Protein 4KNA (pdb70)

Secondary structure (DSSP, 8-state):
---EEETTEEE---S-EEEEE-TTT--EEEEEEPP-HHHHHHHHHHHHHHHHHHHHS-HHHHHHHHHHHHHHHHHTHHHHHHHHHHHH---HHHHHHHHHHHHHHHHHHHHHHHHHS--EEEEETTEEEEEEEEE-SEEEEE--SSSTTHHHHHHHHHHHHHT-EEEEE--TT-HHHHHHHHHHHHHTTPPTTSEEE---SHHHHHHHHT-TT-SEEEEES-HHHHHHHHHHTTT-TTSEEEEE----EEEEE---S-HHHHHHHHHHHHHGGGGTSTT-EEEEEEESSHHHHHHHHHHHHHHHT--B--TT-SSPPSB---S-HHHHHHHHHHHHHHHHTT-EEEE---BS-TTS--B--EEEE-TT-SS-------SSEEEEEEESSHHHHHHHHT-SS--SEEEEE-S-HHHHHHHHHH---SEEEESS-TT---TTSEE--SGGG-SS--EETTHHHHHEEEEEEEE-SS----SSPPTT---/--EEETTEEE---SPEEEEE-TTT--EEEEEE---HHHHHHHHHHHHHHHHHHHHS-HHHHHHHHHHHHHHHHHTHHHHHHHHHHHH---HHHHHHHHHHHHHHHHHHHHHHHHHS--EEEEETTEEEEEEEEE-SEEEEE--SSSTTHHHHHHHHHHHHHT-EEEEE--TT-HHHHHHHHHHHHHTTPPTTSEEE---SHHHHHHHHT-TT-SEEEEES-HHHHHHHHHHHTT-TTSEEEEE----EEEEE---S-HHHHHHHHHHHHHGGGGTSTT-EEEEEEESSHHHHHHHHHHHHHHHT--B--TT-SSPPSB---S-HHHHHHHHHHHHHHHHTT-EEEE---BS-TTS--B--EEEE-TT-SS-------SSEEEEEEESSHHHHHHHHT-SSEESEEEEE-S-HHHHHHHHHH---SEEEESS-TT---TTSEE--EETT-SS--EETTHHHHHEEEEEEEE-SS----SS--TT---

Sequence (973 aa):
MTELFIDGAWVDGAGPVFASRNPGTNERVWEGASASADDDVERAVASARRAFAAWSALDLDARCTIVKRFAALLVERKEALATMIGRETGKPLWEARTEVASMAAKVDISITAYHERTGEKRAPMADGVAVLRHRPHGVVAVFGPYNFPGHLPNGHIVPALIAGNTVVFKPSELAPGVARATVEIWRDAGLPAGVLNLVQGEKDTGVALANHRQIDGLFFTGSSDTGTLLHKQFGGRPEIVLALEMGGNNPLVVAEVEDIDAAVHHAIQSAFLSAGQRCTCARRILVPRGAFGDRFVARLADVASKITASVFDADPQPFMGAVISARAASSRLVAAQARLVGLGASPIIEMKQRDPALGFVNAAILDVTNVRELPDEEHFGPLAQIVRYTDLDDAIARANDTAFGLSAGLLADDEQAWHTFRRAIRAGIVNWNRPTNGASSAAPFGGAGRSGNHRPSAYYAADYCAYPMASVESAQLQMPASLSPGLHFTELFIDGAWVDGAGPVFASRNPGTNERVWEGASASADDDVERAVASARRAFAAWSSALDLDARCTIVKRFAALLVERKEALATMIGRETGKPLWEARTEVASMAAKVDISITAYHERTGEKRAPMADGVAVLRHRPHGVVAVFGPYNFPGHLPNGHIVPALIAGNTVVFKPSEELAPGVARATVEIWRDAGLPAGVLNLVQGEKDTGVALANHRQIDGLFFTGSSDTGTLLHKQFGGRRPEIVVLALEMGGNNPLVVAEVEDIDAAVHHAIQSAFLSAGQRCTCARRILVPRGAFGDRFVARLADVASSKITASVFDADPQPFMGAVISARAASSRLVAAQARRLVGLGASPIIEMKQRDPALGFVNAAILDVTNVRELPDEEHFGPLAQIVRYTDLDDAIARANDTAFGLSAGLLADDEQAWHTFRRAIRAGIVNWNRPTNGASSAAPFGGAGRSGNHRPSAYYAADYCAYPMASVESAQLQMPASLSPGLHF

Nearest PDB structures (foldseek):
  4kna-assembly1_B  TM=1.002E+00  e=0.000E+00  Burkholderia thailandensis E264
  3ju8-assembly1_B  TM=9.958E-01  e=3.763E-75  Pseudomonas aeruginosa
  4lih-assembly2_G  TM=9.348E-01  e=5.045E-41  Burkholderia cenocepacia J2315
  6vr6-assembly2_H-2  TM=9.087E-01  e=4.236E-41  Homo sapiens
  4ywe-assembly2_H  TM=9.037E-01  e=7.156E-41  Burkholderia cenocepacia J2315

B-factor: mean 29.1, std 8.69, range [13.08, 72.52]

Structure (mmCIF, N/CA/C/O backbone):
data_4KNA
#
_entry.id   4KNA
#
_cell.length_a   170.050
_cell.length_b   120.690
_cell.length_c   53.910
_cell.angle_alpha   90.000
_cell.angle_beta   107.360
_cell.angle_gamma   90.000
#
_symmetry.space_group_name_H-M   'C 1 2 1'
#
loop_
_entity.id
_entity.type
_entity.pdbx_description
1 polymer 'N-succinylglutamate 5-semialdehyde dehydrogenase'
2 non-polymer 'CHLORIDE ION'
3 non-polymer 1,2-ETHANEDIOL
4 non-polymer 'CALCIUM ION'
5 water water
#
loop_
_atom_site.group_PDB
_atom_site.id
_atom_site.type_symbol
_atom_site.label_atom_id
_atom_site.label_alt_id
_atom_site.label_comp_id
_atom_site.label_asym_id
_atom_site.label_entity_id
_atom_site.label_seq_id
_atom_site.pdbx_PDB_ins_code
_atom_site.Cartn_x
_atom_site.Cartn_y
_atom_site.Cartn_z
_atom_site.occupancy
_atom_site.B_iso_or_equiv
_atom_site.auth_seq_id
_atom_site.auth_comp_id
_atom_site.auth_asym_id
_atom_site.auth_atom_id
_atom_site.pdbx_PDB_model_num
ATOM 1 N N . MET A 1 9 ? 26.797 53.496 -23.331 1.00 49.38 1 MET A N 1
ATOM 2 C CA . MET A 1 9 ? 26.584 53.567 -21.869 1.00 48.33 1 MET A CA 1
ATOM 3 C C . MET A 1 9 ? 27.845 53.128 -21.127 1.00 48.63 1 MET A C 1
ATOM 4 O O . MET A 1 9 ? 28.827 52.678 -21.729 1.00 50.09 1 MET A O 1
ATOM 6 N N . THR A 1 10 ? 27.810 53.299 -19.811 1.00 47.38 2 THR A N 1
ATOM 7 C CA . THR A 1 10 ? 28.863 52.845 -18.932 1.00 43.31 2 THR A CA 1
ATOM 8 C C . THR A 1 10 ? 28.872 51.308 -19.002 1.00 41.56 2 THR A C 1
ATOM 9 O O . THR A 1 10 ? 27.857 50.671 -18.721 1.00 40.48 2 THR A O 1
ATOM 13 N N . GLU A 1 11 ? 30.000 50.722 -19.395 1.00 38.87 3 GLU A N 1
ATOM 14 C CA . GLU A 1 11 ? 30.062 49.263 -19.566 1.00 37.21 3 GLU A CA 1
ATOM 15 C C . GLU A 1 11 ? 31.000 48.492 -18.644 1.00 34.80 3 GLU A C 1
ATOM 16 O O . GLU A 1 11 ? 30.938 47.256 -18.635 1.00 35.46 3 GLU A O 1
ATOM 22 N N . LEU A 1 12 ? 31.882 49.163 -17.910 1.00 32.23 4 LEU A N 1
ATOM 23 C CA . LEU A 1 12 ? 32.723 48.449 -16.961 1.00 30.10 4 LEU A CA 1
ATOM 24 C C . LEU A 1 12 ? 32.017 48.473 -15.610 1.00 29.80 4 LEU A C 1
ATOM 25 O O . LEU A 1 12 ? 31.320 49.446 -15.317 1.00 31.84 4 LEU A O 1
ATOM 30 N N . PHE A 1 13 ? 32.146 47.415 -14.797 1.00 27.16 5 PHE A N 1
ATOM 31 C CA . PHE A 1 13 ? 31.586 47.452 -13.429 1.00 26.39 5 PHE A CA 1
ATOM 32 C C . PHE A 1 13 ? 32.764 47.366 -12.507 1.00 25.27 5 PHE A C 1
ATOM 33 O O . PHE A 1 13 ? 33.384 46.325 -12.391 1.00 24.84 5 PHE A O 1
ATOM 41 N N . ILE A 1 14 ? 33.097 48.488 -11.886 1.00 25.25 6 ILE A N 1
ATOM 42 C CA . ILE A 1 14 ? 34.255 48.554 -11.016 1.00 24.96 6 ILE A CA 1
ATOM 43 C C . ILE A 1 14 ? 33.837 49.204 -9.692 1.00 24.60 6 ILE A C 1
ATOM 44 O O . ILE A 1 14 ? 33.216 50.282 -9.659 1.00 24.78 6 ILE A O 1
ATOM 49 N N . ASP A 1 15 ? 34.162 48.523 -8.614 1.00 23.77 7 ASP A N 1
ATOM 50 C CA . ASP A 1 15 ? 33.894 49.010 -7.268 1.00 24.18 7 ASP A CA 1
ATOM 51 C C . ASP A 1 15 ? 32.450 49.458 -7.039 1.00 24.42 7 ASP A C 1
ATOM 52 O O . ASP A 1 15 ? 32.208 50.491 -6.409 1.00 24.39 7 ASP A O 1
ATOM 57 N N . GLY A 1 16 ? 31.508 48.676 -7.567 1.00 23.90 8 GLY A N 1
ATOM 58 C CA . GLY A 1 16 ? 30.093 48.852 -7.260 1.00 24.83 8 GLY A CA 1
ATOM 59 C C . GLY A 1 16 ? 29.349 49.817 -8.147 1.00 26.17 8 GLY A C 1
ATOM 60 O O . GLY A 1 16 ? 28.222 50.178 -7.856 1.00 27.31 8 GLY A O 1
ATOM 61 N N . ALA A 1 17 ? 29.981 50.245 -9.225 1.00 26.44 9 ALA A N 1
ATOM 62 C CA . ALA A 1 17 ? 29.392 51.213 -10.129 1.00 27.59 9 ALA A CA 1
ATOM 63 C C . ALA A 1 17 ? 29.751 50.906 -11.562 1.00 27.66 9 ALA A C 1
ATOM 64 O O . ALA A 1 17 ? 30.842 50.414 -11.855 1.00 26.87 9 ALA A O 1
ATOM 66 N N . TRP A 1 18 ? 28.830 51.218 -12.461 1.00 29.53 10 TRP A N 1
ATOM 67 C CA . TRP A 1 18 ? 29.086 51.133 -13.879 1.00 30.15 10 TRP A CA 1
ATOM 68 C C . TRP A 1 18 ? 29.865 52.388 -14.259 1.00 31.97 10 TRP A C 1
ATOM 69 O O . TRP A 1 18 ? 29.393 53.509 -14.019 1.00 32.17 10 TRP A O 1
ATOM 80 N N . VAL A 1 19 ? 31.022 52.197 -14.881 1.00 32.23 11 VAL A N 1
ATOM 81 C CA . VAL A 1 19 ? 31.876 53.285 -15.310 1.00 33.97 11 VAL A CA 1
ATOM 82 C C . VAL A 1 19 ? 32.215 53.097 -16.786 1.00 35.16 11 VAL A C 1
ATOM 83 O O . VAL A 1 19 ? 32.097 51.984 -17.340 1.00 32.99 11 VAL A O 1
ATOM 87 N N . ASP A 1 20 ? 32.647 54.185 -17.411 1.00 37.48 12 ASP A N 1
ATOM 88 C CA . ASP A 1 20 ? 32.994 54.201 -18.831 1.00 39.35 12 ASP A CA 1
ATOM 89 C C . ASP A 1 20 ? 34.415 53.731 -18.991 1.00 38.11 12 ASP A C 1
ATOM 90 O O . ASP A 1 20 ? 35.289 54.162 -18.254 1.00 38.30 12 ASP A O 1
ATOM 95 N N . GLY A 1 21 ? 34.664 52.873 -19.970 1.00 36.96 13 GLY A N 1
ATOM 96 C CA . GLY A 1 21 ? 36.017 52.380 -20.203 1.00 36.31 13 GLY A CA 1
ATOM 97 C C . GLY A 1 21 ? 36.866 53.354 -20.983 1.00 36.79 13 GLY A C 1
ATOM 98 O O . GLY A 1 21 ? 36.327 54.150 -21.703 1.00 36.11 13 GLY A O 1
ATOM 99 N N . ALA A 1 22 ? 38.191 53.275 -20.844 1.00 37.12 14 ALA A N 1
ATOM 100 C CA . ALA A 1 22 ? 39.126 54.154 -21.592 1.00 39.59 14 ALA A CA 1
ATOM 101 C C . ALA A 1 22 ? 39.678 53.522 -22.875 1.00 39.28 14 ALA A C 1
ATOM 102 O O . ALA A 1 22 ? 40.390 54.167 -23.630 1.00 39.45 14 ALA A O 1
ATOM 104 N N . GLY A 1 23 ? 39.372 52.260 -23.114 1.00 38.76 15 GLY A N 1
ATOM 105 C CA . GLY A 1 23 ? 40.009 51.517 -24.203 1.00 38.96 15 GLY A CA 1
ATOM 106 C C . GLY A 1 23 ? 39.170 51.596 -25.458 1.00 40.64 15 GLY A C 1
ATOM 107 O O . GLY A 1 23 ? 38.052 52.107 -25.417 1.00 39.39 15 GLY A O 1
ATOM 108 N N . PRO A 1 24 ? 39.688 51.058 -26.577 1.00 42.88 16 PRO A N 1
ATOM 109 C CA . PRO A 1 24 ? 38.959 51.105 -27.836 1.00 44.21 16 PRO A CA 1
ATOM 110 C C . PRO A 1 24 ? 37.577 50.491 -27.751 1.00 43.33 16 PRO A C 1
ATOM 111 O O . PRO A 1 24 ? 37.362 49.518 -27.038 1.00 41.48 16 PRO A O 1
ATOM 115 N N . VAL A 1 25 ? 36.649 51.061 -28.501 1.00 44.86 17 VAL A N 1
ATOM 116 C CA . VAL A 1 25 ? 35.299 50.526 -28.597 1.00 43.95 17 VAL A CA 1
ATOM 117 C C . VAL A 1 25 ? 35.319 49.241 -29.417 1.00 43.86 17 VAL A C 1
ATOM 118 O O . VAL A 1 25 ? 36.053 49.129 -30.398 1.00 44.66 17 VAL A O 1
ATOM 122 N N . PHE A 1 26 ? 34.521 48.260 -29.007 1.00 41.55 18 PHE A N 1
ATOM 123 C CA . PHE A 1 26 ? 34.283 47.083 -29.855 1.00 41.01 18 PHE A CA 1
ATOM 124 C C . PHE A 1 26 ? 32.812 46.675 -29.826 1.00 39.88 18 PHE A C 1
ATOM 125 O O . PHE A 1 26 ? 32.029 47.215 -29.072 1.00 41.55 18 PHE A O 1
ATOM 133 N N . ALA A 1 27 ? 32.417 45.755 -30.680 1.00 40.10 19 ALA A N 1
ATOM 134 C CA . ALA A 1 27 ? 31.018 45.345 -30.713 1.00 38.69 19 ALA A CA 1
ATOM 135 C C . ALA A 1 27 ? 30.886 43.841 -30.774 1.00 37.30 19 ALA A C 1
ATOM 136 O O . ALA A 1 27 ? 31.815 43.143 -31.186 1.00 34.78 19 ALA A O 1
ATOM 138 N N . SER A 1 28 ? 29.728 43.340 -30.376 1.00 36.06 20 SER A N 1
ATOM 139 C CA . SER A 1 28 ? 29.407 41.965 -30.659 1.00 36.33 20 SER A CA 1
ATOM 140 C C . SER A 1 28 ? 28.285 41.997 -31.663 1.00 38.36 20 SER A C 1
ATOM 141 O O . SER A 1 28 ? 27.463 42.933 -31.663 1.00 39.79 20 SER A O 1
ATOM 144 N N . ARG A 1 29 ? 28.281 40.995 -32.536 1.00 39.24 21 ARG A N 1
ATOM 145 C CA . ARG A 1 29 ? 27.265 40.839 -33.550 1.00 41.57 21 ARG A CA 1
ATOM 146 C C . ARG A 1 29 ? 26.598 39.495 -33.447 1.00 40.46 21 ARG A C 1
ATOM 147 O O . ARG A 1 29 ? 27.237 38.469 -33.136 1.00 39.53 21 ARG A O 1
ATOM 155 N N . ASN A 1 30 ? 25.291 39.534 -33.674 1.00 39.18 22 ASN A N 1
ATOM 156 C CA . ASN A 1 30 ? 24.465 38.360 -33.698 1.00 39.63 22 ASN A CA 1
ATOM 157 C C . ASN A 1 30 ? 24.878 37.597 -34.945 1.00 39.81 22 ASN A C 1
ATOM 158 O O . ASN A 1 30 ? 24.730 38.109 -36.050 1.00 40.89 22 ASN A O 1
ATOM 163 N N . PRO A 1 31 ? 25.409 36.383 -34.778 1.00 37.65 23 PRO A N 1
ATOM 164 C CA . PRO A 1 31 ? 25.931 35.635 -35.923 1.00 36.87 23 PRO A CA 1
ATOM 165 C C . PRO A 1 31 ? 24.835 35.162 -36.877 1.00 37.90 23 PRO A C 1
ATOM 166 O O . PRO A 1 31 ? 25.129 34.771 -38.016 1.00 37.45 23 PRO A O 1
ATOM 170 N N . GLY A 1 32 ? 23.583 35.172 -36.420 1.00 38.09 24 GLY A N 1
ATOM 171 C CA . GLY A 1 32 ? 22.472 34.825 -37.300 1.00 37.53 24 GLY A CA 1
ATOM 172 C C . GLY A 1 32 ? 21.959 35.922 -38.215 1.00 39.33 24 GLY A C 1
ATOM 173 O O . GLY A 1 32 ? 21.398 35.607 -39.273 1.00 39.75 24 GLY A O 1
ATOM 174 N N . THR A 1 33 ? 22.102 37.187 -37.810 1.00 39.38 25 THR A N 1
ATOM 175 C CA . THR A 1 33 ? 21.596 38.341 -38.569 1.00 41.67 25 THR A CA 1
ATOM 176 C C . THR A 1 33 ? 22.673 39.392 -38.898 1.00 42.67 25 THR A C 1
ATOM 177 O O . THR A 1 33 ? 22.460 40.276 -39.717 1.00 43.39 25 THR A O 1
ATOM 181 N N . ASN A 1 34 ? 23.803 39.313 -38.220 1.00 41.55 26 ASN A N 1
ATOM 182 C CA . ASN A 1 34 ? 24.860 40.306 -38.280 1.00 42.57 26 ASN A CA 1
ATOM 183 C C . ASN A 1 34 ? 24.462 41.644 -37.659 1.00 43.85 26 ASN A C 1
ATOM 184 O O . ASN A 1 34 ? 25.189 42.594 -37.786 1.00 44.92 26 ASN A O 1
ATOM 189 N N . GLU A 1 35 ? 23.323 41.718 -36.975 1.00 46.83 27 GLU A N 1
ATOM 190 C CA . GLU A 1 35 ? 22.946 42.941 -36.245 1.00 49.31 27 GLU A CA 1
ATOM 191 C C . GLU A 1 35 ? 23.869 43.088 -35.033 1.00 47.60 27 GLU A C 1
ATOM 192 O O . GLU A 1 35 ? 24.189 42.099 -34.380 1.00 45.27 27 GLU A O 1
ATOM 198 N N . ARG A 1 36 ? 24.294 44.312 -34.729 1.00 47.71 28 ARG A N 1
ATOM 199 C CA . ARG A 1 36 ? 25.023 44.558 -33.482 1.00 47.31 28 ARG A CA 1
ATOM 200 C C . ARG A 1 36 ? 24.145 44.215 -32.294 1.00 45.15 28 ARG A C 1
ATOM 201 O O . ARG A 1 36 ? 22.931 44.464 -32.323 1.00 45.36 28 ARG A O 1
ATOM 209 N N . VAL A 1 37 ? 24.761 43.619 -31.272 1.00 41.33 29 VAL A N 1
ATOM 210 C CA . VAL A 1 37 ? 24.067 43.276 -30.041 1.00 40.34 29 VAL A CA 1
ATOM 211 C C . VAL A 1 37 ? 24.561 44.178 -28.918 1.00 40.59 29 VAL A C 1
ATOM 212 O O . VAL A 1 37 ? 23.770 44.842 -28.270 1.00 42.07 29 VAL A O 1
ATOM 216 N N . TRP A 1 38 ? 25.874 44.228 -28.725 1.00 39.53 30 TRP A N 1
ATOM 217 C CA . TRP A 1 38 ? 26.492 45.057 -27.702 1.00 38.86 30 TRP A CA 1
ATOM 218 C C . TRP A 1 38 ? 27.609 45.867 -28.346 1.00 39.79 30 TRP A C 1
ATOM 219 O O . TRP A 1 38 ? 28.276 45.401 -29.280 1.00 38.74 30 TRP A O 1
ATOM 230 N N . GLU A 1 39 ? 27.811 47.080 -27.845 1.00 40.83 31 GLU A N 1
ATOM 231 C CA . GLU A 1 39 ? 28.906 47.907 -28.299 1.00 42.10 31 GLU A CA 1
ATOM 232 C C . GLU A 1 39 ? 29.345 48.875 -27.203 1.00 41.44 31 GLU A C 1
ATOM 233 O O . GLU A 1 39 ? 28.520 49.585 -26.656 1.00 42.79 31 GLU A O 1
ATOM 239 N N . GLY A 1 40 ? 30.641 48.946 -26.917 1.00 39.44 32 GLY A N 1
ATOM 240 C CA . GLY A 1 40 ? 31.098 49.797 -25.832 1.00 39.44 32 GLY A CA 1
ATOM 241 C C . GLY A 1 40 ? 32.593 49.929 -25.770 1.00 39.69 32 GLY A C 1
ATOM 242 O O . GLY A 1 40 ? 33.326 49.210 -26.450 1.00 39.68 32 GLY A O 1
ATOM 243 N N . ALA A 1 41 ? 33.034 50.848 -24.931 1.00 39.64 33 ALA A N 1
ATOM 244 C CA . ALA A 1 41 ? 34.449 51.035 -24.673 1.00 40.84 33 ALA A CA 1
ATOM 245 C C . ALA A 1 41 ? 34.991 49.915 -23.776 1.00 39.76 33 ALA A C 1
ATOM 246 O O . ALA A 1 41 ? 34.436 49.613 -22.718 1.00 41.84 33 ALA A O 1
ATOM 248 N N . SER A 1 42 ? 36.076 49.312 -24.244 1.00 38.24 34 SER A N 1
ATOM 249 C CA . SER A 1 42 ? 36.846 48.326 -23.513 1.00 35.72 34 SER A CA 1
ATOM 250 C C . SER A 1 42 ? 37.635 48.919 -22.353 1.00 34.91 34 SER A C 1
ATOM 251 O O . SER A 1 42 ? 37.772 50.142 -22.212 1.00 34.82 34 SER A O 1
ATOM 254 N N . ALA A 1 43 ? 38.145 48.024 -21.522 1.00 33.02 35 ALA A N 1
ATOM 255 C CA . ALA A 1 43 ? 38.935 48.377 -20.388 1.00 32.73 35 ALA A CA 1
ATOM 256 C C . ALA A 1 43 ? 40.386 48.452 -20.843 1.00 33.93 35 ALA A C 1
ATOM 257 O O . ALA A 1 43 ? 40.933 47.454 -21.343 1.00 32.07 35 ALA A O 1
ATOM 259 N N . SER A 1 44 ? 40.973 49.645 -20.679 1.00 34.62 36 SER A N 1
ATOM 260 C CA . SER A 1 44 ? 42.396 49.871 -20.879 1.00 34.89 36 SER A CA 1
ATOM 261 C C . SER A 1 44 ? 43.165 49.228 -19.743 1.00 34.68 36 SER A C 1
ATOM 262 O O . SER A 1 44 ? 42.561 48.776 -18.778 1.00 34.86 36 SER A O 1
ATOM 265 N N . ALA A 1 45 ? 44.496 49.241 -19.834 1.00 35.63 37 ALA A N 1
ATOM 266 C CA . ALA A 1 45 ? 45.349 48.723 -18.775 1.00 35.17 37 ALA A CA 1
ATOM 267 C C . ALA A 1 45 ? 45.063 49.402 -17.454 1.00 34.79 37 ALA A C 1
ATOM 268 O O . ALA A 1 45 ? 45.015 48.745 -16.408 1.00 31.90 37 ALA A O 1
ATOM 270 N N . ASP A 1 46 ? 44.860 50.717 -17.478 1.00 34.12 38 ASP A N 1
ATOM 271 C CA A ASP A 1 46 ? 44.573 51.450 -16.233 0.70 35.35 38 ASP A CA 1
ATOM 272 C CA B ASP A 1 46 ? 44.583 51.440 -16.249 0.30 33.68 38 ASP A CA 1
ATOM 273 C C . ASP A 1 46 ? 43.213 51.053 -15.654 1.00 33.28 38 ASP A C 1
ATOM 274 O O . ASP A 1 46 ? 43.061 50.977 -14.440 1.00 31.87 38 ASP A O 1
ATOM 283 N N . ASP A 1 47 ? 42.230 50.816 -16.519 1.00 32.14 39 ASP A N 1
ATOM 284 C CA . ASP A 1 47 ? 40.910 50.375 -16.069 1.00 31.95 39 ASP A CA 1
ATOM 285 C C . ASP A 1 47 ? 41.019 48.998 -15.356 1.00 30.65 39 ASP A C 1
ATOM 286 O O . ASP A 1 47 ? 40.359 48.732 -14.341 1.00 30.22 39 ASP A O 1
ATOM 291 N N . VAL A 1 48 ? 41.874 48.138 -15.908 1.00 28.93 40 VAL A N 1
ATOM 292 C CA . VAL A 1 48 ? 42.108 46.832 -15.357 1.00 27.73 40 VAL A CA 1
ATOM 293 C C . VAL A 1 48 ? 42.771 46.953 -13.996 1.00 28.32 40 VAL A C 1
ATOM 294 O O . VAL A 1 48 ? 42.360 46.284 -13.049 1.00 27.92 40 VAL A O 1
ATOM 298 N N . GLU A 1 49 ? 43.760 47.837 -13.897 1.00 28.90 41 GLU A N 1
ATOM 299 C CA . GLU A 1 49 ? 44.384 48.155 -12.634 1.00 31.11 41 GLU A CA 1
ATOM 300 C C . GLU A 1 49 ? 43.366 48.608 -11.596 1.00 28.80 41 GLU A C 1
ATOM 301 O O . GLU A 1 49 ? 43.461 48.233 -10.418 1.00 28.26 41 GLU A O 1
ATOM 307 N N . ARG A 1 50 ? 42.445 49.460 -12.016 1.00 28.61 42 ARG A N 1
ATOM 308 C CA . ARG A 1 50 ? 41.402 49.928 -11.107 1.00 30.01 42 ARG A CA 1
ATOM 309 C C . ARG A 1 50 ? 40.490 48.761 -10.707 1.00 27.43 42 ARG A C 1
ATOM 310 O O . ARG A 1 50 ? 40.080 48.674 -9.574 1.00 27.16 42 ARG A O 1
ATOM 318 N N . ALA A 1 51 ? 40.198 47.872 -11.638 1.00 26.81 43 ALA A N 1
ATOM 319 C CA . ALA A 1 51 ? 39.334 46.748 -11.341 1.00 25.56 43 ALA A CA 1
ATOM 320 C C . ALA A 1 51 ? 39.989 45.818 -10.329 1.00 24.70 43 ALA A C 1
ATOM 321 O O . ALA A 1 51 ? 39.345 45.344 -9.385 1.00 24.05 43 ALA A O 1
ATOM 323 N N . VAL A 1 52 ? 41.272 45.545 -10.523 1.00 23.28 44 VAL A N 1
ATOM 324 C CA . VAL A 1 52 ? 41.972 44.671 -9.599 1.00 22.04 44 VAL A CA 1
ATOM 325 C C . VAL A 1 52 ? 42.143 45.350 -8.250 1.00 21.66 44 VAL A C 1
ATOM 326 O O . VAL A 1 52 ? 41.965 44.714 -7.195 1.00 20.75 44 VAL A O 1
ATOM 330 N N . ALA A 1 53 ? 42.488 46.639 -8.272 1.00 21.78 45 ALA A N 1
ATOM 331 C CA . ALA A 1 53 ? 42.668 47.368 -7.015 1.00 21.88 45 ALA A CA 1
ATOM 332 C C . ALA A 1 53 ? 41.359 47.371 -6.219 1.00 21.70 45 ALA A C 1
ATOM 333 O O . ALA A 1 53 ? 41.345 47.239 -4.995 1.00 20.80 45 ALA A O 1
ATOM 335 N N . SER A 1 54 ? 40.240 47.485 -6.932 1.00 22.92 46 SER A N 1
ATOM 336 C CA . SER A 1 54 ? 38.907 47.453 -6.287 1.00 23.60 46 SER A CA 1
ATOM 337 C C . SER A 1 54 ? 38.629 46.082 -5.629 1.00 22.55 46 SER A C 1
ATOM 338 O O . SER A 1 54 ? 38.131 45.999 -4.478 1.00 23.10 46 SER A O 1
ATOM 341 N N . ALA A 1 55 ? 38.950 45.007 -6.349 1.00 21.89 47 ALA A N 1
ATOM 342 C CA . ALA A 1 55 ? 38.768 43.651 -5.824 1.00 21.53 47 ALA A CA 1
ATOM 343 C C . ALA A 1 55 ? 39.636 43.442 -4.588 1.00 21.41 47 ALA A C 1
ATOM 344 O O . ALA A 1 55 ? 39.238 42.825 -3.605 1.00 20.77 47 ALA A O 1
ATOM 346 N N . ARG A 1 56 ? 40.858 43.951 -4.665 1.00 22.92 48 ARG A N 1
ATOM 347 C CA . ARG A 1 56 ? 41.793 43.820 -3.549 1.00 23.87 48 ARG A CA 1
ATOM 348 C C . ARG A 1 56 ? 41.282 44.523 -2.287 1.00 23.38 48 ARG A C 1
ATOM 349 O O . ARG A 1 56 ? 41.362 43.953 -1.194 1.00 22.96 48 ARG A O 1
ATOM 357 N N . ARG A 1 57 ? 40.781 45.761 -2.432 1.00 23.43 49 ARG A N 1
ATOM 358 C CA . ARG A 1 57 ? 40.231 46.497 -1.304 1.00 24.36 49 ARG A CA 1
ATOM 359 C C . ARG A 1 57 ? 39.045 45.781 -0.680 1.00 22.75 49 ARG A C 1
ATOM 360 O O . ARG A 1 57 ? 38.924 45.742 0.529 1.00 23.46 49 ARG A O 1
ATOM 368 N N . ALA A 1 58 ? 38.191 45.191 -1.509 1.00 22.13 50 ALA A N 1
ATOM 369 C CA . ALA A 1 58 ? 36.934 44.593 -1.028 1.00 21.68 50 ALA A CA 1
ATOM 370 C C . ALA A 1 58 ? 37.136 43.253 -0.343 1.00 21.15 50 ALA A C 1
ATOM 371 O O . ALA A 1 58 ? 36.243 42.761 0.360 1.00 20.71 50 ALA A O 1
ATOM 373 N N . PHE A 1 59 ? 38.284 42.634 -0.581 1.00 21.34 51 PHE A N 1
ATOM 374 C CA . PHE A 1 59 ? 38.543 41.263 -0.139 1.00 20.39 51 PHE A CA 1
ATOM 375 C C . PHE A 1 59 ? 38.495 41.089 1.373 1.00 20.89 51 PHE A C 1
ATOM 376 O O . PHE A 1 59 ? 37.944 40.104 1.853 1.00 19.22 51 PHE A O 1
ATOM 384 N N . ALA A 1 60 ? 39.100 42.011 2.130 1.00 22.75 52 ALA A N 1
ATOM 385 C CA . ALA A 1 60 ? 39.115 41.863 3.595 1.00 23.96 52 ALA A CA 1
ATOM 386 C C . ALA A 1 60 ? 37.692 41.748 4.163 1.00 22.54 52 ALA A C 1
ATOM 387 O O . ALA A 1 60 ? 37.394 40.817 4.887 1.00 23.31 52 ALA A O 1
ATOM 389 N N . ALA A 1 61 ? 36.799 42.629 3.761 1.00 23.81 53 ALA A N 1
ATOM 390 C CA . ALA A 1 61 ? 35.458 42.668 4.345 1.00 25.09 53 ALA A CA 1
ATOM 391 C C . ALA A 1 61 ? 34.556 41.534 3.816 1.00 23.71 53 ALA A C 1
ATOM 392 O O . ALA A 1 61 ? 33.724 41.005 4.541 1.00 25.18 53 ALA A O 1
ATOM 394 N N . TRP A 1 62 ? 34.760 41.118 2.576 1.00 23.45 54 TRP A N 1
ATOM 395 C CA . TRP A 1 62 ? 33.986 39.998 1.978 1.00 22.37 54 TRP A CA 1
ATOM 396 C C . TRP A 1 62 ? 34.383 38.639 2.613 1.00 21.74 54 TRP A C 1
ATOM 397 O O . TRP A 1 62 ? 33.526 37.846 3.017 1.00 21.89 54 TRP A O 1
ATOM 408 N N . SER A 1 63 ? 35.683 38.391 2.699 1.00 21.18 55 SER A N 1
ATOM 409 C CA . SER A 1 63 ? 36.167 37.178 3.322 1.00 21.18 55 SER A CA 1
ATOM 410 C C . SER A 1 63 ? 35.890 37.157 4.812 1.00 22.84 55 SER A C 1
ATOM 411 O O . SER A 1 63 ? 35.817 36.086 5.386 1.00 22.29 55 SER A O 1
ATOM 414 N N . ALA A 1 64 ? 35.779 38.313 5.432 1.00 22.38 56 ALA A N 1
ATOM 415 C CA . ALA A 1 64 ? 35.496 38.370 6.854 1.00 24.00 56 ALA A CA 1
ATOM 416 C C . ALA A 1 64 ? 34.038 38.063 7.171 1.00 25.22 56 ALA A C 1
ATOM 417 O O . ALA A 1 64 ? 33.755 37.730 8.274 1.00 24.98 56 ALA A O 1
ATOM 419 N N . LEU A 1 65 ? 33.120 38.191 6.225 1.00 25.71 57 LEU A N 1
ATOM 420 C CA . LEU A 1 65 ? 31.736 37.834 6.475 1.00 27.82 57 LEU A CA 1
ATOM 421 C C . LEU A 1 65 ? 31.606 36.362 6.824 1.00 29.70 57 LEU A C 1
ATOM 422 O O . LEU A 1 65 ? 32.411 35.536 6.360 1.00 25.93 57 LEU A O 1
ATOM 427 N N . ASP A 1 66 ? 30.558 36.063 7.604 1.00 29.88 58 ASP A N 1
ATOM 428 C CA . ASP A 1 66 ? 30.103 34.695 7.893 1.00 30.80 58 ASP A CA 1
ATOM 429 C C . ASP A 1 66 ? 29.852 33.996 6.559 1.00 27.46 58 ASP A C 1
ATOM 430 O O . ASP A 1 66 ? 29.303 34.620 5.637 1.00 25.95 58 ASP A O 1
ATOM 435 N N . LEU A 1 67 ? 30.144 32.693 6.472 1.00 24.39 59 LEU A N 1
ATOM 436 C CA . LEU A 1 67 ? 29.810 31.917 5.284 1.00 23.40 59 LEU A CA 1
ATOM 437 C C . LEU A 1 67 ? 28.334 32.047 4.873 1.00 23.53 59 LEU A C 1
ATOM 438 O O . LEU A 1 67 ? 28.012 32.227 3.697 1.00 22.12 59 LEU A O 1
ATOM 443 N N . ASP A 1 68 ? 27.430 31.999 5.838 1.00 25.78 60 ASP A N 1
ATOM 444 C CA . ASP A 1 68 ? 26.009 32.074 5.492 1.00 27.79 60 ASP A CA 1
ATOM 445 C C . ASP A 1 68 ? 25.615 33.416 4.877 1.00 26.85 60 ASP A C 1
ATOM 446 O O . ASP A 1 68 ? 24.679 33.463 4.072 1.00 27.25 60 ASP A O 1
ATOM 451 N N . ALA A 1 69 ? 26.325 34.485 5.225 1.00 26.24 61 ALA A N 1
ATOM 452 C CA . ALA A 1 69 ? 26.006 35.789 4.651 1.00 26.14 61 ALA A CA 1
ATOM 453 C C . ALA A 1 69 ? 26.390 35.806 3.154 1.00 24.10 61 ALA A C 1
ATOM 454 O O . ALA A 1 69 ? 25.645 36.322 2.333 1.00 23.25 61 ALA A O 1
ATOM 456 N N . ARG A 1 70 ? 27.519 35.206 2.799 1.00 22.98 62 ARG A N 1
ATOM 457 C CA . ARG A 1 70 ? 27.891 35.049 1.380 1.00 22.10 62 ARG A CA 1
ATOM 458 C C . ARG A 1 70 ? 26.906 34.118 0.661 1.00 22.98 62 ARG A C 1
ATOM 459 O O . ARG A 1 70 ? 26.469 34.405 -0.463 1.00 22.89 62 ARG A O 1
ATOM 467 N N . CYS A 1 71 ? 26.516 33.022 1.321 1.00 23.62 63 CYS A N 1
ATOM 468 C CA . CYS A 1 71 ? 25.575 32.066 0.734 1.00 23.64 63 CYS A CA 1
ATOM 469 C C . CYS A 1 71 ? 24.200 32.688 0.481 1.00 23.54 63 CYS A C 1
ATOM 470 O O . CYS A 1 71 ? 23.561 32.419 -0.537 1.00 22.98 63 CYS A O 1
ATOM 473 N N . THR A 1 72 ? 23.753 33.546 1.391 1.00 24.61 64 THR A N 1
ATOM 474 C CA . THR A 1 72 ? 22.455 34.221 1.208 1.00 25.96 64 THR A CA 1
ATOM 475 C C . THR A 1 72 ? 22.457 35.036 -0.089 1.00 26.23 64 THR A C 1
ATOM 476 O O . THR A 1 72 ? 21.532 34.964 -0.900 1.00 25.74 64 THR A O 1
ATOM 480 N N . ILE A 1 73 ? 23.553 35.758 -0.318 1.00 26.56 65 ILE A N 1
ATOM 481 C CA . ILE A 1 73 ? 23.735 36.492 -1.581 1.00 26.05 65 ILE A CA 1
ATOM 482 C C . ILE A 1 73 ? 23.786 35.613 -2.844 1.00 24.39 65 ILE A C 1
ATOM 483 O O . ILE A 1 73 ? 23.102 35.922 -3.844 1.00 24.42 65 ILE A O 1
ATOM 488 N N . VAL A 1 74 ? 24.531 34.509 -2.852 1.00 23.85 66 VAL A N 1
ATOM 489 C CA . VAL A 1 74 ? 24.612 33.731 -4.080 1.00 24.05 66 VAL A CA 1
ATOM 490 C C . VAL A 1 74 ? 23.278 33.048 -4.358 1.00 24.53 66 VAL A C 1
ATOM 491 O O . VAL A 1 74 ? 22.879 32.882 -5.518 1.00 23.00 66 VAL A O 1
ATOM 495 N N . LYS A 1 75 ? 22.554 32.710 -3.296 1.00 26.00 67 LYS A N 1
ATOM 496 C CA . LYS A 1 75 ? 21.222 32.107 -3.439 1.00 28.19 67 LYS A CA 1
ATOM 497 C C . LYS A 1 75 ? 20.228 33.120 -3.981 1.00 27.33 67 LYS A C 1
ATOM 498 O O . LYS A 1 75 ? 19.387 32.780 -4.812 1.00 28.28 67 LYS A O 1
ATOM 504 N N . ARG A 1 76 ? 20.320 34.358 -3.510 1.00 26.34 68 ARG A N 1
ATOM 505 C CA . ARG A 1 76 ? 19.506 35.425 -4.077 1.00 26.84 68 ARG A CA 1
ATOM 506 C C . ARG A 1 76 ? 19.786 35.562 -5.577 1.00 25.80 68 ARG A C 1
ATOM 507 O O . ARG A 1 76 ? 18.862 35.659 -6.356 1.00 25.44 68 ARG A O 1
ATOM 515 N N . PHE A 1 77 ? 21.052 35.521 -5.985 1.00 24.94 69 PHE A N 1
ATOM 516 C CA . PHE A 1 77 ? 21.436 35.555 -7.394 1.00 25.90 69 PHE A CA 1
ATOM 517 C C . PHE A 1 77 ? 20.756 34.436 -8.190 1.00 26.97 69 PHE A C 1
ATOM 518 O O . PHE A 1 77 ? 20.194 34.687 -9.275 1.00 29.00 69 PHE A O 1
ATOM 526 N N . ALA A 1 78 ? 20.789 33.211 -7.662 1.00 26.48 70 ALA A N 1
ATOM 527 C CA . ALA A 1 78 ? 20.118 32.078 -8.312 1.00 25.54 70 ALA A CA 1
ATOM 528 C C . ALA A 1 78 ? 18.632 32.353 -8.472 1.00 27.13 70 ALA A C 1
ATOM 529 O O . ALA A 1 78 ? 18.075 32.127 -9.543 1.00 26.64 70 ALA A O 1
ATOM 531 N N . ALA A 1 79 ? 17.992 32.871 -7.430 1.00 27.92 71 ALA A N 1
ATOM 532 C CA . ALA A 1 79 ? 16.555 33.130 -7.518 1.00 29.24 71 ALA A CA 1
ATOM 533 C C . ALA A 1 79 ? 16.258 34.200 -8.585 1.00 31.46 71 ALA A C 1
ATOM 534 O O . ALA A 1 79 ? 15.294 34.069 -9.343 1.00 31.05 71 ALA A O 1
ATOM 536 N N . LEU A 1 80 ? 17.091 35.238 -8.671 1.00 30.27 72 LEU A N 1
ATOM 537 C CA . LEU A 1 80 ? 16.918 36.258 -9.718 1.00 30.83 72 LEU A CA 1
ATOM 538 C C . LEU A 1 80 ? 17.171 35.736 -11.134 1.00 30.09 72 LEU A C 1
ATOM 539 O O . LEU A 1 80 ? 16.456 36.132 -12.060 1.00 29.40 72 LEU A O 1
ATOM 544 N N . LEU A 1 81 ? 18.129 34.824 -11.309 1.00 29.79 73 LEU A N 1
ATOM 545 C CA . LEU A 1 81 ? 18.366 34.193 -12.610 1.00 29.36 73 LEU A CA 1
ATOM 546 C C . LEU A 1 81 ? 17.099 33.491 -13.085 1.00 30.99 73 LEU A C 1
ATOM 547 O O . LEU A 1 81 ? 16.688 33.627 -14.257 1.00 30.01 73 LEU A O 1
ATOM 552 N N . VAL A 1 82 ? 16.468 32.754 -12.168 1.00 31.10 74 VAL A N 1
ATOM 553 C CA . VAL A 1 82 ? 15.218 32.053 -12.515 1.00 32.54 74 VAL A CA 1
ATOM 554 C C . VAL A 1 82 ? 14.126 33.072 -12.905 1.00 33.26 74 VAL A C 1
ATOM 555 O O . VAL A 1 82 ? 13.505 32.945 -13.972 1.00 32.36 74 VAL A O 1
ATOM 559 N N . GLU A 1 83 ? 13.913 34.085 -12.066 1.00 34.73 75 GLU A N 1
ATOM 560 C CA . GLU A 1 83 ? 12.985 35.191 -12.405 1.00 35.88 75 GLU A CA 1
ATOM 561 C C . GLU A 1 83 ? 13.240 35.867 -13.760 1.00 36.93 75 GLU A C 1
ATOM 562 O O . GLU A 1 83 ? 12.300 36.182 -14.483 1.00 37.12 75 GLU A O 1
ATOM 568 N N . ARG A 1 84 ? 14.506 36.042 -14.130 1.00 35.59 76 ARG A N 1
ATOM 569 C CA . ARG A 1 84 ? 14.872 36.801 -15.320 1.00 35.14 76 ARG A CA 1
ATOM 570 C C . ARG A 1 84 ? 15.360 35.902 -16.442 1.00 35.01 76 ARG A C 1
ATOM 571 O O . ARG A 1 84 ? 16.028 36.342 -17.373 1.00 33.97 76 ARG A O 1
ATOM 579 N N . LYS A 1 85 ? 14.948 34.642 -16.383 1.00 36.05 77 LYS A N 1
ATOM 580 C CA . LYS A 1 85 ? 15.477 33.622 -17.243 1.00 34.82 77 LYS A CA 1
ATOM 581 C C . LYS A 1 85 ? 15.296 33.897 -18.720 1.00 33.58 77 LYS A C 1
ATOM 582 O O . LYS A 1 85 ? 16.213 33.725 -19.513 1.00 31.48 77 LYS A O 1
ATOM 588 N N . GLU A 1 86 ? 14.111 34.322 -19.107 1.00 34.12 78 GLU A N 1
ATOM 589 C CA . GLU A 1 86 ? 13.812 34.423 -20.524 1.00 35.94 78 GLU A CA 1
ATOM 590 C C . GLU A 1 86 ? 14.647 35.546 -21.159 1.00 36.11 78 GLU A C 1
ATOM 591 O O . GLU A 1 86 ? 15.183 35.400 -22.267 1.00 34.79 78 GLU A O 1
ATOM 597 N N . ALA A 1 87 ? 14.743 36.659 -20.440 1.00 36.31 79 ALA A N 1
ATOM 598 C CA . ALA A 1 87 ? 15.535 37.778 -20.866 1.00 36.47 79 ALA A CA 1
ATOM 599 C C . ALA A 1 87 ? 17.018 37.409 -20.978 1.00 34.50 79 ALA A C 1
ATOM 600 O O . ALA A 1 87 ? 17.663 37.675 -21.994 1.00 33.69 79 ALA A O 1
ATOM 602 N N . LEU A 1 88 ? 17.569 36.760 -19.952 1.00 33.78 80 LEU A N 1
ATOM 603 C CA . LEU A 1 88 ? 18.964 36.365 -20.037 1.00 32.13 80 LEU A CA 1
ATOM 604 C C . LEU A 1 88 ? 19.181 35.319 -21.135 1.00 31.99 80 LEU A C 1
ATOM 605 O O . LEU A 1 88 ? 20.143 35.423 -21.911 1.00 30.57 80 LEU A O 1
ATOM 610 N N . ALA A 1 89 ? 18.289 34.329 -21.224 1.00 32.77 81 ALA A N 1
ATOM 611 C CA . ALA A 1 89 ? 18.345 33.357 -22.339 1.00 32.46 81 ALA A CA 1
ATOM 612 C C . ALA A 1 89 ? 18.320 34.056 -23.714 1.00 32.39 81 ALA A C 1
ATOM 613 O O . ALA A 1 89 ? 19.064 33.685 -24.630 1.00 30.36 81 ALA A O 1
ATOM 615 N N . THR A 1 90 ? 17.486 35.091 -23.834 1.00 33.54 82 THR A N 1
ATOM 616 C CA . THR A 1 90 ? 17.375 35.832 -25.070 1.00 34.62 82 THR A CA 1
ATOM 617 C C . THR A 1 90 ? 18.685 36.507 -25.390 1.00 34.70 82 THR A C 1
ATOM 618 O O . THR A 1 90 ? 19.094 36.472 -26.539 1.00 33.02 82 THR A O 1
ATOM 622 N N . MET A 1 91 ? 19.366 37.080 -24.385 1.00 33.56 83 MET A N 1
ATOM 623 C CA . MET A 1 91 ? 20.647 37.732 -24.659 1.00 34.49 83 MET A CA 1
ATOM 624 C C . MET A 1 91 ? 21.699 36.730 -25.136 1.00 32.37 83 MET A C 1
ATOM 625 O O . MET A 1 91 ? 22.480 37.019 -26.051 1.00 31.30 83 MET A O 1
ATOM 630 N N . ILE A 1 92 ? 21.723 35.564 -24.508 1.00 31.26 84 ILE A N 1
ATOM 631 C CA . ILE A 1 92 ? 22.646 34.475 -24.913 1.00 30.41 84 ILE A CA 1
ATOM 632 C C . ILE A 1 92 ? 22.362 34.036 -26.354 1.00 32.03 84 ILE A C 1
ATOM 633 O O . ILE A 1 92 ? 23.274 33.905 -27.198 1.00 31.93 84 ILE A O 1
ATOM 638 N N . GLY A 1 93 ? 21.086 33.832 -26.652 1.00 32.27 85 GLY A N 1
ATOM 639 C CA . GLY A 1 93 ? 20.678 33.539 -28.024 1.00 33.82 85 GLY A CA 1
ATOM 640 C C . GLY A 1 93 ? 21.069 34.584 -29.056 1.00 35.31 85 GLY A C 1
ATOM 641 O O . GLY A 1 93 ? 21.672 34.246 -30.098 1.00 34.94 85 GLY A O 1
ATOM 642 N N . ARG A 1 94 ? 20.723 35.844 -28.784 1.00 36.06 86 ARG A N 1
ATOM 643 C CA . ARG A 1 94 ? 20.958 36.925 -29.736 1.00 37.98 86 ARG A CA 1
ATOM 644 C C . ARG A 1 94 ? 22.438 37.069 -30.027 1.00 36.83 86 ARG A C 1
ATOM 645 O O . ARG A 1 94 ? 22.854 37.210 -31.178 1.00 34.68 86 ARG A O 1
ATOM 653 N N . GLU A 1 95 ? 23.229 37.033 -28.964 1.00 34.08 87 GLU A N 1
ATOM 654 C CA . GLU A 1 95 ? 24.617 37.436 -29.064 1.00 34.53 87 GLU A CA 1
ATOM 655 C C . GLU A 1 95 ? 25.506 36.353 -29.661 1.00 32.93 87 GLU A C 1
ATOM 656 O O . GLU A 1 95 ? 26.465 36.687 -30.367 1.00 32.69 87 GLU A O 1
ATOM 662 N N . THR A 1 96 ? 25.194 35.083 -29.364 1.00 33.22 88 THR A N 1
ATOM 663 C CA . THR A 1 96 ? 26.054 33.929 -29.730 1.00 32.72 88 THR A CA 1
ATOM 664 C C . THR A 1 96 ? 25.453 32.928 -30.720 1.00 33.59 88 THR A C 1
ATOM 665 O O . THR A 1 96 ? 26.164 32.014 -31.168 1.00 33.83 88 THR A O 1
ATOM 669 N N . GLY A 1 97 ? 24.160 33.069 -31.033 1.00 34.31 89 GLY A N 1
ATOM 670 C CA . GLY A 1 97 ? 23.502 32.175 -31.982 1.00 33.71 89 GLY A CA 1
ATOM 671 C C . GLY A 1 97 ? 22.799 30.974 -31.368 1.00 33.32 89 GLY A C 1
ATOM 672 O O . GLY A 1 97 ? 22.007 30.304 -32.027 1.00 33.71 89 GLY A O 1
ATOM 673 N N . LYS A 1 98 ? 23.135 30.651 -30.124 1.00 33.43 90 LYS A N 1
ATOM 674 C CA . LYS A 1 98 ? 22.563 29.509 -29.442 1.00 31.32 90 LYS A CA 1
ATOM 675 C C . LYS A 1 98 ? 21.044 29.560 -29.456 1.00 31.65 90 LYS A C 1
ATOM 676 O O . LYS A 1 98 ? 20.453 30.589 -29.115 1.00 30.68 90 LYS A O 1
ATOM 682 N N . PRO A 1 99 ? 20.404 28.458 -29.874 1.00 33.54 91 PRO A N 1
ATOM 683 C CA . PRO A 1 99 ? 18.933 28.439 -29.919 1.00 33.68 91 PRO A CA 1
ATOM 684 C C . PRO A 1 99 ? 18.323 28.743 -28.584 1.00 33.94 91 PRO A C 1
ATOM 685 O O . PRO A 1 99 ? 18.858 28.368 -27.545 1.00 33.32 91 PRO A O 1
ATOM 689 N N . LEU A 1 100 ? 17.222 29.469 -28.628 1.00 35.55 92 LEU A N 1
ATOM 690 C CA . LEU A 1 100 ? 16.525 29.910 -27.444 1.00 35.39 92 LEU A CA 1
ATOM 691 C C . LEU A 1 100 ? 16.219 28.731 -26.535 1.00 35.15 92 LEU A C 1
ATOM 692 O O . LEU A 1 100 ? 16.408 28.812 -25.321 1.00 33.60 92 LEU A O 1
ATOM 697 N N . TRP A 1 101 ? 15.821 27.597 -27.104 1.00 35.84 93 TRP A N 1
ATOM 698 C CA . TRP A 1 101 ? 15.478 26.427 -26.255 1.00 33.90 93 TRP A CA 1
ATOM 699 C C . TRP A 1 101 ? 16.679 25.962 -25.420 1.00 31.66 93 TRP A C 1
ATOM 700 O O . TRP A 1 101 ? 16.540 25.608 -24.251 1.00 29.26 93 TRP A O 1
ATOM 711 N N . GLU A 1 102 ? 17.863 25.998 -26.031 1.00 31.77 94 GLU A N 1
ATOM 712 C CA . GLU A 1 102 ? 19.098 25.577 -25.366 1.00 29.72 94 GLU A CA 1
ATOM 713 C C . GLU A 1 102 ? 19.582 26.651 -24.388 1.00 29.08 94 GLU A C 1
ATOM 714 O O . GLU A 1 102 ? 20.036 26.323 -23.279 1.00 27.80 94 GLU A O 1
ATOM 720 N N . ALA A 1 103 ? 19.462 27.922 -24.800 1.00 28.90 95 ALA A N 1
ATOM 721 C CA . ALA A 1 103 ? 19.866 29.076 -23.990 1.00 29.11 95 ALA A CA 1
ATOM 722 C C . ALA A 1 103 ? 19.144 29.045 -22.642 1.00 29.36 95 ALA A C 1
ATOM 723 O O . ALA A 1 103 ? 19.748 29.299 -21.596 1.00 27.10 95 ALA A O 1
ATOM 725 N N . ARG A 1 104 ? 17.861 28.715 -22.667 1.00 28.03 96 ARG A N 1
ATOM 726 C CA . ARG A 1 104 ? 17.123 28.564 -21.415 1.00 29.80 96 ARG A CA 1
ATOM 727 C C . ARG A 1 104 ? 17.750 27.515 -20.496 1.00 28.75 96 ARG A C 1
ATOM 728 O O . ARG A 1 104 ? 17.809 27.723 -19.269 1.00 28.88 96 ARG A O 1
ATOM 736 N N . THR A 1 105 ? 18.172 26.382 -21.067 1.00 27.80 97 THR A N 1
ATOM 737 C CA . THR A 1 105 ? 18.767 25.352 -20.240 1.00 27.42 97 THR A CA 1
ATOM 738 C C . THR A 1 105 ? 20.083 25.837 -19.610 1.00 26.80 97 THR A C 1
ATOM 739 O O . THR A 1 105 ? 20.396 25.447 -18.484 1.00 26.76 97 THR A O 1
ATOM 743 N N . GLU A 1 106 ? 20.867 26.637 -20.337 1.00 26.90 98 GLU A N 1
ATOM 744 C CA . GLU A 1 106 ? 22.095 27.225 -19.781 1.00 26.13 98 GLU A CA 1
ATOM 745 C C . GLU A 1 106 ? 21.794 28.083 -18.555 1.00 26.93 98 GLU A C 1
ATOM 746 O O . GLU A 1 106 ? 22.506 28.006 -17.556 1.00 26.02 98 GLU A O 1
ATOM 752 N N . VAL A 1 107 ? 20.744 28.912 -18.631 1.00 28.86 99 VAL A N 1
ATOM 753 C CA . VAL A 1 107 ? 20.351 29.740 -17.486 1.00 28.28 99 VAL A CA 1
ATOM 754 C C . VAL A 1 107 ? 19.944 28.871 -16.328 1.00 28.47 99 VAL A C 1
ATOM 755 O O . VAL A 1 107 ? 20.298 29.152 -15.186 1.00 26.28 99 VAL A O 1
ATOM 759 N N . ALA A 1 108 ? 19.235 27.785 -16.619 1.00 27.94 100 ALA A N 1
ATOM 760 C CA . ALA A 1 108 ? 18.807 26.877 -15.556 1.00 28.28 100 ALA A CA 1
ATOM 761 C C . ALA A 1 108 ? 20.031 26.239 -14.869 1.00 25.90 100 ALA A C 1
ATOM 762 O O . ALA A 1 108 ? 20.007 26.032 -13.680 1.00 25.59 100 ALA A O 1
ATOM 764 N N . SER A 1 109 ? 21.070 25.937 -15.641 1.00 24.47 101 SER A N 1
ATOM 765 C CA . SER A 1 109 ? 22.323 25.390 -15.118 1.00 25.04 101 SER A CA 1
ATOM 766 C C . SER A 1 109 ? 23.074 26.401 -14.239 1.00 24.28 101 SER A C 1
ATOM 767 O O . SER A 1 109 ? 23.666 26.025 -13.243 1.00 22.78 101 SER A O 1
ATOM 770 N N . MET A 1 110 ? 23.019 27.671 -14.617 1.00 25.01 102 MET A N 1
ATOM 771 C CA . MET A 1 110 ? 23.566 28.783 -13.807 1.00 23.85 102 MET A CA 1
ATOM 772 C C . MET A 1 110 ? 22.938 28.859 -12.421 1.00 24.40 102 MET A C 1
ATOM 773 O O . MET A 1 110 ? 23.642 28.974 -11.428 1.00 23.65 102 MET A O 1
ATOM 778 N N . ALA A 1 111 ? 21.613 28.759 -12.357 1.00 23.64 103 ALA A N 1
ATOM 779 C CA . ALA A 1 111 ? 20.892 28.824 -11.082 1.00 23.84 103 ALA A CA 1
ATOM 780 C C . ALA A 1 111 ? 21.157 27.594 -10.235 1.00 23.68 103 ALA A C 1
ATOM 781 O O . ALA A 1 111 ? 21.413 27.698 -9.025 1.00 26.16 103 ALA A O 1
ATOM 783 N N . ALA A 1 112 ? 21.148 26.427 -10.877 1.00 24.31 104 ALA A N 1
ATOM 784 C CA . ALA A 1 112 ? 21.327 25.159 -10.163 1.00 24.01 104 ALA A CA 1
ATOM 785 C C . ALA A 1 112 ? 22.725 25.037 -9.606 1.00 22.50 104 ALA A C 1
ATOM 786 O O . ALA A 1 112 ? 22.914 24.380 -8.609 1.00 22.59 104 ALA A O 1
ATOM 788 N N . LYS A 1 113 ? 23.685 25.720 -10.225 1.00 22.05 105 LYS A N 1
ATOM 789 C CA . LYS A 1 113 ? 25.082 25.722 -9.768 1.00 21.51 105 LYS A CA 1
ATOM 790 C C . LYS A 1 113 ? 25.261 26.141 -8.315 1.00 21.97 105 LYS A C 1
ATOM 791 O O . LYS A 1 113 ? 26.214 25.704 -7.619 1.00 21.57 105 LYS A O 1
ATOM 797 N N . VAL A 1 114 ? 24.364 26.999 -7.835 1.00 21.69 106 VAL A N 1
ATOM 798 C CA . VAL A 1 114 ? 24.553 27.612 -6.544 1.00 21.08 106 VAL A CA 1
ATOM 799 C C . VAL A 1 114 ? 24.421 26.584 -5.441 1.00 21.70 106 VAL A C 1
ATOM 800 O O . VAL A 1 114 ? 25.351 26.383 -4.687 1.00 20.26 106 VAL A O 1
ATOM 804 N N . ASP A 1 115 ? 23.280 25.906 -5.349 1.00 23.91 107 ASP A N 1
ATOM 805 C CA . ASP A 1 115 ? 23.077 24.979 -4.239 1.00 24.96 107 ASP A CA 1
ATOM 806 C C . ASP A 1 115 ? 24.072 23.815 -4.280 1.00 22.87 107 ASP A C 1
ATOM 807 O O . ASP A 1 115 ? 24.492 23.332 -3.248 1.00 23.35 107 ASP A O 1
ATOM 812 N N . ILE A 1 116 ? 24.420 23.375 -5.471 1.00 22.79 108 ILE A N 1
ATOM 813 C CA . ILE A 1 116 ? 25.425 22.330 -5.672 1.00 22.49 108 ILE A CA 1
ATOM 814 C C . ILE A 1 116 ? 26.795 22.797 -5.154 1.00 21.54 108 ILE A C 1
ATOM 815 O O . ILE A 1 116 ? 27.526 22.034 -4.534 1.00 20.92 108 ILE A O 1
ATOM 820 N N . SER A 1 117 ? 27.133 24.067 -5.408 1.00 20.94 109 SER A N 1
ATOM 821 C CA . SER A 1 117 ? 28.423 24.598 -5.006 1.00 19.92 109 SER A CA 1
ATOM 822 C C . SER A 1 117 ? 28.483 24.748 -3.476 1.00 19.56 109 SER A C 1
ATOM 823 O O . SER A 1 117 ? 29.534 24.598 -2.884 1.00 17.71 109 SER A O 1
ATOM 826 N N . ILE A 1 118 ? 27.359 25.068 -2.841 1.00 18.06 110 ILE A N 1
ATOM 827 C CA . ILE A 1 118 ? 27.331 25.152 -1.399 1.00 18.56 110 ILE A CA 1
ATOM 828 C C . ILE A 1 118 ? 27.586 23.754 -0.835 1.00 17.86 110 ILE A C 1
ATOM 829 O O . ILE A 1 118 ? 28.386 23.578 0.065 1.00 16.75 110 ILE A O 1
ATOM 834 N N . THR A 1 119 ? 26.912 22.761 -1.392 1.00 18.25 111 THR A N 1
ATOM 835 C CA . THR A 1 119 ? 27.143 21.386 -0.955 1.00 19.35 111 THR A CA 1
ATOM 836 C C . THR A 1 119 ? 28.611 20.981 -1.158 1.00 18.32 111 THR A C 1
ATOM 837 O O . THR A 1 119 ? 29.230 20.431 -0.262 1.00 19.16 111 THR A O 1
ATOM 841 N N . ALA A 1 120 ? 29.209 21.334 -2.300 1.00 17.83 112 ALA A N 1
ATOM 842 C CA . ALA A 1 120 ? 30.611 20.983 -2.576 1.00 16.67 112 ALA A CA 1
ATOM 843 C C . ALA A 1 120 ? 31.533 21.689 -1.607 1.00 16.47 112 ALA A C 1
ATOM 844 O O . ALA A 1 120 ? 32.498 21.102 -1.132 1.00 16.74 112 ALA A O 1
ATOM 846 N N . TYR A 1 121 ? 31.224 22.951 -1.279 1.00 16.13 113 TYR A N 1
ATOM 847 C CA . TYR A 1 121 ? 32.057 23.704 -0.322 1.00 16.21 113 TYR A CA 1
ATOM 848 C C . TYR A 1 121 ? 32.114 22.954 1.009 1.00 16.67 113 TYR A C 1
ATOM 849 O O . TYR A 1 121 ? 33.177 22.740 1.586 1.00 15.17 113 TYR A O 1
ATOM 858 N N . HIS A 1 122 ? 30.946 22.522 1.485 1.00 17.40 114 HIS A N 1
ATOM 859 C CA . HIS A 1 122 ? 30.885 21.772 2.755 1.00 20.03 114 HIS A CA 1
ATOM 860 C C . HIS A 1 122 ? 31.558 20.421 2.685 1.00 20.01 114 HIS A C 1
ATOM 861 O O . HIS A 1 122 ? 32.172 20.004 3.651 1.00 20.35 114 HIS A O 1
ATOM 868 N N . GLU A 1 123 ? 31.473 19.762 1.544 1.00 19.65 115 GLU A N 1
ATOM 869 C CA . GLU A 1 123 ? 32.115 18.470 1.367 1.00 19.35 115 GLU A CA 1
ATOM 870 C C . GLU A 1 123 ? 33.641 18.549 1.220 1.00 18.68 115 GLU A C 1
ATOM 871 O O . GLU A 1 123 ? 34.359 17.848 1.909 1.00 17.57 115 GLU A O 1
ATOM 877 N N . ARG A 1 124 ? 34.115 19.450 0.362 1.00 17.16 116 ARG A N 1
ATOM 878 C CA . ARG A 1 124 ? 35.525 19.509 -0.061 1.00 17.22 116 ARG A CA 1
ATOM 879 C C . ARG A 1 124 ? 36.366 20.535 0.652 1.00 16.35 116 ARG A C 1
ATOM 880 O O . ARG A 1 124 ? 37.547 20.342 0.789 1.00 17.23 116 ARG A O 1
ATOM 888 N N . THR A 1 125 ? 35.788 21.643 1.063 1.00 16.68 117 THR A N 1
ATOM 889 C CA . THR A 1 125 ? 36.541 22.737 1.702 1.00 16.31 117 THR A CA 1
ATOM 890 C C . THR A 1 125 ? 35.775 23.256 2.941 1.00 18.07 117 THR A C 1
ATOM 891 O O . THR A 1 125 ? 35.622 24.455 3.130 1.00 17.14 117 THR A O 1
ATOM 895 N N . GLY A 1 126 ? 35.328 22.338 3.784 1.00 19.57 118 GLY A N 1
ATOM 896 C CA . GLY A 1 126 ? 34.521 22.717 4.935 1.00 20.24 118 GLY A CA 1
ATOM 897 C C . GLY A 1 126 ? 35.326 22.980 6.185 1.00 22.05 118 GLY A C 1
ATOM 898 O O . GLY A 1 126 ? 36.492 23.388 6.156 1.00 22.06 118 GLY A O 1
ATOM 899 N N . GLU A 1 127 ? 34.701 22.723 7.320 1.00 24.12 119 GLU A N 1
ATOM 900 C CA . GLU A 1 127 ? 35.326 22.983 8.608 1.00 26.39 119 GLU A CA 1
ATOM 901 C C . GLU A 1 127 ? 35.042 21.803 9.508 1.00 28.03 119 GLU A C 1
ATOM 902 O O . GLU A 1 127 ? 33.902 21.329 9.519 1.00 29.47 119 GLU A O 1
ATOM 908 N N . LYS A 1 128 ? 36.076 21.293 10.188 1.00 26.73 120 LYS A N 1
ATOM 909 C CA . LYS A 1 128 ? 36.033 20.065 10.985 1.00 29.13 120 LYS A CA 1
ATOM 910 C C . LYS A 1 128 ? 36.869 20.226 12.244 1.00 29.63 120 LYS A C 1
ATOM 911 O O . LYS A 1 128 ? 37.924 20.913 12.230 1.00 26.27 120 LYS A O 1
ATOM 913 N N . ARG A 1 129 ? 36.446 19.536 13.305 1.00 29.78 121 ARG A N 1
ATOM 914 C CA . ARG A 1 129 ? 37.141 19.552 14.599 1.00 33.28 121 ARG A CA 1
ATOM 915 C C . ARG A 1 129 ? 37.239 18.150 15.139 1.00 35.48 121 ARG A C 1
ATOM 916 O O . ARG A 1 129 ? 36.282 17.389 15.040 1.00 36.09 121 ARG A O 1
ATOM 924 N N . ALA A 1 130 ? 38.389 17.801 15.697 1.00 33.65 122 ALA A N 1
ATOM 925 C CA . ALA A 1 130 ? 38.564 16.476 16.277 1.00 36.87 122 ALA A CA 1
ATOM 926 C C . ALA A 1 130 ? 39.519 16.610 17.451 1.00 39.61 122 ALA A C 1
ATOM 927 O O . ALA A 1 130 ? 40.515 17.335 17.345 1.00 32.89 122 ALA A O 1
ATOM 929 N N . PRO A 1 131 ? 39.201 15.947 18.585 1.00 42.00 123 PRO A N 1
ATOM 930 C CA . PRO A 1 131 ? 40.104 15.853 19.715 1.00 42.35 123 PRO A CA 1
ATOM 931 C C . PRO A 1 131 ? 41.441 15.243 19.347 1.00 41.59 123 PRO A C 1
ATOM 932 O O . PRO A 1 131 ? 41.498 14.390 18.494 1.00 42.32 123 PRO A O 1
ATOM 936 N N . MET A 1 132 ? 42.517 15.721 19.949 1.00 39.86 124 MET A N 1
ATOM 937 C CA . MET A 1 132 ? 43.797 15.055 19.842 1.00 41.30 124 MET A CA 1
ATOM 938 C C . MET A 1 132 ? 44.521 15.276 21.164 1.00 41.40 124 MET A C 1
ATOM 939 O O . MET A 1 132 ? 43.989 15.959 22.064 1.00 36.08 124 MET A O 1
ATOM 944 N N . ALA A 1 133 ? 45.691 14.658 21.313 1.00 43.18 125 ALA A N 1
ATOM 945 C CA . ALA A 1 133 ? 46.315 14.531 22.652 1.00 46.55 125 ALA A CA 1
ATOM 946 C C . ALA A 1 133 ? 46.603 15.885 23.286 1.00 46.34 125 ALA A C 1
ATOM 947 O O . ALA A 1 133 ? 46.427 16.067 24.495 1.00 49.65 125 ALA A O 1
ATOM 949 N N . ASP A 1 134 ? 47.006 16.850 22.473 1.00 44.10 126 ASP A N 1
ATOM 950 C CA . ASP A 1 134 ? 47.432 18.134 23.026 1.00 44.09 126 ASP A CA 1
ATOM 951 C C . ASP A 1 134 ? 46.482 19.275 22.697 1.00 39.61 126 ASP A C 1
ATOM 952 O O . ASP A 1 134 ? 46.771 20.441 22.956 1.00 38.67 126 ASP A O 1
ATOM 957 N N . GLY A 1 135 ? 45.306 18.943 22.209 1.00 38.69 127 GLY A N 1
ATOM 958 C CA . GLY A 1 135 ? 44.381 19.982 21.817 1.00 37.29 127 GLY A CA 1
ATOM 959 C C . GLY A 1 135 ? 43.275 19.489 20.940 1.00 34.21 127 GLY A C 1
ATOM 960 O O . GLY A 1 135 ? 42.837 18.340 21.063 1.00 35.12 127 GLY A O 1
ATOM 961 N N . VAL A 1 136 ? 42.800 20.404 20.099 1.00 30.80 128 VAL A N 1
ATOM 962 C CA . VAL A 1 136 ? 41.768 20.145 19.120 1.00 29.49 128 VAL A CA 1
ATOM 963 C C . VAL A 1 136 ? 42.374 20.420 17.755 1.00 27.30 128 VAL A C 1
ATOM 964 O O . VAL A 1 136 ? 42.996 21.470 17.528 1.00 25.62 128 VAL A O 1
ATOM 968 N N . ALA A 1 137 ? 42.238 19.436 16.874 1.00 26.10 129 ALA A N 1
ATOM 969 C CA . ALA A 1 137 ? 42.599 19.578 15.501 1.00 24.36 129 ALA A CA 1
ATOM 970 C C . ALA A 1 137 ? 41.417 20.258 14.813 1.00 23.83 129 ALA A C 1
ATOM 971 O O . ALA A 1 137 ? 40.306 19.727 14.809 1.00 24.22 129 ALA A O 1
ATOM 973 N N . VAL A 1 138 ? 41.676 21.416 14.226 1.00 21.86 130 VAL A N 1
ATOM 974 C CA . VAL A 1 138 ? 40.683 22.161 13.497 1.00 21.36 130 VAL A CA 1
ATOM 975 C C . VAL A 1 138 ? 41.157 22.337 12.049 1.00 19.36 130 VAL A C 1
ATOM 976 O O . VAL A 1 138 ? 42.296 22.722 11.775 1.00 17.57 130 VAL A O 1
ATOM 980 N N . LEU A 1 139 ? 40.269 22.030 11.127 1.00 19.97 131 LEU A N 1
ATOM 981 C CA . LEU A 1 139 ? 40.514 22.272 9.715 1.00 19.11 131 LEU A CA 1
ATOM 982 C C . LEU A 1 139 ? 39.547 23.344 9.248 1.00 19.71 131 LEU A C 1
ATOM 983 O O . LEU A 1 139 ? 38.312 23.231 9.476 1.00 19.04 131 LEU A O 1
ATOM 988 N N . ARG A 1 140 ? 40.107 24.372 8.612 1.00 18.46 132 ARG A N 1
ATOM 989 C CA . ARG A 1 140 ? 39.359 25.457 7.978 1.00 18.38 132 ARG A CA 1
ATOM 990 C C . ARG A 1 140 ? 39.853 25.582 6.570 1.00 17.76 132 ARG A C 1
ATOM 991 O O . ARG A 1 140 ? 40.916 25.019 6.237 1.00 17.54 132 ARG A O 1
ATOM 999 N N . HIS A 1 141 ? 39.074 26.220 5.705 1.00 16.16 133 HIS A N 1
ATOM 1000 C CA . HIS A 1 141 ? 39.583 26.527 4.403 1.00 15.88 133 HIS A CA 1
ATOM 1001 C C . HIS A 1 141 ? 39.445 28.036 4.158 1.00 17.59 133 HIS A C 1
ATOM 1002 O O . HIS A 1 141 ? 38.442 28.612 4.501 1.00 19.22 133 HIS A O 1
ATOM 1009 N N . ARG A 1 142 ? 40.447 28.629 3.542 1.00 16.90 134 ARG A N 1
ATOM 1010 C CA . ARG A 1 142 ? 40.527 30.061 3.389 1.00 18.53 134 ARG A CA 1
ATOM 1011 C C . ARG A 1 142 ? 40.579 30.451 1.881 1.00 17.93 134 ARG A C 1
ATOM 1012 O O . ARG A 1 142 ? 41.175 29.739 1.042 1.00 17.77 134 ARG A O 1
ATOM 1020 N N . PRO A 1 143 ? 39.976 31.592 1.522 1.00 17.07 135 PRO A N 1
ATOM 1021 C CA . PRO A 1 143 ? 40.055 32.036 0.116 1.00 16.05 135 PRO A CA 1
ATOM 1022 C C . PRO A 1 143 ? 41.439 32.537 -0.255 1.00 15.72 135 PRO A C 1
ATOM 1023 O O . PRO A 1 143 ? 42.175 32.967 0.611 1.00 16.28 135 PRO A O 1
ATOM 1027 N N . HIS A 1 144 ? 41.787 32.515 -1.535 1.00 16.38 136 HIS A N 1
ATOM 1028 C CA . HIS A 1 144 ? 43.107 32.984 -1.961 1.00 16.97 136 HIS A CA 1
ATOM 1029 C C . HIS A 1 144 ? 43.191 34.514 -1.968 1.00 17.92 136 HIS A C 1
ATOM 1030 O O . HIS A 1 144 ? 44.258 35.072 -1.653 1.00 17.29 136 HIS A O 1
ATOM 1037 N N . GLY A 1 145 ? 42.117 35.192 -2.392 1.00 17.81 137 GLY A N 1
ATOM 1038 C CA . GLY A 1 145 ? 42.156 36.657 -2.506 1.00 18.39 137 GLY A CA 1
ATOM 1039 C C . GLY A 1 145 ? 41.424 37.132 -3.738 1.00 18.52 137 GLY A C 1
ATOM 1040 O O . GLY A 1 145 ? 40.229 36.870 -3.905 1.00 18.72 137 GLY A O 1
ATOM 1041 N N . VAL A 1 146 ? 42.159 37.766 -4.649 1.00 19.33 138 VAL A N 1
ATOM 1042 C CA . VAL A 1 146 ? 41.581 38.254 -5.909 1.00 19.96 138 VAL A CA 1
ATOM 1043 C C . VAL A 1 146 ? 41.818 37.243 -7.002 1.00 20.18 138 VAL A C 1
ATOM 1044 O O . VAL A 1 146 ? 42.967 36.832 -7.232 1.00 20.99 138 VAL A O 1
ATOM 1048 N N . VAL A 1 147 ? 40.746 36.818 -7.667 1.00 20.51 139 VAL A N 1
ATOM 1049 C CA . VAL A 1 147 ? 40.864 35.860 -8.726 1.00 20.46 139 VAL A CA 1
ATOM 1050 C C . VAL A 1 147 ? 40.334 36.463 -10.014 1.00 21.26 139 VAL A C 1
ATOM 1051 O O . VAL A 1 147 ? 39.267 37.090 -10.038 1.00 21.47 139 VAL A O 1
ATOM 1055 N N . ALA A 1 148 ? 41.098 36.251 -11.085 1.00 19.51 140 ALA A N 1
ATOM 1056 C CA . ALA A 1 148 ? 40.697 36.659 -12.403 1.00 20.26 140 ALA A CA 1
ATOM 1057 C C . ALA A 1 148 ? 39.928 35.486 -13.005 1.00 19.87 140 ALA A C 1
ATOM 1058 O O . ALA A 1 148 ? 40.383 34.337 -12.921 1.00 18.89 140 ALA A O 1
ATOM 1060 N N . VAL A 1 149 ? 38.777 35.760 -13.613 1.00 19.01 141 VAL A N 1
ATOM 1061 C CA . VAL A 1 149 ? 38.032 34.733 -14.306 1.00 19.10 141 VAL A CA 1
ATOM 1062 C C . VAL A 1 149 ? 37.953 35.120 -15.783 1.00 19.89 141 VAL A C 1
ATOM 1063 O O . VAL A 1 149 ? 37.497 36.234 -16.097 1.00 20.10 141 VAL A O 1
ATOM 1067 N N . PHE A 1 150 ? 38.436 34.244 -16.667 1.00 20.11 142 PHE A N 1
ATOM 1068 C CA . PHE A 1 150 ? 38.316 34.408 -18.104 1.00 21.51 142 PHE A CA 1
ATOM 1069 C C . PHE A 1 150 ? 37.241 33.510 -18.659 1.00 22.26 142 PHE A C 1
ATOM 1070 O O . PHE A 1 150 ? 37.342 32.280 -18.583 1.00 22.67 142 PHE A O 1
ATOM 1078 N N . GLY A 1 151 ? 36.224 34.126 -19.231 1.00 22.94 143 GLY A N 1
ATOM 1079 C CA . GLY A 1 151 ? 35.065 33.430 -19.752 1.00 24.13 143 GLY A CA 1
ATOM 1080 C C . GLY A 1 151 ? 35.183 33.054 -21.232 1.00 25.35 143 GLY A C 1
ATOM 1081 O O . GLY A 1 151 ? 35.908 33.730 -21.983 1.00 25.55 143 GLY A O 1
ATOM 1082 N N . PRO A 1 152 ? 34.461 31.997 -21.657 1.00 25.47 144 PRO A N 1
ATOM 1083 C CA . PRO A 1 152 ? 34.397 31.605 -23.053 1.00 25.80 144 PRO A CA 1
ATOM 1084 C C . PRO A 1 152 ? 33.116 32.095 -23.739 1.00 25.97 144 PRO A C 1
ATOM 1085 O O . PRO A 1 152 ? 32.229 32.684 -23.094 1.00 25.35 144 PRO A O 1
ATOM 1089 N N . TYR A 1 153 ? 32.988 31.797 -25.024 1.00 26.60 145 TYR A N 1
ATOM 1090 C CA . TYR A 1 153 ? 31.799 32.179 -25.789 1.00 27.90 145 TYR A CA 1
ATOM 1091 C C . TYR A 1 153 ? 30.766 31.053 -25.884 1.00 27.76 145 TYR A C 1
ATOM 1092 O O . TYR A 1 153 ? 29.604 31.336 -26.118 1.00 27.81 145 TYR A O 1
ATOM 1101 N N . ASN A 1 154 ? 31.166 29.784 -25.718 1.00 27.54 146 ASN A N 1
ATOM 1102 C CA . ASN A 1 154 ? 30.228 28.668 -25.907 1.00 27.02 146 ASN A CA 1
ATOM 1103 C C . ASN A 1 154 ? 29.152 28.539 -24.806 1.00 28.23 146 ASN A C 1
ATOM 1104 O O . ASN A 1 154 ? 27.974 28.293 -25.119 1.00 26.59 146 ASN A O 1
ATOM 1109 N N . PHE A 1 155 ? 29.565 28.697 -23.540 1.00 26.40 147 PHE A N 1
ATOM 1110 C CA . PHE A 1 155 ? 28.650 28.825 -22.400 1.00 27.15 147 PHE A CA 1
ATOM 1111 C C . PHE A 1 155 ? 29.009 30.140 -21.714 1.00 25.91 147 PHE A C 1
ATOM 1112 O O . PHE A 1 155 ? 29.688 30.150 -20.680 1.00 24.56 147 PHE A O 1
ATOM 1120 N N . PRO A 1 156 ? 28.539 31.257 -22.276 1.00 25.84 148 PRO A N 1
ATOM 1121 C CA . PRO A 1 156 ? 28.956 32.555 -21.770 1.00 25.21 148 PRO A CA 1
ATOM 1122 C C . PRO A 1 156 ? 28.336 32.951 -20.416 1.00 24.83 148 PRO A C 1
ATOM 1123 O O . PRO A 1 156 ? 28.758 33.947 -19.821 1.00 24.91 148 PRO A O 1
ATOM 1127 N N . GLY A 1 157 ? 27.301 32.233 -19.987 1.00 23.91 149 GLY A N 1
ATOM 1128 C CA . GLY A 1 157 ? 26.738 32.360 -18.666 1.00 24.04 149 GLY A CA 1
ATOM 1129 C C . GLY A 1 157 ? 27.275 31.271 -17.743 1.00 23.79 149 GLY A C 1
ATOM 1130 O O . GLY A 1 157 ? 27.807 31.565 -16.653 1.00 23.50 149 GLY A O 1
ATOM 1131 N N . HIS A 1 158 ? 27.140 30.011 -18.175 1.00 22.87 150 HIS A N 1
ATOM 1132 C CA . HIS A 1 158 ? 27.329 28.842 -17.286 1.00 22.84 150 HIS A CA 1
ATOM 1133 C C . HIS A 1 158 ? 28.769 28.591 -16.909 1.00 22.08 150 HIS A C 1
ATOM 1134 O O . HIS A 1 158 ? 29.072 28.354 -15.717 1.00 21.92 150 HIS A O 1
ATOM 1141 N N . LEU A 1 159 ? 29.678 28.654 -17.870 1.00 22.13 151 LEU A N 1
ATOM 1142 C CA . LEU A 1 159 ? 31.062 28.329 -17.548 1.00 22.79 151 LEU A CA 1
ATOM 1143 C C . LEU A 1 159 ? 31.787 29.372 -16.649 1.00 21.67 151 LEU A C 1
ATOM 1144 O O . LEU A 1 159 ? 32.454 28.993 -15.686 1.00 19.90 151 LEU A O 1
ATOM 1149 N N . PRO A 1 160 ? 31.602 30.670 -16.907 1.00 21.37 152 PRO A N 1
ATOM 1150 C CA . PRO A 1 160 ? 32.185 31.625 -15.940 1.00 21.58 152 PRO A CA 1
ATOM 1151 C C . PRO A 1 160 ? 31.525 31.532 -14.548 1.00 21.27 152 PRO A C 1
ATOM 1152 O O . PRO A 1 160 ? 32.206 31.615 -13.525 1.00 20.41 152 PRO A O 1
ATOM 1156 N N . ASN A 1 161 ? 30.215 31.320 -14.531 1.00 21.26 153 ASN A N 1
ATOM 1157 C CA . ASN A 1 161 ? 29.485 31.090 -13.299 1.00 21.87 153 ASN A CA 1
ATOM 1158 C C . ASN A 1 161 ? 30.041 29.879 -12.502 1.00 21.38 153 ASN A C 1
ATOM 1159 O O . ASN A 1 161 ? 29.996 29.911 -11.272 1.00 20.61 153 ASN A O 1
ATOM 1164 N N . GLY A 1 162 ? 30.553 28.853 -13.211 1.00 20.84 154 GLY A N 1
ATOM 1165 C CA . GLY A 1 162 ? 31.151 27.670 -12.596 1.00 20.91 154 GLY A CA 1
ATOM 1166 C C . GLY A 1 162 ? 32.466 27.985 -11.868 1.00 20.10 154 GLY A C 1
ATOM 1167 O O . GLY A 1 162 ? 32.918 27.199 -11.015 1.00 19.82 154 GLY A O 1
ATOM 1168 N N . HIS A 1 163 ? 33.070 29.128 -12.197 1.00 19.86 155 HIS A N 1
ATOM 1169 C CA . HIS A 1 163 ? 34.226 29.636 -11.458 1.00 19.62 155 HIS A CA 1
ATOM 1170 C C . HIS A 1 163 ? 33.805 30.649 -10.387 1.00 19.04 155 HIS A C 1
ATOM 1171 O O . HIS A 1 163 ? 34.231 30.560 -9.228 1.00 18.73 155 HIS A O 1
ATOM 1178 N N . ILE A 1 164 ? 32.927 31.575 -10.779 1.00 18.45 156 ILE A N 1
ATOM 1179 C CA . ILE A 1 164 ? 32.525 32.716 -9.972 1.00 18.62 156 ILE A CA 1
ATOM 1180 C C . ILE A 1 164 ? 31.747 32.318 -8.701 1.00 18.16 156 ILE A C 1
ATOM 1181 O O . ILE A 1 164 ? 32.044 32.774 -7.595 1.00 16.97 156 ILE A O 1
ATOM 1186 N N . VAL A 1 165 ? 30.806 31.403 -8.838 1.00 18.85 157 VAL A N 1
ATOM 1187 C CA . VAL A 1 165 ? 29.981 31.021 -7.684 1.00 18.50 157 VAL A CA 1
ATOM 1188 C C . VAL A 1 165 ? 30.824 30.332 -6.606 1.00 18.31 157 VAL A C 1
ATOM 1189 O O . VAL A 1 165 ? 30.757 30.722 -5.462 1.00 17.26 157 VAL A O 1
ATOM 1193 N N . PRO A 1 166 ? 31.619 29.315 -6.960 1.00 18.46 158 PRO A N 1
ATOM 1194 C CA . PRO A 1 166 ? 32.442 28.728 -5.892 1.00 18.55 158 PRO A CA 1
ATOM 1195 C C . PRO A 1 166 ? 33.508 29.689 -5.327 1.00 17.92 158 PRO A C 1
ATOM 1196 O O . PRO A 1 166 ? 33.812 29.660 -4.127 1.00 16.23 158 PRO A O 1
ATOM 1200 N N . ALA A 1 167 ? 34.043 30.553 -6.186 1.00 17.49 159 ALA A N 1
ATOM 1201 C CA . ALA A 1 167 ? 35.042 31.524 -5.764 1.00 16.33 159 ALA A CA 1
ATOM 1202 C C . ALA A 1 167 ? 34.418 32.457 -4.732 1.00 16.58 159 ALA A C 1
ATOM 1203 O O . ALA A 1 167 ? 35.043 32.732 -3.717 1.00 15.56 159 ALA A O 1
ATOM 1205 N N . LEU A 1 168 ? 33.196 32.921 -4.990 1.00 16.33 160 LEU A N 1
ATOM 1206 C CA . LEU A 1 168 ? 32.538 33.867 -4.100 1.00 17.66 160 LEU A CA 1
ATOM 1207 C C . LEU A 1 168 ? 32.100 33.230 -2.784 1.00 17.71 160 LEU A C 1
ATOM 1208 O O . LEU A 1 168 ? 32.279 33.836 -1.715 1.00 18.48 160 LEU A O 1
ATOM 1213 N N . ILE A 1 169 ? 31.538 32.022 -2.867 1.00 16.95 161 ILE A N 1
ATOM 1214 C CA . ILE A 1 169 ? 31.187 31.277 -1.669 1.00 17.69 161 ILE A CA 1
ATOM 1215 C C . ILE A 1 169 ? 32.372 31.185 -0.711 1.00 17.04 161 ILE A C 1
ATOM 1216 O O . ILE A 1 169 ? 32.218 31.384 0.467 1.00 16.73 161 ILE A O 1
ATOM 1221 N N . ALA A 1 170 ? 33.563 30.881 -1.244 1.00 17.16 162 ALA A N 1
ATOM 1222 C CA . ALA A 1 170 ? 34.770 30.663 -0.426 1.00 16.22 162 ALA A CA 1
ATOM 1223 C C . ALA A 1 170 ? 35.294 31.965 0.170 1.00 16.68 162 ALA A C 1
ATOM 1224 O O . ALA A 1 170 ? 36.095 31.967 1.109 1.00 17.15 162 ALA A O 1
ATOM 1226 N N . GLY A 1 171 ? 34.900 33.075 -0.428 1.00 16.28 163 GLY A N 1
ATOM 1227 C CA . GLY A 1 171 ? 35.307 34.386 0.056 1.00 17.17 163 GLY A CA 1
ATOM 1228 C C . GLY A 1 171 ? 36.334 35.144 -0.788 1.00 17.27 163 GLY A C 1
ATOM 1229 O O . GLY A 1 171 ? 36.882 36.141 -0.320 1.00 17.28 163 GLY A O 1
ATOM 1230 N N . ASN A 1 172 ? 36.537 34.728 -2.032 1.00 17.92 164 ASN A N 1
ATOM 1231 C CA . ASN A 1 172 ? 37.426 35.444 -2.931 1.00 17.65 164 ASN A CA 1
ATOM 1232 C C . ASN A 1 172 ? 36.644 36.601 -3.516 1.00 19.03 164 ASN A C 1
ATOM 1233 O O . ASN A 1 172 ? 35.414 36.581 -3.552 1.00 19.96 164 ASN A O 1
ATOM 1238 N N . THR A 1 173 ? 37.366 37.624 -3.972 1.00 19.18 165 THR A N 1
ATOM 1239 C CA . THR A 1 173 ? 36.789 38.613 -4.862 1.00 19.06 165 THR A CA 1
ATOM 1240 C C . THR A 1 173 ? 37.262 38.310 -6.290 1.00 18.95 165 THR A C 1
ATOM 1241 O O . THR A 1 173 ? 38.233 37.558 -6.513 1.00 19.38 165 THR A O 1
ATOM 1245 N N . VAL A 1 174 ? 36.552 38.876 -7.245 1.00 19.16 166 VAL A N 1
ATOM 1246 C CA . VAL A 1 174 ? 36.639 38.495 -8.642 1.00 18.82 166 VAL A CA 1
ATOM 1247 C C . VAL A 1 174 ? 36.792 39.653 -9.624 1.00 19.91 166 VAL A C 1
ATOM 1248 O O . VAL A 1 174 ? 36.086 40.680 -9.541 1.00 18.88 166 VAL A O 1
ATOM 1252 N N . VAL A 1 175 ? 37.700 39.443 -10.581 1.00 20.46 167 VAL A N 1
ATOM 1253 C CA . VAL A 1 175 ? 37.767 40.284 -11.777 1.00 21.33 167 VAL A CA 1
ATOM 1254 C C . VAL A 1 175 ? 37.421 39.392 -12.980 1.00 21.09 167 VAL A C 1
ATOM 1255 O O . VAL A 1 175 ? 38.193 38.477 -13.315 1.00 20.33 167 VAL A O 1
ATOM 1259 N N . PHE A 1 176 ? 36.267 39.674 -13.585 1.00 20.14 168 PHE A N 1
ATOM 1260 C CA . PHE A 1 176 ? 35.693 38.895 -14.675 1.00 21.83 168 PHE A CA 1
ATOM 1261 C C . PHE A 1 176 ? 35.971 39.524 -16.040 1.00 22.93 168 PHE A C 1
ATOM 1262 O O . PHE A 1 176 ? 35.516 40.645 -16.299 1.00 23.99 168 PHE A O 1
ATOM 1270 N N . LYS A 1 177 ? 36.732 38.823 -16.886 1.00 22.65 169 LYS A N 1
ATOM 1271 C CA . LYS A 1 177 ? 37.043 39.240 -18.261 1.00 23.87 169 LYS A CA 1
ATOM 1272 C C . LYS A 1 177 ? 36.306 38.267 -19.194 1.00 24.32 169 LYS A C 1
ATOM 1273 O O . LYS A 1 177 ? 36.730 37.112 -19.395 1.00 22.02 169 LYS A O 1
ATOM 1279 N N . PRO A 1 178 ? 35.153 38.697 -19.705 1.00 24.10 170 PRO A N 1
ATOM 1280 C CA . PRO A 1 178 ? 34.377 37.835 -20.581 1.00 24.74 170 PRO A CA 1
ATOM 1281 C C . PRO A 1 178 ? 34.982 37.774 -21.965 1.00 25.08 170 PRO A C 1
ATOM 1282 O O . PRO A 1 178 ? 35.674 38.698 -22.365 1.00 25.75 170 PRO A O 1
ATOM 1286 N N . SER A 1 179 ? 34.671 36.710 -22.698 1.00 25.46 171 SER A N 1
ATOM 1287 C CA . SER A 1 179 ? 35.024 36.612 -24.128 1.00 26.48 171 SER A CA 1
ATOM 1288 C C . SER A 1 179 ? 34.519 37.852 -24.858 1.00 27.87 171 SER A C 1
ATOM 1289 O O . SER A 1 179 ? 33.388 38.298 -24.632 1.00 27.67 171 SER A O 1
ATOM 1292 N N . GLU A 1 180 ? 35.355 38.405 -25.738 1.00 30.12 172 GLU A N 1
ATOM 1293 C CA . GLU A 1 180 ? 34.926 39.515 -26.609 1.00 33.26 172 GLU A CA 1
ATOM 1294 C C . GLU A 1 180 ? 33.704 39.170 -27.470 1.00 31.92 172 GLU A C 1
ATOM 1295 O O . GLU A 1 180 ? 33.071 40.066 -28.032 1.00 32.08 172 GLU A O 1
ATOM 1301 N N . LEU A 1 181 ? 33.367 37.890 -27.558 1.00 30.24 173 LEU A N 1
ATOM 1302 C CA . LEU A 1 181 ? 32.221 37.446 -28.333 1.00 30.53 173 LEU A CA 1
ATOM 1303 C C . LEU A 1 181 ? 30.968 37.261 -27.486 1.00 29.66 173 LEU A C 1
ATOM 1304 O O . LEU A 1 181 ? 29.921 36.896 -28.026 1.00 30.93 173 LEU A O 1
ATOM 1309 N N . ALA A 1 182 ? 31.041 37.502 -26.176 1.00 28.11 174 ALA A N 1
ATOM 1310 C CA . ALA A 1 182 ? 29.822 37.489 -25.359 1.00 27.44 174 ALA A CA 1
ATOM 1311 C C . ALA A 1 182 ? 29.793 38.518 -24.223 1.00 28.49 174 ALA A C 1
ATOM 1312 O O . ALA A 1 182 ? 29.397 38.188 -23.100 1.00 27.48 174 ALA A O 1
ATOM 1314 N N . PRO A 1 183 ? 30.155 39.784 -24.527 1.00 28.99 175 PRO A N 1
ATOM 1315 C CA . PRO A 1 183 ? 30.117 40.868 -23.536 1.00 30.21 175 PRO A CA 1
ATOM 1316 C C . PRO A 1 183 ? 28.679 41.209 -23.050 1.00 30.01 175 PRO A C 1
ATOM 1317 O O . PRO A 1 183 ? 28.496 41.548 -21.896 1.00 28.85 175 PRO A O 1
ATOM 1321 N N . GLY A 1 184 ? 27.685 41.156 -23.940 1.00 30.68 176 GLY A N 1
ATOM 1322 C CA . GLY A 1 184 ? 26.313 41.471 -23.570 1.00 30.55 176 GLY A CA 1
ATOM 1323 C C . GLY A 1 184 ? 25.752 40.518 -22.521 1.00 29.74 176 GLY A C 1
ATOM 1324 O O . GLY A 1 184 ? 25.092 40.924 -21.549 1.00 29.17 176 GLY A O 1
ATOM 1325 N N . VAL A 1 185 ? 26.029 39.232 -22.704 1.00 29.26 177 VAL A N 1
ATOM 1326 C CA . VAL A 1 185 ? 25.662 38.224 -21.705 1.00 28.41 177 VAL A CA 1
ATOM 1327 C C . VAL A 1 185 ? 26.322 38.488 -20.359 1.00 26.56 177 VAL A C 1
ATOM 1328 O O . VAL A 1 185 ? 25.686 38.362 -19.323 1.00 26.87 177 VAL A O 1
ATOM 1332 N N . ALA A 1 186 ? 27.597 38.828 -20.381 1.00 26.25 178 ALA A N 1
ATOM 1333 C CA . ALA A 1 186 ? 28.311 39.092 -19.149 1.00 25.12 178 ALA A CA 1
ATOM 1334 C C . ALA A 1 186 ? 27.714 40.316 -18.438 1.00 26.36 178 ALA A C 1
ATOM 1335 O O . ALA A 1 186 ? 27.493 40.286 -17.209 1.00 25.99 178 ALA A O 1
ATOM 1337 N N . ARG A 1 187 ? 27.417 41.374 -19.195 1.00 27.45 179 ARG A N 1
ATOM 1338 C CA . ARG A 1 187 ? 26.777 42.556 -18.622 1.00 28.99 179 ARG A CA 1
ATOM 1339 C C . ARG A 1 187 ? 25.466 42.179 -17.944 1.00 28.62 179 ARG A C 1
ATOM 1340 O O . ARG A 1 187 ? 25.208 42.583 -16.826 1.00 28.54 179 ARG A O 1
ATOM 1348 N N . ALA A 1 188 ? 24.648 41.379 -18.619 1.00 29.13 180 ALA A N 1
ATOM 1349 C CA . ALA A 1 188 ? 23.334 41.029 -18.092 1.00 29.20 180 ALA A CA 1
ATOM 1350 C C . ALA A 1 188 ? 23.477 40.200 -16.812 1.00 28.45 180 ALA A C 1
ATOM 1351 O O . ALA A 1 188 ? 22.669 40.292 -15.904 1.00 30.24 180 ALA A O 1
ATOM 1353 N N . THR A 1 189 ? 24.520 39.388 -16.749 1.00 28.25 181 THR A N 1
ATOM 1354 C CA . THR A 1 189 ? 24.795 38.522 -15.596 1.00 26.39 181 THR A CA 1
ATOM 1355 C C . THR A 1 189 ? 25.250 39.393 -14.396 1.00 25.43 181 THR A C 1
ATOM 1356 O O . THR A 1 189 ? 24.789 39.226 -13.266 1.00 24.51 181 THR A O 1
ATOM 1360 N N . VAL A 1 190 ? 26.145 40.335 -14.662 1.00 25.45 182 VAL A N 1
ATOM 1361 C CA . VAL A 1 190 ? 26.645 41.227 -13.617 1.00 25.89 182 VAL A CA 1
ATOM 1362 C C . VAL A 1 190 ? 25.556 42.107 -13.043 1.00 25.73 182 VAL A C 1
ATOM 1363 O O . VAL A 1 190 ? 25.545 42.367 -11.852 1.00 26.48 182 VAL A O 1
ATOM 1367 N N . GLU A 1 191 ? 24.637 42.562 -13.877 1.00 27.35 183 GLU A N 1
ATOM 1368 C CA . GLU A 1 191 ? 23.454 43.263 -13.394 1.00 28.18 183 GLU A CA 1
ATOM 1369 C C . GLU A 1 191 ? 22.679 42.485 -12.351 1.00 27.78 183 GLU A C 1
ATOM 1370 O O . GLU A 1 191 ? 22.177 43.080 -11.398 1.00 28.00 183 GLU A O 1
ATOM 1376 N N . ILE A 1 192 ? 22.547 41.168 -12.545 1.00 27.05 184 ILE A N 1
ATOM 1377 C CA . ILE A 1 192 ? 21.777 40.333 -11.631 1.00 26.58 184 ILE A CA 1
ATOM 1378 C C . ILE A 1 192 ? 22.553 40.114 -10.332 1.00 24.91 184 ILE A C 1
ATOM 1379 O O . ILE A 1 192 ? 21.979 40.213 -9.227 1.00 24.68 184 ILE A O 1
ATOM 1384 N N . TRP A 1 193 ? 23.862 39.908 -10.433 1.00 24.31 185 TRP A N 1
ATOM 1385 C CA . TRP A 1 193 ? 24.694 39.901 -9.225 1.00 24.34 185 TRP A CA 1
ATOM 1386 C C . TRP A 1 193 ? 24.525 41.177 -8.423 1.00 25.25 185 TRP A C 1
ATOM 1387 O O . TRP A 1 193 ? 24.449 41.150 -7.207 1.00 25.07 185 TRP A O 1
ATOM 1398 N N . ARG A 1 194 ? 24.493 42.314 -9.106 1.00 26.88 186 ARG A N 1
ATOM 1399 C CA . ARG A 1 194 ? 24.361 43.566 -8.369 1.00 28.00 186 ARG A CA 1
ATOM 1400 C C . ARG A 1 194 ? 23.011 43.651 -7.599 1.00 28.57 186 ARG A C 1
ATOM 1401 O O . ARG A 1 194 ? 22.979 44.002 -6.421 1.00 29.37 186 ARG A O 1
ATOM 1409 N N . ASP A 1 195 ? 21.922 43.279 -8.252 1.00 29.30 187 ASP A N 1
ATOM 1410 C CA . ASP A 1 195 ? 20.609 43.245 -7.625 1.00 29.62 187 ASP A CA 1
ATOM 1411 C C . ASP A 1 195 ? 20.491 42.197 -6.554 1.00 28.96 187 ASP A C 1
ATOM 1412 O O . ASP A 1 195 ? 19.653 42.297 -5.688 1.00 29.20 187 ASP A O 1
ATOM 1417 N N . ALA A 1 196 ? 21.330 41.174 -6.607 1.00 29.12 188 ALA A N 1
ATOM 1418 C CA . ALA A 1 196 ? 21.342 40.185 -5.555 1.00 28.67 188 ALA A CA 1
ATOM 1419 C C . ALA A 1 196 ? 22.008 40.683 -4.288 1.00 29.07 188 ALA A C 1
ATOM 1420 O O . ALA A 1 196 ? 22.016 39.973 -3.288 1.00 28.21 188 ALA A O 1
ATOM 1422 N N . GLY A 1 197 ? 22.610 41.881 -4.312 1.00 28.83 189 GLY A N 1
ATOM 1423 C CA . GLY A 1 197 ? 23.185 42.455 -3.088 1.00 27.11 189 GLY A CA 1
ATOM 1424 C C . GLY A 1 197 ? 24.670 42.215 -2.907 1.00 25.77 189 GLY A C 1
ATOM 1425 O O . GLY A 1 197 ? 25.195 42.292 -1.803 1.00 26.22 189 GLY A O 1
ATOM 1426 N N . LEU A 1 198 ? 25.380 41.955 -3.982 1.00 24.57 190 LEU A N 1
ATOM 1427 C CA . LEU A 1 198 ? 26.808 41.698 -3.865 1.00 25.08 190 LEU A CA 1
ATOM 1428 C C . LEU A 1 198 ? 27.492 43.026 -3.507 1.00 24.58 190 LEU A C 1
ATOM 1429 O O . LEU A 1 198 ? 27.239 44.023 -4.156 1.00 25.31 190 LEU A O 1
ATOM 1434 N N . PRO A 1 199 ? 28.335 43.068 -2.470 1.00 24.24 191 PRO A N 1
ATOM 1435 C CA . PRO A 1 199 ? 28.930 44.366 -2.136 1.00 24.13 191 PRO A CA 1
ATOM 1436 C C . PRO A 1 199 ? 29.874 44.910 -3.196 1.00 23.37 191 PRO A C 1
ATOM 1437 O O . PRO A 1 199 ? 30.504 44.152 -3.911 1.00 21.37 191 PRO A O 1
ATOM 1441 N N . ALA A 1 200 ? 30.002 46.247 -3.193 1.00 24.38 192 ALA A N 1
ATOM 1442 C CA . ALA A 1 200 ? 30.928 46.978 -4.044 1.00 24.33 192 ALA A CA 1
ATOM 1443 C C . ALA A 1 200 ? 32.339 46.393 -4.016 1.00 22.71 192 ALA A C 1
ATOM 1444 O O . ALA A 1 200 ? 32.906 46.132 -2.953 1.00 22.53 192 ALA A O 1
ATOM 1446 N N . GLY A 1 201 ? 32.887 46.160 -5.195 1.00 22.12 193 GLY A N 1
ATOM 1447 C CA . GLY A 1 201 ? 34.273 45.637 -5.363 1.00 21.31 193 GLY A CA 1
ATOM 1448 C C . GLY A 1 201 ? 34.446 44.120 -5.390 1.00 20.86 193 GLY A C 1
ATOM 1449 O O . GLY A 1 201 ? 35.522 43.604 -5.711 1.00 19.31 193 GLY A O 1
ATOM 1450 N N . VAL A 1 202 ? 33.395 43.393 -5.016 1.00 21.00 194 VAL A N 1
ATOM 1451 C CA . VAL A 1 202 ? 33.487 41.928 -4.865 1.00 19.65 194 VAL A CA 1
ATOM 1452 C C . VAL A 1 202 ? 33.500 41.245 -6.228 1.00 19.61 194 VAL A C 1
ATOM 1453 O O . VAL A 1 202 ? 34.203 40.264 -6.424 1.00 19.54 194 VAL A O 1
ATOM 1457 N N . LEU A 1 203 ? 32.763 41.798 -7.181 1.00 20.98 195 LEU A N 1
ATOM 1458 C CA . LEU A 1 203 ? 32.800 41.344 -8.571 1.00 21.92 195 LEU A CA 1
ATOM 1459 C C . LEU A 1 203 ? 32.943 42.565 -9.454 1.00 21.86 195 LEU A C 1
ATOM 1460 O O . LEU A 1 203 ? 32.155 43.513 -9.366 1.00 22.54 195 LEU A O 1
ATOM 1465 N N . ASN A 1 204 ? 33.968 42.522 -10.290 1.00 22.01 196 ASN A N 1
ATOM 1466 C CA . ASN A 1 204 ? 34.322 43.596 -11.200 1.00 22.23 196 ASN A CA 1
ATOM 1467 C C . ASN A 1 204 ? 34.371 43.053 -12.621 1.00 22.81 196 ASN A C 1
ATOM 1468 O O . ASN A 1 204 ? 34.799 41.912 -12.835 1.00 23.82 196 ASN A O 1
ATOM 1473 N N . LEU A 1 205 ? 33.856 43.839 -13.560 1.00 23.36 197 LEU A N 1
ATOM 1474 C CA . LEU A 1 205 ? 33.680 43.435 -14.947 1.00 23.42 197 LEU A CA 1
ATOM 1475 C C . LEU A 1 205 ? 34.553 44.300 -15.841 1.00 23.85 197 LEU A C 1
ATOM 1476 O O . LEU A 1 205 ? 34.331 45.491 -15.916 1.00 24.21 197 LEU A O 1
ATOM 1481 N N . VAL A 1 206 ? 35.512 43.676 -16.508 1.00 23.83 198 VAL A N 1
ATOM 1482 C CA . VAL A 1 206 ? 36.337 44.321 -17.499 1.00 25.34 198 VAL A CA 1
ATOM 1483 C C . VAL A 1 206 ? 36.096 43.724 -18.885 1.00 26.02 198 VAL A C 1
ATOM 1484 O O . VAL A 1 206 ? 36.532 42.606 -19.221 1.00 26.58 198 VAL A O 1
ATOM 1488 N N . GLN A 1 207 ? 35.300 44.442 -19.649 1.00 27.53 199 GLN A N 1
ATOM 1489 C CA . GLN A 1 207 ? 34.966 44.080 -21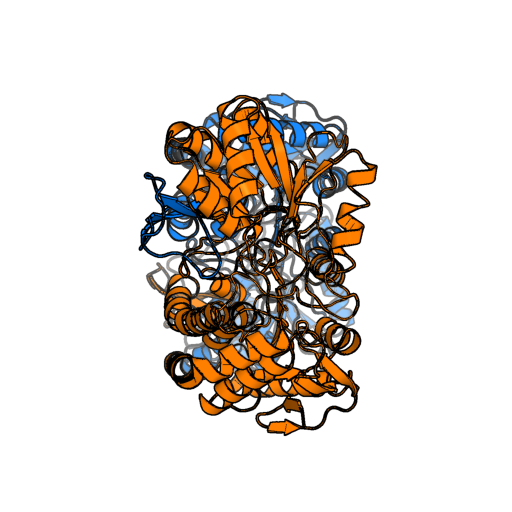.027 1.00 28.94 199 GLN A CA 1
ATOM 1490 C C . GLN A 1 207 ? 36.151 44.428 -21.913 1.00 29.35 199 GLN A C 1
ATOM 1491 O O . GLN A 1 207 ? 36.846 45.448 -21.685 1.00 30.52 199 GLN A O 1
ATOM 1497 N N . GLY A 1 208 ? 36.408 43.576 -22.901 1.00 29.52 200 GLY A N 1
ATOM 1498 C CA . GLY A 1 208 ? 37.482 43.841 -23.838 1.00 31.11 200 GLY A CA 1
ATOM 1499 C C . GLY A 1 208 ? 37.942 42.735 -24.756 1.00 32.00 200 GLY A C 1
ATOM 1500 O O . GLY A 1 208 ? 37.421 41.618 -24.723 1.00 32.05 200 GLY A O 1
ATOM 1501 N N . GLU A 1 209 ? 38.962 43.062 -25.552 1.00 33.36 201 GLU A N 1
ATOM 1502 C CA . GLU A 1 209 ? 39.544 42.155 -26.546 1.00 35.83 201 GLU A CA 1
ATOM 1503 C C . GLU A 1 209 ? 40.888 41.697 -25.990 1.00 36.09 201 GLU A C 1
ATOM 1504 O O . GLU A 1 209 ? 41.036 41.638 -24.764 1.00 35.90 201 GLU A O 1
ATOM 1510 N N . LYS A 1 210 ? 41.868 41.392 -26.843 1.00 36.26 202 LYS A N 1
ATOM 1511 C CA . LYS A 1 210 ? 43.090 40.715 -26.386 1.00 35.37 202 LYS A CA 1
ATOM 1512 C C . LYS A 1 210 ? 43.937 41.579 -25.457 1.00 35.60 202 LYS A C 1
ATOM 1513 O O . LYS A 1 210 ? 44.557 41.062 -24.527 1.00 34.91 202 LYS A O 1
ATOM 1515 N N . ASP A 1 211 ? 44.000 42.888 -25.699 1.00 35.44 203 ASP A N 1
ATOM 1516 C CA . ASP A 1 211 ? 44.781 43.749 -24.830 1.00 35.94 203 ASP A CA 1
ATOM 1517 C C . ASP A 1 211 ? 44.247 43.790 -23.385 1.00 33.52 203 ASP A C 1
ATOM 1518 O O . ASP A 1 211 ? 45.025 43.866 -22.422 1.00 32.60 203 ASP A O 1
ATOM 1523 N N . THR A 1 212 ? 42.934 43.779 -23.226 1.00 30.33 204 THR A N 1
ATOM 1524 C CA . THR A 1 212 ? 42.350 43.789 -21.889 1.00 30.21 204 THR A CA 1
ATOM 1525 C C . THR A 1 212 ? 42.690 42.490 -21.154 1.00 28.71 204 THR A C 1
ATOM 1526 O O . THR A 1 212 ? 43.090 42.486 -19.981 1.00 29.27 204 THR A O 1
ATOM 1530 N N . GLY A 1 213 ? 42.546 41.397 -21.869 1.00 28.43 205 GLY A N 1
ATOM 1531 C CA . GLY A 1 213 ? 42.913 40.074 -21.366 1.00 28.55 205 GLY A CA 1
ATOM 1532 C C . GLY A 1 213 ? 44.350 39.991 -20.941 1.00 29.03 205 GLY A C 1
ATOM 1533 O O . GLY A 1 213 ? 44.647 39.471 -19.842 1.00 28.28 205 GLY A O 1
ATOM 1534 N N . VAL A 1 214 ? 45.252 40.509 -21.789 1.00 29.44 206 VAL A N 1
ATOM 1535 C CA . VAL A 1 214 ? 46.683 40.455 -21.502 1.00 29.72 206 VAL A CA 1
ATOM 1536 C C . VAL A 1 214 ? 46.993 41.268 -20.280 1.00 28.55 206 VAL A C 1
ATOM 1537 O O . VAL A 1 214 ? 47.798 40.842 -19.475 1.00 27.80 206 VAL A O 1
A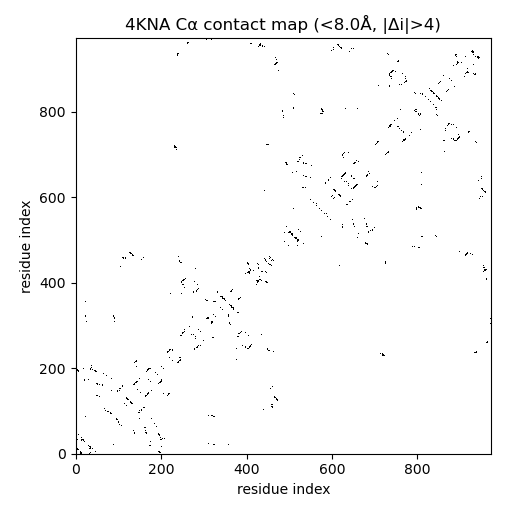TOM 1541 N N . ALA A 1 215 ? 46.409 42.466 -20.158 1.00 29.90 207 ALA A N 1
ATOM 1542 C CA . ALA A 1 215 ? 46.627 43.303 -18.961 1.00 29.54 207 ALA A CA 1
ATOM 1543 C C . ALA A 1 215 ? 46.182 42.599 -17.658 1.00 27.36 207 ALA A C 1
ATOM 1544 O O . ALA A 1 215 ? 46.872 42.613 -16.628 1.00 24.53 207 ALA A O 1
ATOM 1546 N N . LEU A 1 216 ? 45.015 41.984 -17.685 1.00 25.68 208 LEU A N 1
ATOM 1547 C CA . LEU A 1 216 ? 44.593 41.224 -16.492 1.00 25.51 208 LEU A CA 1
ATOM 1548 C C . LEU A 1 216 ? 45.518 40.043 -16.176 1.00 25.00 208 LEU A C 1
ATOM 1549 O O . LEU A 1 216 ? 45.906 39.852 -15.018 1.00 24.97 208 LEU A O 1
ATOM 1554 N N . ALA A 1 217 ? 45.843 39.244 -17.193 1.00 26.18 209 ALA A N 1
ATOM 1555 C CA . ALA A 1 217 ? 46.671 38.050 -16.978 1.00 25.70 209 ALA A CA 1
ATOM 1556 C C . ALA A 1 217 ? 48.063 38.406 -16.460 1.00 29.54 209 ALA A C 1
ATOM 1557 O O . ALA A 1 217 ? 48.639 37.644 -15.660 1.00 27.19 209 ALA A O 1
ATOM 1559 N N . ASN A 1 218 ? 48.588 39.560 -16.887 1.00 29.93 210 ASN A N 1
ATOM 1560 C CA . ASN A 1 218 ? 49.906 40.039 -16.421 1.00 32.72 210 ASN A CA 1
ATOM 1561 C C . ASN A 1 218 ? 49.886 40.804 -15.103 1.00 30.80 210 ASN A C 1
ATOM 1562 O O . ASN A 1 218 ? 50.943 41.193 -14.625 1.00 29.14 210 ASN A O 1
ATOM 1567 N N . HIS A 1 219 ? 48.713 41.024 -14.505 1.00 28.52 211 HIS A N 1
ATOM 1568 C CA . HIS A 1 219 ? 48.658 41.803 -13.269 1.00 29.51 211 HIS A CA 1
ATOM 1569 C C . HIS A 1 219 ? 49.336 41.034 -12.133 1.00 29.54 211 HIS A C 1
ATOM 1570 O O . HIS A 1 219 ? 49.074 39.849 -11.919 1.00 30.18 211 HIS A O 1
ATOM 1577 N N . ARG A 1 220 ? 50.190 41.720 -11.392 1.00 31.38 212 ARG A N 1
ATOM 1578 C CA . ARG A 1 220 ? 50.957 41.092 -10.299 1.00 34.72 212 ARG A CA 1
ATOM 1579 C C . ARG A 1 220 ? 50.239 40.987 -8.958 1.00 33.36 212 ARG A C 1
ATOM 1580 O O . ARG A 1 220 ? 50.811 40.523 -8.000 1.00 33.75 212 ARG A O 1
ATOM 1588 N N . GLN A 1 221 ? 49.016 41.470 -8.881 1.00 33.55 213 GLN A N 1
ATOM 1589 C CA . GLN A 1 221 ? 48.254 41.480 -7.636 1.00 35.89 213 GLN A CA 1
ATOM 1590 C C . GLN A 1 221 ? 47.045 40.555 -7.697 1.00 29.51 213 GLN A C 1
ATOM 1591 O O . GLN A 1 221 ? 46.126 40.710 -6.906 1.00 30.70 213 GLN A O 1
ATOM 1597 N N . ILE A 1 222 ? 46.999 39.632 -8.649 1.00 27.05 214 ILE A N 1
ATOM 1598 C CA . ILE A 1 222 ? 45.938 38.643 -8.658 1.00 24.75 214 ILE A CA 1
ATOM 1599 C C . ILE A 1 222 ? 46.514 37.391 -7.998 1.00 23.98 214 ILE A C 1
ATOM 1600 O O . ILE A 1 222 ? 47.699 37.109 -8.092 1.00 22.58 214 ILE A O 1
ATOM 1605 N N . ASP A 1 223 ? 45.666 36.635 -7.322 1.00 21.58 215 ASP A N 1
ATOM 1606 C CA . ASP A 1 223 ? 46.106 35.446 -6.579 1.00 20.46 215 ASP A CA 1
ATOM 1607 C C . ASP A 1 223 ? 45.768 34.161 -7.310 1.00 19.18 215 ASP A C 1
ATOM 1608 O O . ASP A 1 223 ? 46.309 33.087 -7.017 1.00 18.28 215 ASP A O 1
ATOM 1613 N N . GLY A 1 224 ? 44.834 34.251 -8.241 1.00 18.21 216 GLY A N 1
ATOM 1614 C CA . GLY A 1 224 ? 44.466 33.114 -9.039 1.00 18.12 216 GLY A CA 1
ATOM 1615 C C . GLY A 1 224 ? 43.993 33.543 -10.410 1.00 18.26 216 GLY A C 1
ATOM 1616 O O . GLY A 1 224 ? 43.643 34.712 -10.633 1.00 19.72 216 GLY A O 1
ATOM 1617 N N . LEU A 1 225 ? 44.002 32.610 -11.331 1.00 17.86 217 LEU A N 1
ATOM 1618 C CA . LEU A 1 225 ? 43.490 32.864 -12.671 1.00 18.64 217 LEU A CA 1
ATOM 1619 C C . LEU A 1 225 ? 42.742 31.598 -13.068 1.00 18.90 217 LEU A C 1
ATOM 1620 O O . LEU A 1 225 ? 43.347 30.524 -13.138 1.00 19.33 217 LEU A O 1
ATOM 1625 N N . PHE A 1 226 ? 41.427 31.738 -13.250 1.00 19.26 218 PHE A N 1
ATOM 1626 C CA . PHE A 1 226 ? 40.539 30.636 -13.571 1.00 18.90 218 PHE A CA 1
ATOM 1627 C C . PHE A 1 226 ? 40.094 30.895 -14.999 1.00 20.31 218 PHE A C 1
ATOM 1628 O O . PHE A 1 226 ? 39.464 31.934 -15.297 1.00 20.65 218 PHE A O 1
ATOM 1636 N N . PHE A 1 227 ? 40.421 29.943 -15.881 1.00 20.33 219 PHE A N 1
ATOM 1637 C CA . PHE A 1 227 ? 40.332 30.110 -17.305 1.00 21.31 219 PHE A CA 1
ATOM 1638 C C . PHE A 1 227 ? 39.505 28.997 -17.922 1.00 22.26 219 PHE A C 1
ATOM 1639 O O . PHE A 1 227 ? 39.713 27.834 -17.632 1.00 21.97 219 PHE A O 1
ATOM 1647 N N . THR A 1 228 ? 38.585 29.362 -18.799 1.00 23.11 220 THR A N 1
ATOM 1648 C CA . THR A 1 228 ? 37.934 28.399 -19.671 1.00 23.97 220 THR A CA 1
ATOM 1649 C C . THR A 1 228 ? 38.174 28.903 -21.102 1.00 25.67 220 THR A C 1
ATOM 1650 O O . THR A 1 228 ? 37.831 30.034 -21.409 1.00 24.15 220 THR A O 1
ATOM 1654 N N . GLY A 1 229 ? 38.771 28.077 -21.949 1.00 25.29 221 GLY A N 1
ATOM 1655 C CA . GLY A 1 229 ? 39.119 28.488 -23.315 1.00 26.12 221 GLY A CA 1
ATOM 1656 C C . GLY A 1 229 ? 39.916 27.406 -24.013 1.00 26.59 221 GLY A C 1
ATOM 1657 O O . GLY A 1 229 ? 39.901 26.235 -23.601 1.00 24.56 221 GLY A O 1
ATOM 1658 N N . SER A 1 230 ? 40.617 27.793 -25.068 1.00 25.39 222 SER A N 1
ATOM 1659 C CA . SER A 1 230 ? 41.326 26.852 -25.914 1.00 27.70 222 SER A CA 1
ATOM 1660 C C . SER A 1 230 ? 42.612 26.401 -25.234 1.00 29.07 222 SER A C 1
ATOM 1661 O O . SER A 1 230 ? 43.177 27.121 -24.379 1.00 27.83 222 SER A O 1
ATOM 1664 N N . SER A 1 231 ? 43.105 25.235 -25.636 1.00 29.24 223 SER A N 1
ATOM 1665 C CA . SER A 1 231 ? 44.348 24.724 -25.089 1.00 29.71 223 SER A CA 1
ATOM 1666 C C . SER A 1 231 ? 45.522 25.556 -25.510 1.00 30.45 223 SER A C 1
ATOM 1667 O O . SER A 1 231 ? 46.492 25.702 -24.751 1.00 29.70 223 SER A O 1
ATOM 1670 N N . ASP A 1 232 ? 45.473 26.095 -26.727 1.00 31.15 224 ASP A N 1
ATOM 1671 C CA . ASP A 1 232 ? 46.539 26.964 -27.164 1.00 31.99 224 ASP A CA 1
ATOM 1672 C C . ASP A 1 232 ? 46.646 28.182 -26.235 1.00 29.08 224 ASP A C 1
ATOM 1673 O O . ASP A 1 232 ? 47.724 28.508 -25.766 1.00 28.83 224 ASP A O 1
ATOM 1678 N N . THR A 1 233 ? 45.547 28.846 -25.934 1.00 27.82 225 THR A N 1
ATOM 1679 C CA . THR A 1 233 ? 45.627 30.027 -25.047 1.00 27.15 225 THR A CA 1
ATOM 1680 C C . THR A 1 233 ? 45.965 29.602 -23.617 1.00 24.59 225 THR A C 1
ATOM 1681 O O . THR A 1 233 ? 46.746 30.267 -22.925 1.00 24.35 225 THR A O 1
ATOM 1685 N N . GLY A 1 234 ? 45.364 28.506 -23.170 1.00 24.61 226 GLY A N 1
ATOM 1686 C CA . GLY A 1 234 ? 45.579 27.997 -21.809 1.00 23.23 226 GLY A CA 1
ATOM 1687 C C . GLY A 1 234 ? 47.032 27.643 -21.571 1.00 24.73 226 GLY A C 1
ATOM 1688 O O . GLY A 1 234 ? 47.612 27.918 -20.507 1.00 24.07 226 GLY A O 1
ATOM 1689 N N . THR A 1 235 ? 47.637 27.026 -22.576 1.00 26.37 227 THR A N 1
ATOM 1690 C CA . THR A 1 235 ? 49.045 26.613 -22.483 1.00 26.46 227 THR A CA 1
ATOM 1691 C C . THR A 1 235 ? 49.997 27.800 -22.425 1.00 25.54 227 THR A C 1
ATOM 1692 O O . THR A 1 235 ? 50.955 27.788 -21.662 1.00 24.21 227 THR A O 1
ATOM 1696 N N . LEU A 1 236 ? 49.703 28.842 -23.192 1.00 27.29 228 LEU A N 1
ATOM 1697 C CA . LEU A 1 236 ? 50.531 30.047 -23.166 1.00 28.23 228 LEU A CA 1
ATOM 1698 C C . LEU A 1 236 ? 50.434 30.692 -21.810 1.00 25.49 228 LEU A C 1
ATOM 1699 O O . LEU A 1 236 ? 51.428 31.175 -21.247 1.00 24.32 228 LEU A O 1
ATOM 1704 N N . LEU A 1 237 ? 49.218 30.753 -21.287 1.00 24.64 229 LEU A N 1
ATOM 1705 C CA . LEU A 1 237 ? 49.002 31.236 -19.900 1.00 25.25 229 LEU A CA 1
ATOM 1706 C C . LEU A 1 237 ? 49.842 30.425 -18.906 1.00 23.23 229 LEU A C 1
ATOM 1707 O O . LEU A 1 237 ? 50.575 30.993 -18.082 1.00 24.00 229 LEU A O 1
ATOM 1712 N N . HIS A 1 238 ? 49.803 29.095 -19.047 1.00 23.22 230 HIS A N 1
ATOM 1713 C CA . HIS A 1 238 ? 50.583 28.234 -18.162 1.00 23.11 230 HIS A CA 1
ATOM 1714 C C . HIS A 1 238 ? 52.082 28.573 -18.263 1.00 23.42 230 HIS A C 1
ATOM 1715 O O . HIS A 1 238 ? 52.780 28.755 -17.262 1.00 23.18 230 HIS A O 1
ATOM 1722 N N . LYS A 1 239 ? 52.583 28.697 -19.486 1.00 26.87 231 LYS A N 1
ATOM 1723 C CA . LYS A 1 239 ? 53.975 29.126 -19.663 1.00 25.82 231 LYS A CA 1
ATOM 1724 C C . LYS A 1 239 ? 54.263 30.462 -19.003 1.00 24.97 231 LYS A C 1
ATOM 1725 O O . LYS A 1 239 ? 55.296 30.633 -18.329 1.00 25.71 231 LYS A O 1
ATOM 1731 N N . GLN A 1 240 ? 53.365 31.413 -19.175 1.00 25.04 232 GLN A N 1
ATOM 1732 C CA . GLN A 1 240 ? 53.553 32.743 -18.609 1.00 27.67 232 GLN A CA 1
ATOM 1733 C C . GLN A 1 240 ? 53.706 32.752 -17.063 1.00 26.39 232 GLN A C 1
ATOM 1734 O O . GLN A 1 240 ? 54.380 33.622 -16.507 1.00 24.12 232 GLN A O 1
ATOM 1740 N N . PHE A 1 241 ? 53.084 31.771 -16.383 1.00 24.98 233 PHE A N 1
ATOM 1741 C CA . PHE A 1 241 ? 53.160 31.634 -14.921 1.00 24.07 233 PHE A CA 1
ATOM 1742 C C . PHE A 1 241 ? 54.265 30.682 -14.399 1.00 23.14 233 PHE A C 1
ATOM 1743 O O . PHE A 1 241 ? 54.428 30.515 -13.193 1.00 23.05 233 PHE A O 1
ATOM 1751 N N . GLY A 1 242 ? 55.103 30.159 -15.288 1.00 23.05 234 GLY A N 1
ATOM 1752 C CA . GLY A 1 242 ? 56.178 29.312 -14.866 1.00 23.03 234 GLY A CA 1
ATOM 1753 C C . GLY A 1 242 ? 57.132 30.076 -13.962 1.00 24.93 234 GLY A C 1
ATOM 1754 O O . GLY A 1 242 ? 57.567 31.199 -14.256 1.00 27.87 234 GLY A O 1
ATOM 1755 N N . GLY A 1 243 ? 57.517 29.453 -12.871 1.00 23.83 235 GLY A N 1
ATOM 1756 C CA . GLY A 1 243 ? 58.268 30.137 -11.830 1.00 23.15 235 GLY A CA 1
ATOM 1757 C C . GLY A 1 243 ? 57.476 30.982 -10.867 1.00 22.63 235 GLY A C 1
ATOM 1758 O O . GLY A 1 243 ? 58.061 31.576 -9.970 1.00 23.04 235 GLY A O 1
ATOM 1759 N N . ARG A 1 244 ? 56.155 30.988 -10.986 1.00 22.72 236 ARG A N 1
ATOM 1760 C CA . ARG A 1 244 ? 55.285 31.629 -9.997 1.00 22.93 236 ARG A CA 1
ATOM 1761 C C . ARG A 1 244 ? 54.267 30.629 -9.447 1.00 22.38 236 ARG A C 1
ATOM 1762 O O . ARG A 1 244 ? 53.057 30.766 -9.655 1.00 21.73 236 ARG A O 1
ATOM 1770 N N . PRO A 1 245 ? 54.761 29.609 -8.746 1.00 22.06 237 PRO A N 1
ATOM 1771 C CA . PRO A 1 245 ? 53.871 28.601 -8.146 1.00 22.85 237 PRO A CA 1
ATOM 1772 C C . PRO A 1 245 ? 52.860 29.185 -7.165 1.00 23.42 237 PRO A C 1
ATOM 1773 O O . PRO A 1 245 ? 51.874 28.569 -6.930 1.00 23.58 237 PRO A O 1
ATOM 1777 N N . GLU A 1 246 ? 53.117 30.369 -6.610 1.00 24.91 238 GLU A N 1
ATOM 1778 C CA . GLU A 1 246 ? 52.202 31.058 -5.696 1.00 24.89 238 GLU A CA 1
ATOM 1779 C C . GLU A 1 246 ? 50.853 31.515 -6.310 1.00 25.19 238 GLU A C 1
ATOM 1780 O O . GLU A 1 246 ? 49.932 31.823 -5.582 1.00 24.70 238 GLU A O 1
ATOM 1786 N N . ILE A 1 247 ? 50.712 31.518 -7.627 1.00 21.93 239 ILE A N 1
ATOM 1787 C CA . ILE A 1 247 ? 49.431 31.855 -8.227 1.00 20.35 239 ILE A CA 1
ATOM 1788 C C . ILE A 1 247 ? 48.692 30.593 -8.615 1.00 20.06 239 ILE A C 1
ATOM 1789 O O . ILE A 1 247 ? 49.246 29.711 -9.276 1.00 20.29 239 ILE A O 1
ATOM 1794 N N . VAL A 1 248 ? 47.446 30.472 -8.208 1.00 19.45 240 VAL A N 1
ATOM 1795 C CA . VAL A 1 248 ? 46.693 29.297 -8.582 1.00 20.10 240 VAL A CA 1
ATOM 1796 C C . VAL A 1 248 ? 46.039 29.483 -9.952 1.00 19.77 240 VAL A C 1
ATOM 1797 O O . VAL A 1 248 ? 45.295 30.406 -10.181 1.00 19.65 240 VAL A O 1
ATOM 1801 N N . LEU A 1 249 ? 46.378 28.603 -10.867 1.00 20.36 241 LEU A N 1
ATOM 1802 C CA . LEU A 1 249 ? 45.808 28.565 -12.193 1.00 21.01 241 LEU A CA 1
ATOM 1803 C C . LEU A 1 249 ? 44.846 27.400 -12.279 1.00 20.21 241 LEU A C 1
ATOM 1804 O O . LEU A 1 249 ? 45.214 26.281 -11.975 1.00 18.47 241 LEU A O 1
ATOM 1809 N N . ALA A 1 250 ? 43.640 27.632 -12.766 1.00 19.17 242 ALA A N 1
ATOM 1810 C CA . ALA A 1 250 ? 42.763 26.519 -13.126 1.00 18.33 242 ALA A CA 1
ATOM 1811 C C . ALA A 1 250 ? 42.477 26.692 -14.606 1.00 18.47 242 ALA A C 1
ATOM 1812 O O . ALA A 1 250 ? 41.881 27.680 -15.021 1.00 19.69 242 ALA A O 1
ATOM 1814 N N . LEU A 1 251 ? 42.919 25.746 -15.410 1.00 18.75 243 LEU A N 1
ATOM 1815 C CA . LEU A 1 251 ? 42.827 25.873 -16.854 1.00 21.30 243 LEU A CA 1
ATOM 1816 C C . LEU A 1 251 ? 41.918 24.787 -17.388 1.00 21.79 243 LEU A C 1
ATOM 1817 O O . LEU A 1 251 ? 42.300 23.626 -17.428 1.00 23.45 243 LEU A O 1
ATOM 1822 N N . GLU A 1 252 ? 40.712 25.153 -17.786 1.00 21.75 244 GLU A N 1
ATOM 1823 C CA . GLU A 1 252 ? 39.768 24.204 -18.333 1.00 22.64 244 GLU A CA 1
ATOM 1824 C C . GLU A 1 252 ? 39.733 24.455 -19.869 1.00 23.85 244 GLU A C 1
ATOM 1825 O O . GLU A 1 252 ? 39.235 25.490 -20.365 1.00 22.69 244 GLU A O 1
ATOM 1831 N N . MET A 1 253 ? 40.321 23.513 -20.600 1.00 23.30 245 MET A N 1
ATOM 1832 C CA . MET A 1 253 ? 40.658 23.733 -21.988 1.00 25.07 245 MET A CA 1
ATOM 1833 C C . MET A 1 253 ? 39.798 22.817 -22.880 1.00 27.60 245 MET A C 1
ATOM 1834 O O . MET A 1 253 ? 38.811 22.247 -22.419 1.00 30.48 245 MET A O 1
ATOM 1839 N N . GLY A 1 254 ? 40.137 22.693 -24.158 1.00 28.53 246 GLY A N 1
ATOM 1840 C CA . GLY A 1 254 ? 39.273 21.969 -25.071 1.00 27.94 246 GLY A CA 1
ATOM 1841 C C . GLY A 1 254 ? 39.699 20.519 -25.184 1.00 26.43 246 GLY A C 1
ATOM 1842 O O . GLY A 1 254 ? 40.423 19.999 -24.319 1.00 27.81 246 GLY A O 1
ATOM 1843 N N . GLY A 1 255 ? 39.261 19.875 -26.261 1.00 25.44 247 GLY A N 1
ATOM 1844 C CA . GLY A 1 255 ? 39.568 18.471 -26.492 1.00 24.33 247 GLY A CA 1
ATOM 1845 C C . GLY A 1 255 ? 39.465 18.016 -27.943 1.00 23.40 247 GLY A C 1
ATOM 1846 O O . GLY A 1 255 ? 39.137 18.805 -28.869 1.00 24.29 247 GLY A O 1
ATOM 1847 N N . ASN A 1 256 ? 39.784 16.737 -28.110 1.00 23.43 248 ASN A N 1
ATOM 1848 C CA . ASN A 1 256 ? 39.658 16.005 -29.369 1.00 23.08 248 ASN A CA 1
ATOM 1849 C C . ASN A 1 256 ? 38.983 14.702 -28.947 1.00 22.87 248 ASN A C 1
ATOM 1850 O O . ASN A 1 256 ? 39.606 13.648 -28.796 1.00 22.25 248 ASN A O 1
ATOM 1855 N N . ASN A 1 257 ? 37.691 14.817 -28.678 1.00 21.18 249 ASN A N 1
ATOM 1856 C CA . ASN A 1 257 ? 36.962 13.797 -27.958 1.00 19.71 249 ASN A CA 1
ATOM 1857 C C . ASN A 1 257 ? 36.440 12.728 -28.897 1.00 20.12 249 ASN A C 1
ATOM 1858 O O . ASN A 1 257 ? 35.799 13.055 -29.912 1.00 21.16 249 ASN A O 1
ATOM 1863 N N . PRO A 1 258 ? 36.666 11.459 -28.548 1.00 19.32 250 PRO A N 1
ATOM 1864 C CA . PRO A 1 258 ? 36.193 10.337 -29.334 1.00 20.67 250 PRO A CA 1
ATOM 1865 C C . PRO A 1 258 ? 34.904 9.720 -28.821 1.00 20.99 250 PRO A C 1
ATOM 1866 O O . PRO A 1 258 ? 34.692 9.581 -27.605 1.00 22.56 250 PRO A O 1
ATOM 1870 N N . LEU A 1 259 ? 34.073 9.343 -29.764 1.00 21.59 251 LEU A N 1
ATOM 1871 C CA . LEU A 1 259 ? 32.906 8.560 -29.513 1.00 21.45 251 LEU A CA 1
ATOM 1872 C C . LEU A 1 259 ? 33.059 7.266 -30.309 1.00 23.18 251 LEU A C 1
ATOM 1873 O O . LEU A 1 259 ? 33.063 7.281 -31.545 1.00 22.76 251 LEU A O 1
ATOM 1878 N N . VAL A 1 260 ? 33.232 6.163 -29.594 1.00 22.08 252 VAL A N 1
ATOM 1879 C CA . VAL A 1 260 ? 33.316 4.844 -30.185 1.00 23.06 252 VAL A CA 1
ATOM 1880 C C . VAL A 1 260 ? 31.926 4.183 -30.267 1.00 23.93 252 VAL A C 1
ATOM 1881 O O . VAL A 1 260 ? 31.192 4.100 -29.254 1.00 23.22 252 VAL A O 1
ATOM 1885 N N . VAL A 1 261 ? 31.595 3.680 -31.463 1.00 23.75 253 VAL A N 1
ATOM 1886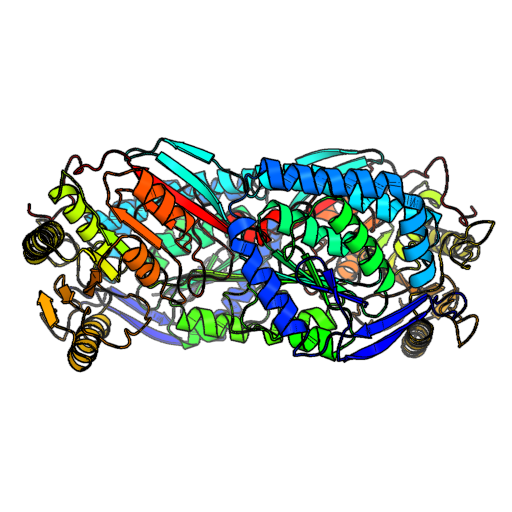 C CA . VAL A 1 261 ? 30.333 2.967 -31.682 1.00 25.20 253 VAL A CA 1
ATOM 1887 C C . VAL A 1 261 ? 30.666 1.500 -31.926 1.00 25.45 253 VAL A C 1
ATOM 1888 O O . VAL A 1 261 ? 31.615 1.186 -32.694 1.00 26.13 253 VAL A O 1
ATOM 1892 N N . ALA A 1 262 ? 29.951 0.627 -31.222 1.00 24.13 254 ALA A N 1
ATOM 1893 C CA . ALA A 1 262 ? 30.023 -0.817 -31.434 1.00 27.13 254 ALA A CA 1
ATOM 1894 C C . ALA A 1 262 ? 28.596 -1.328 -31.532 1.00 28.12 254 ALA A C 1
ATOM 1895 O O . ALA A 1 262 ? 27.647 -0.550 -31.435 1.00 26.95 254 ALA A O 1
ATOM 1897 N N . GLU A 1 263 ? 28.472 -2.634 -31.751 1.00 30.83 255 GLU A N 1
ATOM 1898 C CA . GLU A 1 263 ? 27.192 -3.316 -31.955 1.00 33.00 255 GLU A CA 1
ATOM 1899 C C . GLU A 1 263 ? 26.136 -2.880 -30.938 1.00 29.99 255 GLU A C 1
ATOM 1900 O O . GLU A 1 263 ? 26.369 -2.912 -29.728 1.00 28.71 255 GLU A O 1
ATOM 1906 N N . VAL A 1 264 ? 24.985 -2.425 -31.444 1.00 29.42 256 VAL A N 1
ATOM 1907 C CA . VAL A 1 264 ? 23.797 -2.115 -30.627 1.00 29.08 256 VAL A CA 1
ATOM 1908 C C . VAL A 1 264 ? 22.551 -2.553 -31.383 1.00 31.44 256 VAL A C 1
ATOM 1909 O O . VAL A 1 264 ? 22.548 -2.536 -32.608 1.00 30.11 256 VAL A O 1
ATOM 1913 N N . GLU A 1 265 ? 21.503 -2.931 -30.650 1.00 32.63 257 GLU A N 1
ATOM 1914 C CA . GLU A 1 265 ? 20.236 -3.292 -31.264 1.00 35.10 257 GLU A CA 1
ATOM 1915 C C . GLU A 1 265 ? 19.521 -2.058 -31.758 1.00 35.06 257 GLU A C 1
ATOM 1916 O O . GLU A 1 265 ? 18.968 -2.060 -32.853 1.00 34.95 257 GLU A O 1
ATOM 1922 N N . ASP A 1 266 ? 19.482 -1.027 -30.916 1.00 33.70 258 ASP A N 1
ATOM 1923 C CA . ASP A 1 266 ? 18.746 0.195 -31.218 1.00 32.68 258 ASP A CA 1
ATOM 1924 C C . ASP A 1 266 ? 19.709 1.174 -31.907 1.00 31.31 258 ASP A C 1
ATOM 1925 O O . ASP A 1 266 ? 20.335 2.063 -31.266 1.00 28.59 258 ASP A O 1
ATOM 1930 N N . ILE A 1 267 ? 19.822 0.997 -33.215 1.00 31.40 259 ILE A N 1
ATOM 1931 C CA . ILE A 1 267 ? 20.772 1.783 -34.006 1.00 32.86 259 ILE A CA 1
ATOM 1932 C C . ILE A 1 267 ? 20.354 3.253 -34.010 1.00 32.31 259 ILE A C 1
ATOM 1933 O O . ILE A 1 267 ? 21.214 4.149 -33.984 1.00 29.40 259 ILE A O 1
ATOM 1938 N N . ASP A 1 268 ? 19.042 3.510 -34.014 1.00 30.46 260 ASP A N 1
ATOM 1939 C CA . ASP A 1 268 ? 18.564 4.904 -33.962 1.00 30.40 260 ASP A CA 1
ATOM 1940 C C . ASP A 1 268 ? 18.950 5.613 -32.668 1.00 27.31 260 ASP A C 1
ATOM 1941 O O . ASP A 1 268 ? 19.255 6.814 -32.698 1.00 27.67 260 ASP A O 1
ATOM 1946 N N . ALA A 1 269 ? 18.928 4.901 -31.539 1.00 25.73 261 ALA A N 1
ATOM 1947 C CA . ALA A 1 269 ? 19.358 5.514 -30.261 1.00 25.14 261 ALA A CA 1
ATOM 1948 C C . ALA A 1 269 ? 20.858 5.877 -30.301 1.00 24.58 261 ALA A C 1
ATOM 1949 O O . ALA A 1 269 ? 21.280 6.925 -29.829 1.00 25.05 261 ALA A O 1
ATOM 1951 N N . ALA A 1 270 ? 21.656 5.000 -30.870 1.00 24.85 262 ALA A N 1
ATOM 1952 C CA . ALA A 1 270 ? 23.070 5.299 -31.063 1.00 25.64 262 ALA A CA 1
ATOM 1953 C C . ALA A 1 270 ? 23.241 6.539 -31.947 1.00 26.25 262 ALA A C 1
ATOM 1954 O O . ALA A 1 270 ? 24.018 7.420 -31.621 1.00 25.48 262 ALA A O 1
ATOM 1956 N N . VAL A 1 271 ? 22.511 6.593 -33.067 1.00 26.14 263 VAL A N 1
ATOM 1957 C CA . VAL A 1 271 ? 22.564 7.745 -33.967 1.00 26.75 263 VAL A CA 1
ATOM 1958 C C . VAL A 1 271 ? 22.168 9.021 -33.221 1.00 27.21 263 VAL A C 1
ATOM 1959 O O . VAL A 1 271 ? 22.855 10.054 -33.344 1.00 28.61 263 VAL A O 1
ATOM 1963 N N . HIS A 1 272 ? 21.099 8.951 -32.437 1.00 24.60 264 HIS A N 1
ATOM 1964 C CA . HIS A 1 272 ? 20.680 10.068 -31.672 1.00 24.26 264 HIS A CA 1
ATOM 1965 C C . HIS A 1 272 ? 21.793 10.576 -30.743 1.00 24.14 264 HIS A C 1
ATOM 1966 O O . HIS A 1 272 ? 22.069 11.779 -30.675 1.00 22.53 264 HIS A O 1
ATOM 1973 N N . HIS A 1 273 ? 22.462 9.661 -30.045 1.00 23.04 265 HIS A N 1
ATOM 1974 C CA . HIS A 1 273 ? 23.457 10.088 -29.083 1.00 23.34 265 HIS A CA 1
ATOM 1975 C C . HIS A 1 273 ? 24.668 10.651 -29.774 1.00 23.97 265 HIS A C 1
ATOM 1976 O O . HIS A 1 273 ? 25.326 11.563 -29.242 1.00 23.47 265 HIS A O 1
ATOM 1983 N N . ALA A 1 274 ? 24.972 10.097 -30.948 1.00 24.31 266 ALA A N 1
ATOM 1984 C CA . ALA A 1 274 ? 26.084 10.593 -31.760 1.00 23.97 266 ALA A CA 1
ATOM 1985 C C . ALA A 1 274 ? 25.772 11.987 -32.285 1.00 25.01 266 ALA A C 1
ATOM 1986 O O . ALA A 1 274 ? 26.649 12.834 -32.300 1.00 24.39 266 ALA A O 1
ATOM 1988 N N . ILE A 1 275 ? 24.513 12.237 -32.643 1.00 25.97 267 ILE A N 1
ATOM 1989 C CA . ILE A 1 275 ? 24.078 13.535 -33.163 1.00 26.80 267 ILE A CA 1
ATOM 1990 C C . ILE A 1 275 ? 24.161 14.563 -32.052 1.00 26.25 267 ILE A C 1
ATOM 1991 O O . ILE A 1 275 ? 24.745 15.634 -32.228 1.00 27.41 267 ILE A O 1
ATOM 1996 N N . GLN A 1 276 ? 23.624 14.236 -30.881 1.00 26.13 268 GLN A N 1
ATOM 1997 C CA . GLN A 1 276 ? 23.819 15.116 -29.723 1.00 25.61 268 GLN A CA 1
ATOM 1998 C C . GLN A 1 276 ? 25.318 15.413 -29.497 1.00 23.79 268 GLN A C 1
ATOM 1999 O O . GLN A 1 276 ? 25.727 16.561 -29.298 1.00 22.90 268 GLN A O 1
ATOM 2005 N N . SER A 1 277 ? 26.104 14.363 -29.472 1.00 22.72 269 SER A N 1
ATOM 2006 C CA . SER A 1 277 ? 27.526 14.494 -29.163 1.00 21.82 269 SER A CA 1
ATOM 2007 C C . SER A 1 277 ? 28.251 15.431 -30.152 1.00 22.25 269 SER A C 1
ATOM 2008 O O . SER A 1 277 ? 29.112 16.196 -29.730 1.00 22.06 269 SER A O 1
ATOM 2011 N N . ALA A 1 278 ? 27.969 15.298 -31.461 1.00 22.45 270 ALA A N 1
ATOM 2012 C CA . ALA A 1 278 ? 28.695 16.002 -32.518 1.00 24.17 270 ALA A CA 1
ATOM 2013 C C . ALA A 1 278 ? 28.190 17.410 -32.777 1.00 24.34 270 ALA A C 1
ATOM 2014 O O . ALA A 1 278 ? 28.997 18.285 -33.076 1.00 24.52 270 ALA A O 1
ATOM 2016 N N . PHE A 1 279 ? 26.881 17.638 -32.609 1.00 23.48 271 PHE A N 1
ATOM 2017 C CA . PHE A 1 279 ? 26.197 18.796 -33.188 1.00 25.47 271 PHE A CA 1
ATOM 2018 C C . PHE A 1 279 ? 25.365 19.675 -32.225 1.00 26.15 271 PHE A C 1
ATOM 2019 O O . PHE A 1 279 ? 24.995 20.798 -32.604 1.00 27.64 271 PHE A O 1
ATOM 2027 N N . LEU A 1 280 ? 25.090 19.207 -30.997 1.00 25.57 272 LEU A N 1
ATOM 2028 C CA . LEU A 1 280 ? 24.496 20.072 -29.971 1.00 26.34 272 LEU A CA 1
ATOM 2029 C C . LEU A 1 280 ? 25.363 21.304 -29.802 1.00 25.51 272 LEU A C 1
ATOM 2030 O O . LEU A 1 280 ? 26.589 21.180 -29.851 1.00 24.52 272 LEU A O 1
ATOM 2035 N N . SER A 1 281 ? 24.742 22.480 -29.614 1.00 26.89 273 SER A N 1
ATOM 2036 C CA . SER A 1 281 ? 25.474 23.770 -29.569 1.00 27.24 273 SER A CA 1
ATOM 2037 C C . SER A 1 281 ? 26.335 23.935 -30.820 1.00 27.45 273 SER A C 1
ATOM 2038 O O . SER A 1 281 ? 27.391 24.568 -30.775 1.00 28.64 273 SER A O 1
ATOM 2041 N N . ALA A 1 282 ? 25.902 23.344 -31.936 1.00 28.65 274 ALA A N 1
ATOM 2042 C CA . ALA A 1 282 ? 26.667 23.372 -33.188 1.00 28.59 274 ALA A CA 1
ATOM 2043 C C . ALA A 1 282 ? 28.084 22.913 -33.001 1.00 28.08 274 ALA A C 1
ATOM 2044 O O . ALA A 1 282 ? 29.014 23.469 -33.597 1.00 29.21 274 ALA A O 1
ATOM 2046 N N . GLY A 1 283 ? 28.258 21.877 -32.187 1.00 28.10 275 GLY A N 1
ATOM 2047 C CA . GLY A 1 283 ? 29.567 21.265 -31.996 1.00 27.16 275 GLY A CA 1
ATOM 2048 C C . GLY A 1 283 ? 30.522 22.105 -31.180 1.00 27.46 275 GLY A C 1
ATOM 2049 O O . GLY A 1 283 ? 31.706 21.816 -31.158 1.00 27.05 275 GLY A O 1
ATOM 2050 N N . GLN A 1 284 ? 30.002 23.133 -30.497 1.00 26.97 276 GLN A N 1
ATOM 2051 C CA . GLN A 1 284 ? 30.843 24.101 -29.800 1.00 27.54 276 GLN A CA 1
ATOM 2052 C C . GLN A 1 284 ? 31.050 23.816 -28.309 1.00 27.90 276 GLN A C 1
ATOM 2053 O O . GLN A 1 284 ? 31.845 24.488 -27.679 1.00 26.66 276 GLN A O 1
ATOM 2059 N N . ARG A 1 285 ? 30.393 22.802 -27.766 1.00 28.15 277 ARG A N 1
ATOM 2060 C CA . ARG A 1 285 ? 30.671 22.388 -26.366 1.00 28.27 277 ARG A CA 1
ATOM 2061 C C . ARG A 1 285 ? 32.042 21.738 -26.292 1.00 28.14 277 ARG A C 1
ATOM 2062 O O . ARG A 1 285 ? 32.459 21.045 -27.231 1.00 26.30 277 ARG A O 1
ATOM 2070 N N . CYS A 1 286 ? 32.728 21.958 -25.166 1.00 27.46 278 CYS A N 1
ATOM 2071 C CA . CYS A 1 286 ? 34.073 21.426 -24.941 1.00 29.33 278 CYS A CA 1
ATOM 2072 C C . CYS A 1 286 ? 34.069 19.890 -25.078 1.00 25.54 278 CYS A C 1
ATOM 2073 O O . CYS A 1 286 ? 35.060 19.285 -25.459 1.00 26.36 278 CYS A O 1
ATOM 2076 N N . THR A 1 287 ? 32.953 19.296 -24.701 1.00 23.81 279 THR A N 1
ATOM 2077 C CA . THR A 1 287 ? 32.779 17.836 -24.633 1.00 23.30 279 THR A CA 1
ATOM 2078 C C . THR A 1 287 ? 32.188 17.241 -25.908 1.00 22.47 279 THR A C 1
ATOM 2079 O O . THR A 1 287 ? 31.914 16.038 -25.956 1.00 22.00 279 THR A O 1
ATOM 2083 N N . CYS A 1 288 ? 31.953 18.063 -26.928 1.00 22.23 280 CYS A N 1
ATOM 2084 C CA . CYS A 1 288 ? 31.434 17.521 -28.181 1.00 23.47 280 CYS A CA 1
ATOM 2085 C C . CYS A 1 288 ? 32.413 16.558 -28.820 1.00 22.41 280 CYS A C 1
ATOM 2086 O O . CYS A 1 288 ? 33.629 16.784 -28.814 1.00 21.85 280 CYS A O 1
ATOM 2089 N N . ALA A 1 289 ? 31.870 15.518 -29.418 1.00 23.30 281 ALA A N 1
ATOM 2090 C CA . ALA A 1 289 ? 32.633 14.513 -30.140 1.00 23.24 281 ALA A CA 1
ATOM 2091 C C . ALA A 1 289 ? 33.251 15.085 -31.429 1.00 24.17 281 ALA A C 1
ATOM 2092 O O . ALA A 1 289 ? 32.537 15.493 -32.316 1.00 24.79 281 ALA A O 1
ATOM 2094 N N . ARG A 1 290 ? 34.580 15.103 -31.513 1.00 23.93 282 ARG A N 1
ATOM 2095 C CA . ARG A 1 290 ? 35.250 15.470 -32.761 1.00 26.32 282 ARG A CA 1
ATOM 2096 C C . ARG A 1 290 ? 35.465 14.256 -33.684 1.00 25.16 282 ARG A C 1
ATOM 2097 O O . ARG A 1 290 ? 35.395 14.378 -34.924 1.00 26.43 282 ARG A O 1
ATOM 2105 N N . ARG A 1 291 ? 35.754 13.106 -33.084 1.00 22.83 283 ARG A N 1
ATOM 2106 C CA . ARG A 1 291 ? 35.975 11.858 -33.795 1.00 23.43 283 ARG A CA 1
ATOM 2107 C C . ARG A 1 291 ? 34.943 10.802 -33.451 1.00 23.45 283 ARG A C 1
ATOM 2108 O O . ARG A 1 291 ? 34.752 10.475 -32.271 1.00 23.88 283 ARG A O 1
ATOM 2116 N N . ILE A 1 292 ? 34.267 10.272 -34.477 1.00 24.04 284 ILE A N 1
ATOM 2117 C CA . ILE A 1 292 ? 33.307 9.198 -34.267 1.00 25.14 284 ILE A CA 1
ATOM 2118 C C . ILE A 1 292 ? 33.852 7.917 -34.921 1.00 25.78 284 ILE A C 1
ATOM 2119 O O . ILE A 1 292 ? 33.906 7.810 -36.138 1.00 26.49 284 ILE A O 1
ATOM 2124 N N . LEU A 1 293 ? 34.214 6.955 -34.079 1.00 24.59 285 LEU A N 1
ATOM 2125 C CA . LEU A 1 293 ? 34.858 5.733 -34.486 1.00 26.26 285 LEU A CA 1
ATOM 2126 C C . LEU A 1 293 ? 33.821 4.653 -34.680 1.00 26.02 285 LEU A C 1
ATOM 2127 O O . LEU A 1 293 ? 33.057 4.334 -33.751 1.00 25.20 285 LEU A O 1
ATOM 2132 N N . VAL A 1 294 ? 33.803 4.111 -35.895 1.00 26.03 286 VAL A N 1
ATOM 2133 C CA . VAL A 1 294 ? 32.737 3.207 -36.334 1.00 26.74 286 VAL A CA 1
ATOM 2134 C C . VAL A 1 294 ? 33.361 1.973 -36.990 1.00 27.56 286 VAL A C 1
ATOM 2135 O O . VAL A 1 294 ? 34.282 2.099 -37.829 1.00 28.98 286 VAL A O 1
ATOM 2139 N N . PRO A 1 295 ? 32.885 0.781 -36.612 1.00 28.52 287 PRO A N 1
ATOM 2140 C CA . PRO A 1 295 ? 33.545 -0.425 -37.133 1.00 30.96 287 PRO A CA 1
ATOM 2141 C C . PRO A 1 295 ? 33.345 -0.625 -38.627 1.00 31.31 287 PRO A C 1
ATOM 2142 O O . PRO A 1 295 ? 32.265 -0.332 -39.134 1.00 31.40 287 PRO A O 1
ATOM 2146 N N . ARG A 1 296 ? 34.374 -1.088 -39.331 1.00 32.45 288 ARG A N 1
ATOM 2147 C CA . ARG A 1 296 ? 34.184 -1.584 -40.722 1.00 34.02 288 ARG A CA 1
ATOM 2148 C C . ARG A 1 296 ? 33.145 -2.699 -40.689 1.00 33.44 288 ARG A C 1
ATOM 2149 O O . ARG A 1 296 ? 32.976 -3.368 -39.673 1.00 30.99 288 ARG A O 1
ATOM 2157 N N . GLY A 1 297 ? 32.436 -2.886 -41.787 1.00 33.03 289 GLY A N 1
ATOM 2158 C CA . GLY A 1 297 ? 31.476 -3.962 -41.873 1.00 33.12 289 GLY A CA 1
ATOM 2159 C C . GLY A 1 297 ? 30.055 -3.456 -41.954 1.00 34.04 289 GLY A C 1
ATOM 2160 O O . GLY A 1 297 ? 29.791 -2.246 -41.966 1.00 32.97 289 GLY A O 1
ATOM 2161 N N . ALA A 1 298 ? 29.132 -4.407 -41.961 1.00 34.80 290 ALA A N 1
ATOM 2162 C CA . ALA A 1 298 ? 27.757 -4.139 -42.320 1.00 35.72 290 ALA A CA 1
ATOM 2163 C C . ALA A 1 298 ? 27.065 -3.253 -41.294 1.00 34.69 290 ALA A C 1
ATOM 2164 O O . ALA A 1 298 ? 26.427 -2.291 -41.666 1.00 35.08 290 ALA A O 1
ATOM 2166 N N . PHE A 1 299 ? 27.214 -3.558 -40.009 1.00 33.43 291 PHE A N 1
ATOM 2167 C CA . PHE A 1 299 ? 26.630 -2.732 -38.953 1.00 31.47 291 PHE A CA 1
ATOM 2168 C C . PHE A 1 299 ? 27.126 -1.277 -38.991 1.00 30.22 291 PHE A C 1
ATOM 2169 O O . PHE A 1 299 ? 26.317 -0.334 -38.893 1.00 27.04 291 PHE A O 1
ATOM 2177 N N . GLY A 1 300 ? 28.461 -1.123 -39.091 1.00 29.54 292 GLY A N 1
ATOM 2178 C CA . GLY A 1 300 ? 29.110 0.187 -39.185 1.00 29.92 292 GLY A CA 1
ATOM 2179 C C . GLY A 1 300 ? 28.562 0.986 -40.350 1.00 29.83 292 GLY A C 1
ATOM 2180 O O . GLY A 1 300 ? 28.181 2.139 -40.199 1.00 30.12 292 GLY A O 1
ATOM 2181 N N . ASP A 1 301 ? 28.468 0.351 -41.510 1.00 31.46 293 ASP A N 1
ATOM 2182 C CA . ASP A 1 301 ? 27.873 0.993 -42.682 1.00 31.75 293 ASP A CA 1
ATOM 2183 C C . ASP A 1 301 ? 26.406 1.420 -42.453 1.00 30.24 293 ASP A C 1
ATOM 2184 O O . ASP A 1 301 ? 26.012 2.495 -42.895 1.00 29.34 293 ASP A O 1
ATOM 2189 N N . ARG A 1 302 ? 25.606 0.613 -41.746 1.00 30.11 294 ARG A N 1
ATOM 2190 C CA . ARG A 1 302 ? 24.202 0.999 -41.462 1.00 30.73 294 ARG A CA 1
ATOM 2191 C C . ARG A 1 302 ? 24.187 2.212 -40.553 1.00 30.51 294 ARG A C 1
ATOM 2192 O O . ARG A 1 302 ? 23.409 3.175 -40.744 1.00 28.76 294 ARG A O 1
ATOM 2200 N N . PHE A 1 303 ? 25.076 2.188 -39.560 1.00 27.59 295 PHE A N 1
ATOM 2201 C CA . PHE A 1 303 ? 25.150 3.311 -38.658 1.00 27.80 295 PHE A CA 1
ATOM 2202 C C . PHE A 1 303 ? 25.520 4.595 -39.383 1.00 27.31 295 PHE A C 1
ATOM 2203 O O . PHE A 1 303 ? 24.901 5.630 -39.160 1.00 29.55 295 PHE A O 1
ATOM 2211 N N . VAL A 1 304 ? 26.517 4.541 -40.258 1.00 28.00 296 VAL A N 1
ATOM 2212 C CA . VAL A 1 304 ? 26.935 5.768 -40.962 1.00 27.53 296 VAL A CA 1
ATOM 2213 C C . VAL A 1 304 ? 25.804 6.284 -41.825 1.00 28.29 296 VAL A C 1
ATOM 2214 O O . VAL A 1 304 ? 25.479 7.467 -41.789 1.00 26.23 296 VAL A O 1
ATOM 2218 N N . ALA A 1 305 ? 25.164 5.390 -42.571 1.00 30.60 297 ALA A N 1
ATOM 2219 C CA . ALA A 1 305 ? 24.049 5.796 -43.451 1.00 31.52 297 ALA A CA 1
ATOM 2220 C C . ALA A 1 305 ? 22.938 6.455 -42.621 1.00 32.39 297 ALA A C 1
ATOM 2221 O O . ALA A 1 305 ? 22.438 7.531 -42.977 1.00 33.70 297 ALA A O 1
ATOM 2223 N N . ARG A 1 306 ? 22.573 5.848 -41.491 1.00 31.74 298 ARG A N 1
ATOM 2224 C CA . ARG A 1 306 ? 21.494 6.398 -40.689 1.00 30.04 298 ARG A CA 1
ATOM 2225 C C . ARG A 1 306 ? 21.919 7.726 -40.019 1.00 29.10 298 ARG A C 1
ATOM 2226 O O . ARG A 1 306 ? 21.129 8.684 -39.924 1.00 28.04 298 ARG A O 1
ATOM 2234 N N . LEU A 1 307 ? 23.172 7.804 -39.571 1.00 28.06 299 LEU A N 1
ATOM 2235 C CA . LEU A 1 307 ? 23.707 9.064 -39.049 1.00 27.98 299 LEU A CA 1
ATOM 2236 C C . LEU A 1 307 ? 23.616 10.209 -40.093 1.00 28.22 299 LEU A C 1
ATOM 2237 O O . LEU A 1 307 ? 23.139 11.293 -39.773 1.00 29.35 299 LEU A O 1
ATOM 2242 N N . ALA A 1 308 ? 24.073 9.949 -41.321 1.00 29.92 300 ALA A N 1
ATOM 2243 C CA . ALA A 1 308 ? 24.025 10.933 -42.439 1.00 31.80 300 ALA A CA 1
ATOM 2244 C C . ALA A 1 308 ? 22.573 11.344 -42.761 1.00 33.28 300 ALA A C 1
ATOM 2245 O O . ALA A 1 308 ? 22.275 12.539 -42.952 1.00 33.25 300 ALA A O 1
ATOM 2247 N N . ASP A 1 309 ? 21.666 10.366 -42.766 1.00 33.83 301 ASP A N 1
ATOM 2248 C CA . ASP A 1 309 ? 20.242 10.641 -42.976 1.00 34.93 301 ASP A CA 1
ATOM 2249 C C . ASP A 1 309 ? 19.758 11.674 -41.964 1.00 33.62 301 ASP A C 1
ATOM 2250 O O . ASP A 1 309 ? 19.265 12.734 -42.329 1.00 34.69 301 ASP A O 1
ATOM 2255 N N . VAL A 1 310 ? 19.904 11.377 -40.682 1.00 32.66 302 VAL A N 1
ATOM 2256 C CA . VAL A 1 310 ? 19.357 12.277 -39.651 1.00 32.40 302 VAL A CA 1
ATOM 2257 C C . VAL A 1 310 ? 20.097 13.627 -39.625 1.00 32.01 302 VAL A C 1
ATOM 2258 O O . VAL A 1 310 ? 19.481 14.704 -39.483 1.00 33.22 302 VAL A O 1
ATOM 2262 N N . ALA A 1 311 ? 21.408 13.570 -39.786 1.00 30.39 303 ALA A N 1
ATOM 2263 C CA . ALA A 1 311 ? 22.221 14.790 -39.771 1.00 31.06 303 ALA A CA 1
ATOM 2264 C C . ALA A 1 311 ? 21.888 15.682 -40.944 1.00 31.76 303 ALA A C 1
ATOM 2265 O O . ALA A 1 311 ? 21.885 16.905 -40.795 1.00 32.02 303 ALA A O 1
ATOM 2267 N N . SER A 1 312 ? 21.592 15.090 -42.102 1.00 31.84 304 SER A N 1
ATOM 2268 C CA . SER A 1 312 ? 21.229 15.917 -43.275 1.00 33.93 304 SER A CA 1
ATOM 2269 C C . SER A 1 312 ? 19.938 16.700 -43.056 1.00 34.44 304 SER A C 1
ATOM 2270 O O . SER A 1 312 ? 19.700 17.695 -43.755 1.00 37.47 304 SER A O 1
ATOM 2273 N N . LYS A 1 313 ? 19.101 16.249 -42.120 1.00 33.41 305 LYS A N 1
ATOM 2274 C CA . LYS A 1 313 ? 17.847 16.932 -41.807 1.00 35.00 305 LYS A CA 1
ATOM 2275 C C . LYS A 1 313 ? 17.962 17.918 -40.671 1.00 36.73 305 LYS A C 1
ATOM 2276 O O . LYS A 1 313 ? 16.961 18.538 -40.280 1.00 37.09 305 LYS A O 1
ATOM 2282 N N . ILE A 1 314 ? 19.165 18.077 -40.129 1.00 36.48 306 ILE A N 1
ATOM 2283 C CA . ILE A 1 314 ? 19.361 19.103 -39.122 1.00 38.54 306 ILE A CA 1
ATOM 2284 C C . ILE A 1 314 ? 19.146 20.512 -39.689 1.00 41.68 306 ILE A C 1
ATOM 2285 O O . ILE A 1 314 ? 19.775 20.930 -40.660 1.00 41.55 306 ILE A O 1
ATOM 2290 N N . THR A 1 315 ? 18.251 21.208 -38.992 1.00 46.60 307 THR A N 1
ATOM 2291 C CA . THR A 1 315 ? 17.848 22.600 -39.176 1.00 49.77 307 THR A CA 1
ATOM 2292 C C . THR A 1 315 ? 18.774 23.592 -38.434 1.00 47.78 307 THR A C 1
ATOM 2293 O O . THR A 1 315 ? 18.953 23.472 -37.216 1.00 51.85 307 THR A O 1
ATOM 2297 N N . ALA A 1 316 ? 19.394 24.527 -39.149 1.00 44.05 308 ALA A N 1
ATOM 2298 C CA . ALA A 1 316 ? 20.281 25.531 -38.528 1.00 43.98 308 ALA A CA 1
ATOM 2299 C C . ALA A 1 316 ? 19.742 26.929 -38.822 1.00 44.22 308 ALA A C 1
ATOM 2300 O O . ALA A 1 316 ? 19.727 27.343 -39.977 1.00 44.29 308 ALA A O 1
ATOM 2302 N N . SER A 1 317 ? 19.296 27.636 -37.780 1.00 41.75 309 SER A N 1
ATOM 2303 C CA . SER A 1 317 ? 18.490 28.849 -37.949 1.00 41.61 309 SER A CA 1
ATOM 2304 C C . SER A 1 317 ? 18.752 29.882 -36.865 1.00 39.94 309 SER A C 1
ATOM 2305 O O . SER A 1 317 ? 19.417 29.601 -35.861 1.00 34.47 309 SER A O 1
ATOM 2308 N N . VAL A 1 318 ? 18.217 31.080 -37.085 1.00 39.94 310 VAL A N 1
ATOM 2309 C CA . VAL A 1 318 ? 18.277 32.153 -36.081 1.00 40.26 310 VAL A CA 1
ATOM 2310 C C . VAL A 1 318 ? 17.703 31.688 -34.721 1.00 38.92 310 VAL A C 1
ATOM 2311 O O . VAL A 1 318 ? 16.750 30.888 -34.652 1.00 37.56 310 VAL A O 1
ATOM 2315 N N . PHE A 1 319 ? 18.293 32.213 -33.650 1.00 37.11 311 PHE A N 1
ATOM 2316 C CA . PHE A 1 319 ? 18.070 31.676 -32.306 1.00 36.03 311 PHE A CA 1
ATOM 2317 C C . PHE A 1 319 ? 16.589 31.642 -31.860 1.00 36.32 311 PHE A C 1
ATOM 2318 O O . PHE A 1 319 ? 16.210 30.815 -31.032 1.00 34.04 311 PHE A O 1
ATOM 2326 N N . ASP A 1 320 ? 15.762 32.559 -32.363 1.00 38.34 312 ASP A N 1
ATOM 2327 C CA . ASP A 1 320 ? 14.357 32.626 -31.939 1.00 39.71 312 ASP A CA 1
ATOM 2328 C C . ASP A 1 320 ? 13.396 32.146 -33.038 1.00 41.27 312 ASP A C 1
ATOM 2329 O O . ASP A 1 320 ? 12.206 32.517 -33.028 1.00 38.43 312 ASP A O 1
ATOM 2334 N N . ALA A 1 321 ? 13.902 31.328 -33.967 1.00 41.48 313 ALA A N 1
ATOM 2335 C CA . ALA A 1 321 ? 13.059 30.805 -35.051 1.00 42.15 313 ALA A CA 1
ATOM 2336 C C . ALA A 1 321 ? 11.907 29.956 -34.498 1.00 43.30 313 ALA A C 1
ATOM 2337 O O . ALA A 1 321 ? 11.996 29.380 -33.405 1.00 41.35 313 ALA A O 1
ATOM 2339 N N . ASP A 1 322 ? 10.796 29.955 -35.231 1.00 45.17 314 ASP A N 1
ATOM 2340 C CA . ASP A 1 322 ? 9.647 29.110 -34.938 1.00 47.31 314 ASP A CA 1
ATOM 2341 C C . ASP A 1 322 ? 9.320 28.378 -36.264 1.00 47.90 314 ASP A C 1
ATOM 2342 O O . ASP A 1 322 ? 8.989 29.031 -37.250 1.00 46.92 314 ASP A O 1
ATOM 2347 N N . PRO A 1 323 ? 9.453 27.037 -36.305 1.00 46.19 315 PRO A N 1
ATOM 2348 C CA . PRO A 1 323 ? 9.839 26.186 -35.188 1.00 44.27 315 PRO A CA 1
ATOM 2349 C C . PRO A 1 323 ? 11.312 26.390 -34.825 1.00 41.94 315 PRO A C 1
ATOM 2350 O O . PRO A 1 323 ? 12.100 26.899 -35.646 1.00 40.00 315 PRO A O 1
ATOM 2354 N N . GLN A 1 324 ? 11.656 26.004 -33.603 1.00 39.58 316 GLN A N 1
ATOM 2355 C CA . GLN A 1 324 ? 13.026 26.119 -33.103 1.00 37.58 316 GLN A CA 1
ATOM 2356 C C . GLN A 1 324 ? 13.972 25.160 -33.827 1.00 36.26 316 GLN A C 1
ATOM 2357 O O . GLN A 1 324 ? 13.611 24.024 -34.100 1.00 33.16 316 GLN A O 1
ATOM 2363 N N . PRO A 1 325 ? 15.190 25.625 -34.158 1.00 36.36 317 PRO A N 1
ATOM 2364 C CA . PRO A 1 325 ? 16.170 24.756 -34.799 1.00 35.05 317 PRO A CA 1
ATOM 2365 C C . PRO A 1 325 ? 16.907 23.910 -33.763 1.00 33.96 317 PRO A C 1
ATOM 2366 O O . PRO A 1 325 ? 16.859 24.214 -32.557 1.00 32.93 317 PRO A O 1
ATOM 2370 N N . PHE A 1 326 ? 17.601 22.871 -34.222 1.00 32.68 318 PHE A N 1
ATOM 2371 C CA . PHE A 1 326 ? 18.396 22.064 -33.308 1.00 31.08 318 PHE A CA 1
ATOM 2372 C C . PHE A 1 326 ? 19.670 22.828 -32.922 1.00 31.51 318 PHE A C 1
ATOM 2373 O O . PHE A 1 326 ? 20.122 22.768 -31.783 1.00 31.31 318 PHE A O 1
ATOM 2381 N N . MET A 1 327 ? 20.259 23.513 -33.891 1.00 32.09 319 MET A N 1
ATOM 2382 C CA . MET A 1 327 ? 21.444 24.310 -33.647 1.00 32.83 319 MET A CA 1
ATOM 2383 C C . MET A 1 327 ? 21.331 25.626 -34.377 1.00 33.29 319 MET A C 1
ATOM 2384 O O . MET A 1 327 ? 20.521 25.782 -35.307 1.00 32.24 319 MET A O 1
ATOM 2389 N N . GLY A 1 328 ? 22.129 26.577 -33.926 1.00 31.29 320 GLY A N 1
ATOM 2390 C CA . GLY A 1 328 ? 22.149 27.884 -34.530 1.00 32.11 320 GLY A CA 1
ATOM 2391 C C . GLY A 1 328 ? 23.376 28.021 -35.394 1.00 31.96 320 GLY A C 1
ATOM 2392 O O . GLY A 1 328 ? 24.083 27.052 -35.660 1.00 30.89 320 GLY A O 1
ATOM 2393 N N . ALA A 1 329 ? 23.611 29.242 -35.836 1.00 33.15 321 ALA A N 1
ATOM 2394 C CA . ALA A 1 329 ? 24.905 29.632 -36.391 1.00 33.38 321 ALA A CA 1
ATOM 2395 C C . ALA A 1 329 ? 25.963 29.393 -35.335 1.00 32.29 321 ALA A C 1
ATOM 2396 O O . ALA A 1 329 ? 25.674 29.506 -34.145 1.00 33.51 321 ALA A O 1
ATOM 2398 N N . VAL A 1 330 ? 27.180 29.064 -35.746 1.00 31.36 322 VAL A N 1
ATOM 2399 C CA . VAL A 1 330 ? 28.292 29.118 -34.804 1.00 31.12 322 VAL A CA 1
ATOM 2400 C C . VAL A 1 330 ? 28.525 30.578 -34.363 1.00 31.96 322 VAL A C 1
ATOM 2401 O O . VAL A 1 330 ? 27.900 31.515 -34.883 1.00 33.31 322 VAL A O 1
ATOM 2405 N N . ILE A 1 331 ? 29.427 30.769 -33.398 1.00 32.34 323 ILE A N 1
ATOM 2406 C CA . ILE A 1 331 ? 29.640 32.072 -32.751 1.00 31.21 323 ILE A CA 1
ATOM 2407 C C . ILE A 1 331 ? 29.880 33.258 -33.708 1.00 33.11 323 ILE A C 1
ATOM 2408 O O . ILE A 1 331 ? 29.476 34.393 -33.390 1.00 32.21 323 ILE A O 1
ATOM 2413 N N . SER A 1 332 ? 30.542 33.020 -34.846 1.00 32.24 324 SER A N 1
ATOM 2414 C CA . SER A 1 332 ? 30.791 34.101 -35.796 1.00 32.92 324 SER A CA 1
ATOM 2415 C C . SER A 1 332 ? 30.992 33.642 -37.226 1.00 33.51 324 SER A C 1
ATOM 2416 O O . SER A 1 332 ? 31.301 32.476 -37.491 1.00 33.64 324 SER A O 1
ATOM 2419 N N . ALA A 1 333 ? 30.790 34.584 -38.136 1.00 34.96 325 ALA A N 1
ATOM 2420 C CA . ALA A 1 333 ? 31.127 34.410 -39.535 1.00 36.61 325 ALA A CA 1
ATOM 2421 C C . ALA A 1 333 ? 32.577 33.947 -39.678 1.00 36.21 325 ALA A C 1
ATOM 2422 O O . ALA A 1 333 ? 32.842 33.046 -40.466 1.00 36.84 325 ALA A O 1
ATOM 2424 N N . ARG A 1 334 ? 33.497 34.523 -38.896 1.00 35.56 326 ARG A N 1
ATOM 2425 C CA . ARG A 1 334 ? 34.914 34.138 -38.921 1.00 35.94 326 ARG A CA 1
ATOM 2426 C C . ARG A 1 334 ? 35.117 32.666 -38.540 1.00 35.62 326 ARG A C 1
ATOM 2427 O O . ARG A 1 334 ? 35.903 31.939 -39.175 1.00 35.20 326 ARG A O 1
ATOM 2429 N N . ALA A 1 335 ? 34.420 32.222 -37.497 1.00 35.33 327 ALA A N 1
ATOM 2430 C CA . ALA A 1 335 ? 34.548 30.823 -37.076 1.00 35.30 327 ALA A CA 1
ATOM 2431 C C . ALA A 1 335 ? 33.985 29.914 -38.168 1.00 33.69 327 ALA A C 1
ATOM 2432 O O . ALA A 1 335 ? 34.563 28.874 -38.456 1.00 32.11 327 ALA A O 1
ATOM 2434 N N . ALA A 1 336 ? 32.878 30.311 -38.786 1.00 34.73 328 ALA A N 1
ATOM 2435 C CA . ALA A 1 336 ? 32.285 29.480 -39.863 1.00 35.87 328 ALA A CA 1
ATOM 2436 C C . ALA A 1 336 ? 33.286 29.318 -41.009 1.00 36.31 328 ALA A C 1
ATOM 2437 O O . ALA A 1 336 ? 33.460 28.226 -41.529 1.00 36.85 328 ALA A O 1
ATOM 2439 N N . SER A 1 337 ? 33.949 30.418 -41.377 1.00 37.47 329 SER A N 1
ATOM 2440 C CA A SER A 1 337 ? 34.959 30.398 -42.434 0.60 38.15 329 SER A CA 1
ATOM 2441 C CA B SER A 1 337 ? 34.948 30.387 -42.438 0.40 37.63 329 SER A CA 1
ATOM 2442 C C . SER A 1 337 ? 36.135 29.490 -42.050 1.00 36.89 329 SER A C 1
ATOM 2443 O O . SER A 1 337 ? 36.620 28.716 -42.879 1.00 35.82 329 SER A O 1
ATOM 2448 N N . ARG A 1 338 ? 36.586 29.563 -40.794 1.00 34.39 330 ARG A N 1
ATOM 2449 C CA . ARG A 1 338 ? 37.671 28.684 -40.333 1.00 33.57 330 ARG A CA 1
ATOM 2450 C C . ARG A 1 338 ? 37.274 27.192 -40.400 1.00 33.90 330 ARG A C 1
ATOM 2451 O O . ARG A 1 338 ? 38.099 26.324 -40.667 1.00 31.28 330 ARG A O 1
ATOM 2453 N N . LEU A 1 339 ? 36.011 26.881 -40.124 1.00 34.16 331 LEU A N 1
ATOM 2454 C CA . LEU A 1 339 ? 35.597 25.461 -40.171 1.00 33.77 331 LEU A CA 1
ATOM 2455 C C . LEU A 1 339 ? 35.644 24.934 -41.599 1.00 34.03 331 LEU A C 1
ATOM 2456 O O . LEU A 1 339 ? 36.218 23.867 -41.867 1.00 32.32 331 LEU A O 1
ATOM 2461 N N . VAL A 1 340 ? 35.069 25.698 -42.522 1.00 35.28 332 VAL A N 1
ATOM 2462 C CA . VAL A 1 340 ? 35.137 25.351 -43.953 1.00 35.63 332 VAL A CA 1
ATOM 2463 C C . VAL A 1 340 ? 36.596 25.191 -44.393 1.00 35.59 332 VAL A C 1
ATOM 2464 O O . VAL A 1 340 ? 36.953 24.186 -45.025 1.00 34.21 332 VAL A O 1
ATOM 2468 N N . ALA A 1 341 ? 37.446 26.141 -44.003 1.00 34.66 333 ALA A N 1
ATOM 2469 C CA . ALA A 1 341 ? 38.878 26.039 -44.286 1.00 35.55 333 ALA A CA 1
ATOM 2470 C C . ALA A 1 341 ? 39.510 24.765 -43.698 1.00 34.91 333 ALA A C 1
ATOM 2471 O O . ALA A 1 341 ? 40.354 24.132 -44.339 1.00 34.10 333 ALA A O 1
ATOM 2473 N N . ALA A 1 342 ? 39.136 24.427 -42.460 1.00 33.85 334 ALA A N 1
ATOM 2474 C CA . ALA A 1 342 ? 39.556 23.156 -41.816 1.00 32.26 334 ALA A CA 1
ATOM 2475 C C . ALA A 1 342 ? 39.094 21.917 -42.587 1.00 31.99 334 ALA A C 1
ATOM 2476 O O . ALA A 1 342 ? 39.852 20.962 -42.769 1.00 32.57 334 ALA A O 1
ATOM 2478 N N . GLN A 1 343 ? 37.852 21.909 -43.059 1.00 31.54 335 GLN A N 1
ATOM 2479 C CA . GLN A 1 343 ? 37.435 20.832 -43.928 1.00 31.49 335 GLN A CA 1
ATOM 2480 C C . GLN A 1 343 ? 38.307 20.767 -45.219 1.00 34.48 335 GLN A C 1
ATOM 2481 O O . GLN A 1 343 ? 38.772 19.689 -45.599 1.00 34.44 335 GLN A O 1
ATOM 2487 N N . ALA A 1 344 ? 38.560 21.907 -45.866 1.00 35.11 336 ALA A N 1
ATOM 2488 C CA . ALA A 1 344 ? 39.350 21.881 -47.129 1.00 37.91 336 ALA A CA 1
ATOM 2489 C C . ALA A 1 344 ? 40.771 21.371 -46.851 1.00 38.26 336 ALA A C 1
ATOM 2490 O O . ALA A 1 344 ? 41.329 20.597 -47.634 1.00 39.43 336 ALA A O 1
ATOM 2492 N N . ARG A 1 345 ? 41.353 21.772 -45.728 1.00 38.81 337 ARG A N 1
ATOM 2493 C CA . ARG A 1 345 ? 42.673 21.252 -45.362 1.00 40.00 337 ARG A CA 1
ATOM 2494 C C . ARG A 1 345 ? 42.683 19.715 -45.235 1.00 38.82 337 ARG A C 1
ATOM 2495 O O . ARG A 1 345 ? 43.564 19.058 -45.794 1.00 36.25 337 ARG A O 1
ATOM 2503 N N . LEU A 1 346 ? 41.714 19.157 -44.489 1.00 35.78 338 LEU A N 1
ATOM 2504 C CA . LEU A 1 346 ? 41.601 17.694 -44.325 1.00 34.34 338 LEU A CA 1
ATOM 2505 C C . LEU A 1 346 ? 41.335 16.976 -45.633 1.00 32.31 338 LEU A C 1
ATOM 2506 O O . LEU A 1 346 ? 41.798 15.844 -45.826 1.00 31.45 338 LEU A O 1
ATOM 2511 N N . VAL A 1 347 ? 40.550 17.594 -46.518 1.00 32.39 339 VAL A N 1
ATOM 2512 C CA . VAL A 1 347 ? 40.313 16.999 -47.848 1.00 34.01 339 VAL A CA 1
ATOM 2513 C C . VAL A 1 347 ? 41.644 17.003 -48.635 1.00 36.02 339 VAL A C 1
ATOM 2514 O O . VAL A 1 347 ? 41.944 16.061 -49.377 1.00 34.85 339 VAL A O 1
ATOM 2518 N N . GLY A 1 348 ? 42.432 18.064 -48.444 1.00 36.36 340 GLY A N 1
ATOM 2519 C CA . GLY A 1 348 ? 43.795 18.138 -49.008 1.00 40.14 340 GLY A CA 1
ATOM 2520 C C . GLY A 1 348 ? 44.612 16.921 -48.583 1.00 40.62 340 GLY A C 1
ATOM 2521 O O . GLY A 1 348 ? 45.383 16.362 -49.386 1.00 40.48 340 GLY A O 1
ATOM 2522 N N . LEU A 1 349 ? 44.379 16.482 -47.340 1.00 38.92 341 LEU A N 1
ATOM 2523 C CA . LEU A 1 349 ? 45.118 15.359 -46.739 1.00 38.67 341 LEU A CA 1
ATOM 2524 C C . LEU A 1 349 ? 44.473 13.980 -47.016 1.00 38.93 341 LEU A C 1
ATOM 2525 O O . LEU A 1 349 ? 44.959 12.958 -46.523 1.00 38.73 341 LEU A O 1
ATOM 2530 N N . GLY A 1 350 ? 43.387 13.957 -47.797 1.00 37.37 342 GLY A N 1
ATOM 2531 C CA . GLY A 1 350 ? 42.776 12.694 -48.246 1.00 37.40 342 GLY A CA 1
ATOM 2532 C C . GLY A 1 350 ? 41.408 12.398 -47.626 1.00 36.07 342 GLY A C 1
ATOM 2533 O O . GLY A 1 350 ? 40.815 11.347 -47.867 1.00 36.10 342 GLY A O 1
ATOM 2534 N N . ALA A 1 351 ? 40.861 13.326 -46.860 1.00 34.43 343 ALA A N 1
ATOM 2535 C CA . ALA A 1 351 ? 39.560 13.049 -46.245 1.00 33.82 343 ALA A CA 1
ATOM 2536 C C . ALA A 1 351 ? 38.498 13.184 -47.313 1.00 34.04 343 ALA A C 1
ATOM 2537 O O . ALA A 1 351 ? 38.704 13.838 -48.320 1.00 35.91 343 ALA A O 1
ATOM 2539 N N . SER A 1 352 ? 37.361 12.562 -47.078 1.00 34.09 344 SER A N 1
ATOM 2540 C CA . SER A 1 352 ? 36.337 12.438 -48.085 1.00 36.17 344 SER A CA 1
ATOM 2541 C C . SER A 1 352 ? 34.986 12.807 -47.475 1.00 35.02 344 SER A C 1
ATOM 2542 O O . SER A 1 352 ? 34.573 12.194 -46.507 1.00 34.59 344 SER A O 1
ATOM 2545 N N . PRO A 1 353 ? 34.311 13.838 -47.992 1.00 34.29 345 PRO A N 1
ATOM 2546 C CA . PRO A 1 353 ? 33.087 14.202 -47.295 1.00 33.24 345 PRO A CA 1
ATOM 2547 C C . PRO A 1 353 ? 31.960 13.163 -47.401 1.00 32.16 345 PRO A C 1
ATOM 2548 O O . PRO A 1 353 ? 31.788 12.560 -48.434 1.00 32.05 345 PRO A O 1
ATOM 2552 N N . ILE A 1 354 ? 31.236 12.948 -46.304 1.00 31.74 346 ILE A N 1
ATOM 2553 C CA . ILE A 1 354 ? 29.941 12.250 -46.304 1.00 32.41 346 ILE A CA 1
ATOM 2554 C C . ILE A 1 354 ? 28.834 13.298 -46.405 1.00 32.81 346 ILE A C 1
ATOM 2555 O O . ILE A 1 354 ? 27.978 13.205 -47.290 1.00 34.15 346 ILE A O 1
ATOM 2560 N N . ILE A 1 355 ? 28.865 14.303 -45.531 1.00 30.83 347 ILE A N 1
ATOM 2561 C CA . ILE A 1 355 ? 28.049 15.522 -45.678 1.00 31.73 347 ILE A CA 1
ATOM 2562 C C . ILE A 1 355 ? 29.035 16.679 -45.695 1.00 32.54 347 ILE A C 1
ATOM 2563 O O . ILE A 1 355 ? 29.712 16.940 -44.698 1.00 29.99 347 ILE A O 1
ATOM 2568 N N . GLU A 1 356 ? 29.101 17.359 -46.824 1.00 32.17 348 GLU A N 1
ATOM 2569 C CA . GLU A 1 356 ? 30.054 18.441 -46.990 1.00 34.25 348 GLU A CA 1
ATOM 2570 C C . GLU A 1 356 ? 29.571 19.682 -46.254 1.00 34.47 348 GLU A C 1
ATOM 2571 O O . GLU A 1 356 ? 28.398 20.031 -46.350 1.00 35.27 348 GLU A O 1
ATOM 2577 N N . MET A 1 357 ? 30.468 20.349 -45.533 1.00 32.57 349 MET A N 1
ATOM 2578 C CA . MET A 1 357 ? 30.101 21.597 -44.872 1.00 33.40 349 MET A CA 1
ATOM 2579 C C . MET A 1 357 ? 30.161 22.756 -45.860 1.00 34.25 349 MET A C 1
ATOM 2580 O O . MET A 1 357 ? 31.147 22.907 -46.559 1.00 32.90 349 MET A O 1
ATOM 2585 N N . LYS A 1 358 ? 29.119 23.587 -45.855 1.00 35.71 350 LYS A N 1
ATOM 2586 C CA . LYS A 1 358 ? 29.067 24.849 -46.595 1.00 38.45 350 LYS A CA 1
ATOM 2587 C C . LYS A 1 358 ? 28.655 25.973 -45.637 1.00 39.98 350 LYS A C 1
ATOM 2588 O O . LYS A 1 358 ? 27.868 25.749 -44.717 1.00 38.05 350 LYS A O 1
ATOM 2590 N N . GLN A 1 359 ? 29.232 27.164 -45.822 1.00 41.19 351 GLN A N 1
ATOM 2591 C CA . GLN A 1 359 ? 28.789 28.358 -45.124 1.00 40.82 351 GLN A CA 1
ATOM 2592 C C . GLN A 1 359 ? 27.743 29.017 -46.027 1.00 44.12 351 GLN A C 1
ATOM 2593 O O . GLN A 1 359 ? 28.064 29.476 -47.113 1.00 45.34 351 GLN A O 1
ATOM 2599 N N . ARG A 1 360 ? 26.490 29.000 -45.581 1.00 45.66 352 ARG A N 1
ATOM 2600 C CA . ARG A 1 360 ? 25.336 29.557 -46.313 1.00 47.14 352 ARG A CA 1
ATOM 2601 C C . ARG A 1 360 ? 25.572 31.010 -46.794 1.00 47.76 352 ARG A C 1
ATOM 2602 O O . ARG A 1 360 ? 25.133 31.375 -47.868 1.00 47.10 352 ARG A O 1
ATOM 2610 N N . ASP A 1 361 ? 26.299 31.819 -46.020 1.00 47.29 353 ASP A N 1
ATOM 2611 C CA . ASP A 1 361 ? 26.411 33.265 -46.285 1.00 46.74 353 ASP A CA 1
ATOM 2612 C C . ASP A 1 361 ? 27.698 33.770 -45.618 1.00 46.89 353 ASP A C 1
ATOM 2613 O O . ASP A 1 361 ? 27.836 33.605 -44.381 1.00 43.71 353 ASP A O 1
ATOM 2618 N N . PRO A 1 362 ? 28.648 34.371 -46.410 1.00 47.73 354 PRO A N 1
ATOM 2619 C CA . PRO A 1 362 ? 29.968 34.741 -45.855 1.00 46.90 354 PRO A CA 1
ATOM 2620 C C . PRO A 1 362 ? 29.873 35.773 -44.735 1.00 46.23 354 PRO A C 1
ATOM 2621 O O . PRO A 1 362 ? 30.787 35.896 -43.942 1.00 43.82 354 PRO A O 1
ATOM 2625 N N . ALA A 1 363 ? 28.766 36.507 -44.693 1.00 46.70 355 ALA A N 1
ATOM 2626 C CA . ALA A 1 363 ? 28.537 37.502 -43.660 1.00 47.01 355 ALA A CA 1
ATOM 2627 C C . ALA A 1 363 ? 28.040 36.898 -42.341 1.00 44.54 355 ALA A C 1
ATOM 2628 O O . ALA A 1 363 ? 28.059 37.587 -41.308 1.00 43.20 355 ALA A O 1
ATOM 2630 N N . LEU A 1 364 ? 27.601 35.637 -42.361 1.00 43.38 356 LEU A N 1
ATOM 2631 C CA . LEU A 1 364 ? 26.954 35.012 -41.187 1.00 41.59 356 LEU A CA 1
ATOM 2632 C C . LEU A 1 364 ? 27.640 33.732 -40.714 1.00 40.36 356 LEU A C 1
ATOM 2633 O O . LEU A 1 364 ? 28.460 33.141 -41.427 1.00 39.95 356 LEU A O 1
ATOM 2638 N N . GLY A 1 365 ? 27.261 33.290 -39.512 1.00 38.70 357 GLY A N 1
ATOM 2639 C CA . GLY A 1 365 ? 27.841 32.098 -38.898 1.00 36.77 357 GLY A CA 1
ATOM 2640 C C . GLY A 1 365 ? 27.160 30.775 -39.251 1.00 35.91 357 GLY A C 1
ATOM 2641 O O . GLY A 1 365 ? 27.454 29.766 -38.619 1.00 34.25 357 GLY A O 1
ATOM 2642 N N . PHE A 1 366 ? 26.250 30.747 -40.231 1.00 35.81 358 PHE A N 1
ATOM 2643 C CA . PHE A 1 366 ? 25.566 29.492 -40.585 1.00 36.41 358 PHE A CA 1
ATOM 2644 C C . PHE A 1 366 ? 26.484 28.517 -41.337 1.00 36.80 358 PHE A C 1
ATOM 2645 O O . PHE A 1 366 ? 27.013 28.847 -42.397 1.00 37.40 358 PHE A O 1
ATOM 2653 N N . VAL A 1 367 ? 26.698 27.333 -40.749 1.00 34.47 359 VAL A N 1
ATOM 2654 C CA . VAL A 1 367 ? 27.238 26.204 -41.463 1.00 35.06 359 VAL A CA 1
ATOM 2655 C C . VAL A 1 367 ? 26.365 25.012 -41.141 1.00 36.40 359 VAL A C 1
ATOM 2656 O O . VAL A 1 367 ? 25.861 24.916 -40.016 1.00 39.75 359 VAL A O 1
ATOM 2660 N N . ASN A 1 368 ? 26.231 24.084 -42.095 1.00 35.95 360 ASN A N 1
ATOM 2661 C CA . ASN A 1 368 ? 25.439 22.869 -41.889 1.00 34.70 360 ASN A CA 1
ATOM 2662 C C . ASN A 1 368 ? 26.161 21.837 -40.997 1.00 33.96 360 ASN A C 1
ATOM 2663 O O . ASN A 1 368 ? 27.388 21.858 -40.842 1.00 33.03 360 ASN A O 1
ATOM 2668 N N . ALA A 1 369 ? 25.380 20.944 -40.399 1.00 32.55 361 ALA A N 1
ATOM 2669 C CA . ALA A 1 369 ? 25.941 19.776 -39.688 1.00 33.00 361 ALA A CA 1
ATOM 2670 C C . ALA A 1 369 ? 26.661 18.800 -40.654 1.00 33.16 361 ALA A C 1
ATOM 2671 O O . ALA A 1 369 ? 26.024 18.107 -41.424 1.00 34.27 361 ALA A O 1
ATOM 2673 N N . ALA A 1 370 ? 27.981 18.700 -40.531 1.00 31.14 362 ALA A N 1
ATOM 2674 C CA . ALA A 1 370 ? 28.802 18.055 -41.527 1.00 30.95 362 ALA A CA 1
ATOM 2675 C C . ALA A 1 370 ? 29.525 16.828 -40.996 1.00 29.63 362 ALA A C 1
ATOM 2676 O O . ALA A 1 370 ? 29.798 16.699 -39.807 1.00 28.84 362 ALA A O 1
ATOM 2678 N N . ILE A 1 371 ? 29.840 15.927 -41.913 1.00 29.61 363 ILE A N 1
ATOM 2679 C CA . ILE A 1 371 ? 30.434 14.643 -41.560 1.00 28.32 363 ILE A CA 1
ATOM 2680 C C . ILE A 1 371 ? 31.468 14.383 -42.614 1.00 29.44 363 ILE A C 1
ATOM 2681 O O . ILE A 1 371 ? 31.156 14.378 -43.812 1.00 28.73 363 ILE A O 1
ATOM 2686 N N . LEU A 1 372 ? 32.692 14.186 -42.152 1.00 29.81 364 LEU A N 1
ATOM 2687 C CA . LEU A 1 372 ? 33.872 14.064 -42.989 1.00 30.92 364 LEU A CA 1
ATOM 2688 C C . LEU A 1 372 ? 34.525 12.723 -42.661 1.00 30.70 364 LEU A C 1
ATOM 2689 O O . LEU A 1 372 ? 34.884 12.489 -41.515 1.00 29.26 364 LEU A O 1
ATOM 2694 N N . ASP A 1 373 ? 34.673 11.833 -43.638 1.00 31.04 365 ASP A N 1
ATOM 2695 C CA . ASP A 1 373 ? 35.377 10.585 -43.382 1.00 31.50 365 ASP A CA 1
ATOM 2696 C C . ASP A 1 373 ? 36.886 10.824 -43.473 1.00 32.39 365 ASP A C 1
ATOM 2697 O O . ASP A 1 373 ? 37.404 11.185 -44.548 1.00 31.50 365 ASP A O 1
ATOM 2702 N N . VAL A 1 374 ? 37.582 10.625 -42.360 1.00 30.72 366 VAL A N 1
ATOM 2703 C CA . VAL A 1 374 ? 39.021 10.934 -42.293 1.00 32.57 366 VAL A CA 1
ATOM 2704 C C . VAL A 1 374 ? 39.853 9.659 -42.189 1.00 33.46 366 VAL A C 1
ATOM 2705 O O . VAL A 1 374 ? 41.071 9.694 -41.958 1.00 33.02 366 VAL A O 1
ATOM 2709 N N . THR A 1 375 ? 39.205 8.532 -42.452 1.00 32.65 367 THR A N 1
ATOM 2710 C CA . THR A 1 375 ? 39.890 7.255 -42.386 1.00 32.44 367 THR A CA 1
ATOM 2711 C C . THR A 1 375 ? 41.193 7.217 -43.212 1.00 34.69 367 THR A C 1
ATOM 2712 O O . THR A 1 375 ? 42.217 6.706 -42.747 1.00 35.67 367 THR A O 1
ATOM 2716 N N . ASN A 1 376 ? 41.171 7.780 -44.418 1.00 35.79 368 ASN A N 1
ATOM 2717 C CA . ASN A 1 376 ? 42.342 7.694 -45.288 1.00 36.18 368 ASN A CA 1
ATOM 2718 C C . ASN A 1 376 ? 43.380 8.778 -45.029 1.00 37.20 368 ASN A C 1
ATOM 2719 O O . ASN A 1 376 ? 44.318 8.916 -45.789 1.00 35.47 368 ASN A O 1
ATOM 2724 N N . VAL A 1 377 ? 43.218 9.556 -43.967 1.00 34.84 369 VAL A N 1
ATOM 2725 C CA . VAL A 1 377 ? 44.239 10.519 -43.633 1.00 36.16 369 VAL A CA 1
ATOM 2726 C C . VAL A 1 377 ? 45.369 9.784 -42.921 1.00 36.40 369 VAL A C 1
ATOM 2727 O O . VAL A 1 377 ? 45.136 9.084 -41.954 1.00 35.33 369 VAL A O 1
ATOM 2731 N N . ARG A 1 378 ? 46.598 9.946 -43.407 1.00 38.38 370 ARG A N 1
ATOM 2732 C CA . ARG A 1 378 ? 47.728 9.149 -42.909 1.00 40.72 370 ARG A CA 1
ATOM 2733 C C . ARG A 1 378 ? 48.129 9.601 -41.516 1.00 39.56 370 ARG A C 1
ATOM 2734 O O . ARG A 1 378 ? 48.337 8.768 -40.664 1.00 37.82 370 ARG A O 1
ATOM 2742 N N . GLU A 1 379 ? 48.276 10.911 -41.310 1.00 39.89 371 GLU A N 1
ATOM 2743 C CA . GLU A 1 379 ? 48.666 11.452 -40.000 1.00 39.79 371 GLU A CA 1
ATOM 2744 C C . GLU A 1 379 ? 47.610 12.458 -39.599 1.00 37.45 371 GLU A C 1
ATOM 2745 O O . GLU A 1 379 ? 47.622 13.638 -39.966 1.00 36.66 371 GLU A O 1
ATOM 2751 N N . LEU A 1 380 ? 46.650 11.983 -38.850 1.00 37.23 372 LEU A N 1
ATOM 2752 C CA . LEU A 1 380 ? 45.487 12.808 -38.573 1.00 36.14 372 LEU A CA 1
ATOM 2753 C C . LEU A 1 380 ? 45.858 13.917 -37.578 1.00 33.55 372 LEU A C 1
ATOM 2754 O O . LEU A 1 380 ? 46.289 13.633 -36.466 1.00 32.66 372 LEU A O 1
ATOM 2759 N N . PRO A 1 381 ? 45.706 15.188 -37.983 1.00 33.11 373 PRO A N 1
ATOM 2760 C CA . PRO A 1 381 ? 45.956 16.259 -37.026 1.00 33.66 373 PRO A CA 1
ATOM 2761 C C . PRO A 1 381 ? 45.193 16.076 -35.683 1.00 33.63 373 PRO A C 1
ATOM 2762 O O . PRO A 1 381 ? 43.976 15.764 -35.674 1.00 29.38 373 PRO A O 1
ATOM 2766 N N . ASP A 1 382 ? 45.935 16.242 -34.583 1.00 32.46 374 ASP A N 1
ATOM 2767 C CA . ASP A 1 382 ? 45.384 16.179 -33.220 1.00 32.14 374 ASP A CA 1
ATOM 2768 C C . ASP A 1 382 ? 45.014 17.614 -32.817 1.00 33.53 374 ASP A C 1
ATOM 2769 O O . ASP A 1 382 ? 45.849 18.337 -32.305 1.00 34.21 374 ASP A O 1
ATOM 2774 N N . GLU A 1 383 ? 43.781 18.023 -33.100 1.00 33.81 375 GLU A N 1
ATOM 2775 C CA . GLU A 1 383 ? 43.394 19.425 -33.021 1.00 38.13 375 GLU A CA 1
ATOM 2776 C C . GLU A 1 383 ? 42.079 19.622 -32.256 1.00 38.94 375 GLU A C 1
ATOM 2777 O O . GLU A 1 383 ? 41.196 18.779 -32.321 1.00 38.88 375 GLU A O 1
ATOM 2783 N N . GLU A 1 384 ? 41.975 20.753 -31.557 1.00 41.37 376 GLU A N 1
ATOM 2784 C CA . GLU A 1 384 ? 40.831 21.068 -30.698 1.00 41.34 376 GLU A CA 1
ATOM 2785 C C . GLU A 1 384 ? 39.623 21.327 -31.514 1.00 40.41 376 GLU A C 1
ATOM 2786 O O . GLU A 1 384 ? 39.700 21.935 -32.586 1.00 43.34 376 GLU A O 1
ATOM 2792 N N . HIS A 1 385 ? 38.477 20.965 -30.968 1.00 41.31 377 HIS A N 1
ATOM 2793 C CA . HIS A 1 385 ? 37.233 21.027 -31.737 1.00 39.21 377 HIS A CA 1
ATOM 2794 C C . HIS A 1 385 ? 36.685 22.443 -31.598 1.00 38.20 377 HIS A C 1
ATOM 2795 O O . HIS A 1 385 ? 36.898 23.062 -30.540 1.00 36.22 377 HIS A O 1
ATOM 2802 N N . PHE A 1 386 ? 36.033 22.995 -32.645 1.00 36.30 378 PHE A N 1
ATOM 2803 C CA . PHE A 1 386 ? 35.314 24.269 -32.477 1.00 34.48 378 PHE A CA 1
ATOM 2804 C C . PHE A 1 386 ? 34.041 24.460 -33.330 1.00 31.93 378 PHE A C 1
ATOM 2805 O O . PHE A 1 386 ? 33.604 25.577 -33.584 1.00 30.39 378 PHE A O 1
ATOM 2813 N N . GLY A 1 387 ? 33.408 23.371 -33.737 1.00 28.60 379 GLY A N 1
ATOM 2814 C CA . GLY A 1 387 ? 32.206 23.482 -34.575 1.00 28.82 379 GLY A CA 1
ATOM 2815 C C . GLY A 1 387 ? 31.733 22.133 -35.103 1.00 28.77 379 GLY A C 1
ATOM 2816 O O . GLY A 1 387 ? 32.335 21.107 -34.798 1.00 28.76 379 GLY A O 1
ATOM 2817 N N . PRO A 1 388 ? 30.653 22.126 -35.903 1.00 28.71 380 PRO A N 1
ATOM 2818 C CA . PRO A 1 388 ? 29.904 20.888 -36.173 1.00 29.08 380 PRO A CA 1
ATOM 2819 C C . PRO A 1 388 ? 30.455 20.155 -37.377 1.00 30.18 380 PRO A C 1
ATOM 2820 O O . PRO A 1 388 ? 29.712 19.852 -38.319 1.00 31.23 380 PRO A O 1
ATOM 2824 N N . LEU A 1 389 ? 31.764 19.896 -37.361 1.00 32.34 381 LEU A N 1
ATOM 2825 C CA . LEU A 1 389 ? 32.418 19.110 -38.401 1.00 34.75 381 LEU A CA 1
ATOM 2826 C C . LEU A 1 389 ? 32.862 17.776 -37.805 1.00 34.23 381 LEU A C 1
ATOM 2827 O O . LEU A 1 389 ? 34.027 17.640 -37.389 1.00 32.78 381 LEU A O 1
ATOM 2832 N N . ALA A 1 390 ? 31.926 16.819 -37.731 1.00 31.90 382 ALA A N 1
ATOM 2833 C CA . ALA A 1 390 ? 32.214 15.466 -37.255 1.00 32.24 382 ALA A CA 1
ATOM 2834 C C . ALA A 1 390 ? 33.149 14.659 -38.148 1.00 31.49 382 ALA A C 1
ATOM 2835 O O . ALA A 1 390 ? 32.921 14.546 -39.361 1.00 32.84 382 ALA A O 1
ATOM 2837 N N . GLN A 1 391 ? 34.190 14.079 -37.544 1.00 28.24 383 GLN A N 1
ATOM 2838 C CA . GLN A 1 391 ? 35.110 13.226 -38.275 1.00 28.89 383 GLN A CA 1
ATOM 2839 C C . GLN A 1 391 ? 34.790 11.756 -38.046 1.00 28.69 383 GLN A C 1
ATOM 2840 O O . GLN A 1 391 ? 34.810 11.264 -36.917 1.00 29.73 383 GLN A O 1
ATOM 2846 N N . ILE A 1 392 ? 34.494 11.032 -39.114 1.00 28.00 384 ILE A N 1
ATOM 2847 C CA . ILE A 1 392 ? 34.304 9.582 -39.002 1.00 28.98 384 ILE A CA 1
ATOM 2848 C C . ILE A 1 392 ? 35.618 8.843 -39.181 1.00 30.18 384 ILE A C 1
ATOM 2849 O O . ILE A 1 392 ? 36.361 9.128 -40.118 1.00 30.89 384 ILE A O 1
ATOM 2854 N N . VAL A 1 393 ? 35.885 7.883 -38.294 1.00 30.01 385 VAL A N 1
ATOM 2855 C CA . VAL A 1 393 ? 37.073 7.037 -38.382 1.00 29.14 385 VAL A CA 1
ATOM 2856 C C . VAL A 1 393 ? 36.597 5.602 -38.328 1.00 28.50 385 VAL A C 1
ATOM 2857 O O . VAL A 1 393 ? 35.875 5.226 -37.388 1.00 28.23 385 VAL A O 1
ATOM 2861 N N . ARG A 1 394 ? 36.936 4.813 -39.359 1.00 28.29 386 ARG A N 1
ATOM 2862 C CA . ARG A 1 394 ? 36.498 3.412 -39.458 1.00 28.28 386 ARG A CA 1
ATOM 2863 C C . ARG A 1 394 ? 37.572 2.529 -38.856 1.00 29.72 386 ARG A C 1
ATOM 2864 O O . ARG A 1 394 ? 38.762 2.737 -39.135 1.00 30.55 386 ARG A O 1
ATOM 2872 N N . TYR A 1 395 ? 37.175 1.586 -37.993 1.00 28.80 387 TYR A N 1
ATOM 2873 C CA . TYR A 1 395 ? 38.142 0.773 -37.245 1.00 28.79 387 TYR A CA 1
ATOM 2874 C C . TYR A 1 395 ? 37.865 -0.699 -37.417 1.00 29.71 387 TYR A C 1
ATOM 2875 O O . TYR A 1 395 ? 36.829 -1.053 -37.973 1.00 30.53 387 TYR A O 1
ATOM 2884 N N . THR A 1 396 ? 38.759 -1.559 -36.933 1.00 30.41 388 THR A N 1
ATOM 2885 C CA . THR A 1 396 ? 38.550 -3.006 -37.071 1.00 31.89 388 THR A CA 1
ATOM 2886 C C . THR A 1 396 ? 37.892 -3.597 -35.841 1.00 32.66 388 THR A C 1
ATOM 2887 O O . THR A 1 396 ? 36.689 -3.788 -35.825 1.00 33.27 388 THR A O 1
ATOM 2891 N N . ASP A 1 397 ? 38.665 -3.844 -34.788 1.00 33.33 389 ASP A N 1
ATOM 2892 C CA . ASP A 1 397 ? 38.115 -4.385 -33.551 1.00 33.22 389 ASP A CA 1
ATOM 2893 C C . ASP A 1 397 ? 38.152 -3.351 -32.394 1.00 31.37 389 ASP A C 1
ATOM 2894 O O . ASP A 1 397 ? 38.693 -2.234 -32.537 1.00 29.37 389 ASP A O 1
ATOM 2899 N N . LEU A 1 398 ? 37.566 -3.715 -31.261 1.00 31.30 390 LEU A N 1
ATOM 2900 C CA . LEU A 1 398 ? 37.459 -2.793 -30.145 1.00 29.93 390 LEU A CA 1
ATOM 2901 C C . LEU A 1 398 ? 38.851 -2.315 -29.702 1.00 30.51 390 LEU A C 1
ATOM 2902 O O . LEU A 1 398 ? 39.065 -1.108 -29.429 1.00 29.70 390 LEU A O 1
ATOM 2907 N N . ASP A 1 399 ? 39.818 -3.228 -29.652 1.00 32.17 391 ASP A N 1
ATOM 2908 C CA . ASP A 1 399 ? 41.193 -2.838 -29.323 1.00 32.54 391 ASP A CA 1
ATOM 2909 C C . ASP A 1 399 ? 41.731 -1.730 -30.248 1.00 32.27 391 ASP A C 1
ATOM 2910 O O . ASP A 1 399 ? 42.451 -0.832 -29.807 1.00 29.97 391 ASP A O 1
ATOM 2915 N N . ASP A 1 400 ? 41.360 -1.785 -31.524 1.00 32.34 392 ASP A N 1
ATOM 2916 C CA . ASP A 1 400 ? 41.802 -0.800 -32.523 1.00 31.67 392 ASP A CA 1
ATOM 2917 C C . ASP A 1 400 ? 41.072 0.533 -32.283 1.00 30.48 392 ASP A C 1
ATOM 2918 O O . ASP A 1 400 ? 41.687 1.590 -32.344 1.00 28.69 392 ASP A O 1
ATOM 2923 N N . ALA A 1 401 ? 39.764 0.461 -31.988 1.00 27.20 393 ALA A N 1
ATOM 2924 C CA . ALA A 1 401 ? 38.986 1.610 -31.629 1.00 26.65 393 ALA A CA 1
ATOM 2925 C C . ALA A 1 401 ? 39.570 2.354 -30.416 1.00 26.73 393 ALA A C 1
ATOM 2926 O O . ALA A 1 401 ? 39.682 3.586 -30.398 1.00 27.21 393 ALA A O 1
ATOM 2928 N N . ILE A 1 402 ? 39.946 1.602 -29.406 1.00 26.69 394 ILE A N 1
ATOM 2929 C CA . ILE A 1 402 ? 40.502 2.175 -28.189 1.00 26.84 394 ILE A CA 1
ATOM 2930 C C . ILE A 1 402 ? 41.873 2.831 -28.435 1.00 27.75 394 ILE A C 1
ATOM 2931 O O . ILE A 1 402 ? 42.157 3.924 -27.921 1.00 26.56 394 ILE A O 1
ATOM 2936 N N . ALA A 1 403 ? 42.718 2.179 -29.227 1.00 27.81 395 ALA A N 1
ATOM 2937 C CA . ALA A 1 403 ? 44.041 2.734 -29.519 1.00 27.98 395 ALA A CA 1
ATOM 2938 C C . ALA A 1 403 ? 43.863 4.029 -30.285 1.00 27.95 395 ALA A C 1
ATOM 2939 O O . ALA A 1 403 ? 44.508 5.014 -29.984 1.00 26.44 395 ALA A O 1
ATOM 2941 N N . ARG A 1 404 ? 42.929 4.040 -31.243 1.00 27.53 396 ARG A N 1
ATOM 2942 C CA . ARG A 1 404 ? 42.637 5.267 -31.999 1.00 28.26 396 ARG A CA 1
ATOM 2943 C C . ARG A 1 404 ? 42.043 6.378 -31.105 1.00 26.27 396 ARG A C 1
ATOM 2944 O O . ARG A 1 404 ? 42.490 7.579 -31.148 1.00 25.12 396 ARG A O 1
ATOM 2952 N N . ALA A 1 405 ? 41.036 5.986 -30.325 1.00 26.00 397 ALA A N 1
ATOM 2953 C CA . ALA A 1 405 ? 40.414 6.891 -29.355 1.00 25.09 397 ALA A CA 1
ATOM 2954 C C . ALA A 1 405 ? 41.426 7.615 -28.505 1.00 24.00 397 ALA A C 1
ATOM 2955 O O . ALA A 1 405 ? 41.354 8.837 -28.343 1.00 25.48 397 ALA A O 1
ATOM 2957 N N . ASN A 1 406 ? 42.366 6.865 -27.965 1.00 23.11 398 ASN A N 1
ATOM 2958 C CA . ASN A 1 406 ? 43.398 7.417 -27.094 1.00 23.98 398 ASN A CA 1
ATOM 2959 C C . ASN A 1 406 ? 44.528 8.084 -27.880 1.00 25.34 398 ASN A C 1
ATOM 2960 O O . ASN A 1 406 ? 45.496 8.522 -27.265 1.00 27.79 398 ASN A O 1
ATOM 2965 N N . ASP A 1 407 ? 44.425 8.180 -29.209 1.00 26.09 399 ASP A N 1
ATOM 2966 C CA . ASP A 1 407 ? 45.567 8.729 -29.996 1.00 26.98 399 ASP A CA 1
ATOM 2967 C C . ASP A 1 407 ? 45.464 10.233 -30.066 1.00 26.56 399 ASP A C 1
ATOM 2968 O O . ASP A 1 407 ? 45.135 10.806 -31.107 1.00 27.39 399 ASP A O 1
ATOM 2973 N N . THR A 1 408 ? 45.761 10.885 -28.949 1.00 27.02 400 THR A N 1
ATOM 2974 C CA . THR A 1 408 ? 45.579 12.325 -28.817 1.00 26.82 400 THR A CA 1
ATOM 2975 C C . THR A 1 408 ? 46.273 12.775 -27.541 1.00 25.36 400 THR A C 1
ATOM 2976 O O . THR A 1 408 ? 46.412 11.982 -26.633 1.00 23.44 400 THR A O 1
ATOM 2980 N N . ALA A 1 409 ? 46.721 14.024 -27.509 1.00 25.80 401 ALA A N 1
ATOM 2981 C CA . ALA A 1 409 ? 47.350 14.624 -26.311 1.00 26.12 401 ALA A CA 1
ATOM 2982 C C . ALA A 1 409 ? 46.273 15.222 -25.389 1.00 25.69 401 ALA A C 1
ATOM 2983 O O . ALA A 1 409 ? 46.594 15.696 -24.294 1.00 22.75 401 ALA A O 1
ATOM 2985 N N . PHE A 1 410 ? 45.028 15.234 -25.884 1.00 24.61 402 PHE A N 1
ATOM 2986 C CA . PHE A 1 410 ? 43.871 15.741 -25.173 1.00 24.83 402 PHE A CA 1
ATOM 2987 C C . PHE A 1 410 ? 43.205 14.609 -24.385 1.00 24.95 402 PHE A C 1
ATOM 2988 O O . PHE A 1 410 ? 43.635 13.435 -24.455 1.00 24.03 402 PHE A O 1
ATOM 2996 N N . GLY A 1 411 ? 42.164 14.957 -23.630 1.00 22.45 403 GLY A N 1
ATOM 2997 C CA . GLY A 1 411 ? 41.555 13.974 -22.733 1.00 22.58 403 GLY A CA 1
ATOM 2998 C C . GLY A 1 411 ? 40.357 14.491 -21.972 1.00 21.60 403 GLY A C 1
ATOM 2999 O O . GLY A 1 411 ? 40.228 14.231 -20.762 1.00 22.17 403 GLY A O 1
ATOM 3000 N N . LEU A 1 412 ? 39.492 15.229 -22.642 1.00 20.59 404 LEU A N 1
ATOM 3001 C CA . LEU A 1 412 ? 38.356 15.841 -21.924 1.00 21.58 404 LEU A CA 1
ATOM 3002 C C . LEU A 1 412 ? 37.247 14.824 -21.754 1.00 20.73 404 LEU A C 1
ATOM 3003 O O . LEU A 1 412 ? 37.063 14.259 -20.664 1.00 21.90 404 LEU A O 1
ATOM 3008 N N . SER A 1 413 ? 36.574 14.500 -22.848 1.00 20.57 405 SER A N 1
ATOM 3009 C CA . SER A 1 413 ? 35.500 13.531 -22.811 1.00 19.37 405 SER A CA 1
ATOM 3010 C C . SER A 1 413 ? 35.709 12.384 -23.823 1.00 20.98 405 SER A C 1
ATOM 3011 O O . SER A 1 413 ? 36.583 12.433 -24.729 1.00 19.42 405 SER A O 1
ATOM 3014 N N . ALA A 1 414 ? 34.890 11.365 -23.626 1.00 19.51 406 ALA A N 1
ATOM 3015 C CA . ALA A 1 414 ? 34.855 10.207 -24.478 1.00 21.42 406 ALA A CA 1
ATOM 3016 C C . ALA A 1 414 ? 33.586 9.430 -24.198 1.00 20.95 406 ALA A C 1
ATOM 3017 O O . ALA A 1 414 ? 32.938 9.615 -23.160 1.00 21.14 406 ALA A O 1
ATOM 3019 N N . GLY A 1 415 ? 33.217 8.570 -25.135 1.00 20.73 407 GLY A N 1
ATOM 3020 C CA . GLY A 1 415 ? 32.043 7.717 -24.922 1.00 20.19 407 GLY A CA 1
ATOM 3021 C C . GLY A 1 415 ? 32.072 6.443 -25.738 1.00 20.72 407 GLY A C 1
ATOM 3022 O O . GLY A 1 415 ? 32.837 6.321 -26.729 1.00 20.70 407 GLY A O 1
ATOM 3023 N N . LEU A 1 416 ? 31.261 5.495 -25.291 1.00 19.81 408 LEU A N 1
ATOM 3024 C CA . LEU A 1 416 ? 31.038 4.233 -25.961 1.00 20.58 408 LEU A CA 1
ATOM 3025 C C . LEU A 1 416 ? 29.546 4.011 -26.087 1.00 22.16 408 LEU A C 1
ATOM 3026 O O . LEU A 1 416 ? 28.794 4.144 -25.082 1.00 21.72 408 LEU A O 1
ATOM 3031 N N . LEU A 1 417 ? 29.120 3.671 -27.311 1.00 22.65 409 LEU A N 1
ATOM 3032 C CA . LEU A 1 417 ? 27.763 3.183 -27.534 1.00 22.95 409 LEU A CA 1
ATOM 3033 C C . LEU A 1 417 ? 27.905 1.692 -27.831 1.00 24.14 409 LEU A C 1
ATOM 3034 O O . LEU A 1 417 ? 28.533 1.319 -28.853 1.00 24.37 409 LEU A O 1
ATOM 3039 N N . ALA A 1 418 ? 27.364 0.851 -26.935 1.00 23.14 410 ALA A N 1
ATOM 3040 C CA . ALA A 1 418 ? 27.450 -0.618 -27.062 1.00 23.71 410 ALA A CA 1
ATOM 3041 C C . ALA A 1 418 ? 26.519 -1.284 -26.100 1.00 24.56 410 ALA A C 1
ATOM 3042 O O . ALA A 1 418 ? 26.359 -0.834 -24.983 1.00 25.98 410 ALA A O 1
ATOM 3044 N N . ASP A 1 419 ? 25.922 -2.388 -26.503 1.00 27.10 411 ASP A N 1
ATOM 3045 C CA . ASP A 1 419 ? 25.048 -3.141 -25.606 1.00 26.94 411 ASP A CA 1
ATOM 3046 C C . ASP A 1 419 ? 25.922 -4.017 -24.689 1.00 26.99 411 ASP A C 1
ATOM 3047 O O . ASP A 1 419 ? 25.520 -4.368 -23.585 1.00 27.08 411 ASP A O 1
ATOM 3052 N N . ASP A 1 420 ? 27.093 -4.418 -25.166 1.00 28.46 412 ASP A N 1
ATOM 3053 C CA . ASP A 1 420 ? 27.917 -5.366 -24.387 1.00 29.26 412 ASP A CA 1
ATOM 3054 C C . ASP A 1 420 ? 28.624 -4.675 -23.198 1.00 28.18 412 ASP A C 1
ATOM 3055 O O . ASP A 1 420 ? 29.642 -3.962 -23.387 1.00 28.76 412 ASP A O 1
ATOM 3060 N N . GLU A 1 421 ? 28.123 -4.905 -21.987 1.00 27.23 413 GLU A N 1
ATOM 3061 C CA . GLU A 1 421 ? 28.780 -4.389 -20.788 1.00 30.29 413 GLU A CA 1
ATOM 3062 C C . GLU A 1 421 ? 30.276 -4.726 -20.706 1.00 29.14 413 GLU A C 1
ATOM 3063 O O . GLU A 1 421 ? 31.051 -3.935 -20.215 1.00 28.73 413 GLU A O 1
ATOM 3069 N N . GLN A 1 422 ? 30.679 -5.872 -21.233 1.00 29.65 414 GLN A N 1
ATOM 3070 C CA . GLN A 1 422 ? 32.088 -6.239 -21.267 1.00 30.52 414 GLN A CA 1
ATOM 3071 C C . GLN A 1 422 ? 32.962 -5.306 -22.142 1.00 28.04 414 GLN A C 1
ATOM 3072 O O . GLN A 1 422 ? 34.105 -5.023 -21.800 1.00 25.23 414 GLN A O 1
ATOM 3078 N N . ALA A 1 423 ? 32.409 -4.842 -23.262 1.00 25.68 415 ALA A N 1
ATOM 3079 C CA . ALA A 1 423 ? 33.048 -3.806 -24.081 1.00 24.96 415 ALA A CA 1
ATOM 3080 C C . ALA A 1 423 ? 33.195 -2.500 -23.282 1.00 23.02 415 ALA A C 1
ATOM 3081 O O . ALA A 1 423 ? 34.231 -1.852 -23.356 1.00 22.86 415 ALA A O 1
ATOM 3083 N N . TRP A 1 424 ? 32.182 -2.142 -22.500 1.00 22.37 416 TRP A N 1
ATOM 3084 C CA . TRP A 1 424 ? 32.265 -0.978 -21.632 1.00 23.32 416 TRP A CA 1
ATOM 3085 C C . TRP A 1 424 ? 33.416 -1.080 -20.649 1.00 24.45 416 TRP A C 1
ATOM 3086 O O . TRP A 1 424 ? 34.171 -0.135 -20.508 1.00 22.97 416 TRP A O 1
ATOM 3097 N N . HIS A 1 425 ? 33.543 -2.218 -19.963 1.00 26.34 417 HIS A N 1
ATOM 3098 C CA . HIS A 1 425 ? 34.588 -2.343 -18.943 1.00 28.90 417 HIS A CA 1
ATOM 3099 C C . HIS A 1 425 ? 35.971 -2.252 -19.571 1.00 28.30 417 HIS A C 1
ATOM 3100 O O . HIS A 1 425 ? 36.824 -1.526 -19.077 1.00 27.06 417 HIS A O 1
ATOM 3107 N N . THR A 1 426 ? 36.164 -2.896 -20.717 1.00 26.93 418 THR A N 1
ATOM 3108 C CA . THR A 1 426 ? 37.419 -2.784 -21.454 1.00 28.17 418 THR A CA 1
ATOM 3109 C C . THR A 1 426 ? 37.722 -1.355 -21.879 1.00 26.68 418 THR A C 1
ATOM 3110 O O . THR A 1 426 ? 38.840 -0.891 -21.731 1.00 26.39 418 THR A O 1
ATOM 3114 N N . PHE A 1 427 ? 36.713 -0.688 -22.421 1.00 24.83 419 PHE A N 1
ATOM 3115 C CA . PHE A 1 427 ? 36.845 0.663 -22.938 1.00 24.79 419 PHE A CA 1
ATOM 3116 C C . PHE A 1 427 ? 37.190 1.616 -21.806 1.00 23.97 419 PHE A C 1
ATOM 3117 O O . PHE A 1 427 ? 38.141 2.403 -21.895 1.00 24.02 419 PHE A O 1
ATOM 3125 N N . ARG A 1 428 ? 36.370 1.580 -20.767 1.00 24.44 420 ARG A N 1
ATOM 3126 C CA . ARG A 1 428 ? 36.506 2.526 -19.700 1.00 25.77 420 ARG A CA 1
ATOM 3127 C C . ARG A 1 428 ? 37.829 2.394 -18.967 1.00 26.00 420 ARG A C 1
ATOM 3128 O O . ARG A 1 428 ? 38.371 3.376 -18.458 1.00 25.16 420 ARG A O 1
ATOM 3136 N N . ARG A 1 429 ? 38.333 1.183 -18.861 1.00 24.78 421 ARG A N 1
ATOM 3137 C CA . ARG A 1 429 ? 39.587 0.984 -18.129 1.00 26.98 421 ARG A CA 1
ATOM 3138 C C . ARG A 1 429 ? 40.776 1.465 -18.950 1.00 26.36 421 ARG A C 1
ATOM 3139 O O . ARG A 1 429 ? 41.800 1.823 -18.371 1.00 24.93 421 ARG A O 1
ATOM 3147 N N . ALA A 1 430 ? 40.647 1.453 -20.285 1.00 24.53 422 ALA A N 1
ATOM 3148 C CA . ALA A 1 430 ? 41.754 1.861 -21.176 1.00 25.57 422 ALA A CA 1
ATOM 3149 C C . ALA A 1 430 ? 41.763 3.343 -21.535 1.00 24.67 422 ALA A C 1
ATOM 3150 O O . ALA A 1 430 ? 42.833 3.956 -21.648 1.00 24.62 422 ALA A O 1
ATOM 3152 N N . ILE A 1 431 ? 40.579 3.922 -21.657 1.00 23.82 423 ILE A N 1
ATOM 3153 C CA . ILE A 1 431 ? 40.435 5.292 -22.139 1.00 24.76 423 ILE A CA 1
ATOM 3154 C C . ILE A 1 431 ? 41.017 6.261 -21.123 1.00 24.65 423 ILE A C 1
ATOM 3155 O O . ILE A 1 431 ? 40.920 6.034 -19.916 1.00 23.74 423 ILE A O 1
ATOM 3160 N N . ARG A 1 432 ? 41.644 7.324 -21.616 1.00 24.28 424 ARG A N 1
ATOM 3161 C CA . ARG A 1 432 ? 42.247 8.339 -20.765 1.00 23.49 424 ARG A CA 1
ATOM 3162 C C . ARG A 1 432 ? 41.495 9.639 -20.923 1.00 23.41 424 ARG A C 1
ATOM 3163 O O . ARG A 1 432 ? 41.788 10.430 -21.847 1.00 22.41 424 ARG A O 1
ATOM 3171 N N . ALA A 1 433 ? 40.474 9.858 -20.087 1.00 20.67 425 ALA A N 1
ATOM 3172 C CA . ALA A 1 433 ? 39.734 11.114 -20.160 1.00 20.47 425 ALA A CA 1
ATOM 3173 C C . ALA A 1 433 ? 38.982 11.349 -18.850 1.00 19.69 425 ALA A C 1
ATOM 3174 O O . ALA A 1 433 ? 38.783 10.419 -18.102 1.00 19.22 425 ALA A O 1
ATOM 3176 N N . GLY A 1 434 ? 38.516 12.574 -18.636 1.00 20.00 426 GLY A N 1
ATOM 3177 C CA . GLY A 1 434 ? 37.872 12.967 -17.376 1.00 19.94 426 GLY A CA 1
ATOM 3178 C C . GLY A 1 434 ? 36.389 12.754 -17.321 1.00 19.96 426 GLY A C 1
ATOM 3179 O O . GLY A 1 434 ? 35.802 12.702 -16.234 1.00 19.58 426 GLY A O 1
ATOM 3180 N N . ILE A 1 435 ? 35.757 12.734 -18.495 1.00 21.68 427 ILE A N 1
ATOM 3181 C CA . ILE A 1 435 ? 34.308 12.540 -18.615 1.00 22.19 427 ILE A CA 1
ATOM 3182 C C . ILE A 1 435 ? 34.130 11.384 -19.573 1.00 21.71 427 ILE A C 1
ATOM 3183 O O . ILE A 1 435 ? 34.505 11.500 -20.736 1.00 22.45 427 ILE A O 1
ATOM 3188 N N . VAL A 1 436 ? 33.619 10.242 -19.107 1.00 20.80 428 VAL A N 1
ATOM 3189 C CA . VAL A 1 436 ? 33.581 9.030 -19.943 1.00 19.75 428 VAL A CA 1
ATOM 3190 C C . VAL A 1 436 ? 32.219 8.331 -19.771 1.00 20.11 428 VAL A C 1
ATOM 3191 O O . VAL A 1 436 ? 31.898 7.863 -18.675 1.00 19.39 428 VAL A O 1
ATOM 3195 N N . ASN A 1 437 ? 31.391 8.331 -20.831 1.00 19.85 429 ASN A N 1
ATOM 3196 C CA . ASN A 1 437 ? 30.022 7.877 -20.703 1.00 19.75 429 ASN A CA 1
ATOM 3197 C C . ASN A 1 437 ? 29.774 6.594 -21.522 1.00 21.11 429 ASN A C 1
ATOM 3198 O O . ASN A 1 437 ? 30.476 6.321 -22.522 1.00 20.73 429 ASN A O 1
ATOM 3203 N N . TRP A 1 438 ? 28.755 5.848 -21.102 1.00 20.65 430 TRP A N 1
ATOM 3204 C CA . TRP A 1 438 ? 28.334 4.598 -21.727 1.00 21.30 430 TRP A CA 1
ATOM 3205 C C . TRP A 1 438 ? 26.878 4.753 -22.121 1.00 21.82 430 TRP A C 1
ATOM 3206 O O . TRP A 1 438 ? 26.008 4.942 -21.234 1.00 20.72 430 TRP A O 1
ATOM 3217 N N . ASN A 1 439 ? 26.611 4.647 -23.429 1.00 21.67 431 ASN A N 1
ATOM 3218 C CA . ASN A 1 439 ? 25.243 4.723 -23.934 1.00 22.19 431 ASN A CA 1
ATOM 3219 C C . ASN A 1 439 ? 24.542 6.042 -23.576 1.00 23.58 431 ASN A C 1
ATOM 3220 O O . ASN A 1 439 ? 23.318 6.096 -23.341 1.00 22.25 431 ASN A O 1
ATOM 3225 N N . ARG A 1 440 ? 25.351 7.100 -23.575 1.00 23.33 432 ARG A N 1
ATOM 3226 C CA . ARG A 1 440 ? 24.893 8.504 -23.488 1.00 24.31 432 ARG A CA 1
ATOM 3227 C C . ARG A 1 440 ? 25.742 9.373 -24.407 1.00 24.15 432 ARG A C 1
ATOM 3228 O O . ARG A 1 440 ? 26.865 8.983 -24.796 1.00 26.22 432 ARG A O 1
ATOM 3236 N N . PRO A 1 441 ? 25.250 10.577 -24.748 1.00 24.38 433 PRO A N 1
ATOM 3237 C CA . PRO A 1 441 ? 26.115 11.497 -25.474 1.00 23.65 433 PRO A CA 1
ATOM 3238 C C . PRO A 1 441 ? 27.421 11.822 -24.717 1.00 23.09 433 PRO A C 1
ATOM 3239 O O . PRO A 1 441 ? 27.467 11.696 -23.500 1.00 22.47 433 PRO A O 1
ATOM 3243 N N . THR A 1 442 ? 28.482 12.221 -25.441 1.00 22.94 434 THR A N 1
ATOM 3244 C CA . THR A 1 442 ? 29.739 12.598 -24.790 1.00 22.14 434 THR A CA 1
ATOM 3245 C C . THR A 1 442 ? 29.570 13.938 -24.055 1.00 24.91 434 THR A C 1
ATOM 3246 O O . THR A 1 442 ? 30.423 14.296 -23.244 1.00 24.25 434 THR A O 1
ATOM 3250 N N . ASN A 1 443 ? 28.485 14.675 -24.338 1.00 25.89 435 ASN A N 1
ATOM 3251 C CA . ASN A 1 443 ? 28.203 15.916 -23.639 1.00 28.68 435 ASN A CA 1
ATOM 3252 C C . ASN A 1 443 ? 27.205 15.790 -22.481 1.00 31.19 435 ASN A C 1
ATOM 3253 O O . ASN A 1 443 ? 26.802 16.775 -21.905 1.00 32.83 435 ASN A O 1
ATOM 3258 N N . GLY A 1 444 ? 26.876 14.552 -22.112 1.00 35.45 436 GLY A N 1
ATOM 3259 C CA . GLY A 1 444 ? 26.146 14.228 -20.868 1.00 36.72 436 GLY A CA 1
ATOM 3260 C C . GLY A 1 444 ? 27.049 14.255 -19.628 1.00 36.28 436 GLY A C 1
ATOM 3261 O O . GLY A 1 444 ? 28.247 13.915 -19.684 1.00 35.24 436 GLY A O 1
ATOM 3262 N N . ALA A 1 445 ? 26.487 14.702 -18.508 1.00 35.83 437 ALA A N 1
ATOM 3263 C CA . ALA A 1 445 ? 27.272 14.933 -17.299 1.00 36.68 437 ALA A CA 1
ATOM 3264 C C . ALA A 1 445 ? 26.365 15.153 -16.055 1.00 37.20 437 ALA A C 1
ATOM 3265 O O . ALA A 1 445 ? 25.268 15.690 -16.173 1.00 39.70 437 ALA A O 1
ATOM 3267 N N . SER A 1 446 ? 26.803 14.700 -14.879 1.00 34.12 438 SER A N 1
ATOM 3268 C CA . SER A 1 446 ? 26.139 15.076 -13.641 1.00 35.07 438 SER A CA 1
ATOM 3269 C C . SER A 1 446 ? 26.606 16.466 -13.218 1.00 33.80 438 SER A C 1
ATOM 3270 O O . SER A 1 446 ? 27.824 16.789 -13.177 1.00 32.40 438 SER A O 1
ATOM 3273 N N . SER A 1 447 ? 25.653 17.322 -12.891 1.00 32.71 439 SER A N 1
ATOM 3274 C CA . SER A 1 447 ? 26.007 18.707 -12.492 1.00 31.41 439 SER A CA 1
ATOM 3275 C C . SER A 1 447 ? 26.793 18.705 -11.161 1.00 29.52 439 SER A C 1
ATOM 3276 O O . SER A 1 447 ? 27.491 19.646 -10.826 1.00 35.48 439 SER A O 1
ATOM 3279 N N . ALA A 1 448 ? 26.679 17.612 -10.426 1.00 26.19 440 ALA A N 1
ATOM 3280 C CA . ALA A 1 448 ? 27.270 17.452 -9.111 1.00 23.69 440 ALA A CA 1
ATOM 3281 C C . ALA A 1 448 ? 28.500 16.532 -9.113 1.00 20.99 440 ALA A C 1
ATOM 3282 O O . ALA A 1 448 ? 28.872 15.984 -8.099 1.00 20.84 440 ALA A O 1
ATOM 3284 N N . ALA A 1 449 ? 29.142 16.376 -10.256 1.00 20.60 441 ALA A N 1
ATOM 3285 C CA . ALA A 1 449 ? 30.392 15.625 -10.334 1.00 19.26 441 ALA A CA 1
ATOM 3286 C C . ALA A 1 449 ? 31.493 16.552 -10.767 1.00 19.30 441 ALA A C 1
ATOM 3287 O O . ALA A 1 449 ? 31.245 17.654 -11.306 1.00 17.67 441 ALA A O 1
ATOM 3289 N N . PRO A 1 450 ? 32.724 16.145 -10.503 1.00 19.22 442 PRO A N 1
ATOM 3290 C CA . PRO A 1 450 ? 33.821 16.945 -10.964 1.00 20.10 442 PRO A CA 1
ATOM 3291 C C . PRO A 1 450 ? 33.929 16.923 -12.505 1.00 19.76 442 PRO A C 1
ATOM 3292 O O . PRO A 1 450 ? 33.511 15.954 -13.162 1.00 19.92 442 PRO A O 1
ATOM 3296 N N . PHE A 1 451 ? 34.502 17.989 -13.051 1.00 20.46 443 PHE A N 1
ATOM 3297 C CA . PHE A 1 451 ? 34.652 18.144 -14.506 1.00 22.39 443 PHE A CA 1
ATOM 3298 C C . PHE A 1 451 ? 36.052 18.648 -14.790 1.00 22.19 443 PHE A C 1
ATOM 3299 O O . PHE A 1 451 ? 36.352 19.792 -14.531 1.00 21.97 443 PHE A O 1
ATOM 3307 N N . GLY A 1 452 ? 36.907 17.746 -15.263 1.00 21.07 444 GLY A N 1
ATOM 3308 C CA . GLY A 1 452 ? 38.291 18.063 -15.532 1.00 23.03 444 GLY A CA 1
ATOM 3309 C C . GLY A 1 452 ? 38.837 17.164 -16.612 1.00 21.12 444 GLY A C 1
ATOM 3310 O O . GLY A 1 452 ? 38.721 15.942 -16.529 1.00 20.96 444 GLY A O 1
ATOM 3311 N N . GLY A 1 453 ? 39.397 17.770 -17.640 1.00 21.01 445 GLY A N 1
ATOM 3312 C CA . GLY A 1 453 ? 40.095 17.015 -18.670 1.00 20.68 445 GLY A CA 1
ATOM 3313 C C . GLY A 1 453 ? 41.498 16.551 -18.290 1.00 20.73 445 GLY A C 1
ATOM 3314 O O . GLY A 1 453 ? 42.224 17.222 -17.519 1.00 19.85 445 GLY A O 1
ATOM 3315 N N . ALA A 1 454 ? 41.891 15.417 -18.876 1.00 20.04 446 ALA A N 1
ATOM 3316 C CA . ALA A 1 454 ? 43.242 14.943 -18.807 1.00 19.79 446 ALA A CA 1
ATOM 3317 C C . ALA A 1 454 ? 44.068 15.500 -20.010 1.00 20.98 446 ALA A C 1
ATOM 3318 O O . ALA A 1 454 ? 43.535 16.114 -20.910 1.00 20.39 446 ALA A O 1
ATOM 3320 N N . GLY A 1 455 ? 45.371 15.241 -19.988 1.00 23.19 447 GLY A N 1
ATOM 3321 C CA . GLY A 1 455 ? 46.328 15.750 -20.993 1.00 24.15 447 GLY A CA 1
ATOM 3322 C C . GLY A 1 455 ? 46.234 17.260 -21.140 1.00 24.46 447 GLY A C 1
ATOM 3323 O O . GLY A 1 455 ? 46.027 18.004 -20.176 1.00 23.36 447 GLY A O 1
ATOM 3324 N N . ARG A 1 456 ? 46.359 17.711 -22.371 1.00 23.90 448 ARG A N 1
ATOM 3325 C CA . ARG A 1 456 ? 46.228 19.135 -22.701 1.00 25.16 448 ARG A CA 1
ATOM 3326 C C . ARG A 1 456 ? 44.836 19.750 -22.498 1.00 21.97 448 ARG A C 1
ATOM 3327 O O . ARG A 1 456 ? 44.660 20.912 -22.751 1.00 21.95 448 ARG A O 1
ATOM 3335 N N . SER A 1 457 ? 43.848 18.963 -22.065 1.00 19.98 449 SER A N 1
ATOM 3336 C CA . SER A 1 457 ? 42.515 19.468 -21.808 1.00 19.34 449 SER A CA 1
ATOM 3337 C C . SER A 1 457 ? 42.393 20.112 -20.414 1.00 18.74 449 SER A C 1
ATOM 3338 O O . SER A 1 457 ? 41.362 20.715 -20.093 1.00 18.40 449 SER A O 1
ATOM 3341 N N . GLY A 1 458 ? 43.453 20.048 -19.611 1.00 18.47 450 GLY A N 1
ATOM 3342 C CA . GLY A 1 458 ? 43.417 20.645 -18.276 1.00 18.14 450 GLY A CA 1
ATOM 3343 C C . GLY A 1 458 ? 44.771 20.801 -17.651 1.00 18.87 450 GLY A C 1
ATOM 3344 O O . GLY A 1 458 ? 45.795 20.561 -18.304 1.00 18.64 450 GLY A O 1
ATOM 3345 N N . ASN A 1 459 ? 44.776 21.211 -16.375 1.00 19.52 451 ASN A N 1
ATOM 3346 C CA . ASN A 1 459 ? 46.010 21.235 -15.573 1.00 19.37 451 ASN A CA 1
ATOM 3347 C C . ASN A 1 459 ? 45.777 20.598 -14.206 1.00 19.07 451 ASN A C 1
ATOM 3348 O O . ASN A 1 459 ? 46.308 21.063 -13.199 1.00 18.94 451 ASN A O 1
ATOM 3353 N N . HIS A 1 460 ? 44.991 19.530 -14.200 1.00 19.63 452 HIS A N 1
ATOM 3354 C CA . HIS A 1 460 ? 44.701 18.749 -12.978 1.00 22.54 452 HIS A CA 1
ATOM 3355 C C . HIS A 1 460 ? 44.107 19.603 -11.876 1.00 20.55 452 HIS A C 1
ATOM 3356 O O . HIS A 1 460 ? 44.472 19.482 -10.729 1.00 20.65 452 HIS A O 1
ATOM 3363 N N . ARG A 1 461 ? 43.226 20.495 -12.279 1.00 19.65 453 ARG A N 1
ATOM 3364 C CA . ARG A 1 461 ? 42.399 21.267 -11.364 1.00 19.08 453 ARG A CA 1
ATOM 3365 C C . ARG A 1 461 ? 40.968 21.197 -11.869 1.00 17.58 453 ARG A C 1
ATOM 3366 O O . ARG A 1 461 ? 40.384 22.186 -12.376 1.00 17.12 453 ARG A O 1
ATOM 3374 N N . PRO A 1 462 ? 40.369 20.034 -11.696 1.00 17.39 454 PRO A N 1
ATOM 3375 C CA . PRO A 1 462 ? 39.008 19.810 -12.157 1.00 17.73 454 PRO A CA 1
ATOM 3376 C C . PRO A 1 462 ? 38.041 20.797 -11.558 1.00 18.70 454 PRO A C 1
ATOM 3377 O O . PRO A 1 462 ? 38.229 21.238 -10.414 1.00 19.82 454 PRO A O 1
ATOM 3381 N N . SER A 1 463 ? 37.061 21.197 -12.359 1.00 19.56 455 SER A N 1
ATOM 3382 C CA . SER A 1 463 ? 36.099 22.169 -11.960 1.00 18.86 455 SER A CA 1
ATOM 3383 C C . SER A 1 463 ? 34.751 21.469 -11.698 1.00 18.13 455 SER A C 1
ATOM 3384 O O . SER A 1 463 ? 34.705 20.310 -11.291 1.00 16.88 455 SER A O 1
ATOM 3387 N N . ALA A 1 464 ? 33.660 22.174 -11.943 1.00 18.06 456 ALA A N 1
ATOM 3388 C CA . ALA A 1 464 ? 32.325 21.729 -11.487 1.00 19.62 456 ALA A CA 1
ATOM 3389 C C . ALA A 1 464 ? 32.390 21.368 -10.011 1.00 18.79 456 ALA A C 1
ATOM 3390 O O . ALA A 1 464 ? 32.760 22.189 -9.213 1.00 17.83 456 ALA A O 1
ATOM 3392 N N . TYR A 1 465 ? 32.083 20.136 -9.626 1.00 19.61 457 TYR A N 1
ATOM 3393 C CA . TYR A 1 465 ? 31.969 19.854 -8.209 1.00 19.15 457 TYR A CA 1
ATOM 3394 C C . TYR A 1 465 ? 33.269 20.084 -7.466 1.00 17.65 457 TYR A C 1
ATOM 3395 O O . TYR A 1 465 ? 33.240 20.490 -6.317 1.00 18.12 457 TYR A O 1
ATOM 3404 N N . TYR A 1 466 ? 34.407 19.837 -8.108 1.00 16.91 458 TYR A N 1
ATOM 3405 C CA . TYR A 1 466 ? 35.703 20.085 -7.457 1.00 16.05 458 TYR A CA 1
ATOM 3406 C C . TYR A 1 466 ? 36.240 21.517 -7.585 1.00 15.80 458 TYR A C 1
ATOM 3407 O O . TYR A 1 466 ? 37.364 21.789 -7.163 1.00 15.47 458 TYR A O 1
ATOM 3416 N N . ALA A 1 467 ? 35.453 22.438 -8.139 1.00 15.88 459 ALA A N 1
ATOM 3417 C CA . ALA A 1 467 ? 35.880 23.849 -8.190 1.00 15.78 459 ALA A CA 1
ATOM 3418 C C . ALA A 1 467 ? 36.250 24.372 -6.807 1.00 15.80 459 ALA A C 1
ATOM 3419 O O . ALA A 1 467 ? 37.221 25.118 -6.653 1.00 16.38 459 ALA A O 1
ATOM 3421 N N . ALA A 1 468 ? 35.548 23.896 -5.774 1.00 16.41 460 ALA A N 1
ATOM 3422 C CA . ALA A 1 468 ? 35.835 24.264 -4.419 1.00 15.59 460 ALA A CA 1
ATOM 3423 C C . ALA A 1 468 ? 37.314 24.127 -4.107 1.00 15.69 460 ALA A C 1
ATOM 3424 O O . ALA A 1 468 ? 37.898 25.000 -3.449 1.00 17.07 460 ALA A O 1
ATOM 3426 N N . ASP A 1 469 ? 37.931 23.061 -4.587 1.00 15.13 461 ASP A N 1
ATOM 3427 C CA . ASP A 1 469 ? 39.296 22.724 -4.260 1.00 15.17 461 ASP A CA 1
ATOM 3428 C C . ASP A 1 469 ? 40.286 23.832 -4.661 1.00 15.27 461 ASP A C 1
ATOM 3429 O O . ASP A 1 469 ? 41.273 24.070 -3.973 1.00 15.73 461 ASP A O 1
ATOM 3434 N N . TYR A 1 470 ? 40.052 24.487 -5.797 1.00 16.01 462 TYR A N 1
ATOM 3435 C CA . TYR A 1 470 ? 40.963 25.562 -6.211 1.00 16.14 462 TYR A CA 1
ATOM 3436 C C . TYR A 1 470 ? 40.520 26.970 -5.752 1.00 17.57 462 TYR A C 1
ATOM 3437 O O . TYR A 1 470 ? 41.271 27.924 -5.894 1.00 17.34 462 TYR A O 1
ATOM 3446 N N . CYS A 1 471 ? 39.356 27.060 -5.128 1.00 17.06 463 CYS A N 1
ATOM 3447 C CA . CYS A 1 471 ? 38.824 28.317 -4.640 1.00 17.09 463 CYS A CA 1
ATOM 3448 C C . CYS A 1 471 ? 39.214 28.628 -3.191 1.00 16.69 463 CYS A C 1
ATOM 3449 O O . CYS A 1 471 ? 39.083 29.747 -2.734 1.00 15.82 463 CYS A O 1
ATOM 3452 N N . ALA A 1 472 ? 39.716 27.618 -2.488 1.00 17.13 464 ALA A N 1
ATOM 3453 C CA . ALA A 1 472 ? 40.204 27.782 -1.123 1.00 16.83 464 ALA A CA 1
ATOM 3454 C C . ALA A 1 472 ? 41.288 26.777 -0.793 1.00 17.39 464 ALA A C 1
ATOM 3455 O O . ALA A 1 472 ? 41.313 25.667 -1.354 1.00 18.36 464 ALA A O 1
ATOM 3457 N N . TYR A 1 473 ? 42.181 27.177 0.112 1.00 17.19 465 TYR A N 1
ATOM 3458 C CA . TYR A 1 473 ? 43.265 26.335 0.569 1.00 16.77 465 TYR A CA 1
ATOM 3459 C C . TYR A 1 473 ? 42.984 25.917 2.013 1.00 16.10 465 TYR A C 1
ATOM 3460 O O . TYR A 1 473 ? 42.317 26.659 2.763 1.00 16.31 465 TYR A O 1
ATOM 3469 N N . PRO A 1 474 ? 43.431 24.711 2.389 1.00 15.95 466 PRO A N 1
ATOM 3470 C CA . PRO A 1 474 ? 43.215 24.241 3.725 1.00 16.11 466 PRO A CA 1
ATOM 3471 C C . PRO A 1 474 ? 44.115 24.971 4.691 1.00 17.16 466 PRO A C 1
ATOM 3472 O O . PRO A 1 474 ? 45.294 25.175 4.389 1.00 15.25 466 PRO A O 1
ATOM 3476 N N . MET A 1 475 ? 43.586 25.345 5.847 1.00 15.70 467 MET A N 1
ATOM 3477 C CA . MET A 1 475 ? 44.426 25.826 6.924 1.00 16.79 467 MET A CA 1
ATOM 3478 C C . MET A 1 475 ? 44.162 24.907 8.103 1.00 17.10 467 MET A C 1
ATOM 3479 O O . MET A 1 475 ? 43.018 24.845 8.634 1.00 17.77 467 MET A O 1
ATOM 3484 N N . ALA A 1 476 ? 45.186 24.149 8.494 1.00 16.51 468 ALA A N 1
ATOM 3485 C CA . ALA A 1 476 ? 45.047 23.138 9.543 1.00 17.69 468 ALA A CA 1
ATOM 3486 C C . ALA A 1 476 ? 45.658 23.681 10.819 1.00 19.23 468 ALA A C 1
ATOM 3487 O O . ALA A 1 476 ? 46.802 24.191 10.807 1.00 20.45 468 ALA A O 1
ATOM 3489 N N . SER A 1 477 ? 44.904 23.564 11.898 1.00 19.96 469 SER A N 1
ATOM 3490 C CA . SER A 1 477 ? 45.323 24.021 13.225 1.00 19.93 469 SER A CA 1
ATOM 3491 C C . SER A 1 477 ? 45.315 22.892 14.230 1.00 20.91 469 SER A C 1
ATOM 3492 O O . SER A 1 477 ? 44.456 21.982 14.195 1.00 19.95 469 SER A O 1
ATOM 3495 N N . VAL A 1 478 ? 46.247 23.001 15.166 1.00 21.29 470 VAL A N 1
ATOM 3496 C CA . VAL A 1 478 ? 46.117 22.374 16.446 1.00 22.21 470 VAL A CA 1
ATOM 3497 C C . VAL A 1 478 ? 45.937 23.523 17.435 1.00 22.74 470 VAL A C 1
ATOM 3498 O O . VAL A 1 478 ? 46.783 24.407 17.537 1.00 22.54 470 VAL A O 1
ATOM 3502 N N . GLU A 1 479 ? 44.812 23.505 18.157 1.00 23.61 471 GLU A N 1
ATOM 3503 C CA . GLU A 1 479 ? 44.437 24.570 19.062 1.00 24.98 471 GLU A CA 1
ATOM 3504 C C . GLU A 1 479 ? 44.401 24.041 20.491 1.00 25.55 471 GLU A C 1
ATOM 3505 O O . GLU A 1 479 ? 43.752 23.012 20.767 1.00 25.77 471 GLU A O 1
ATOM 3511 N N . SER A 1 480 ? 45.084 24.739 21.387 1.00 25.22 472 SER A N 1
ATOM 3512 C CA . SER A 1 480 ? 45.070 24.399 22.793 1.00 26.88 472 SER A CA 1
ATOM 3513 C C . SER A 1 480 ? 44.649 25.638 23.589 1.00 27.79 472 SER A C 1
ATOM 3514 O O . SER A 1 480 ? 45.444 26.509 23.839 1.00 27.66 472 SER A O 1
ATOM 3517 N N . ALA A 1 481 ? 43.388 25.707 23.992 1.00 30.12 473 ALA A N 1
ATOM 3518 C CA . ALA A 1 481 ? 42.921 26.860 24.745 1.00 31.04 473 ALA A CA 1
ATOM 3519 C C . ALA A 1 481 ? 43.827 27.129 25.950 1.00 31.66 473 ALA A C 1
ATOM 3520 O O . ALA A 1 481 ? 44.184 28.263 26.207 1.00 30.07 473 ALA A O 1
ATOM 3522 N N . GLN A 1 482 ? 44.236 26.071 26.639 1.00 30.96 474 GLN A N 1
ATOM 3523 C CA . GLN A 1 482 ? 45.125 26.212 27.755 1.00 34.56 474 GLN A CA 1
ATOM 3524 C C . GLN A 1 482 ? 46.551 26.005 27.297 1.00 31.43 474 GLN A C 1
ATOM 3525 O O . GLN A 1 482 ? 46.870 24.951 26.778 1.00 30.65 474 GLN A O 1
ATOM 3531 N N . LEU A 1 483 ? 47.400 26.993 27.501 1.00 31.04 475 LEU A N 1
ATOM 3532 C CA . LEU A 1 483 ? 48.848 26.821 27.305 1.00 30.38 475 LEU A CA 1
ATOM 3533 C C . LEU A 1 483 ? 49.382 25.948 28.433 1.00 32.57 475 LEU A C 1
ATOM 3534 O O . LEU A 1 483 ? 49.046 26.153 29.595 1.00 30.28 475 LEU A O 1
ATOM 3539 N N . GLN A 1 484 ? 50.160 24.921 28.118 1.00 34.71 476 GLN A N 1
ATOM 3540 C CA . GLN A 1 484 ? 50.665 24.043 29.193 1.00 36.30 476 GLN A CA 1
ATOM 3541 C C . GLN A 1 484 ? 52.009 23.408 28.843 1.00 36.28 476 GLN A C 1
ATOM 3542 O O . GLN A 1 484 ? 52.285 23.116 27.669 1.00 35.21 476 GLN A O 1
ATOM 3548 N N . MET A 1 485 ? 52.854 23.264 29.859 1.00 36.84 477 MET A N 1
ATOM 3549 C CA . MET A 1 485 ? 54.069 22.457 29.779 1.00 40.18 477 MET A CA 1
ATOM 3550 C C . MET A 1 485 ? 53.660 21.015 29.556 1.00 43.18 477 MET A C 1
ATOM 3551 O O . MET A 1 485 ? 52.682 20.569 30.144 1.00 49.11 477 MET A O 1
ATOM 3556 N N . PRO A 1 486 ? 54.407 20.263 28.742 1.00 43.15 478 PRO A N 1
ATOM 3557 C CA . PRO A 1 486 ? 54.221 18.810 28.800 1.00 43.65 478 PRO A CA 1
ATOM 3558 C C . PRO A 1 486 ? 54.741 18.219 30.129 1.00 44.76 478 PRO A C 1
ATOM 3559 O O . PRO A 1 486 ? 55.714 18.724 30.710 1.00 41.28 478 PRO A O 1
ATOM 3563 N N . ALA A 1 487 ? 54.085 17.170 30.630 1.00 47.39 479 ALA A N 1
ATOM 3564 C CA . ALA A 1 487 ? 54.494 16.577 31.919 1.00 48.14 479 ALA A CA 1
ATOM 3565 C C . ALA A 1 487 ? 55.927 15.980 31.866 1.00 47.79 479 ALA A C 1
ATOM 3566 O O . ALA A 1 487 ? 56.669 16.059 32.855 1.00 50.34 479 ALA A O 1
ATOM 3568 N N . SER A 1 488 ? 56.319 15.420 30.721 1.00 45.72 480 SER A N 1
ATOM 3569 C CA . SER A 1 488 ? 57.712 14.975 30.509 1.00 44.87 480 SER A CA 1
ATOM 3570 C C . SER A 1 488 ? 58.369 15.624 29.265 1.00 40.64 480 SER A C 1
ATOM 3571 O O . SER A 1 488 ? 57.797 15.654 28.187 1.00 40.88 480 SER A O 1
ATOM 3574 N N . LEU A 1 489 ? 59.593 16.101 29.445 1.00 36.96 481 LEU A N 1
ATOM 3575 C CA . LEU A 1 489 ? 60.300 16.913 28.471 1.00 34.34 481 LEU A CA 1
ATOM 3576 C C . LEU A 1 489 ? 61.193 16.119 27.541 1.00 32.08 481 LEU A C 1
ATOM 3577 O O . LEU A 1 489 ? 61.759 15.123 27.941 1.00 31.11 481 LEU A O 1
ATOM 3582 N N . SER A 1 490 ? 61.389 16.633 26.332 1.00 29.71 482 SER A N 1
ATOM 3583 C CA . SER A 1 490 ? 62.378 16.099 25.407 1.00 30.00 482 SER A CA 1
ATOM 3584 C C . SER A 1 490 ? 63.751 16.109 26.053 1.00 29.49 482 SER A C 1
ATOM 3585 O O . SER A 1 490 ? 64.011 16.937 26.937 1.00 29.58 482 SER A O 1
ATOM 3588 N N . PRO A 1 491 ? 64.637 15.194 25.636 1.00 29.88 483 PRO A N 1
ATOM 3589 C CA . PRO A 1 491 ? 65.985 15.235 26.173 1.00 30.47 483 PRO A CA 1
ATOM 3590 C C . PRO A 1 491 ? 66.657 16.570 25.901 1.00 29.48 483 PRO A C 1
ATOM 3591 O O . PRO A 1 491 ? 66.406 17.181 24.856 1.00 27.36 483 PRO A O 1
ATOM 3595 N N . GLY A 1 492 ? 67.471 17.026 26.849 1.00 30.15 484 GLY A N 1
ATOM 3596 C CA . GLY A 1 492 ? 68.334 18.206 26.643 1.00 30.32 484 GLY A CA 1
ATOM 3597 C C . GLY A 1 492 ? 67.680 19.557 26.864 1.00 29.91 484 GLY A C 1
ATOM 3598 O O . GLY A 1 492 ? 68.289 20.595 26.556 1.00 29.46 484 GLY A O 1
ATOM 3599 N N . LEU A 1 493 ? 66.435 19.546 27.365 1.00 29.51 485 LEU A N 1
ATOM 3600 C CA . LEU A 1 493 ? 65.701 20.762 27.731 1.00 28.56 485 LEU A CA 1
ATOM 3601 C C . LEU A 1 493 ? 65.751 20.933 29.231 1.00 29.41 485 LEU A C 1
ATOM 3602 O O . LEU A 1 493 ? 65.324 20.050 29.967 1.00 30.36 485 LEU A O 1
ATOM 3607 N N . HIS A 1 494 ? 66.297 22.060 29.683 1.00 28.96 486 HIS A N 1
ATOM 3608 C CA . HIS A 1 494 ? 66.504 22.300 31.108 1.00 30.13 486 HIS A CA 1
ATOM 3609 C C . HIS A 1 494 ? 65.868 23.583 31.524 1.00 30.56 486 HIS A C 1
ATOM 3610 O O . HIS A 1 494 ? 66.309 24.670 31.110 1.00 29.13 486 HIS A O 1
ATOM 3617 N N . PHE A 1 495 ? 64.837 23.444 32.356 1.00 31.57 487 PHE A N 1
ATOM 3618 C CA . PHE A 1 495 ? 64.050 24.563 32.860 1.00 31.50 487 PHE A CA 1
ATOM 3619 C C . PHE A 1 495 ? 64.410 24.856 34.310 1.00 34.02 487 PHE A C 1
ATOM 3620 O O . PHE A 1 495 ? 63.973 25.860 34.863 1.00 33.68 487 PHE A O 1
ATOM 3629 N N . THR B 1 10 ? 76.022 -2.433 -5.863 1.00 43.30 2 THR B N 1
ATOM 3630 C CA . THR B 1 10 ? 74.706 -2.368 -6.568 1.00 40.98 2 THR B CA 1
ATOM 3631 C C . THR B 1 10 ? 73.719 -1.544 -5.733 1.00 38.49 2 THR B C 1
ATOM 3632 O O . THR B 1 10 ? 73.133 -2.040 -4.766 1.00 38.55 2 THR B O 1
ATOM 3636 N N . GLU B 1 11 ? 73.545 -0.284 -6.119 1.00 36.62 3 GLU B N 1
ATOM 3637 C CA . GLU B 1 11 ? 72.753 0.650 -5.348 1.00 35.34 3 GLU B CA 1
ATOM 3638 C C . GLU B 1 11 ? 71.504 1.221 -6.041 1.00 33.64 3 GLU B C 1
ATOM 3639 O O . GLU B 1 11 ? 70.827 2.057 -5.476 1.00 32.96 3 GLU B O 1
ATOM 3645 N N . LEU B 1 12 ? 71.216 0.809 -7.260 1.00 34.14 4 LEU B N 1
ATOM 3646 C CA . LEU B 1 12 ? 69.992 1.243 -7.921 1.00 32.61 4 LEU B CA 1
ATOM 3647 C C . LEU B 1 12 ? 69.005 0.103 -7.884 1.00 32.90 4 LEU B C 1
ATOM 3648 O O . LEU B 1 12 ? 69.411 -1.043 -8.004 1.00 33.30 4 LEU B O 1
ATOM 3653 N N . PHE B 1 13 ? 67.718 0.417 -7.692 1.00 30.98 5 PHE B N 1
ATOM 3654 C CA . PHE B 1 13 ? 66.696 -0.618 -7.616 1.00 30.39 5 PHE B CA 1
ATOM 3655 C C . PHE B 1 13 ? 65.796 -0.427 -8.829 1.00 29.17 5 PHE B C 1
ATOM 3656 O O . PHE B 1 13 ? 65.102 0.583 -8.936 1.00 27.22 5 PHE B O 1
ATOM 3664 N N . ILE B 1 14 ? 65.897 -1.355 -9.777 1.00 29.21 6 ILE B N 1
ATOM 3665 C CA . ILE B 1 14 ? 65.207 -1.278 -11.060 1.00 31.12 6 ILE B CA 1
ATOM 3666 C C . ILE B 1 14 ? 64.662 -2.666 -11.377 1.00 32.80 6 ILE B C 1
ATOM 3667 O O . ILE B 1 14 ? 65.355 -3.693 -11.211 1.00 30.66 6 ILE B O 1
ATOM 3672 N N . ASP B 1 15 ? 63.387 -2.676 -11.751 1.00 33.94 7 ASP B N 1
ATOM 3673 C CA . ASP B 1 15 ? 62.643 -3.879 -12.019 1.00 35.89 7 ASP B CA 1
ATOM 3674 C C . ASP B 1 15 ? 62.787 -4.929 -10.936 1.00 35.91 7 ASP B C 1
ATOM 3675 O O . ASP B 1 15 ? 62.980 -6.110 -11.225 1.00 33.61 7 ASP B O 1
ATOM 3680 N N . GLY B 1 16 ? 62.699 -4.498 -9.682 1.00 34.33 8 GLY B N 1
ATOM 3681 C CA . GLY B 1 16 ? 62.611 -5.441 -8.583 1.00 34.40 8 GLY B CA 1
ATOM 3682 C C . GLY B 1 16 ? 63.944 -6.010 -8.155 1.00 36.04 8 GLY B C 1
ATOM 3683 O O . GLY B 1 16 ? 63.969 -6.892 -7.313 1.00 37.36 8 GLY B O 1
ATOM 3684 N N . ALA B 1 17 ? 65.050 -5.500 -8.704 1.00 35.72 9 ALA B N 1
ATOM 3685 C CA . ALA B 1 17 ? 66.387 -5.995 -8.332 1.00 36.06 9 ALA B CA 1
ATOM 3686 C C . ALA B 1 17 ? 67.399 -4.852 -8.142 1.00 34.22 9 ALA B C 1
ATOM 3687 O O . ALA B 1 17 ? 67.292 -3.804 -8.768 1.00 32.12 9 ALA B O 1
ATOM 3689 N N . TRP B 1 18 ? 68.379 -5.081 -7.278 1.00 34.88 10 TRP B N 1
ATOM 3690 C CA . TRP B 1 18 ? 69.503 -4.172 -7.070 1.00 34.58 10 TRP B CA 1
ATOM 3691 C C . TRP B 1 18 ? 70.526 -4.310 -8.216 1.00 36.39 10 TRP B C 1
ATOM 3692 O O . TRP B 1 18 ? 70.997 -5.410 -8.495 1.00 36.48 10 TRP B O 1
ATOM 3703 N N . VAL B 1 19 ? 70.861 -3.199 -8.877 1.00 36.85 11 VAL B N 1
ATOM 3704 C CA . VAL B 1 19 ? 71.757 -3.220 -10.030 1.00 40.01 11 VAL B CA 1
ATOM 3705 C C . VAL B 1 19 ? 72.801 -2.121 -9.893 1.00 40.19 11 VAL B C 1
ATOM 3706 O O . VAL B 1 19 ? 72.617 -1.175 -9.127 1.00 38.60 11 VAL B O 1
ATOM 3710 N N . ASP B 1 20 ? 73.907 -2.269 -10.612 1.00 40.42 12 ASP B N 1
ATOM 3711 C CA . ASP B 1 20 ? 75.000 -1.303 -10.534 1.00 41.12 12 ASP B CA 1
ATOM 3712 C C . ASP B 1 20 ? 74.648 -0.070 -11.316 1.00 38.97 12 ASP B C 1
ATOM 3713 O O . ASP B 1 20 ? 74.182 -0.175 -12.427 1.00 40.77 12 ASP B O 1
ATOM 3718 N N . GLY B 1 21 ? 74.869 1.103 -10.734 1.00 37.32 13 GLY B N 1
ATOM 3719 C CA . GLY B 1 21 ? 74.762 2.352 -11.474 1.00 36.41 13 GLY B CA 1
ATOM 3720 C C . GLY B 1 21 ? 75.949 2.573 -12.392 1.00 38.10 13 GLY B C 1
ATOM 3721 O O . GLY B 1 21 ? 77.027 2.023 -12.170 1.00 38.28 13 GLY B O 1
ATOM 3722 N N . ALA B 1 22 ? 75.760 3.381 -13.430 1.00 38.08 14 ALA B N 1
ATOM 3723 C CA . ALA B 1 22 ? 76.855 3.691 -14.353 1.00 39.48 14 ALA B CA 1
ATOM 3724 C C . ALA B 1 22 ? 77.418 5.065 -14.070 1.00 38.63 14 ALA B C 1
ATOM 3725 O O . ALA B 1 22 ? 78.364 5.465 -14.689 1.00 38.10 14 ALA B O 1
ATOM 3727 N N . GLY B 1 23 ? 76.795 5.813 -13.160 1.00 37.01 15 GLY B N 1
ATOM 3728 C CA . GLY B 1 23 ? 77.208 7.184 -12.907 1.00 36.31 15 GLY B CA 1
ATOM 3729 C C . GLY B 1 23 ? 78.318 7.264 -11.877 1.00 37.51 15 GLY B C 1
ATOM 3730 O O . GLY B 1 23 ? 78.676 6.254 -11.257 1.00 37.25 15 GLY B O 1
ATOM 3731 N N . PRO B 1 24 ? 78.861 8.468 -11.669 1.00 37.30 16 PRO B N 1
ATOM 3732 C CA . PRO B 1 24 ? 79.974 8.627 -10.733 1.00 38.29 16 PRO B CA 1
ATOM 3733 C C . PRO B 1 24 ? 79.621 8.256 -9.302 1.00 37.78 16 PRO B C 1
ATOM 3734 O O . PRO B 1 24 ? 78.467 8.491 -8.834 1.00 35.21 16 PRO B O 1
ATOM 3738 N N . VAL B 1 25 ? 80.607 7.725 -8.583 1.00 36.50 17 VAL B N 1
ATOM 3739 C CA . VAL B 1 25 ? 80.388 7.330 -7.206 1.00 38.37 17 VAL B CA 1
ATOM 3740 C C . VAL B 1 25 ? 80.302 8.547 -6.279 1.00 37.71 17 VAL B C 1
ATOM 3741 O O . VAL B 1 25 ? 81.062 9.493 -6.429 1.00 37.27 17 VAL B O 1
ATOM 3745 N N . PHE B 1 26 ? 79.341 8.530 -5.347 1.00 35.15 18 PHE B N 1
ATOM 3746 C CA . PHE B 1 26 ? 79.295 9.514 -4.271 1.00 33.65 18 PHE B CA 1
ATOM 3747 C C . PHE B 1 26 ? 78.985 8.874 -2.917 1.00 33.13 18 PHE B C 1
ATOM 3748 O O . PHE B 1 26 ? 78.670 7.689 -2.843 1.00 32.91 18 PHE B O 1
ATOM 3756 N N . ALA B 1 27 ? 79.088 9.680 -1.860 1.00 32.13 19 ALA B N 1
ATOM 3757 C CA . ALA B 1 27 ? 78.995 9.219 -0.482 1.00 31.59 19 ALA B CA 1
ATOM 3758 C C . ALA B 1 27 ? 78.209 10.196 0.388 1.00 30.07 19 ALA B C 1
ATOM 3759 O O . ALA B 1 27 ? 78.163 11.401 0.128 1.00 28.78 19 ALA B O 1
ATOM 3761 N N . SER B 1 28 ? 77.595 9.666 1.439 1.00 29.44 20 SER B N 1
ATOM 3762 C CA . SER B 1 28 ? 77.035 10.490 2.472 1.00 28.45 20 SER B CA 1
ATOM 3763 C C . SER B 1 28 ? 77.919 10.313 3.710 1.00 29.44 20 SER B C 1
ATOM 3764 O O . SER B 1 28 ? 78.539 9.253 3.894 1.00 30.51 20 SER B O 1
ATOM 3767 N N . ARG B 1 29 ? 77.970 11.366 4.516 1.00 30.13 21 ARG B N 1
ATOM 3768 C CA . ARG B 1 29 ? 78.725 11.414 5.744 1.00 31.76 21 ARG B CA 1
ATOM 3769 C C . ARG B 1 29 ? 77.888 11.881 6.903 1.00 29.70 21 ARG B C 1
ATOM 3770 O O . ARG B 1 29 ? 77.071 12.797 6.772 1.00 28.60 21 ARG B O 1
ATOM 3778 N N . ASN B 1 30 ? 78.120 11.214 8.031 1.00 29.21 22 ASN B N 1
ATOM 3779 C CA . ASN B 1 30 ? 77.556 11.564 9.308 1.00 29.49 22 ASN B CA 1
ATOM 3780 C C . ASN B 1 30 ? 78.087 12.955 9.653 1.00 28.18 22 ASN B C 1
ATOM 3781 O O . ASN B 1 30 ? 79.314 13.150 9.716 1.00 27.63 22 ASN B O 1
ATOM 3786 N N . PRO B 1 31 ? 77.190 13.932 9.841 1.00 27.42 23 PRO B N 1
ATOM 3787 C CA . PRO B 1 31 ? 77.672 15.307 10.030 1.00 26.55 23 PRO B CA 1
ATOM 3788 C C . PRO B 1 31 ? 78.197 15.532 11.414 1.00 26.50 23 PRO B C 1
ATOM 3789 O O . PRO B 1 31 ? 78.850 16.565 11.653 1.00 26.32 23 PRO B O 1
ATOM 3793 N N . GLY B 1 32 ? 77.938 14.565 12.305 1.00 25.77 24 GLY B N 1
ATOM 3794 C CA . GLY B 1 32 ? 78.470 14.563 13.683 1.00 25.77 24 GLY B CA 1
ATOM 3795 C C . GLY B 1 32 ? 79.906 14.069 13.845 1.00 27.32 24 GLY B C 1
ATOM 3796 O O . GLY B 1 32 ? 80.586 14.438 14.779 1.00 25.89 24 GLY B O 1
ATOM 3797 N N . THR B 1 33 ? 80.369 13.222 12.944 1.00 28.15 25 THR B N 1
ATOM 3798 C CA . THR B 1 33 ? 81.692 12.633 13.075 1.00 29.33 25 THR B CA 1
ATOM 3799 C C . THR B 1 33 ? 82.479 12.751 11.792 1.00 30.24 25 THR B C 1
ATOM 3800 O O . THR B 1 33 ? 83.704 12.537 11.784 1.00 29.00 25 THR B O 1
ATOM 3804 N N . ASN B 1 34 ? 81.771 13.038 10.700 1.00 29.46 26 ASN B N 1
ATOM 3805 C CA . ASN B 1 34 ? 82.352 13.029 9.364 1.00 31.68 26 ASN B CA 1
ATOM 3806 C C . ASN B 1 34 ? 82.697 11.617 8.828 1.00 33.60 26 ASN B C 1
ATOM 3807 O O . ASN B 1 34 ? 83.378 11.472 7.813 1.00 34.09 26 ASN B O 1
ATOM 3812 N N . GLU B 1 35 ? 82.189 10.574 9.475 1.00 34.66 27 GLU B N 1
ATOM 3813 C CA . GLU B 1 35 ? 82.448 9.220 9.000 1.00 36.84 27 GLU B CA 1
ATOM 3814 C C . GLU B 1 35 ? 81.513 8.965 7.812 1.00 35.35 27 GLU B C 1
ATOM 3815 O O . GLU B 1 35 ? 80.382 9.395 7.834 1.00 32.87 27 GLU B O 1
ATOM 3821 N N . ARG B 1 36 ? 81.996 8.262 6.800 1.00 36.43 28 ARG B N 1
ATOM 3822 C CA . ARG B 1 36 ? 81.170 7.881 5.664 1.00 37.59 28 ARG B CA 1
ATOM 3823 C C . ARG B 1 36 ? 80.073 6.916 6.127 1.00 35.37 28 ARG B C 1
ATOM 3824 O O . ARG B 1 36 ? 80.294 6.113 7.028 1.00 32.14 28 ARG B O 1
ATOM 3832 N N . VAL B 1 37 ? 78.889 7.036 5.539 1.00 33.15 29 VAL B N 1
ATOM 3833 C CA . VAL B 1 37 ? 77.745 6.239 5.947 1.00 33.86 29 VAL B CA 1
ATOM 3834 C C . VAL B 1 37 ? 77.302 5.378 4.777 1.00 33.47 29 VAL B C 1
ATOM 3835 O O . VAL B 1 37 ? 77.185 4.181 4.903 1.00 35.64 29 VAL B O 1
ATOM 3839 N N . TRP B 1 38 ? 77.094 5.989 3.631 1.00 32.84 30 TRP B N 1
ATOM 3840 C CA . TRP B 1 38 ? 76.683 5.274 2.439 1.00 33.07 30 TRP B CA 1
ATOM 3841 C C . TRP B 1 38 ? 77.589 5.740 1.345 1.00 33.58 30 TRP B C 1
ATOM 3842 O O . TRP B 1 38 ? 77.970 6.889 1.310 1.00 33.65 30 TRP B O 1
ATOM 3853 N N . GLU B 1 39 ? 77.909 4.837 0.439 1.00 35.19 31 GLU B N 1
ATOM 3854 C CA . GLU B 1 39 ? 78.635 5.199 -0.736 1.00 37.54 31 GLU B CA 1
ATOM 3855 C C . GLU B 1 39 ? 78.217 4.292 -1.869 1.00 39.59 31 GLU B C 1
ATOM 3856 O O . GLU B 1 39 ? 78.040 3.092 -1.672 1.00 43.22 31 GLU B O 1
ATOM 3862 N N . GLY B 1 40 ? 78.023 4.843 -3.056 1.00 38.58 32 GLY B N 1
ATOM 3863 C CA . GLY B 1 40 ? 77.801 3.982 -4.205 1.00 37.85 32 GLY B CA 1
ATOM 3864 C C . GLY B 1 40 ? 77.683 4.763 -5.483 1.00 37.66 32 GLY B C 1
ATOM 3865 O O . GLY B 1 40 ? 77.706 5.995 -5.474 1.00 35.10 32 GLY B O 1
ATOM 3866 N N . ALA B 1 41 ? 77.573 4.022 -6.584 1.00 38.59 33 ALA B N 1
ATOM 3867 C CA . ALA B 1 41 ? 77.496 4.598 -7.916 1.00 38.85 33 ALA B CA 1
ATOM 3868 C C . ALA B 1 41 ? 76.123 5.160 -8.094 1.00 38.83 33 ALA B C 1
ATOM 3869 O O . ALA B 1 41 ? 75.134 4.548 -7.698 1.00 40.29 33 ALA B O 1
ATOM 3871 N N . SER B 1 42 ? 76.076 6.365 -8.640 1.00 37.67 34 SER B N 1
ATOM 3872 C CA . SER B 1 42 ? 74.837 7.026 -8.933 1.00 35.21 34 SER B CA 1
ATOM 3873 C C . SER B 1 42 ? 74.246 6.550 -10.265 1.00 34.76 34 SER B C 1
ATOM 3874 O O . SER B 1 42 ? 74.849 5.756 -11.021 1.00 32.22 34 SER B O 1
ATOM 3877 N N . ALA B 1 43 ? 73.034 7.040 -10.530 1.00 32.65 35 ALA B N 1
ATOM 3878 C CA . ALA B 1 43 ? 72.311 6.691 -11.732 1.00 32.20 35 ALA B CA 1
ATOM 3879 C C . ALA B 1 43 ? 72.644 7.727 -12.801 1.00 32.53 35 ALA B C 1
ATOM 3880 O O . ALA B 1 43 ? 72.434 8.923 -12.606 1.00 30.97 35 ALA B O 1
ATOM 3882 N N . SER B 1 44 ? 73.201 7.253 -13.918 1.00 33.98 36 SER B N 1
ATOM 3883 C CA . SER B 1 44 ? 73.429 8.079 -15.101 1.00 34.29 36 SER B CA 1
ATOM 3884 C C . SER B 1 44 ? 72.110 8.334 -15.807 1.00 33.64 36 SER B C 1
ATOM 3885 O O . SER B 1 44 ? 71.104 7.708 -15.497 1.00 32.50 36 SER B O 1
ATOM 3888 N N . ALA B 1 45 ? 72.121 9.246 -16.767 1.00 33.69 37 ALA B N 1
ATOM 3889 C CA . ALA B 1 45 ? 70.968 9.496 -17.613 1.00 34.87 37 ALA B CA 1
ATOM 3890 C C . ALA B 1 45 ? 70.349 8.187 -18.154 1.00 36.33 37 ALA B C 1
ATOM 3891 O O . ALA B 1 45 ? 69.106 8.021 -18.131 1.00 35.92 37 ALA B O 1
ATOM 3893 N N . ASP B 1 46 ? 71.178 7.268 -18.656 1.00 36.46 38 ASP B N 1
ATOM 3894 C CA A ASP B 1 46 ? 70.659 5.991 -19.159 0.50 36.16 38 ASP B CA 1
ATOM 3895 C CA B ASP B 1 46 ? 70.664 5.999 -19.164 0.50 36.23 38 ASP B CA 1
ATOM 3896 C C . ASP B 1 46 ? 70.056 5.164 -18.033 1.00 34.82 38 ASP B C 1
ATOM 3897 O O . ASP B 1 46 ? 69.087 4.475 -18.236 1.00 34.34 38 ASP B O 1
ATOM 3906 N N . ASP B 1 47 ? 70.630 5.236 -16.838 1.00 34.29 39 ASP B N 1
ATOM 3907 C CA . ASP B 1 47 ? 70.091 4.484 -15.696 1.00 33.63 39 ASP B CA 1
ATOM 3908 C C . ASP B 1 47 ? 68.700 4.997 -15.360 1.00 31.02 39 ASP B C 1
ATOM 3909 O O . ASP B 1 47 ? 67.805 4.219 -15.051 1.00 31.06 39 ASP B O 1
ATOM 3914 N N . VAL B 1 48 ? 68.524 6.306 -15.436 1.00 30.13 40 VAL B N 1
ATOM 3915 C CA . VAL B 1 48 ? 67.223 6.911 -15.138 1.00 29.40 40 VAL B CA 1
ATOM 3916 C C . VAL B 1 48 ? 66.190 6.512 -16.190 1.00 29.55 40 VAL B C 1
ATOM 3917 O O . VAL B 1 48 ? 65.046 6.233 -15.872 1.00 28.17 40 VAL B O 1
ATOM 3921 N N . GLU B 1 49 ? 66.610 6.469 -17.451 1.00 32.11 41 GLU B N 1
ATOM 3922 C CA . GLU B 1 49 ? 65.766 5.989 -18.548 1.00 32.34 41 GLU B CA 1
ATOM 3923 C C . GLU B 1 49 ? 65.267 4.552 -18.255 1.00 31.62 41 GLU B C 1
ATOM 3924 O O . GLU B 1 49 ? 64.080 4.233 -18.408 1.00 29.61 41 GLU B O 1
ATOM 3930 N N . ARG B 1 50 ? 66.167 3.688 -17.800 1.00 31.56 42 ARG B N 1
ATOM 3931 C CA . ARG B 1 50 ? 65.790 2.310 -17.484 1.00 32.21 42 ARG B CA 1
ATOM 3932 C C . ARG B 1 50 ? 64.812 2.234 -16.296 1.00 29.80 42 ARG B C 1
ATOM 3933 O O . ARG B 1 50 ? 63.911 1.395 -16.273 1.00 27.80 42 ARG B O 1
ATOM 3941 N N . ALA B 1 51 ? 64.986 3.119 -15.330 1.00 27.61 43 ALA B N 1
ATOM 3942 C CA . ALA B 1 51 ? 64.104 3.155 -14.168 1.00 26.73 43 ALA B CA 1
ATOM 3943 C C . ALA B 1 51 ? 62.707 3.583 -14.579 1.00 25.36 43 ALA B C 1
ATOM 3944 O O . ALA B 1 51 ? 61.739 2.952 -14.188 1.00 25.13 43 ALA B O 1
ATOM 3946 N N . VAL B 1 52 ? 62.602 4.645 -15.375 1.00 24.95 44 VAL B N 1
ATOM 3947 C CA . VAL B 1 52 ? 61.328 5.078 -15.895 1.00 24.87 44 VAL B CA 1
ATOM 3948 C C . VAL B 1 52 ? 60.653 4.045 -16.771 1.00 25.85 44 VAL B C 1
ATOM 3949 O O . VAL B 1 52 ? 59.449 3.815 -16.643 1.00 25.13 44 VAL B O 1
ATOM 3953 N N . ALA B 1 53 ? 61.423 3.371 -17.624 1.00 26.28 45 ALA B N 1
ATOM 3954 C CA . ALA B 1 53 ? 60.874 2.313 -18.454 1.00 26.87 45 ALA B CA 1
ATOM 3955 C C . ALA B 1 53 ? 60.304 1.163 -17.604 1.00 26.39 45 ALA B C 1
ATOM 3956 O O . ALA B 1 53 ? 59.255 0.608 -17.911 1.00 24.65 45 ALA B O 1
ATOM 3958 N N . SER B 1 54 ? 61.016 0.825 -16.540 1.00 26.46 46 SER B N 1
ATOM 3959 C CA . SER B 1 54 ? 60.598 -0.233 -15.638 1.00 26.49 46 SER B CA 1
ATOM 3960 C C . SER B 1 54 ? 59.316 0.161 -14.908 1.00 25.01 46 SER B C 1
ATOM 3961 O O . SER B 1 54 ? 58.403 -0.635 -14.822 1.00 26.78 46 SER B O 1
ATOM 3964 N N . ALA B 1 55 ? 59.227 1.396 -14.426 1.00 24.00 47 ALA B N 1
ATOM 3965 C CA . ALA B 1 55 ? 57.992 1.904 -13.784 1.00 23.15 47 ALA B CA 1
ATOM 3966 C C . ALA B 1 55 ? 56.835 1.876 -14.777 1.00 23.58 47 ALA B C 1
ATOM 3967 O O . ALA B 1 55 ? 55.716 1.502 -14.439 1.00 21.64 47 ALA B O 1
ATOM 3969 N N . ARG B 1 56 ? 57.130 2.223 -16.038 1.00 24.64 48 ARG B N 1
ATOM 3970 C CA . ARG B 1 56 ? 56.100 2.214 -17.087 1.00 26.02 48 ARG B CA 1
ATOM 3971 C C . ARG B 1 56 ? 55.618 0.788 -17.395 1.00 26.81 48 ARG B C 1
ATOM 3972 O O . ARG B 1 56 ? 54.422 0.535 -17.531 1.00 24.91 48 ARG B O 1
ATOM 3980 N N . ARG B 1 57 ? 56.553 -0.140 -17.506 1.00 28.73 49 ARG B N 1
ATOM 3981 C CA . ARG B 1 57 ? 56.193 -1.544 -17.721 1.00 29.22 49 ARG B CA 1
ATOM 3982 C C . ARG B 1 57 ? 55.276 -2.060 -16.624 1.00 27.21 49 ARG B C 1
ATOM 3983 O O . ARG B 1 57 ? 54.339 -2.780 -16.908 1.00 27.60 49 ARG B O 1
ATOM 3991 N N . ALA B 1 58 ? 55.583 -1.720 -15.385 1.00 25.33 50 ALA B N 1
ATOM 3992 C CA . ALA B 1 58 ? 54.849 -2.252 -14.240 1.00 25.41 50 ALA B CA 1
ATOM 3993 C C . ALA B 1 58 ? 53.498 -1.596 -14.032 1.00 24.23 50 ALA B C 1
ATOM 3994 O O . ALA B 1 58 ? 52.683 -2.132 -13.295 1.00 23.70 50 ALA B O 1
ATOM 3996 N N . PHE B 1 59 ? 53.262 -0.435 -14.655 1.00 24.46 51 PHE B N 1
ATOM 3997 C CA . PHE B 1 59 ? 52.062 0.347 -14.360 1.00 23.02 51 PHE B CA 1
ATOM 3998 C C . PHE B 1 59 ? 50.755 -0.381 -14.642 1.00 24.18 51 PHE B C 1
ATOM 3999 O O . PHE B 1 59 ? 49.846 -0.351 -13.810 1.00 23.13 51 PHE B O 1
ATOM 4007 N N . ALA B 1 60 ? 50.647 -1.030 -15.801 1.00 24.91 52 ALA B N 1
ATOM 4008 C CA . ALA B 1 60 ? 49.361 -1.655 -16.184 1.00 26.67 52 ALA B CA 1
ATOM 4009 C C . ALA B 1 60 ? 48.898 -2.705 -15.169 1.00 25.93 52 ALA B C 1
ATOM 4010 O O . ALA B 1 60 ? 47.746 -2.677 -14.746 1.00 25.52 52 ALA B O 1
ATOM 4012 N N . ALA B 1 61 ? 49.800 -3.598 -14.739 1.00 25.65 53 ALA B N 1
ATOM 4013 C CA . ALA B 1 61 ? 49.397 -4.679 -13.819 1.00 25.60 53 ALA B CA 1
ATOM 4014 C C . ALA B 1 61 ? 49.189 -4.161 -12.400 1.00 25.04 53 ALA B C 1
ATOM 4015 O O . ALA B 1 61 ? 48.387 -4.709 -11.625 1.00 23.46 53 ALA B O 1
ATOM 4017 N N . TRP B 1 62 ? 49.920 -3.112 -12.049 1.00 22.88 54 TRP B N 1
ATOM 4018 C CA . TRP B 1 62 ? 49.764 -2.532 -10.720 1.00 22.87 54 TRP B CA 1
ATOM 4019 C C . TRP B 1 62 ? 48.422 -1.799 -10.617 1.00 22.72 54 TRP B C 1
ATOM 4020 O O . TRP B 1 62 ? 47.706 -1.991 -9.640 1.00 23.36 54 TRP B O 1
ATOM 4031 N N . SER B 1 63 ? 48.092 -0.955 -11.607 1.00 22.32 55 SER B N 1
ATOM 4032 C CA A SER B 1 63 ? 46.840 -0.206 -11.576 0.50 22.24 55 SER B CA 1
ATOM 4033 C CA B SER B 1 63 ? 46.851 -0.202 -11.584 0.50 22.12 55 SER B CA 1
ATOM 4034 C C . SER B 1 63 ? 45.644 -1.130 -11.705 1.00 23.48 55 SER B C 1
ATOM 4035 O O . SER B 1 63 ? 44.585 -0.889 -11.103 1.00 22.41 55 SER B O 1
ATOM 4040 N N . ALA B 1 64 ? 45.808 -2.195 -12.477 1.00 24.17 56 ALA B N 1
ATOM 4041 C CA . ALA B 1 64 ? 44.745 -3.180 -12.599 1.00 26.01 56 ALA B CA 1
ATOM 4042 C C . ALA B 1 64 ? 44.554 -4.035 -11.331 1.00 26.37 56 ALA B C 1
ATOM 4043 O O . ALA B 1 64 ? 43.518 -4.657 -11.172 1.00 26.10 56 ALA B O 1
ATOM 4045 N N . LEU B 1 65 ? 45.559 -4.132 -10.473 1.00 24.63 57 LEU B N 1
ATOM 4046 C CA . LEU B 1 65 ? 45.405 -4.901 -9.255 1.00 26.32 57 LEU B CA 1
ATOM 4047 C C . LEU B 1 65 ? 44.240 -4.355 -8.437 1.00 25.99 57 LEU B C 1
ATOM 4048 O O . LEU B 1 65 ? 43.978 -3.153 -8.456 1.00 28.36 57 LEU B O 1
ATOM 4053 N N . ASP B 1 66 ? 43.520 -5.241 -7.762 1.00 26.27 58 ASP B N 1
ATOM 4054 C CA . ASP B 1 66 ? 42.470 -4.850 -6.776 1.00 25.46 58 ASP B CA 1
ATO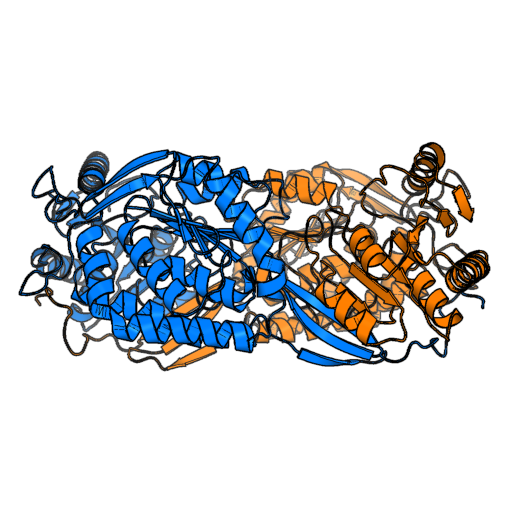M 4055 C C . ASP B 1 66 ? 43.010 -3.823 -5.787 1.00 25.33 58 ASP B C 1
ATOM 4056 O O . ASP B 1 66 ? 44.113 -3.994 -5.281 1.00 24.98 58 ASP B O 1
ATOM 4058 N N . LEU B 1 67 ? 42.245 -2.779 -5.478 1.00 24.25 59 LEU B N 1
ATOM 4059 C CA . LEU B 1 67 ? 42.649 -1.831 -4.444 1.00 24.41 59 LEU B CA 1
ATOM 4060 C C . LEU B 1 67 ? 43.025 -2.543 -3.132 1.00 24.55 59 LEU B C 1
ATOM 4061 O O . LEU B 1 67 ? 44.014 -2.190 -2.472 1.00 22.33 59 LEU B O 1
ATOM 4066 N N . ASP B 1 68 ? 42.241 -3.547 -2.748 1.00 25.82 60 ASP B N 1
ATOM 4067 C CA . ASP B 1 68 ? 42.504 -4.230 -1.502 1.00 27.22 60 ASP B CA 1
ATOM 4068 C C . ASP B 1 68 ? 43.883 -4.922 -1.493 1.00 26.04 60 ASP B C 1
ATOM 4069 O O . ASP B 1 68 ? 44.538 -4.976 -0.451 1.00 25.03 60 ASP B O 1
ATOM 4074 N N . ALA B 1 69 ? 44.306 -5.433 -2.645 1.00 24.06 61 ALA B N 1
ATOM 4075 C CA . ALA B 1 69 ? 45.620 -6.075 -2.802 1.00 23.77 61 ALA B CA 1
ATOM 4076 C C . ALA B 1 69 ? 46.762 -5.053 -2.712 1.00 22.31 61 ALA B C 1
ATOM 4077 O O . ALA B 1 69 ? 47.791 -5.335 -2.098 1.00 21.36 61 ALA B O 1
ATOM 4079 N N . ARG B 1 70 ? 46.587 -3.869 -3.304 1.00 21.70 62 ARG B N 1
ATOM 4080 C CA . ARG B 1 70 ? 47.585 -2.775 -3.104 1.00 20.81 62 ARG B CA 1
ATOM 4081 C C . ARG B 1 70 ? 47.655 -2.347 -1.639 1.00 20.24 62 ARG B C 1
ATOM 4082 O O . ARG B 1 70 ? 48.735 -2.138 -1.079 1.00 21.18 62 ARG B O 1
ATOM 4090 N N . CYS B 1 71 ? 46.490 -2.200 -1.012 1.00 21.69 63 CYS B N 1
ATOM 4091 C CA . CYS B 1 71 ? 46.435 -1.835 0.408 1.00 21.41 63 CYS B CA 1
ATOM 4092 C C . CYS B 1 71 ? 47.088 -2.872 1.325 1.00 20.30 63 CYS B C 1
ATOM 4093 O O . CYS B 1 71 ? 47.705 -2.494 2.306 1.00 19.70 63 CYS B O 1
ATOM 4096 N N . THR B 1 72 ? 46.900 -4.160 1.052 1.00 19.27 64 THR B N 1
ATOM 4097 C CA . THR B 1 72 ? 47.560 -5.239 1.832 1.00 20.92 64 THR B CA 1
ATOM 4098 C C . THR B 1 72 ? 49.085 -5.046 1.863 1.00 20.83 64 THR B C 1
ATOM 4099 O O . THR B 1 72 ? 49.699 -5.171 2.903 1.00 20.52 64 THR B O 1
ATOM 4103 N N . ILE B 1 73 ? 49.663 -4.724 0.705 1.00 20.87 65 ILE B N 1
ATOM 4104 C CA . ILE B 1 73 ? 51.087 -4.546 0.557 1.00 21.31 65 ILE B CA 1
ATOM 4105 C C . ILE B 1 73 ? 51.557 -3.309 1.294 1.00 21.66 65 ILE B C 1
ATOM 4106 O O . ILE B 1 73 ? 52.525 -3.389 2.034 1.00 21.62 65 ILE B O 1
ATOM 4111 N N . VAL B 1 74 ? 50.871 -2.168 1.135 1.00 22.35 66 VAL B N 1
ATOM 4112 C CA . VAL B 1 74 ? 51.277 -0.974 1.893 1.00 22.49 66 VAL B CA 1
ATOM 4113 C C . VAL B 1 74 ? 51.066 -1.142 3.423 1.00 22.33 66 VAL B C 1
ATOM 4114 O O . VAL B 1 74 ? 51.853 -0.656 4.197 1.00 19.86 66 VAL B O 1
ATOM 4118 N N . LYS B 1 75 ? 50.041 -1.869 3.856 1.00 22.23 67 LYS B N 1
ATOM 4119 C CA . LYS B 1 75 ? 49.915 -2.127 5.289 1.00 22.11 67 LYS B CA 1
ATOM 4120 C C . LYS B 1 75 ? 51.007 -3.040 5.839 1.00 22.39 67 LYS B C 1
ATOM 4121 O O . LYS B 1 75 ? 51.437 -2.884 7.012 1.00 22.33 67 LYS B O 1
ATOM 4127 N N . ARG B 1 76 ? 51.449 -3.999 5.014 1.00 21.74 68 ARG B N 1
ATOM 4128 C CA . ARG B 1 76 ? 52.597 -4.863 5.389 1.00 22.56 68 ARG B CA 1
ATOM 4129 C C . ARG B 1 76 ? 53.861 -3.987 5.521 1.00 21.83 68 ARG B C 1
ATOM 4130 O O . ARG B 1 76 ? 54.639 -4.164 6.436 1.00 22.28 68 ARG B O 1
ATOM 4138 N N . PHE B 1 77 ? 54.046 -3.048 4.597 1.00 20.95 69 PHE B N 1
ATOM 4139 C CA . PHE B 1 77 ? 55.157 -2.096 4.674 1.00 20.63 69 PHE B CA 1
ATOM 4140 C C . PHE B 1 77 ? 55.131 -1.378 6.033 1.00 20.42 69 PHE B C 1
ATOM 4141 O O . PHE B 1 77 ? 56.133 -1.369 6.726 1.00 21.25 69 PHE B O 1
ATOM 4149 N N . ALA B 1 78 ? 53.977 -0.821 6.418 1.00 20.55 70 ALA B N 1
ATOM 4150 C CA . ALA B 1 78 ? 53.840 -0.176 7.743 1.00 20.05 70 ALA B CA 1
ATOM 4151 C C . ALA B 1 78 ? 54.166 -1.094 8.900 1.00 20.97 70 ALA B C 1
ATOM 4152 O O . ALA B 1 78 ? 54.894 -0.691 9.825 1.00 22.17 70 ALA B O 1
ATOM 4154 N N . ALA B 1 79 ? 53.647 -2.317 8.871 1.00 22.05 71 ALA B N 1
ATOM 4155 C CA . ALA B 1 79 ? 53.984 -3.278 9.931 1.00 22.22 71 ALA B CA 1
ATOM 4156 C C . ALA B 1 79 ? 55.486 -3.561 9.989 1.00 23.14 71 ALA B C 1
ATOM 4157 O O . ALA B 1 79 ? 56.055 -3.660 11.092 1.00 23.34 71 ALA B O 1
ATOM 4159 N N . LEU B 1 80 ? 56.146 -3.697 8.829 1.00 23.35 72 LEU B N 1
ATOM 4160 C CA . LEU B 1 80 ? 57.633 -3.947 8.824 1.00 23.42 72 LEU B CA 1
ATOM 4161 C C . LEU B 1 80 ? 58.459 -2.750 9.306 1.00 23.60 72 LEU B C 1
ATOM 4162 O O . LEU B 1 80 ? 59.571 -2.908 9.838 1.00 23.99 72 LEU B O 1
ATOM 4167 N N . LEU B 1 81 ? 57.944 -1.543 9.075 1.00 23.12 73 LEU B N 1
ATOM 4168 C CA . LEU B 1 81 ? 58.599 -0.311 9.566 1.00 23.25 73 LEU B CA 1
ATOM 4169 C C . LEU B 1 81 ? 58.576 -0.314 11.069 1.00 23.87 73 LEU B C 1
ATOM 4170 O O . LEU B 1 81 ? 59.567 0.005 11.709 1.00 24.03 73 LEU B O 1
ATOM 4175 N N . VAL B 1 82 ? 57.437 -0.673 11.652 1.00 24.52 74 VAL B N 1
ATOM 4176 C CA . VAL B 1 82 ? 57.360 -0.734 13.108 1.00 25.36 74 VAL B CA 1
ATOM 4177 C C . VAL B 1 82 ? 58.269 -1.826 13.641 1.00 26.50 74 VAL B C 1
ATOM 4178 O O . VAL B 1 82 ? 59.026 -1.590 14.590 1.00 27.80 74 VAL B O 1
ATOM 4182 N N . GLU B 1 83 ? 58.255 -3.006 13.024 1.00 27.08 75 GLU B N 1
ATOM 4183 C CA . GLU B 1 83 ? 59.153 -4.089 13.440 1.00 28.38 75 GLU B CA 1
ATOM 4184 C C . GLU B 1 83 ? 60.623 -3.649 13.427 1.00 28.95 75 GLU B C 1
ATOM 4185 O O . GLU B 1 83 ? 61.355 -3.845 14.408 1.00 28.60 75 GLU B O 1
ATOM 4191 N N . ARG B 1 84 ? 61.031 -2.991 12.334 1.00 28.03 76 ARG B N 1
ATOM 4192 C CA . ARG B 1 84 ? 62.428 -2.646 12.098 1.00 27.29 76 ARG B CA 1
ATOM 4193 C C . ARG B 1 84 ? 62.748 -1.178 12.459 1.00 26.42 76 ARG B C 1
ATOM 4194 O O . ARG B 1 84 ? 63.717 -0.602 11.966 1.00 24.77 76 ARG B O 1
ATOM 4202 N N . LYS B 1 85 ? 61.921 -0.579 13.324 1.00 26.13 77 LYS B N 1
ATOM 4203 C CA . LYS B 1 85 ? 62.044 0.818 13.664 1.00 25.99 77 LYS B CA 1
ATOM 4204 C C . LYS B 1 85 ? 63.447 1.226 14.137 1.00 25.69 77 LYS B C 1
ATOM 4205 O O . LYS B 1 85 ? 63.957 2.254 13.719 1.00 26.06 77 LYS B O 1
ATOM 4211 N N . GLU B 1 86 ? 64.065 0.453 15.010 1.00 26.47 78 GLU B N 1
ATOM 4212 C CA . GLU B 1 86 ? 65.345 0.851 15.579 1.00 27.23 78 GLU B CA 1
ATOM 4213 C C . GLU B 1 86 ? 66.451 0.918 14.530 1.00 27.65 78 GLU B C 1
ATOM 4214 O O . GLU B 1 86 ? 67.293 1.828 14.554 1.00 27.66 78 GLU B O 1
ATOM 4220 N N . ALA B 1 87 ? 66.493 -0.073 13.641 1.00 28.02 79 ALA B N 1
ATOM 4221 C CA . ALA B 1 87 ? 67.491 -0.081 12.571 1.00 27.80 79 ALA B CA 1
ATOM 4222 C C . ALA B 1 87 ? 67.285 1.094 11.612 1.00 27.14 79 ALA B C 1
ATOM 4223 O O . ALA B 1 87 ? 68.242 1.736 11.192 1.00 25.76 79 ALA B O 1
ATOM 4225 N N . LEU B 1 88 ? 66.036 1.374 11.230 1.00 26.50 80 LEU B N 1
ATOM 4226 C CA . LEU B 1 88 ? 65.815 2.467 10.279 1.00 25.37 80 LEU B CA 1
ATOM 4227 C C . LEU B 1 88 ? 66.080 3.831 10.923 1.00 25.39 80 LEU B C 1
ATOM 4228 O O . LEU B 1 88 ? 66.716 4.698 10.320 1.00 24.59 80 LEU B O 1
ATOM 4233 N N . ALA B 1 89 ? 65.646 3.991 12.174 1.00 25.50 81 ALA B N 1
ATOM 4234 C CA . ALA B 1 89 ? 65.922 5.203 12.946 1.00 24.69 81 ALA B CA 1
ATOM 4235 C C . ALA B 1 89 ? 67.422 5.402 13.089 1.00 24.43 81 ALA B C 1
ATOM 4236 O O . ALA B 1 89 ? 67.928 6.506 12.978 1.00 24.70 81 ALA B O 1
ATOM 4238 N N . THR B 1 90 ? 68.148 4.323 13.342 1.00 25.35 82 THR B N 1
ATOM 4239 C CA . THR B 1 90 ? 69.601 4.400 13.443 1.00 25.09 82 THR B CA 1
ATOM 4240 C C . THR B 1 90 ? 70.234 4.928 12.156 1.00 24.60 82 THR B C 1
ATOM 4241 O O . THR B 1 90 ? 71.175 5.707 12.206 1.00 24.41 82 THR B O 1
ATOM 4245 N N . MET B 1 91 ? 69.745 4.501 10.998 1.00 25.25 83 MET B N 1
ATOM 4246 C CA . MET B 1 91 ? 70.289 4.952 9.704 1.00 25.85 83 MET B CA 1
ATOM 4247 C C . MET B 1 91 ? 69.970 6.430 9.469 1.00 25.66 83 MET B C 1
ATOM 4248 O O . MET B 1 91 ? 70.809 7.190 8.996 1.00 25.63 83 MET B O 1
ATOM 4253 N N . ILE B 1 92 ? 68.736 6.827 9.770 1.00 24.34 84 ILE B N 1
ATOM 4254 C CA . ILE B 1 92 ? 68.364 8.267 9.710 1.00 24.25 84 ILE B CA 1
ATOM 4255 C C . ILE B 1 92 ? 69.295 9.107 10.589 1.00 24.14 84 ILE B C 1
ATOM 4256 O O . ILE B 1 92 ? 69.794 10.124 10.153 1.00 23.17 84 ILE B O 1
ATOM 4261 N N . GLY B 1 93 ? 69.488 8.665 11.820 1.00 24.95 85 GLY B N 1
ATOM 4262 C CA . GLY B 1 93 ? 70.392 9.372 12.758 1.00 26.10 85 GLY B CA 1
ATOM 4263 C C . GLY B 1 93 ? 71.821 9.443 12.241 1.00 26.26 85 GLY B C 1
ATOM 4264 O O . GLY B 1 93 ? 72.411 10.515 12.178 1.00 25.52 85 GLY B O 1
ATOM 4265 N N . ARG B 1 94 ? 72.380 8.300 11.845 1.00 27.32 86 ARG B N 1
ATOM 4266 C CA . ARG B 1 94 ? 73.763 8.271 11.374 1.00 29.39 86 ARG B CA 1
ATOM 4267 C C . ARG B 1 94 ? 73.984 9.205 10.204 1.00 28.24 86 ARG B C 1
ATOM 4268 O O . ARG B 1 94 ? 74.948 9.955 10.124 1.00 27.21 86 ARG B O 1
ATOM 4276 N N . GLU B 1 95 ? 73.081 9.118 9.250 1.00 27.06 87 GLU B N 1
ATOM 4277 C CA . GLU B 1 95 ? 73.269 9.809 7.990 1.00 26.95 87 GLU B CA 1
ATOM 4278 C C . GLU B 1 95 ? 72.989 11.283 8.034 1.00 27.36 87 GLU B C 1
ATOM 4279 O O . GLU B 1 95 ? 73.656 12.061 7.338 1.00 28.78 87 GLU B O 1
ATOM 4285 N N . THR B 1 96 ? 72.000 11.682 8.835 1.00 26.07 88 THR B N 1
ATOM 4286 C CA . THR B 1 96 ? 71.573 13.066 8.857 1.00 25.42 88 THR B CA 1
ATOM 4287 C C . THR B 1 96 ? 71.847 13.844 10.145 1.00 24.87 88 THR B C 1
ATOM 4288 O O . THR B 1 96 ? 71.651 15.051 10.156 1.00 25.74 88 THR B O 1
ATOM 4292 N N . GLY B 1 97 ? 72.236 13.166 11.220 1.00 24.72 89 GLY B N 1
ATOM 4293 C CA . GLY B 1 97 ? 72.530 13.812 12.487 1.00 25.50 89 GLY B CA 1
ATOM 4294 C C . GLY B 1 97 ? 71.386 13.826 13.484 1.00 26.06 89 GLY B C 1
ATOM 4295 O O . GLY B 1 97 ? 71.574 14.131 14.665 1.00 24.11 89 GLY B O 1
ATOM 4296 N N . LYS B 1 98 ? 70.180 13.535 12.999 1.00 25.05 90 LYS B N 1
ATOM 4297 C CA . LYS B 1 98 ? 69.009 13.506 13.845 1.00 24.61 90 LYS B CA 1
ATOM 4298 C C . LYS B 1 98 ? 69.119 12.580 15.072 1.00 24.48 90 LYS B C 1
ATOM 4299 O O . LYS B 1 98 ? 69.428 11.401 14.940 1.00 24.88 90 LYS B O 1
ATOM 4305 N N . PRO B 1 99 ? 68.843 13.110 16.284 1.00 24.43 91 PRO B N 1
ATOM 4306 C CA . PRO B 1 99 ? 69.029 12.238 17.449 1.00 24.60 91 PRO B CA 1
ATOM 4307 C C . PRO B 1 99 ? 68.132 11.010 17.366 1.00 24.59 91 PRO B C 1
ATOM 4308 O O . PRO B 1 99 ? 67.038 11.056 16.772 1.00 23.59 91 PRO B O 1
ATOM 4312 N N . LEU B 1 100 ? 68.614 9.905 17.908 1.00 25.22 92 LEU B N 1
ATOM 4313 C CA . LEU B 1 100 ? 67.916 8.638 17.789 1.00 25.53 92 LEU B CA 1
ATOM 4314 C C . LEU B 1 100 ? 66.500 8.766 18.304 1.00 25.14 92 LEU B C 1
ATOM 4315 O O . LEU B 1 100 ? 65.571 8.252 17.706 1.00 23.96 92 LEU B O 1
ATOM 4320 N N . TRP B 1 101 ? 66.326 9.464 19.406 1.00 25.51 93 TRP B N 1
ATOM 4321 C CA . TRP B 1 101 ? 64.984 9.576 19.993 1.00 26.43 93 TRP B CA 1
ATOM 4322 C C . TRP B 1 101 ? 63.996 10.199 19.011 1.00 25.65 93 TRP B C 1
ATOM 4323 O O . TRP B 1 101 ? 62.825 9.757 18.917 1.00 25.13 93 TRP B O 1
ATOM 4334 N N . GLU B 1 102 ? 64.483 11.182 18.254 1.00 25.46 94 GLU B N 1
ATOM 4335 C CA . GLU B 1 102 ? 63.650 11.858 17.260 1.00 23.76 94 GLU B CA 1
ATOM 4336 C C . GLU B 1 102 ? 63.482 11.031 16.004 1.00 23.44 94 GLU B C 1
ATOM 4337 O O . GLU B 1 102 ? 62.383 10.920 15.452 1.00 22.62 94 GLU B O 1
ATOM 4343 N N . ALA B 1 103 ? 64.574 10.436 15.540 1.00 23.69 95 ALA B N 1
ATOM 4344 C CA . ALA B 1 103 ? 64.522 9.539 14.396 1.00 23.40 95 ALA B CA 1
ATOM 4345 C C . ALA B 1 103 ? 63.479 8.411 14.621 1.00 23.83 95 ALA B C 1
ATOM 4346 O O . ALA B 1 103 ? 62.749 8.048 13.681 1.00 23.30 95 ALA B O 1
ATOM 4348 N N . ARG B 1 104 ? 63.364 7.890 15.849 1.00 23.25 96 ARG B N 1
ATOM 4349 C CA . ARG B 1 104 ? 62.339 6.854 16.111 1.00 24.21 96 ARG B CA 1
ATOM 4350 C C . ARG B 1 104 ? 60.949 7.368 15.751 1.00 23.12 96 ARG B C 1
ATOM 4351 O O . ARG B 1 104 ? 60.149 6.649 15.143 1.00 22.63 96 ARG B O 1
ATOM 4359 N N . THR B 1 105 ? 60.687 8.636 16.077 1.00 22.19 97 THR B N 1
ATOM 4360 C CA . THR B 1 105 ? 59.385 9.226 15.825 1.00 21.74 97 THR B CA 1
ATOM 4361 C C . THR B 1 105 ? 59.133 9.455 14.340 1.00 21.23 97 THR B C 1
ATOM 4362 O O . THR B 1 105 ? 57.980 9.443 13.908 1.00 21.58 97 THR B O 1
ATOM 4366 N N . GLU B 1 106 ? 60.187 9.699 13.568 1.00 20.40 98 GLU B N 1
ATOM 4367 C CA . GLU B 1 106 ? 60.035 9.818 12.147 1.00 20.00 98 GLU B CA 1
ATOM 4368 C C . GLU B 1 106 ? 59.579 8.471 11.576 1.00 19.63 98 GLU B C 1
ATOM 4369 O O . GLU B 1 106 ? 58.719 8.436 10.716 1.00 18.42 98 GLU B O 1
ATOM 4375 N N . VAL B 1 107 ? 60.150 7.367 12.057 1.00 20.57 99 VAL B N 1
ATOM 4376 C CA . VAL B 1 107 ? 59.732 6.032 11.572 1.00 20.51 99 VAL B CA 1
ATOM 4377 C C . VAL B 1 107 ? 58.284 5.757 11.958 1.00 20.33 99 VAL B C 1
ATOM 4378 O O . VAL B 1 107 ? 57.472 5.256 11.158 1.00 20.76 99 VAL B O 1
ATOM 4382 N N . ALA B 1 108 ? 57.941 6.101 13.181 1.00 20.39 100 ALA B N 1
ATOM 4383 C CA . ALA B 1 108 ? 56.558 5.974 13.619 1.00 20.23 100 ALA B CA 1
ATOM 4384 C C . ALA B 1 108 ? 55.619 6.712 12.687 1.00 20.15 100 ALA B C 1
ATOM 4385 O O . ALA B 1 108 ? 54.547 6.171 12.390 1.00 19.71 100 ALA B O 1
ATOM 4387 N N . SER B 1 109 ? 55.975 7.942 12.248 1.00 20.31 101 SER B N 1
ATOM 4388 C CA . SER B 1 109 ? 55.085 8.704 11.339 1.00 19.99 101 SER B CA 1
ATOM 4389 C C . SER B 1 109 ? 54.977 8.069 9.957 1.00 19.45 101 SER B C 1
ATOM 4390 O O . SER B 1 109 ? 53.913 8.108 9.323 1.00 19.95 101 SER B O 1
ATOM 4393 N N . MET B 1 110 ? 56.064 7.492 9.478 1.00 19.32 102 MET B N 1
ATOM 4394 C CA . MET B 1 110 ? 56.052 6.746 8.228 1.00 19.93 102 MET B CA 1
ATOM 4395 C C . MET B 1 110 ? 55.024 5.625 8.288 1.00 19.97 102 MET B C 1
ATOM 4396 O O . MET B 1 110 ? 54.286 5.410 7.341 1.00 19.87 102 MET B O 1
ATOM 4401 N N . ALA B 1 111 ? 54.967 4.917 9.399 1.00 20.06 103 ALA B N 1
ATOM 4402 C CA . ALA B 1 111 ? 54.042 3.776 9.511 1.00 20.70 103 ALA B CA 1
ATOM 4403 C C . ALA B 1 111 ? 52.601 4.248 9.623 1.00 21.33 103 ALA B C 1
ATOM 4404 O O . ALA B 1 111 ? 51.683 3.666 9.001 1.00 21.00 103 ALA B O 1
ATOM 4406 N N . ALA B 1 112 ? 52.388 5.284 10.437 1.00 21.03 104 ALA B N 1
ATOM 4407 C CA . ALA B 1 112 ? 51.042 5.844 10.625 1.00 20.51 104 ALA B CA 1
ATOM 4408 C C . ALA B 1 112 ? 50.466 6.411 9.350 1.00 19.42 104 ALA B C 1
ATOM 4409 O O . ALA B 1 112 ? 49.241 6.417 9.159 1.00 19.03 104 ALA B O 1
ATOM 4411 N N . LYS B 1 113 ? 51.347 6.859 8.448 1.00 18.39 105 LYS B N 1
ATOM 4412 C CA . LYS B 1 113 ? 50.921 7.423 7.157 1.00 17.69 105 LYS B CA 1
ATOM 4413 C C . LYS B 1 113 ? 50.018 6.465 6.416 1.00 16.98 105 LYS B C 1
ATOM 4414 O O . LYS B 1 113 ? 49.084 6.879 5.748 1.00 17.28 105 LYS B O 1
ATOM 4420 N N . VAL B 1 114 ? 50.249 5.162 6.535 1.00 17.84 106 VAL B N 1
ATOM 4421 C CA . VAL B 1 114 ? 49.513 4.223 5.699 1.00 17.96 106 VAL B CA 1
ATOM 4422 C C . VAL B 1 114 ? 47.997 4.185 5.949 1.00 17.89 106 VAL B C 1
ATOM 4423 O O . VAL B 1 114 ? 47.224 4.416 5.011 1.00 17.34 106 VAL B O 1
ATOM 4427 N N . ASP B 1 115 ? 47.575 3.874 7.171 1.00 17.62 107 ASP B N 1
ATOM 4428 C CA . ASP B 1 115 ? 46.133 3.761 7.411 1.00 19.46 107 ASP B CA 1
ATOM 4429 C C . ASP B 1 115 ? 45.418 5.097 7.137 1.00 17.70 107 ASP B C 1
ATOM 4430 O O . ASP B 1 115 ? 44.307 5.118 6.583 1.00 17.26 107 ASP B O 1
ATOM 4435 N N . ILE B 1 116 ? 46.096 6.196 7.445 1.00 18.42 108 ILE B N 1
ATOM 4436 C CA . ILE B 1 116 ? 45.538 7.527 7.185 1.00 18.53 108 ILE B CA 1
ATOM 4437 C C . ILE B 1 116 ? 45.374 7.769 5.680 1.00 17.95 108 ILE B C 1
ATOM 4438 O O . ILE B 1 116 ? 44.379 8.357 5.238 1.00 17.66 108 ILE B O 1
ATOM 4443 N N . SER B 1 117 ? 46.364 7.336 4.890 1.00 17.15 109 SER B N 1
ATOM 4444 C CA . SER B 1 117 ? 46.308 7.511 3.439 1.00 16.40 109 SER B CA 1
ATOM 4445 C C . SER B 1 117 ? 45.232 6.640 2.827 1.00 15.77 109 SER B C 1
ATOM 4446 O O . SER B 1 117 ? 44.602 7.047 1.875 1.00 15.35 109 SER B O 1
ATOM 4449 N N . ILE B 1 118 ? 45.003 5.454 3.379 1.00 16.13 110 ILE B N 1
ATOM 4450 C CA . ILE B 1 118 ? 43.909 4.621 2.919 1.00 17.17 110 ILE B CA 1
ATOM 4451 C C . ILE B 1 118 ? 42.550 5.308 3.153 1.00 17.05 110 ILE B C 1
ATOM 4452 O O . ILE B 1 118 ? 41.703 5.373 2.239 1.00 17.27 110 ILE B O 1
ATOM 4457 N N . THR B 1 119 ? 42.367 5.840 4.351 1.00 17.43 111 THR B N 1
ATOM 4458 C CA . THR B 1 119 ? 41.144 6.569 4.701 1.00 18.07 111 THR B CA 1
ATOM 4459 C C . THR B 1 119 ? 40.957 7.765 3.786 1.00 16.50 111 THR B C 1
ATOM 4460 O O . THR B 1 119 ? 39.868 7.973 3.237 1.00 17.11 111 THR B O 1
ATOM 4464 N N . ALA B 1 120 ? 42.038 8.512 3.555 1.00 16.49 112 ALA B N 1
ATOM 4465 C CA . ALA B 1 120 ? 42.015 9.673 2.655 1.00 15.57 112 ALA B CA 1
ATOM 4466 C C . ALA B 1 120 ? 41.639 9.308 1.214 1.00 15.66 112 ALA B C 1
ATOM 4467 O O . ALA B 1 120 ? 40.919 10.071 0.526 1.00 15.56 112 ALA B O 1
ATOM 4469 N N . TYR B 1 121 ? 42.163 8.170 0.733 1.00 16.24 113 TYR B N 1
ATOM 4470 C CA . TYR B 1 121 ? 41.874 7.707 -0.600 1.00 16.10 113 TYR B CA 1
ATOM 4471 C C . TYR B 1 121 ? 40.374 7.504 -0.755 1.00 16.13 113 TYR B C 1
ATOM 4472 O O . TYR B 1 121 ? 39.778 7.946 -1.726 1.00 14.94 113 TYR B O 1
ATOM 4481 N N . HIS B 1 122 ? 39.761 6.809 0.199 1.00 17.27 114 HIS B N 1
ATOM 4482 C CA . HIS B 1 122 ? 38.354 6.550 0.124 1.00 19.05 114 HIS B CA 1
ATOM 4483 C C . HIS B 1 122 ? 37.533 7.828 0.181 1.00 18.60 114 HIS B C 1
ATOM 4484 O O . HIS B 1 122 ? 36.547 7.921 -0.540 1.00 17.67 114 HIS B O 1
ATOM 4491 N N . GLU B 1 123 ? 37.927 8.767 1.026 1.00 18.82 115 GLU B N 1
ATOM 4492 C CA . GLU B 1 123 ? 37.195 10.027 1.200 1.00 20.20 115 GLU B CA 1
ATOM 4493 C C . GLU B 1 123 ? 37.360 11.011 0.044 1.00 19.19 115 GLU B C 1
ATOM 4494 O O . GLU B 1 123 ? 36.373 11.581 -0.420 1.00 19.40 115 GLU B O 1
ATOM 4500 N N . ARG B 1 124 ? 38.587 11.245 -0.395 1.00 17.87 116 ARG B N 1
ATOM 4501 C CA . ARG B 1 124 ? 38.875 12.251 -1.442 1.00 17.04 116 ARG B CA 1
ATOM 4502 C C . ARG B 1 124 ? 38.899 11.765 -2.890 1.00 16.08 116 ARG B C 1
ATOM 4503 O O . ARG B 1 124 ? 38.707 12.562 -3.795 1.00 16.85 116 ARG B O 1
ATOM 4511 N N . THR B 1 125 ? 39.266 10.510 -3.104 1.00 16.30 117 THR B N 1
ATOM 4512 C CA . THR B 1 125 ? 39.429 9.911 -4.440 1.00 15.49 117 THR B CA 1
ATOM 4513 C C . THR B 1 125 ? 38.792 8.513 -4.500 1.00 17.19 117 THR B C 1
ATOM 4514 O O . THR B 1 125 ? 39.383 7.555 -4.988 1.00 16.62 117 THR B O 1
ATOM 4518 N N . GLY B 1 126 ? 37.586 8.410 -3.965 1.00 17.90 118 GLY B N 1
ATOM 4519 C CA . GLY B 1 126 ? 36.905 7.142 -3.869 1.00 18.79 118 GLY B CA 1
ATOM 4520 C C . GLY B 1 126 ? 36.029 6.881 -5.080 1.00 20.32 118 GLY B C 1
ATOM 4521 O O . GLY B 1 126 ? 36.347 7.298 -6.218 1.00 20.97 118 GLY B O 1
ATOM 4522 N N . GLU B 1 127 ? 34.941 6.162 -4.842 1.00 21.51 119 GLU B N 1
ATOM 4523 C CA . GLU B 1 127 ? 34.037 5.749 -5.917 1.00 26.23 119 GLU B CA 1
ATOM 4524 C C . GLU B 1 127 ? 32.614 5.913 -5.422 1.00 29.03 119 GLU B C 1
ATOM 4525 O O . GLU B 1 127 ? 32.348 5.650 -4.267 1.00 32.02 119 GLU B O 1
ATOM 4531 N N . LYS B 1 128 ? 31.727 6.469 -6.244 1.00 27.81 120 LYS B N 1
ATOM 4532 C CA . LYS B 1 128 ? 30.381 6.810 -5.788 1.00 27.51 120 LYS B CA 1
ATOM 4533 C C . LYS B 1 128 ? 29.456 6.453 -6.926 1.00 29.10 120 LYS B C 1
ATOM 4534 O O . LYS B 1 128 ? 29.883 6.461 -8.097 1.00 25.90 120 LYS B O 1
ATOM 4536 N N . ARG B 1 129 ? 28.211 6.122 -6.593 1.00 29.75 121 ARG B N 1
ATOM 4537 C CA . ARG B 1 129 ? 27.183 5.839 -7.586 1.00 33.67 121 ARG B CA 1
ATOM 4538 C C . ARG B 1 129 ? 25.911 6.502 -7.152 1.00 35.63 121 ARG B C 1
ATOM 4539 O O . ARG B 1 129 ? 25.601 6.468 -5.965 1.00 32.49 121 ARG B O 1
ATOM 4547 N N . ALA B 1 130 ? 25.184 7.098 -8.096 1.00 35.44 122 ALA B N 1
ATOM 4548 C CA . ALA B 1 130 ? 23.931 7.792 -7.764 1.00 36.45 122 ALA B CA 1
ATOM 4549 C C . ALA B 1 130 ? 22.992 7.819 -8.960 1.00 35.75 122 ALA B C 1
ATOM 4550 O O . ALA B 1 130 ? 23.443 7.980 -10.105 1.00 29.31 122 ALA B O 1
ATOM 4552 N N . PRO B 1 131 ? 21.677 7.677 -8.710 1.00 40.86 123 PRO B N 1
ATOM 4553 C CA . PRO B 1 131 ? 20.708 7.664 -9.801 1.00 40.23 123 PRO B CA 1
ATOM 4554 C C . PRO B 1 131 ? 20.577 9.012 -10.508 1.00 40.17 123 PRO B C 1
ATOM 4555 O O . PRO B 1 131 ? 20.772 10.061 -9.886 1.00 41.62 123 PRO B O 1
ATOM 4559 N N . MET B 1 132 ? 20.305 8.959 -11.810 1.00 38.02 124 MET B N 1
ATOM 4560 C CA . MET B 1 132 ? 20.106 10.118 -12.662 1.00 39.43 124 MET B CA 1
ATOM 4561 C C . MET B 1 132 ? 18.915 9.772 -13.569 1.00 40.25 124 MET B C 1
ATOM 4562 O O . MET B 1 132 ? 18.589 8.601 -13.762 1.00 35.45 124 MET B O 1
ATOM 4567 N N . ALA B 1 133 ? 18.302 10.783 -14.171 1.00 43.75 125 ALA B N 1
ATOM 4568 C CA . ALA B 1 133 ? 17.116 10.553 -15.011 1.00 43.99 125 ALA B CA 1
ATOM 4569 C C . ALA B 1 133 ? 17.410 9.551 -16.139 1.00 43.82 125 ALA B C 1
ATOM 4570 O O . ALA B 1 133 ? 16.568 8.710 -16.467 1.00 43.45 125 ALA B O 1
ATOM 4572 N N . ASP B 1 134 ? 18.607 9.635 -16.712 1.00 39.61 126 ASP B N 1
ATOM 4573 C CA . ASP B 1 134 ? 18.956 8.826 -17.878 1.00 40.48 126 ASP B CA 1
ATOM 4574 C C . ASP B 1 134 ? 19.965 7.709 -17.636 1.00 37.79 126 ASP B C 1
ATOM 4575 O O . ASP B 1 134 ? 20.492 7.141 -18.579 1.00 37.10 126 ASP B O 1
ATOM 4580 N N . GLY B 1 135 ? 20.184 7.352 -16.380 1.00 37.52 127 GLY B N 1
ATOM 4581 C CA . GLY B 1 135 ? 21.053 6.227 -16.051 1.00 37.01 127 GLY B CA 1
ATOM 4582 C C . GLY B 1 135 ? 21.657 6.379 -14.665 1.00 36.45 127 GLY B C 1
ATOM 4583 O O . GLY B 1 135 ? 20.966 6.769 -13.721 1.00 34.54 127 GLY B O 1
ATOM 4584 N N . VAL B 1 136 ? 22.946 6.071 -14.541 1.00 31.18 128 VAL B N 1
ATOM 4585 C CA . VAL B 1 136 ? 23.608 6.098 -13.248 1.00 29.61 128 VAL B CA 1
ATOM 4586 C C . VAL B 1 136 ? 24.857 6.971 -13.342 1.00 27.63 128 VAL B C 1
ATOM 4587 O O . VAL B 1 136 ? 25.673 6.755 -14.246 1.00 27.06 128 VAL B O 1
ATOM 4591 N N . ALA B 1 137 ? 24.964 7.983 -12.461 1.00 25.53 129 ALA B N 1
ATOM 4592 C CA . ALA B 1 137 ? 26.178 8.759 -12.317 1.00 25.96 129 ALA B CA 1
ATOM 4593 C C . ALA B 1 137 ? 27.218 7.953 -11.563 1.00 23.93 129 ALA B C 1
ATOM 4594 O O . ALA B 1 137 ? 26.952 7.491 -10.472 1.00 25.89 129 ALA B O 1
ATOM 4596 N N . VAL B 1 138 ? 28.410 7.810 -12.133 1.00 22.08 130 VAL B N 1
ATOM 4597 C CA . VAL B 1 138 ? 29.457 7.035 -11.484 1.00 21.09 130 VAL B CA 1
ATOM 4598 C C . VAL B 1 138 ? 30.704 7.879 -11.394 1.00 20.01 130 VAL B C 1
ATOM 4599 O O . VAL B 1 138 ? 31.141 8.443 -12.412 1.00 19.79 130 VAL B O 1
ATOM 4603 N N . LEU B 1 139 ? 31.261 7.985 -10.194 1.00 18.48 131 LEU B N 1
ATOM 4604 C CA . LEU B 1 139 ? 32.516 8.675 -9.996 1.00 18.19 131 LEU B CA 1
ATOM 4605 C C . LEU B 1 139 ? 33.585 7.653 -9.629 1.00 19.05 131 LEU B C 1
ATOM 4606 O O . LEU B 1 139 ? 33.419 6.885 -8.698 1.00 18.00 131 LEU B O 1
ATOM 4611 N N . ARG B 1 140 ? 34.653 7.636 -10.422 1.00 17.58 132 ARG B N 1
ATOM 4612 C CA . ARG B 1 140 ? 35.832 6.845 -10.163 1.00 18.35 132 ARG B CA 1
ATOM 4613 C C . ARG B 1 140 ? 37.028 7.780 -10.107 1.00 17.78 132 ARG B C 1
ATOM 4614 O O . ARG B 1 140 ? 36.957 8.946 -10.533 1.00 17.93 132 ARG B O 1
ATOM 4622 N N . HIS B 1 141 ? 38.123 7.302 -9.553 1.00 17.43 133 HIS B N 1
ATOM 4623 C CA . HIS B 1 141 ? 39.382 8.042 -9.664 1.00 17.80 133 HIS B CA 1
ATOM 4624 C C . HIS B 1 141 ? 40.503 7.162 -10.195 1.00 18.57 133 HIS B C 1
ATOM 4625 O O . HIS B 1 141 ? 40.615 6.026 -9.775 1.00 19.16 133 HIS B O 1
ATOM 4632 N N . ARG B 1 142 ? 41.321 7.705 -11.095 1.00 17.28 134 ARG B N 1
ATOM 4633 C CA . ARG B 1 142 ? 42.353 6.959 -11.807 1.00 18.38 134 ARG B CA 1
ATOM 4634 C C . ARG B 1 142 ? 43.786 7.431 -11.491 1.00 17.77 134 ARG B C 1
ATOM 4635 O O . ARG B 1 142 ? 44.069 8.632 -11.392 1.00 18.39 134 ARG B O 1
ATOM 4643 N N . PRO B 1 143 ? 44.727 6.513 -11.415 1.00 17.46 135 PRO B N 1
ATOM 4644 C CA . PRO B 1 143 ? 46.100 6.990 -11.224 1.00 17.29 135 PRO B CA 1
ATOM 4645 C C . PRO B 1 143 ? 46.677 7.654 -12.467 1.00 17.31 135 PRO B C 1
ATOM 4646 O O . PRO B 1 143 ? 46.193 7.434 -13.570 1.00 18.19 135 PRO B O 1
ATOM 4650 N N . HIS B 1 144 ? 47.674 8.478 -12.308 1.00 17.84 136 HIS B N 1
ATOM 4651 C CA . HIS B 1 144 ? 48.266 9.181 -13.465 1.00 19.15 136 HIS B CA 1
ATOM 4652 C C . HIS B 1 144 ? 49.173 8.304 -14.304 1.00 20.25 136 HIS B C 1
ATOM 4653 O O . HIS B 1 144 ? 49.155 8.395 -15.514 1.00 20.56 136 HIS B O 1
ATOM 4660 N N . GLY B 1 145 ? 49.952 7.447 -13.641 1.00 21.06 137 GLY B N 1
ATOM 4661 C CA . GLY B 1 145 ? 50.882 6.529 -14.307 1.00 19.95 137 GLY B CA 1
ATOM 4662 C C . GLY B 1 145 ? 52.185 6.450 -13.536 1.00 19.55 137 GLY B C 1
ATOM 4663 O O . GLY B 1 145 ? 52.239 5.894 -12.441 1.00 18.75 137 GLY B O 1
ATOM 4664 N N . VAL B 1 146 ? 53.245 6.946 -14.155 1.00 19.86 138 VAL B N 1
ATOM 4665 C CA . VAL B 1 146 ? 54.575 6.959 -13.551 1.00 20.14 138 VAL B CA 1
ATOM 4666 C C . VAL B 1 146 ? 54.791 8.326 -12.951 1.00 19.76 138 VAL B C 1
ATOM 4667 O O . VAL B 1 146 ? 54.669 9.348 -13.640 1.00 21.61 138 VAL B O 1
ATOM 4671 N N . VAL B 1 147 ? 55.157 8.357 -11.675 1.00 20.15 139 VAL B N 1
ATOM 4672 C CA . VAL B 1 147 ? 55.404 9.602 -10.983 1.00 19.57 139 VAL B CA 1
ATOM 4673 C C . VAL B 1 147 ? 56.818 9.591 -10.402 1.00 20.00 139 VAL B C 1
ATOM 4674 O O . VAL B 1 147 ? 57.273 8.596 -9.793 1.00 20.23 139 VAL B O 1
ATOM 4678 N N . ALA B 1 148 ? 57.518 10.699 -10.623 1.00 19.65 140 ALA B N 1
ATOM 4679 C CA . ALA B 1 148 ? 58.823 10.930 -10.026 1.00 20.43 140 ALA B CA 1
ATOM 4680 C C . ALA B 1 148 ? 58.647 11.534 -8.617 1.00 19.66 140 ALA B C 1
ATOM 4681 O O . ALA B 1 148 ? 57.857 12.442 -8.463 1.00 20.88 140 ALA B O 1
ATOM 4683 N N . VAL B 1 149 ? 59.356 11.028 -7.603 1.00 20.02 141 VAL B N 1
ATOM 4684 C CA . VAL B 1 149 ? 59.333 11.570 -6.245 1.00 20.13 141 VAL B CA 1
ATOM 4685 C C . VAL B 1 149 ? 60.744 12.013 -5.868 1.00 20.76 141 VAL B C 1
ATOM 4686 O O . VAL B 1 149 ? 61.674 11.229 -5.945 1.00 20.13 141 VAL B O 1
ATOM 4690 N N . PHE B 1 150 ? 60.882 13.285 -5.492 1.00 20.01 142 PHE B N 1
ATOM 4691 C CA . PHE B 1 150 ? 62.146 13.847 -5.091 1.00 20.49 142 PHE B CA 1
ATOM 4692 C C . PHE B 1 150 ? 62.097 14.060 -3.582 1.00 20.48 142 PHE B C 1
ATOM 4693 O O . PHE B 1 150 ? 61.231 14.807 -3.057 1.00 19.45 142 PHE B O 1
ATOM 4701 N N . GLY B 1 151 ? 63.048 13.437 -2.882 1.00 21.33 143 GLY B N 1
ATOM 4702 C CA . GLY B 1 151 ? 63.067 13.463 -1.424 1.00 20.87 143 GLY B CA 1
ATOM 4703 C C . GLY B 1 151 ? 63.963 14.536 -0.858 1.00 20.32 143 GLY B C 1
ATOM 4704 O O . GLY B 1 151 ? 64.905 14.968 -1.540 1.00 20.54 143 GLY B O 1
ATOM 4705 N N . PRO B 1 152 ? 63.694 14.973 0.390 1.00 19.70 144 PRO B N 1
ATOM 4706 C CA . PRO B 1 152 ? 64.560 15.936 1.047 1.00 20.36 144 PRO B CA 1
ATOM 4707 C C . PRO B 1 152 ? 65.478 15.248 2.044 1.00 21.29 144 PRO B C 1
ATOM 4708 O O . PRO B 1 152 ? 65.440 14.017 2.181 1.00 20.30 144 PRO B O 1
ATOM 4712 N N . TYR B 1 153 ? 66.267 16.043 2.769 1.00 22.03 145 TYR B N 1
ATOM 4713 C CA . TYR B 1 153 ? 67.144 15.474 3.802 1.00 24.18 145 TYR B CA 1
ATOM 4714 C C . TYR B 1 153 ? 66.612 15.596 5.214 1.00 22.95 145 TYR B C 1
ATOM 4715 O O . TYR B 1 153 ? 67.033 14.839 6.091 1.00 24.54 145 TYR B O 1
ATOM 4724 N N . ASN B 1 154 ? 65.697 16.520 5.454 1.00 23.32 146 ASN B N 1
ATOM 4725 C CA . ASN B 1 154 ? 65.240 16.773 6.822 1.00 22.25 146 ASN B CA 1
ATOM 4726 C C . ASN B 1 154 ? 64.374 15.672 7.392 1.00 22.33 146 ASN B C 1
ATOM 4727 O O . ASN B 1 154 ? 64.560 15.297 8.557 1.00 22.78 146 ASN B O 1
ATOM 4732 N N . PHE B 1 155 ? 63.419 15.179 6.597 1.00 20.66 147 PHE B N 1
ATOM 4733 C CA . PHE B 1 155 ? 62.689 13.943 6.898 1.00 21.78 147 PHE B CA 1
ATOM 4734 C C . PHE B 1 155 ? 62.913 12.975 5.721 1.00 20.72 147 PHE B C 1
ATOM 4735 O O . PHE B 1 155 ? 62.077 12.843 4.839 1.00 20.08 147 PHE B O 1
ATOM 4743 N N . PRO B 1 156 ? 64.067 12.328 5.696 1.00 21.13 148 PRO B N 1
ATOM 4744 C CA . PRO B 1 156 ? 64.466 11.524 4.542 1.00 21.22 148 PRO B CA 1
ATOM 4745 C C . PRO B 1 156 ? 63.659 10.219 4.419 1.00 21.42 148 PRO B C 1
ATOM 4746 O O . PRO B 1 156 ? 63.727 9.563 3.393 1.00 21.97 148 PRO B O 1
ATOM 4750 N N . GLY B 1 157 ? 62.884 9.888 5.448 1.00 20.02 149 GLY B N 1
ATOM 4751 C CA . GLY B 1 157 ? 61.903 8.805 5.371 1.00 19.97 149 GLY B CA 1
ATOM 4752 C C . GLY B 1 157 ? 60.464 9.275 5.267 1.00 19.69 149 GLY B C 1
ATOM 4753 O O . GLY B 1 157 ? 59.743 8.890 4.342 1.00 20.01 149 GLY B O 1
ATOM 4754 N N . HIS B 1 158 ? 60.046 10.147 6.185 1.00 19.37 150 HIS B N 1
ATOM 4755 C CA . HIS B 1 158 ? 58.644 10.543 6.272 1.00 18.76 150 HIS B CA 1
ATOM 4756 C C . HIS B 1 158 ? 58.147 11.369 5.076 1.00 18.77 150 HIS B C 1
ATOM 4757 O O . HIS B 1 158 ? 57.033 11.153 4.619 1.00 17.56 150 HIS B O 1
ATOM 4764 N N . LEU B 1 159 ? 58.912 12.340 4.597 1.00 19.26 151 LEU B N 1
ATOM 4765 C CA . LEU B 1 159 ? 58.378 13.211 3.559 1.00 18.76 151 LEU B CA 1
ATOM 4766 C C . LEU B 1 159 ? 58.294 12.522 2.187 1.00 18.20 151 LEU B C 1
ATOM 4767 O O . LEU B 1 159 ? 57.242 12.605 1.546 1.00 18.23 151 LEU B O 1
ATOM 4772 N N . PRO B 1 160 ? 59.316 11.761 1.773 1.00 17.98 152 PRO B N 1
ATOM 4773 C CA . PRO B 1 160 ? 59.073 10.939 0.564 1.00 18.18 152 PRO B CA 1
ATOM 4774 C C . PRO B 1 160 ? 57.920 9.955 0.697 1.00 18.73 152 PRO B C 1
ATOM 4775 O O . PRO B 1 160 ? 57.150 9.783 -0.268 1.00 18.85 152 PRO B O 1
ATOM 4779 N N . ASN B 1 161 ? 57.827 9.307 1.860 1.00 18.69 153 ASN B N 1
ATOM 4780 C CA . ASN B 1 161 ? 56.747 8.356 2.161 1.00 18.10 153 ASN B CA 1
ATOM 4781 C C . ASN B 1 161 ? 55.386 9.022 2.030 1.00 17.42 153 ASN B C 1
ATOM 4782 O O . ASN B 1 161 ? 54.430 8.371 1.644 1.00 17.00 153 ASN B O 1
ATOM 4787 N N . GLY B 1 162 ? 55.301 10.321 2.318 1.00 16.74 154 GLY B N 1
ATOM 4788 C CA . GLY B 1 162 ? 54.075 11.070 2.177 1.00 16.59 154 GLY B CA 1
ATOM 4789 C C . GLY B 1 162 ? 53.602 11.300 0.773 1.00 16.83 154 GLY B C 1
ATOM 4790 O O . GLY B 1 162 ? 52.424 11.598 0.570 1.00 16.23 154 GLY B O 1
ATOM 4791 N N . HIS B 1 163 ? 54.511 11.140 -0.197 1.00 16.73 155 HIS B N 1
ATOM 4792 C CA . HIS B 1 163 ? 54.118 11.047 -1.614 1.00 17.81 155 HIS B CA 1
ATOM 4793 C C . HIS B 1 163 ? 53.947 9.589 -2.088 1.00 17.38 155 HIS B C 1
ATOM 4794 O O . HIS B 1 163 ? 53.044 9.274 -2.862 1.00 17.14 155 HIS B O 1
ATOM 4801 N N . ILE B 1 164 ? 54.874 8.745 -1.680 1.00 17.29 156 ILE B N 1
ATOM 4802 C CA . ILE B 1 164 ? 54.968 7.377 -2.198 1.00 17.09 156 ILE B CA 1
ATOM 4803 C C . ILE B 1 164 ? 53.735 6.535 -1.804 1.00 16.81 156 ILE B C 1
ATOM 4804 O O . ILE B 1 164 ? 53.156 5.843 -2.669 1.00 16.47 156 ILE B O 1
ATOM 4809 N N . VAL B 1 165 ? 53.340 6.587 -0.519 1.00 16.45 157 VAL B N 1
ATOM 4810 C CA . VAL B 1 165 ? 52.214 5.779 0.003 1.00 16.77 157 VAL B CA 1
ATOM 4811 C C . VAL B 1 165 ? 50.935 6.116 -0.766 1.00 16.28 157 VAL B C 1
ATOM 4812 O O . VAL B 1 165 ? 50.325 5.231 -1.318 1.00 15.50 157 VAL B O 1
ATOM 4816 N N . PRO B 1 166 ? 50.541 7.403 -0.818 1.00 16.93 158 PRO B N 1
ATOM 4817 C CA . PRO B 1 166 ? 49.295 7.696 -1.529 1.00 16.92 158 PRO B CA 1
ATOM 4818 C C . PRO B 1 166 ? 49.408 7.438 -3.016 1.00 16.61 158 PRO B C 1
ATOM 4819 O O . PRO B 1 166 ? 48.419 7.063 -3.626 1.00 16.66 158 PRO B O 1
ATOM 4823 N N . ALA B 1 167 ? 50.592 7.626 -3.598 1.00 16.16 159 ALA B N 1
ATOM 4824 C CA . ALA B 1 167 ? 50.738 7.403 -5.058 1.00 16.83 159 ALA B CA 1
ATOM 4825 C C . ALA B 1 167 ? 50.519 5.921 -5.344 1.00 16.21 159 ALA B C 1
ATOM 4826 O O . ALA B 1 167 ? 49.814 5.555 -6.302 1.00 16.98 159 ALA B O 1
ATOM 4828 N N . LEU B 1 168 ? 51.104 5.084 -4.501 1.00 16.34 160 LEU B N 1
ATOM 4829 C CA . LEU B 1 168 ? 51.004 3.629 -4.681 1.00 16.96 160 LEU B CA 1
ATOM 4830 C C . LEU B 1 168 ? 49.598 3.109 -4.439 1.00 16.95 160 LEU B C 1
ATOM 4831 O O . LEU B 1 168 ? 49.094 2.268 -5.216 1.00 18.13 160 LEU B O 1
ATOM 4836 N N . ILE B 1 169 ? 48.958 3.601 -3.390 1.00 16.01 161 ILE B N 1
ATOM 4837 C CA . ILE B 1 169 ? 47.545 3.249 -3.107 1.00 16.69 161 ILE B CA 1
ATOM 4838 C C . ILE B 1 169 ? 46.643 3.499 -4.317 1.00 16.42 161 ILE B C 1
ATOM 4839 O O . ILE B 1 169 ? 45.835 2.621 -4.692 1.00 16.47 161 ILE B O 1
ATOM 4844 N N . ALA B 1 170 ? 46.829 4.659 -4.967 1.00 16.07 162 ALA B N 1
ATOM 4845 C CA . ALA B 1 170 ? 46.052 5.019 -6.149 1.00 16.21 162 ALA B CA 1
ATOM 4846 C C . ALA B 1 170 ? 46.331 4.176 -7.390 1.00 17.08 162 ALA B C 1
ATOM 4847 O O . ALA B 1 170 ? 45.520 4.197 -8.338 1.00 17.40 162 ALA B O 1
ATOM 4849 N N . GLY B 1 171 ? 47.472 3.493 -7.399 1.00 17.16 163 GLY B N 1
ATOM 4850 C CA . GLY B 1 171 ? 47.888 2.687 -8.533 1.00 17.77 163 GLY B CA 1
ATOM 4851 C C . GLY B 1 171 ? 48.935 3.265 -9.470 1.00 17.69 163 GLY B C 1
ATOM 4852 O O . GLY B 1 171 ? 49.111 2.734 -10.578 1.00 18.61 163 GLY B O 1
ATOM 4853 N N . ASN B 1 172 ? 49.642 4.316 -9.040 1.00 18.34 164 ASN B N 1
ATOM 4854 C CA . ASN B 1 172 ? 50.768 4.846 -9.795 1.00 17.63 164 ASN B CA 1
ATOM 4855 C C . ASN B 1 172 ? 51.985 3.970 -9.517 1.00 18.83 164 ASN B C 1
ATOM 4856 O O . ASN B 1 172 ? 52.035 3.297 -8.492 1.00 18.74 164 ASN B O 1
ATOM 4861 N N . THR B 1 173 ? 52.961 3.982 -10.433 1.00 18.75 165 THR B N 1
ATOM 4862 C CA . THR B 1 173 ? 54.270 3.427 -10.147 1.00 19.52 165 THR B CA 1
ATOM 4863 C C . THR B 1 173 ? 55.190 4.606 -9.932 1.00 18.79 165 THR B C 1
ATOM 4864 O O . THR B 1 173 ? 54.876 5.739 -10.315 1.00 18.94 165 THR B O 1
ATOM 4868 N N . VAL B 1 174 ? 56.326 4.351 -9.315 1.00 20.66 166 VAL B N 1
ATOM 4869 C CA . VAL B 1 174 ? 57.158 5.409 -8.764 1.00 19.98 166 VAL B CA 1
ATOM 4870 C C . VAL B 1 174 ? 58.630 5.246 -9.142 1.00 20.54 166 VAL B C 1
ATOM 4871 O O . VAL B 1 174 ? 59.171 4.157 -9.111 1.00 20.52 166 VAL B O 1
ATOM 4875 N N . VAL B 1 175 ? 59.249 6.356 -9.507 1.00 20.81 167 VAL B N 1
ATOM 4876 C CA . VAL B 1 175 ? 60.699 6.506 -9.524 1.00 21.65 167 VAL B CA 1
ATOM 4877 C C . VAL B 1 175 ? 61.115 7.521 -8.470 1.00 21.08 167 VAL B C 1
ATOM 4878 O O . VAL B 1 175 ? 60.803 8.710 -8.591 1.00 21.50 167 VAL B O 1
ATOM 4882 N N . PHE B 1 176 ? 61.889 7.049 -7.491 1.00 21.07 168 PHE B N 1
ATOM 4883 C CA . PHE B 1 176 ? 62.267 7.797 -6.274 1.00 19.72 168 PHE B CA 1
ATOM 4884 C C . PHE B 1 176 ? 63.715 8.254 -6.431 1.00 20.66 168 PHE B C 1
ATOM 4885 O O . PHE B 1 176 ? 64.582 7.398 -6.581 1.00 20.51 168 PHE B O 1
ATOM 4893 N N . LYS B 1 177 ? 63.941 9.582 -6.417 1.00 20.71 169 LYS B N 1
ATOM 4894 C CA . LYS B 1 177 ? 65.249 10.202 -6.399 1.00 22.79 169 LYS B CA 1
ATOM 4895 C C . LYS B 1 177 ? 65.447 10.863 -5.020 1.00 22.08 169 LYS B C 1
ATOM 4896 O O . LYS B 1 177 ? 64.929 11.979 -4.752 1.00 21.61 169 LYS B O 1
ATOM 4902 N N . PRO B 1 178 ? 66.208 10.206 -4.139 1.00 21.92 170 PRO B N 1
ATOM 4903 C CA . PRO B 1 178 ? 66.395 10.742 -2.795 1.00 22.65 170 PRO B CA 1
ATOM 4904 C C . PRO B 1 178 ? 67.356 11.920 -2.767 1.00 22.53 170 PRO B C 1
ATOM 4905 O O . PRO B 1 178 ? 68.198 12.068 -3.659 1.00 23.45 170 PRO B O 1
ATOM 4909 N N . SER B 1 179 ? 67.275 12.724 -1.714 1.00 22.64 171 SER B N 1
ATOM 4910 C CA . SER B 1 179 ? 68.337 13.696 -1.474 1.00 23.09 171 SER B CA 1
ATOM 4911 C C . SER B 1 179 ? 69.684 12.987 -1.489 1.00 23.91 171 SER B C 1
ATOM 4912 O O . SER B 1 179 ? 69.839 11.927 -0.900 1.00 23.39 171 SER B O 1
ATOM 4915 N N . GLU B 1 180 ? 70.657 13.601 -2.156 1.00 26.03 172 GLU B N 1
ATOM 4916 C CA A GLU B 1 180 ? 72.029 13.102 -2.146 0.50 26.49 172 GLU B CA 1
ATOM 4917 C CA B GLU B 1 180 ? 72.032 13.112 -2.155 0.50 26.75 172 GLU B CA 1
ATOM 4918 C C . GLU B 1 180 ? 72.638 13.149 -0.744 1.00 26.73 172 GLU B C 1
ATOM 4919 O O . GLU B 1 180 ? 73.713 12.574 -0.506 1.00 26.56 172 GLU B O 1
ATOM 4930 N N . LEU B 1 181 ? 71.959 13.807 0.191 1.00 24.72 173 LEU B N 1
ATOM 4931 C CA . LEU B 1 181 ? 72.397 13.836 1.581 1.00 25.50 173 LEU B CA 1
ATOM 4932 C C . LEU B 1 181 ? 71.716 12.742 2.406 1.00 25.40 173 LEU B C 1
ATOM 4933 O O . LEU B 1 181 ? 72.023 12.584 3.586 1.00 25.59 173 LEU B O 1
ATOM 4938 N N . ALA B 1 182 ? 70.769 12.009 1.826 1.00 23.95 174 ALA B N 1
ATOM 4939 C CA . ALA B 1 182 ? 70.200 10.851 2.538 1.00 23.94 174 ALA B CA 1
ATOM 4940 C C . ALA B 1 182 ? 69.967 9.594 1.699 1.00 23.88 174 ALA B C 1
ATOM 4941 O O . ALA B 1 182 ? 68.897 9.000 1.759 1.00 22.11 174 ALA B O 1
ATOM 4943 N N . PRO B 1 183 ? 70.997 9.140 0.953 1.00 25.21 175 PRO B N 1
ATOM 4944 C CA . PRO B 1 183 ? 70.809 7.945 0.115 1.00 25.08 175 PRO B CA 1
ATOM 4945 C C . PRO B 1 183 ? 70.614 6.652 0.915 1.00 25.77 175 PRO B C 1
ATOM 4946 O O . PRO B 1 183 ? 69.890 5.758 0.475 1.00 26.79 175 PRO B O 1
ATOM 4950 N N . GLY B 1 184 ? 71.305 6.519 2.046 1.00 26.61 176 GLY B N 1
ATOM 4951 C CA . GLY B 1 184 ? 71.276 5.277 2.863 1.00 26.46 176 GLY B CA 1
ATOM 4952 C C . GLY B 1 184 ? 69.901 5.032 3.477 1.00 25.72 176 GLY B C 1
ATOM 4953 O O . GLY B 1 184 ? 69.391 3.895 3.516 1.00 25.25 176 GLY B O 1
ATOM 4954 N N . VAL B 1 185 ? 69.291 6.109 3.958 1.00 24.01 177 VAL B N 1
ATOM 4955 C CA . VAL B 1 185 ? 67.933 6.043 4.480 1.00 23.30 177 VAL B CA 1
ATOM 4956 C C . VAL B 1 185 ? 66.985 5.539 3.406 1.00 23.50 177 VAL B C 1
ATOM 4957 O O . VAL B 1 185 ? 66.123 4.694 3.682 1.00 24.39 177 VAL B O 1
ATOM 4961 N N . ALA B 1 186 ? 67.118 6.080 2.198 1.00 23.06 178 ALA B N 1
ATOM 4962 C CA . ALA B 1 186 ? 66.260 5.658 1.075 1.00 23.13 178 ALA B CA 1
ATOM 4963 C C . ALA B 1 186 ? 66.486 4.184 0.731 1.00 23.93 178 ALA B C 1
ATOM 4964 O O . ALA B 1 186 ? 65.532 3.444 0.566 1.00 22.66 178 ALA B O 1
ATOM 4966 N N . ARG B 1 187 ? 67.747 3.749 0.608 1.00 24.33 179 ARG B N 1
ATOM 4967 C CA . ARG B 1 187 ? 68.007 2.325 0.393 1.00 26.81 179 ARG B CA 1
ATOM 4968 C C . ARG B 1 187 ? 67.336 1.458 1.468 1.00 26.26 179 ARG B C 1
ATOM 4969 O O . ARG B 1 187 ? 66.656 0.457 1.145 1.00 25.79 179 ARG B O 1
ATOM 4977 N N . ALA B 1 188 ? 67.516 1.833 2.738 1.00 26.31 180 ALA B N 1
ATOM 4978 C CA . ALA B 1 188 ? 66.908 1.089 3.832 1.00 25.88 180 ALA B CA 1
ATOM 4979 C C . ALA B 1 188 ? 65.374 1.055 3.738 1.00 24.38 180 ALA B C 1
ATOM 4980 O O . ALA B 1 188 ? 64.740 0.037 4.067 1.00 25.31 180 ALA B O 1
ATOM 4982 N N . THR B 1 189 ? 64.781 2.123 3.228 1.00 23.51 181 THR B N 1
ATOM 4983 C CA . THR B 1 189 ? 63.339 2.177 3.091 1.00 22.74 181 THR B CA 1
ATOM 4984 C C . THR B 1 189 ? 62.896 1.230 1.944 1.00 23.36 181 THR B C 1
ATOM 4985 O O . THR B 1 189 ? 61.918 0.452 2.050 1.00 22.14 181 THR B O 1
ATOM 4989 N N . VAL B 1 190 ? 63.604 1.342 0.834 1.00 22.89 182 VAL B N 1
ATOM 4990 C CA . VAL B 1 190 ? 63.312 0.500 -0.331 1.00 23.24 182 VAL B CA 1
ATOM 4991 C C . VAL B 1 190 ? 63.492 -1.001 -0.069 1.00 24.20 182 VAL B C 1
ATOM 4992 O O . VAL B 1 190 ? 62.727 -1.808 -0.597 1.00 23.96 182 VAL B O 1
ATOM 4996 N N . GLU B 1 191 ? 64.471 -1.382 0.749 1.00 25.40 183 GLU B N 1
ATOM 4997 C CA . GLU B 1 191 ? 64.595 -2.770 1.170 1.00 26.75 183 GLU B CA 1
ATOM 4998 C C . GLU B 1 191 ? 63.332 -3.260 1.889 1.00 27.11 183 GLU B C 1
ATOM 4999 O O . GLU B 1 191 ? 62.936 -4.456 1.750 1.00 26.60 183 GLU B O 1
ATOM 5005 N N . ILE B 1 192 ? 62.698 -2.357 2.651 1.00 25.21 184 ILE B N 1
ATOM 5006 C CA . ILE B 1 192 ? 61.487 -2.711 3.428 1.00 25.12 184 ILE B CA 1
ATOM 5007 C C . ILE B 1 192 ? 60.297 -2.841 2.470 1.00 25.17 184 ILE B C 1
ATOM 5008 O O . ILE B 1 192 ? 59.523 -3.802 2.584 1.00 24.74 184 ILE B O 1
ATOM 5013 N N . TRP B 1 193 ? 60.203 -1.938 1.482 1.00 23.64 185 TRP B N 1
ATOM 5014 C CA . TRP B 1 193 ? 59.183 -2.061 0.426 1.00 23.38 185 TRP B CA 1
ATOM 5015 C C . TRP B 1 193 ? 59.292 -3.403 -0.316 1.00 24.62 185 TRP B C 1
ATOM 5016 O O . TRP B 1 193 ? 58.276 -4.073 -0.596 1.00 24.25 185 TRP B O 1
ATOM 5027 N N . ARG B 1 194 ? 60.513 -3.776 -0.680 1.00 26.38 186 ARG B N 1
ATOM 5028 C CA . ARG B 1 194 ? 60.738 -5.081 -1.264 1.00 29.62 186 ARG B CA 1
ATOM 5029 C C . ARG B 1 194 ? 60.217 -6.214 -0.374 1.00 29.36 186 ARG B C 1
ATOM 5030 O O . ARG B 1 194 ? 59.478 -7.099 -0.839 1.00 29.32 186 ARG B O 1
ATOM 5038 N N . ASP B 1 195 ? 60.591 -6.202 0.899 1.00 28.94 187 ASP B N 1
ATOM 5039 C CA . ASP B 1 195 ? 60.118 -7.243 1.821 1.00 29.56 187 ASP B CA 1
ATOM 5040 C C . ASP B 1 195 ? 58.606 -7.183 2.031 1.00 29.16 187 ASP B C 1
ATOM 5041 O O . ASP B 1 195 ? 57.999 -8.196 2.357 1.00 29.09 187 ASP B O 1
ATOM 5046 N N . ALA B 1 196 ? 57.998 -6.012 1.830 1.00 26.60 188 ALA B N 1
ATOM 5047 C CA . ALA B 1 196 ? 56.545 -5.879 1.912 1.00 26.26 188 ALA B CA 1
ATOM 5048 C C . ALA B 1 196 ? 55.809 -6.491 0.754 1.00 26.55 188 ALA B C 1
ATOM 5049 O O . ALA B 1 196 ? 54.563 -6.599 0.779 1.00 26.32 188 ALA B O 1
ATOM 5051 N N . GLY B 1 197 ? 56.539 -6.893 -0.279 1.00 26.41 189 GLY B N 1
ATOM 5052 C CA . GLY B 1 197 ? 55.900 -7.596 -1.400 1.00 26.70 189 GLY B CA 1
ATOM 5053 C C . GLY B 1 197 ? 55.534 -6.685 -2.556 1.00 25.98 189 GLY B C 1
ATOM 5054 O O . GLY B 1 197 ? 54.696 -7.008 -3.364 1.00 25.77 189 GLY B O 1
ATOM 5055 N N . LEU B 1 198 ? 56.170 -5.531 -2.664 1.00 26.07 190 LEU B N 1
ATOM 5056 C CA . LEU B 1 198 ? 55.860 -4.653 -3.774 1.00 26.60 190 LEU B CA 1
ATOM 5057 C C . LEU B 1 198 ? 56.309 -5.317 -5.083 1.00 27.64 190 LEU B C 1
ATOM 5058 O O . LEU B 1 198 ? 57.434 -5.802 -5.159 1.00 29.17 190 LEU B O 1
ATOM 5063 N N . PRO B 1 199 ? 55.452 -5.368 -6.105 1.00 26.55 191 PRO B N 1
ATOM 5064 C CA . PRO B 1 199 ? 55.930 -6.065 -7.295 1.00 27.60 191 PRO B CA 1
ATOM 5065 C C . PRO B 1 199 ? 57.025 -5.323 -8.057 1.00 26.46 191 PRO B C 1
ATOM 5066 O O . PRO B 1 199 ? 57.129 -4.094 -8.001 1.00 23.85 191 PRO B O 1
ATOM 5070 N N . ALA B 1 200 ? 57.830 -6.115 -8.758 1.00 27.83 192 ALA B N 1
ATOM 5071 C CA . ALA B 1 200 ? 58.957 -5.632 -9.553 1.00 28.14 192 ALA B CA 1
ATOM 5072 C C . ALA B 1 200 ? 58.595 -4.488 -10.485 1.00 27.21 192 ALA B C 1
ATOM 5073 O O . ALA B 1 200 ? 57.685 -4.594 -11.266 1.00 28.41 192 ALA B O 1
ATOM 5075 N N . GLY B 1 201 ? 59.323 -3.390 -10.373 1.00 26.68 193 GLY B N 1
ATOM 5076 C CA . GLY B 1 201 ? 59.116 -2.234 -11.212 1.00 26.76 193 GLY B CA 1
ATOM 5077 C C . GLY B 1 201 ? 58.162 -1.195 -10.607 1.00 24.72 193 GLY B C 1
ATOM 5078 O O . GLY B 1 201 ? 58.077 -0.055 -11.096 1.00 25.78 193 GLY B O 1
ATOM 5079 N N . VAL B 1 202 ? 57.395 -1.576 -9.602 1.00 23.72 194 VAL B N 1
ATOM 5080 C CA . VAL B 1 202 ? 56.421 -0.617 -9.018 1.00 22.70 194 VAL B CA 1
ATOM 5081 C C . VAL B 1 202 ? 57.104 0.541 -8.280 1.00 22.09 194 VAL B C 1
ATOM 5082 O O . VAL B 1 202 ? 56.609 1.685 -8.296 1.00 22.56 194 VAL B O 1
ATOM 5086 N N . LEU B 1 203 ? 58.203 0.268 -7.594 1.00 22.34 195 LEU B N 1
ATOM 5087 C CA . LEU B 1 203 ? 59.035 1.311 -7.024 1.00 22.79 195 LEU B CA 1
ATOM 5088 C C . LEU B 1 203 ? 60.487 1.117 -7.463 1.00 23.80 195 LEU B C 1
ATOM 5089 O O . LEU B 1 203 ? 61.046 0.038 -7.274 1.00 24.81 195 LEU B O 1
ATOM 5094 N N . ASN B 1 204 ? 61.083 2.168 -8.026 1.00 23.04 196 ASN B N 1
ATOM 5095 C CA . ASN B 1 204 ? 62.460 2.141 -8.525 1.00 23.94 196 ASN B CA 1
ATOM 5096 C C . ASN B 1 204 ? 63.244 3.259 -7.847 1.00 24.38 196 ASN B C 1
ATOM 5097 O O . ASN B 1 204 ? 62.686 4.314 -7.562 1.00 24.28 196 ASN B O 1
ATOM 5102 N N . LEU B 1 205 ? 64.526 3.002 -7.579 1.00 24.13 197 LEU B N 1
ATOM 5103 C CA . LEU B 1 205 ? 65.358 3.912 -6.801 1.00 24.19 197 LEU B CA 1
ATOM 5104 C C . LEU B 1 205 ? 66.517 4.375 -7.681 1.00 25.17 197 LEU B C 1
ATOM 5105 O O . LEU B 1 205 ? 67.298 3.552 -8.133 1.00 24.18 197 LEU B O 1
ATOM 5110 N N . VAL B 1 206 ? 66.599 5.688 -7.928 1.00 25.29 198 VAL B N 1
ATOM 5111 C CA . VAL B 1 206 ? 67.742 6.277 -8.629 1.00 26.22 198 VAL B CA 1
ATOM 5112 C C . VAL B 1 206 ? 68.507 7.199 -7.680 1.00 25.88 198 VAL B C 1
ATOM 5113 O O . VAL B 1 206 ? 68.098 8.333 -7.439 1.00 26.79 198 VAL B O 1
ATOM 5117 N N . GLN B 1 207 ? 69.609 6.694 -7.125 1.00 26.56 199 GLN B N 1
ATOM 5118 C CA . GLN B 1 207 ? 70.452 7.466 -6.239 1.00 26.65 199 GLN B CA 1
ATOM 5119 C C . GLN B 1 207 ? 71.275 8.401 -7.099 1.00 27.93 199 GLN B C 1
ATOM 5120 O O . GLN B 1 207 ? 71.644 8.056 -8.221 1.00 30.71 199 GLN B O 1
ATOM 5126 N N . GLY B 1 208 ? 71.592 9.570 -6.595 1.00 28.62 200 GLY B N 1
ATOM 5127 C CA . GLY B 1 208 ? 72.486 10.453 -7.339 1.00 30.39 200 GLY B CA 1
ATOM 5128 C C . GLY B 1 208 ? 72.500 11.883 -6.850 1.00 31.06 200 GLY B C 1
ATOM 5129 O O . GLY B 1 208 ? 71.848 12.223 -5.860 1.00 28.95 200 GLY B O 1
ATOM 5130 N N . GLU B 1 209 ? 73.277 12.709 -7.559 1.00 33.11 201 GLU B N 1
ATOM 5131 C CA . GLU B 1 209 ? 73.429 14.123 -7.264 1.00 32.94 201 GLU B CA 1
ATOM 5132 C C . GLU B 1 209 ? 72.693 14.918 -8.338 1.00 33.42 201 GLU B C 1
ATOM 5133 O O . GLU B 1 209 ? 71.702 14.433 -8.890 1.00 33.79 201 GLU B O 1
ATOM 5139 N N . LYS B 1 210 ? 73.136 16.144 -8.617 1.00 32.66 202 LYS B N 1
ATOM 5140 C CA . LYS B 1 210 ? 72.451 17.044 -9.550 1.00 32.89 202 LYS B CA 1
ATOM 5141 C C . LYS B 1 210 ? 72.078 16.396 -10.864 1.00 32.23 202 LYS B C 1
ATOM 5142 O O . LYS B 1 210 ? 70.929 16.496 -11.280 1.00 31.58 202 LYS B O 1
ATOM 5144 N N . ASP B 1 211 ? 73.040 15.753 -11.533 1.00 33.43 203 ASP B N 1
ATOM 5145 C CA . ASP B 1 211 ? 72.767 15.181 -12.850 1.00 34.26 203 ASP B CA 1
ATOM 5146 C C . ASP B 1 211 ? 71.695 14.097 -12.833 1.00 30.89 203 ASP B C 1
ATOM 5147 O O . ASP B 1 211 ? 70.878 14.021 -13.730 1.00 30.96 203 ASP B O 1
ATOM 5152 N N . THR B 1 212 ? 71.695 13.226 -11.837 1.00 30.23 204 THR B N 1
ATOM 5153 C CA . THR B 1 212 ? 70.607 12.253 -11.704 1.00 29.00 204 THR B CA 1
ATOM 5154 C C . THR B 1 212 ? 69.238 12.929 -11.589 1.00 27.99 204 THR B C 1
ATOM 5155 O O . THR B 1 212 ? 68.271 12.503 -12.223 1.00 26.79 204 THR B O 1
ATOM 5159 N N . GLY B 1 213 ? 69.176 13.986 -10.787 1.00 28.00 205 GLY B N 1
ATOM 5160 C CA . GLY B 1 213 ? 67.919 14.716 -10.535 1.00 27.68 205 GLY B CA 1
ATOM 5161 C C . GLY B 1 213 ? 67.450 15.418 -11.797 1.00 28.42 205 GLY B C 1
ATOM 5162 O O . GLY B 1 213 ? 66.266 15.405 -12.108 1.00 25.62 205 GLY B O 1
ATOM 5163 N N . VAL B 1 214 ? 68.397 16.000 -12.556 1.00 30.42 206 VAL B N 1
ATOM 5164 C CA . VAL B 1 214 ? 68.038 16.694 -13.797 1.00 31.45 206 VAL B CA 1
ATOM 5165 C C . VAL B 1 214 ? 67.504 15.696 -14.815 1.00 30.56 206 VAL B C 1
ATOM 5166 O O . VAL B 1 214 ? 66.521 15.979 -15.496 1.00 33.04 206 VAL B O 1
ATOM 5170 N N . ALA B 1 215 ? 68.147 14.541 -14.963 1.00 30.74 207 ALA B N 1
ATOM 5171 C CA . ALA B 1 215 ? 67.688 13.565 -15.965 1.00 30.61 207 ALA B CA 1
ATOM 5172 C C . ALA B 1 215 ? 66.250 13.075 -15.651 1.00 28.33 207 ALA B C 1
ATOM 5173 O O . ALA B 1 215 ? 65.406 12.954 -16.542 1.00 26.93 207 ALA B O 1
ATOM 5175 N N . LEU B 1 216 ? 65.958 12.832 -14.384 1.00 27.63 208 LEU B N 1
ATOM 5176 C CA . LEU B 1 216 ? 64.593 12.396 -14.022 1.00 25.65 208 LEU B CA 1
ATOM 5177 C C . LEU B 1 216 ? 63.566 13.510 -14.244 1.00 26.09 208 LEU B C 1
ATOM 5178 O O . LEU B 1 216 ? 62.485 13.257 -14.743 1.00 23.93 208 LEU B O 1
ATOM 5183 N N . ALA B 1 217 ? 63.880 14.730 -13.821 1.00 27.63 209 ALA B N 1
ATOM 5184 C CA . ALA B 1 217 ? 62.924 15.843 -13.952 1.00 27.81 209 ALA B CA 1
ATOM 5185 C C . ALA B 1 217 ? 62.641 16.205 -15.415 1.00 29.62 209 ALA B C 1
ATOM 5186 O O . ALA B 1 217 ? 61.541 16.620 -15.746 1.00 30.95 209 ALA B O 1
ATOM 5188 N N . ASN B 1 218 ? 63.620 16.003 -16.291 1.00 32.20 210 ASN B N 1
ATOM 5189 C CA . ASN B 1 218 ? 63.465 16.300 -17.723 1.00 35.12 210 ASN B CA 1
ATOM 5190 C C . ASN B 1 218 ? 62.884 15.139 -18.512 1.00 34.81 210 ASN B C 1
ATOM 5191 O O . ASN B 1 218 ? 62.705 15.268 -19.717 1.00 35.10 210 ASN B O 1
ATOM 5196 N N . HIS B 1 219 ? 62.619 13.999 -17.870 1.00 34.34 211 HIS B N 1
ATOM 5197 C CA . HIS B 1 219 ? 62.109 12.842 -18.618 1.00 33.27 211 HIS B CA 1
ATOM 5198 C C . HIS B 1 219 ? 60.704 13.140 -19.136 1.00 32.30 211 HIS B C 1
ATOM 5199 O O . HIS B 1 219 ? 59.844 13.590 -18.385 1.00 30.19 211 HIS B O 1
ATOM 5206 N N . ARG B 1 220 ? 60.487 12.904 -20.428 1.00 32.95 212 ARG B N 1
ATOM 5207 C CA . ARG B 1 220 ? 59.211 13.214 -21.081 1.00 34.50 212 ARG B CA 1
ATOM 5208 C C . ARG B 1 220 ? 58.160 12.117 -20.967 1.00 32.06 212 ARG B C 1
ATOM 5209 O O . ARG B 1 220 ? 57.082 12.291 -21.466 1.00 29.21 212 ARG B O 1
ATOM 5217 N N . GLN B 1 221 ? 58.492 10.985 -20.377 1.00 30.83 213 GLN B N 1
ATOM 5218 C CA . GLN B 1 221 ? 57.512 9.940 -20.114 1.00 33.99 213 GLN B CA 1
ATOM 5219 C C . GLN B 1 221 ? 57.141 9.771 -18.641 1.00 29.41 213 GLN B C 1
ATOM 5220 O O . GLN B 1 221 ? 56.685 8.696 -18.278 1.00 29.46 213 GLN B O 1
ATOM 5226 N N . ILE B 1 222 ? 57.381 10.764 -17.790 1.00 27.17 214 ILE B N 1
ATOM 5227 C CA . ILE B 1 222 ? 56.761 10.752 -16.451 1.00 25.84 214 ILE B CA 1
ATOM 5228 C C . ILE B 1 222 ? 55.462 11.552 -16.447 1.00 24.76 214 ILE B C 1
ATOM 5229 O O . ILE B 1 222 ? 55.358 12.573 -17.121 1.00 24.69 214 ILE B O 1
ATOM 5234 N N . ASP B 1 223 ? 54.462 11.103 -15.669 1.00 23.39 215 ASP B N 1
ATOM 5235 C CA . ASP B 1 223 ? 53.134 11.738 -15.652 1.00 22.13 215 ASP B CA 1
ATOM 5236 C C . ASP B 1 223 ? 52.964 12.733 -14.500 1.00 21.38 215 ASP B C 1
ATOM 5237 O O . ASP B 1 223 ? 52.063 13.570 -14.497 1.00 19.67 215 ASP B O 1
ATOM 5242 N N . GLY B 1 224 ? 53.854 12.652 -13.521 1.00 20.05 216 GLY B N 1
ATOM 5243 C CA . GLY B 1 224 ? 53.804 13.536 -12.406 1.00 19.26 216 GLY B CA 1
ATOM 5244 C C . GLY B 1 224 ? 55.147 13.654 -11.740 1.00 19.32 216 GLY B C 1
ATOM 5245 O O . GLY B 1 224 ? 55.999 12.754 -11.846 1.00 19.61 216 GLY B O 1
ATOM 5246 N N . LEU B 1 225 ? 55.340 14.757 -11.044 1.00 19.37 217 LEU B N 1
ATOM 5247 C CA . LEU B 1 225 ? 56.572 15.028 -10.270 1.00 20.52 217 LEU B CA 1
ATOM 5248 C C . LEU B 1 225 ? 56.160 15.563 -8.918 1.00 20.00 217 LEU B C 1
ATOM 5249 O O . LEU B 1 225 ? 55.565 16.672 -8.824 1.00 21.00 217 LEU B O 1
ATOM 5254 N N . PHE B 1 226 ? 56.494 14.809 -7.867 1.00 18.68 218 PHE B N 1
ATOM 5255 C CA . PHE B 1 226 ? 56.110 15.163 -6.523 1.00 18.88 218 PHE B CA 1
ATOM 5256 C C . PHE B 1 226 ? 57.400 15.478 -5.772 1.00 19.10 218 PHE B C 1
ATOM 5257 O O . PHE B 1 226 ? 58.272 14.620 -5.665 1.00 18.84 218 PHE B O 1
ATOM 5265 N N . PHE B 1 227 ? 57.510 16.714 -5.293 1.00 18.41 219 PHE B N 1
ATOM 5266 C CA . PHE B 1 227 ? 58.762 17.293 -4.823 1.00 19.01 219 PHE B CA 1
ATOM 5267 C C . PHE B 1 227 ? 58.596 17.793 -3.394 1.00 19.21 219 PHE B C 1
ATOM 5268 O O . PHE B 1 227 ? 57.588 18.436 -3.051 1.00 18.91 219 PHE B O 1
ATOM 5276 N N . THR B 1 228 ? 59.599 17.513 -2.563 1.00 19.90 220 THR B N 1
ATOM 5277 C CA . THR B 1 228 ? 59.737 18.149 -1.262 1.00 20.10 220 THR B CA 1
ATOM 5278 C C . THR B 1 228 ? 61.154 18.714 -1.182 1.00 21.03 220 THR B C 1
ATOM 5279 O O . THR B 1 228 ? 62.133 17.952 -1.373 1.00 19.46 220 THR B O 1
ATOM 5283 N N . GLY B 1 229 ? 61.282 20.025 -0.922 1.00 20.79 221 GLY B N 1
ATOM 5284 C CA . GLY B 1 229 ? 62.610 20.661 -0.824 1.00 22.32 221 GLY B CA 1
ATOM 5285 C C . GLY B 1 229 ? 62.547 22.171 -0.727 1.00 23.08 221 GLY B C 1
ATOM 5286 O O . GLY B 1 229 ? 61.525 22.721 -0.269 1.00 23.33 221 GLY B O 1
ATOM 5287 N N . SER B 1 230 ? 63.614 22.863 -1.129 1.00 22.70 222 SER B N 1
ATOM 5288 C CA . SER B 1 230 ? 63.633 24.320 -0.979 1.00 23.92 222 SER B CA 1
ATOM 5289 C C . SER B 1 230 ? 62.725 24.999 -1.976 1.00 24.82 222 SER B C 1
ATOM 5290 O O . SER B 1 230 ? 62.411 24.439 -3.043 1.00 23.30 222 SER B O 1
ATOM 5293 N N . SER B 1 231 ? 62.328 26.225 -1.638 1.00 24.89 223 SER B N 1
ATOM 5294 C CA . SER B 1 231 ? 61.520 27.033 -2.547 1.00 26.66 223 SER B CA 1
ATOM 5295 C C . SER B 1 231 ? 62.329 27.407 -3.771 1.00 25.97 223 SER B C 1
ATOM 5296 O O . SER B 1 231 ? 61.813 27.424 -4.863 1.00 23.00 223 SER B O 1
ATOM 5299 N N . ASP B 1 232 ? 63.614 27.703 -3.580 1.00 28.19 224 ASP B N 1
ATOM 5300 C CA . ASP B 1 232 ? 64.512 27.934 -4.700 1.00 29.93 224 ASP B CA 1
ATOM 5301 C C . ASP B 1 232 ? 64.489 26.789 -5.710 1.00 28.96 224 ASP B C 1
ATOM 5302 O O . ASP B 1 232 ? 64.294 27.009 -6.894 1.00 27.91 224 ASP B O 1
ATOM 5307 N N . THR B 1 233 ? 64.701 25.559 -5.263 1.00 27.07 225 THR B N 1
ATOM 5308 C CA . THR B 1 233 ? 64.750 24.443 -6.207 1.00 27.31 225 THR B CA 1
ATOM 5309 C C . THR B 1 233 ? 63.367 24.140 -6.782 1.00 25.34 225 THR B C 1
ATOM 5310 O O . THR B 1 233 ? 63.214 23.878 -7.968 1.00 26.07 225 THR B O 1
ATOM 5314 N N . GLY B 1 234 ? 62.346 24.164 -5.927 1.00 24.11 226 GLY B N 1
ATOM 5315 C CA . GLY B 1 234 ? 60.993 23.883 -6.390 1.00 22.50 226 GLY B CA 1
ATOM 5316 C C . GLY B 1 234 ? 60.489 24.863 -7.425 1.00 22.21 226 GLY B C 1
ATOM 5317 O O . GLY B 1 234 ? 59.776 24.500 -8.340 1.00 21.54 226 GLY B O 1
ATOM 5318 N N . THR B 1 235 ? 60.833 26.124 -7.250 1.00 23.10 227 THR B N 1
ATOM 5319 C CA . THR B 1 235 ? 60.443 27.164 -8.171 1.00 24.76 227 THR B CA 1
ATOM 5320 C C . THR B 1 235 ? 61.162 27.028 -9.514 1.00 25.49 227 THR B C 1
ATOM 5321 O O . THR B 1 235 ? 60.566 27.242 -10.551 1.00 24.78 227 THR B O 1
ATOM 5325 N N . LEU B 1 236 ? 62.431 26.642 -9.482 1.00 27.38 228 LEU B N 1
ATOM 5326 C CA . LEU B 1 236 ? 63.139 26.317 -10.727 1.00 29.39 228 LEU B CA 1
ATOM 5327 C C . LEU B 1 236 ? 62.450 25.172 -11.445 1.00 27.39 228 LEU B C 1
ATOM 5328 O O . LEU B 1 236 ? 62.234 25.256 -12.646 1.00 26.91 228 LEU B O 1
ATOM 5333 N N . LEU B 1 237 ? 62.000 24.144 -10.713 1.00 27.27 229 LEU B N 1
ATOM 5334 C CA . LEU B 1 237 ? 61.230 23.055 -11.340 1.00 27.44 229 LEU B CA 1
ATOM 5335 C C . LEU B 1 237 ? 59.951 23.585 -11.925 1.00 25.48 229 LEU B C 1
ATOM 5336 O O . LEU B 1 237 ? 59.566 23.220 -13.042 1.00 24.71 229 LEU B O 1
ATOM 5341 N N . HIS B 1 238 ? 59.254 24.423 -11.162 1.00 24.54 230 HIS B N 1
ATOM 5342 C CA . HIS B 1 238 ? 57.996 24.992 -11.686 1.00 23.05 230 HIS B CA 1
ATOM 5343 C C . HIS B 1 238 ? 58.219 25.719 -13.031 1.00 23.12 230 HIS B C 1
ATOM 5344 O O . HIS B 1 238 ? 57.516 25.520 -13.996 1.00 22.99 230 HIS B O 1
ATOM 5351 N N . LYS B 1 239 ? 59.246 26.539 -13.099 1.00 23.78 231 LYS B N 1
ATOM 5352 C CA . LYS B 1 239 ? 59.608 27.208 -14.335 1.00 26.46 231 LYS B CA 1
ATOM 5353 C C . LYS B 1 239 ? 59.875 26.200 -15.472 1.00 26.33 231 LYS B C 1
ATOM 5354 O O . LYS B 1 239 ? 59.406 26.380 -16.585 1.00 24.83 231 LYS B O 1
ATOM 5360 N N . GLN B 1 240 ? 60.556 25.111 -15.151 1.00 26.72 232 GLN B N 1
ATOM 5361 C CA . GLN B 1 240 ? 60.931 24.109 -16.152 1.00 30.84 232 GLN B CA 1
ATOM 5362 C C . GLN B 1 240 ? 59.693 23.458 -16.786 1.00 29.54 232 GLN B C 1
ATOM 5363 O O . GLN B 1 240 ? 59.710 23.093 -17.979 1.00 27.52 232 GLN B O 1
ATOM 5369 N N . PHE B 1 241 ? 58.607 23.397 -16.019 1.00 26.29 233 PHE B N 1
ATOM 5370 C CA . PHE B 1 241 ? 57.344 22.836 -16.521 1.00 25.51 233 PHE B CA 1
ATOM 5371 C C . PHE B 1 241 ? 56.361 23.813 -17.140 1.00 25.50 233 PHE B C 1
ATOM 5372 O O . PHE B 1 241 ? 55.330 23.396 -17.652 1.00 25.77 233 PHE B O 1
ATOM 5380 N N . GLY B 1 242 ? 56.654 25.115 -17.085 1.00 25.94 234 GLY B N 1
ATOM 5381 C CA . GLY B 1 242 ? 55.795 26.115 -17.721 1.00 26.35 234 GLY B CA 1
ATOM 5382 C C . GLY B 1 242 ? 55.534 25.783 -19.184 1.00 27.22 234 GLY B C 1
ATOM 5383 O O . GLY B 1 242 ? 56.459 25.567 -19.997 1.00 28.31 234 GLY B O 1
ATOM 5384 N N . GLY B 1 243 ? 54.277 25.792 -19.562 1.00 25.69 235 GLY B N 1
ATOM 5385 C CA . GLY B 1 243 ? 53.914 25.295 -20.851 1.00 25.54 235 GLY B CA 1
ATOM 5386 C C . GLY B 1 243 ? 53.575 23.822 -20.938 1.00 25.18 235 GLY B C 1
ATOM 5387 O O . GLY B 1 243 ? 53.169 23.398 -21.996 1.00 23.34 235 GLY B O 1
ATOM 5388 N N . ARG B 1 244 ? 53.705 23.054 -19.847 1.00 23.00 236 ARG B N 1
ATOM 5389 C CA A ARG B 1 244 ? 53.358 21.631 -19.878 0.50 24.30 236 ARG B CA 1
ATOM 5390 C CA B ARG B 1 244 ? 53.362 21.631 -19.874 0.50 24.03 236 ARG B CA 1
ATOM 5391 C C . ARG B 1 244 ? 52.307 21.351 -18.789 1.00 23.64 236 ARG B C 1
ATOM 5392 O O . ARG B 1 244 ? 52.592 20.708 -17.783 1.00 22.74 236 ARG B O 1
ATOM 5407 N N . PRO B 1 245 ? 51.089 21.871 -18.975 1.00 23.96 237 PRO B N 1
ATOM 5408 C CA . PRO B 1 245 ? 50.041 21.730 -17.929 1.00 23.62 237 PRO B CA 1
ATOM 5409 C C . PRO B 1 245 ? 49.613 20.294 -17.676 1.00 23.92 237 PRO B C 1
ATOM 5410 O O . PRO B 1 245 ? 49.064 19.985 -16.589 1.00 23.18 237 PRO B O 1
ATOM 5414 N N . GLU B 1 246 ? 49.887 19.426 -18.632 1.00 23.81 238 GLU B N 1
ATOM 5415 C CA . GLU B 1 246 ? 49.509 18.026 -18.532 1.00 24.49 238 GLU B CA 1
ATOM 5416 C C . GLU B 1 246 ? 50.271 17.201 -17.462 1.00 24.52 238 GLU B C 1
ATOM 5417 O O . GLU B 1 246 ? 49.811 16.112 -17.112 1.00 24.81 238 GLU B O 1
ATOM 5423 N N . ILE B 1 247 ? 51.408 17.698 -16.970 1.00 22.29 239 ILE B N 1
ATOM 5424 C CA . ILE B 1 247 ? 52.182 17.017 -15.955 1.00 21.02 239 ILE B CA 1
ATOM 5425 C C . ILE B 1 247 ? 51.781 17.572 -14.589 1.00 21.41 239 ILE B C 1
ATOM 5426 O O . ILE B 1 247 ? 51.747 18.789 -14.354 1.00 20.50 239 ILE B O 1
ATOM 5431 N N . VAL B 1 248 ? 51.400 16.668 -13.706 1.00 20.48 240 VAL B N 1
ATOM 5432 C CA A VAL B 1 248 ? 51.029 16.993 -12.338 0.70 21.19 240 VAL B CA 1
ATOM 5433 C CA B VAL B 1 248 ? 51.000 17.063 -12.382 0.30 19.95 240 VAL B CA 1
ATOM 5434 C C . VAL B 1 248 ? 52.265 17.256 -11.526 1.00 20.56 240 VAL B C 1
ATOM 5435 O O . VAL B 1 248 ? 53.071 16.367 -11.364 1.00 20.00 240 VAL B O 1
ATOM 5442 N N . LEU B 1 249 ? 52.413 18.473 -11.034 1.00 20.02 241 LEU B N 1
ATOM 5443 C CA . LEU B 1 249 ? 53.490 18.880 -10.209 1.00 21.44 241 LEU B CA 1
ATOM 5444 C C . LEU B 1 249 ? 52.927 19.130 -8.817 1.00 20.17 241 LEU B C 1
ATOM 5445 O O . LEU B 1 249 ? 51.993 19.893 -8.689 1.00 19.73 241 LEU B O 1
ATOM 5450 N N . ALA B 1 250 ? 53.552 18.555 -7.799 1.00 19.03 242 ALA B N 1
ATOM 5451 C CA . ALA B 1 250 ? 53.212 18.814 -6.418 1.00 18.49 242 ALA B CA 1
ATOM 5452 C C . ALA B 1 250 ? 54.494 19.292 -5.762 1.00 18.65 242 ALA B C 1
ATOM 5453 O O . ALA B 1 250 ? 55.444 18.502 -5.653 1.00 18.57 242 ALA B O 1
ATOM 5455 N N . LEU B 1 251 ? 54.520 20.560 -5.341 1.00 17.90 243 LEU B N 1
ATOM 5456 C CA . LEU B 1 251 ? 55.734 21.199 -4.838 1.00 18.61 243 LEU B CA 1
ATOM 5457 C C . LEU B 1 251 ? 55.533 21.604 -3.358 1.00 18.67 243 LEU B C 1
ATOM 5458 O O . LEU B 1 251 ? 54.835 22.553 -3.050 1.00 19.53 243 LEU B O 1
ATOM 5463 N N . GLU B 1 252 ? 56.161 20.874 -2.465 1.00 19.22 244 GLU B N 1
ATOM 5464 C CA . GLU B 1 252 ? 56.112 21.127 -1.040 1.00 19.66 244 GLU B CA 1
ATOM 5465 C C . GLU B 1 252 ? 57.473 21.734 -0.639 1.00 19.52 244 GLU B C 1
ATOM 5466 O O . GLU B 1 252 ? 58.492 21.070 -0.612 1.00 19.43 244 GLU B O 1
ATOM 5472 N N . MET B 1 253 ? 57.462 23.041 -0.398 1.00 20.57 245 MET B N 1
ATOM 5473 C CA . MET B 1 253 ? 58.669 23.835 -0.247 1.00 21.32 245 MET B CA 1
ATOM 5474 C C . MET B 1 253 ? 58.795 24.405 1.172 1.00 23.05 245 MET B C 1
ATOM 5475 O O . MET B 1 253 ? 58.034 24.044 2.041 1.00 23.70 245 MET B O 1
ATOM 5480 N N . GLY B 1 254 ? 59.759 25.290 1.393 1.00 22.97 246 GLY B N 1
ATOM 5481 C CA . GLY B 1 254 ? 60.090 25.749 2.721 1.00 22.89 246 GLY B CA 1
ATOM 5482 C C . GLY B 1 254 ? 59.311 27.030 3.066 1.00 20.56 246 GLY B C 1
ATOM 5483 O O . GLY B 1 254 ? 58.362 27.374 2.411 1.00 19.83 246 GLY B O 1
ATOM 5484 N N . GLY B 1 255 ? 59.755 27.690 4.123 1.00 20.46 247 GLY B N 1
ATOM 5485 C CA . GLY B 1 255 ? 59.023 28.759 4.750 1.00 21.08 247 GLY B CA 1
ATOM 5486 C C . GLY B 1 255 ? 59.906 29.743 5.503 1.00 20.04 247 GLY B C 1
ATOM 5487 O O . GLY B 1 255 ? 61.120 29.533 5.685 1.00 19.57 247 GLY B O 1
ATOM 5488 N N . ASN B 1 256 ? 59.279 30.851 5.854 1.00 19.32 248 ASN B N 1
ATOM 5489 C CA . ASN B 1 256 ? 59.866 31.856 6.721 1.00 19.83 248 ASN B CA 1
ATOM 5490 C C . ASN B 1 256 ? 58.783 32.035 7.803 1.00 19.49 248 ASN B C 1
ATOM 5491 O O . ASN B 1 256 ? 58.029 32.996 7.767 1.00 18.41 248 ASN B O 1
ATOM 5496 N N . ASN B 1 257 ? 58.694 31.043 8.691 1.00 19.08 249 ASN B N 1
ATOM 5497 C CA . ASN B 1 257 ? 57.513 30.891 9.557 1.00 18.90 249 ASN B CA 1
ATOM 5498 C C . ASN B 1 257 ? 57.615 31.753 10.795 1.00 18.29 249 ASN B C 1
ATOM 5499 O O . ASN B 1 257 ? 58.622 31.686 11.486 1.00 18.48 249 ASN B O 1
ATOM 5504 N N . PRO B 1 258 ? 56.594 32.558 11.086 1.00 19.01 250 PRO B N 1
ATOM 5505 C CA . PRO B 1 258 ? 56.537 33.350 12.332 1.00 19.80 250 PRO B CA 1
ATOM 5506 C C . PRO B 1 258 ? 55.843 32.683 13.479 1.00 19.81 250 PRO B C 1
ATOM 5507 O O . PRO B 1 258 ? 54.813 32.016 13.299 1.00 19.14 250 PRO B O 1
ATOM 5511 N N . LEU B 1 259 ? 56.406 32.879 14.676 1.00 20.72 251 LEU B N 1
ATOM 5512 C CA . LEU B 1 259 ? 55.740 32.521 15.920 1.00 20.23 251 LEU B CA 1
ATOM 5513 C C . LEU B 1 259 ? 55.534 33.824 16.676 1.00 20.95 251 LEU B C 1
ATOM 5514 O O . LEU B 1 259 ? 56.516 34.506 17.006 1.00 20.71 251 LEU B O 1
ATOM 5519 N N . VAL B 1 260 ? 54.274 34.191 16.884 1.00 20.35 252 VAL B N 1
ATOM 5520 C CA . VAL B 1 260 ? 53.932 35.394 17.649 1.00 21.14 252 VAL B CA 1
ATOM 5521 C C . VAL B 1 260 ? 53.700 35.025 19.086 1.00 21.54 252 VAL B C 1
ATOM 5522 O O . VAL B 1 260 ? 52.903 34.134 19.399 1.00 21.91 252 VAL B O 1
ATOM 5526 N N . VAL B 1 261 ? 54.404 35.704 19.969 1.00 22.52 253 VAL B N 1
ATOM 5527 C CA . VAL B 1 261 ? 54.194 35.557 21.416 1.00 23.28 253 VAL B CA 1
ATOM 5528 C C . VAL B 1 261 ? 53.412 36.765 21.913 1.00 24.71 253 VAL B C 1
ATOM 5529 O O . VAL B 1 261 ? 53.774 37.900 21.622 1.00 25.16 253 VAL B O 1
ATOM 5533 N N . ALA B 1 262 ? 52.306 36.508 22.607 1.00 25.61 254 ALA B N 1
ATOM 5534 C CA . ALA B 1 262 ? 51.558 37.553 23.302 1.00 27.99 254 ALA B CA 1
ATOM 5535 C C . ALA B 1 262 ? 51.425 37.189 24.786 1.00 29.61 254 ALA B C 1
ATOM 5536 O O . ALA B 1 262 ? 51.908 36.129 25.239 1.00 27.30 254 ALA B O 1
ATOM 5538 N N . GLU B 1 263 ? 50.788 38.079 25.543 1.00 32.32 255 GLU B N 1
ATOM 5539 C CA . GLU B 1 263 ? 50.622 37.903 26.987 1.00 35.48 255 GLU B CA 1
ATOM 5540 C C . GLU B 1 263 ? 50.153 36.487 27.350 1.00 33.00 255 GLU B C 1
ATOM 5541 O O . GLU B 1 263 ? 49.109 36.001 26.850 1.00 30.38 255 GLU B O 1
ATOM 5547 N N . VAL B 1 264 ? 50.963 35.823 28.181 1.00 30.56 256 VAL B N 1
ATOM 5548 C CA . VAL B 1 264 ? 50.634 34.532 28.763 1.00 29.81 256 VAL B CA 1
ATOM 5549 C C . VAL B 1 264 ? 51.124 34.520 30.195 1.00 31.39 256 VAL B C 1
ATOM 5550 O O . VAL B 1 264 ? 52.157 35.114 30.501 1.00 30.03 256 VAL B O 1
ATOM 5554 N N . GLU B 1 265 ? 50.395 33.828 31.067 1.00 33.87 257 GLU B N 1
ATOM 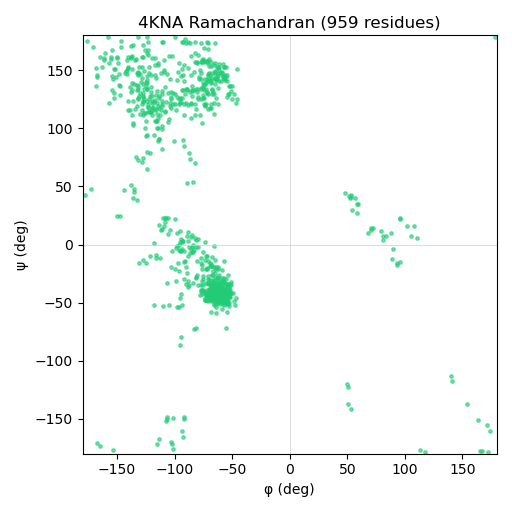5555 C CA . GLU B 1 265 ? 50.813 33.650 32.457 1.00 36.01 257 GLU B CA 1
ATOM 5556 C C . GLU B 1 265 ? 51.932 32.616 32.563 1.00 34.79 257 GLU B C 1
ATOM 5557 O O . GLU B 1 265 ? 52.913 32.806 33.294 1.00 33.17 257 GLU B O 1
ATOM 5563 N N . ASP B 1 266 ? 51.784 31.527 31.822 1.00 32.51 258 ASP B N 1
ATOM 5564 C CA . ASP B 1 266 ? 52.723 30.441 31.895 1.00 33.14 258 ASP B CA 1
ATOM 5565 C C . ASP B 1 266 ? 53.881 30.690 30.923 1.00 30.39 258 ASP B C 1
ATOM 5566 O O . ASP B 1 266 ? 53.950 30.107 29.833 1.00 27.79 258 ASP B O 1
ATOM 5571 N N . ILE B 1 267 ? 54.801 31.552 31.334 1.00 30.56 259 ILE B N 1
ATOM 5572 C CA . ILE B 1 267 ? 55.894 31.961 30.457 1.00 30.38 259 ILE B CA 1
ATOM 5573 C C . ILE B 1 267 ? 56.775 30.764 30.095 1.00 28.59 259 ILE B C 1
ATOM 5574 O O . ILE B 1 267 ? 57.214 30.654 28.953 1.00 26.51 259 ILE B O 1
ATOM 5579 N N . ASP B 1 268 ? 57.016 29.857 31.040 1.00 27.96 260 ASP B N 1
ATOM 5580 C CA . ASP B 1 268 ? 57.819 28.647 30.702 1.00 28.20 260 ASP B CA 1
ATOM 5581 C C . ASP B 1 268 ? 57.231 27.737 29.617 1.00 25.82 260 ASP B C 1
ATOM 5582 O O . ASP B 1 268 ? 57.939 27.253 28.787 1.00 24.81 260 ASP B O 1
ATOM 5587 N N . ALA B 1 269 ? 55.934 27.494 29.656 1.00 27.30 261 ALA B N 1
ATOM 5588 C CA . ALA B 1 269 ? 55.269 26.784 28.573 1.00 25.76 261 ALA B CA 1
ATOM 5589 C C . ALA B 1 269 ? 55.456 27.471 27.204 1.00 25.12 261 ALA B C 1
ATOM 5590 O O . ALA B 1 269 ? 55.764 26.785 26.227 1.00 24.46 261 ALA B O 1
ATOM 5592 N N . ALA B 1 270 ? 55.314 28.805 27.167 1.00 24.55 262 ALA B N 1
ATOM 5593 C CA . ALA B 1 270 ? 55.538 29.583 25.952 1.00 24.44 262 ALA B CA 1
ATOM 5594 C C . ALA B 1 270 ? 56.974 29.409 25.468 1.00 24.01 262 ALA B C 1
ATOM 5595 O O . ALA B 1 270 ? 57.193 29.190 24.311 1.00 23.11 262 ALA B O 1
ATOM 5597 N N . VAL B 1 271 ? 57.939 29.486 26.388 1.00 24.36 263 VAL B N 1
ATOM 5598 C CA . VAL B 1 271 ? 59.336 29.271 26.055 1.00 23.08 263 VAL B CA 1
ATOM 5599 C C . VAL B 1 271 ? 59.578 27.844 25.533 1.00 22.32 263 VAL B C 1
ATOM 5600 O O . VAL B 1 271 ? 60.252 27.642 24.514 1.00 21.77 263 VAL B O 1
ATOM 5604 N N . HIS B 1 272 ? 59.012 26.846 26.214 1.00 21.79 264 HIS B N 1
ATOM 5605 C CA . HIS B 1 272 ? 59.085 25.493 25.718 1.00 22.03 264 HIS B CA 1
ATOM 5606 C C . HIS B 1 272 ? 58.580 25.399 24.265 1.00 21.10 264 HIS B C 1
ATOM 5607 O O . HIS B 1 272 ? 59.243 24.859 23.383 1.00 20.83 264 HIS B O 1
ATOM 5614 N N . HIS B 1 273 ? 57.404 25.924 24.006 1.00 20.93 265 HIS B N 1
ATOM 5615 C CA . HIS B 1 273 ? 56.854 25.810 22.656 1.00 21.55 265 HIS B CA 1
ATOM 5616 C C . HIS B 1 273 ? 57.699 26.577 21.648 1.00 21.20 265 HIS B C 1
ATOM 5617 O O . HIS B 1 273 ? 57.801 26.172 20.497 1.00 20.25 265 HIS B O 1
ATOM 5624 N N . ALA B 1 274 ? 58.280 27.702 22.079 1.00 21.16 266 ALA B N 1
ATOM 5625 C CA . ALA B 1 274 ? 59.171 28.465 21.224 1.00 20.98 266 ALA B CA 1
ATOM 5626 C C . ALA B 1 274 ? 60.449 27.687 20.916 1.00 21.26 266 ALA B C 1
ATOM 5627 O O . ALA B 1 274 ? 60.945 27.734 19.789 1.00 20.81 266 ALA B O 1
ATOM 5629 N N . ILE B 1 275 ? 60.957 26.960 21.918 1.00 23.14 267 ILE B N 1
ATOM 5630 C CA . ILE B 1 275 ? 62.156 26.152 21.779 1.00 22.52 267 ILE B CA 1
ATOM 5631 C C . ILE B 1 275 ? 61.898 25.007 20.804 1.00 22.11 267 ILE B C 1
ATOM 5632 O O . ILE B 1 275 ? 62.705 24.749 19.931 1.00 19.35 267 ILE B O 1
ATOM 5637 N N . GLN B 1 276 ? 60.770 24.329 20.961 1.00 21.90 268 GLN B N 1
ATOM 5638 C CA . GLN B 1 276 ? 60.411 23.256 20.064 1.00 21.83 268 GLN B CA 1
ATOM 5639 C C . GLN B 1 276 ? 60.252 23.826 18.645 1.00 21.23 268 GLN B C 1
ATOM 5640 O O . GLN B 1 276 ? 60.716 23.232 17.685 1.00 20.25 268 GLN B O 1
ATOM 5646 N N . SER B 1 277 ? 59.560 24.959 18.520 1.00 20.40 269 SER B N 1
ATOM 5647 C CA . SER B 1 277 ? 59.348 25.562 17.216 1.00 19.21 269 SER B CA 1
ATOM 5648 C C . SER B 1 277 ? 60.656 25.935 16.528 1.00 19.59 269 SER B C 1
ATOM 5649 O O . SER B 1 277 ? 60.808 25.750 15.357 1.00 19.90 269 SER B O 1
ATOM 5652 N N . ALA B 1 278 ? 61.592 26.510 17.250 1.00 20.10 270 ALA B N 1
ATOM 5653 C CA . ALA B 1 278 ? 62.787 27.061 16.601 1.00 21.01 270 ALA B CA 1
ATOM 5654 C C . ALA B 1 278 ? 63.893 26.044 16.455 1.00 20.88 270 ALA B C 1
ATOM 5655 O O . ALA B 1 278 ? 64.684 26.134 15.530 1.00 22.69 270 ALA B O 1
ATOM 5657 N N . PHE B 1 279 ? 63.987 25.105 17.395 1.00 21.08 271 PHE B N 1
ATOM 5658 C CA . PHE B 1 279 ? 65.193 24.270 17.484 1.00 21.04 271 PHE B CA 1
ATOM 5659 C C . PHE B 1 279 ? 65.014 22.760 17.348 1.00 21.05 271 PHE B C 1
ATOM 5660 O O . PHE B 1 279 ? 66.011 22.034 17.204 1.00 22.97 271 PHE B O 1
ATOM 5668 N N . LEU B 1 280 ? 63.779 22.259 17.355 1.00 20.70 272 LEU B N 1
ATOM 5669 C CA . LEU B 1 280 ? 63.576 20.834 17.115 1.00 20.56 272 LEU B CA 1
ATOM 5670 C C . LEU B 1 280 ? 64.144 20.488 15.729 1.00 19.81 272 LEU B C 1
ATOM 5671 O O . LEU B 1 280 ? 64.015 21.267 14.802 1.00 18.84 272 LEU B O 1
ATOM 5676 N N . SER B 1 281 ? 64.785 19.323 15.599 1.00 20.81 273 SER B N 1
ATOM 5677 C CA . SER B 1 281 ? 65.468 18.926 14.356 1.00 20.83 273 SER B CA 1
ATOM 5678 C C . SER B 1 281 ? 66.524 19.945 13.993 1.00 21.23 273 SER B C 1
ATOM 5679 O O . SER B 1 281 ? 66.862 20.110 12.807 1.00 19.88 273 SER B O 1
ATOM 5682 N N . ALA B 1 282 ? 67.057 20.632 15.011 1.00 21.58 274 ALA B N 1
ATOM 5683 C CA . ALA B 1 282 ? 68.055 21.707 14.797 1.00 21.31 274 ALA B CA 1
ATOM 5684 C C . ALA B 1 282 ? 67.561 22.730 13.804 1.00 21.29 274 ALA B C 1
ATOM 5685 O O . ALA B 1 282 ? 68.314 23.209 12.955 1.00 21.52 274 ALA B O 1
ATOM 5687 N N . GLY B 1 283 ? 66.293 23.087 13.935 1.00 20.71 275 GLY B N 1
ATOM 5688 C CA . GLY B 1 283 ? 65.688 24.107 13.088 1.00 21.84 275 GLY B CA 1
ATOM 5689 C C . GLY B 1 283 ? 65.450 23.726 11.628 1.00 22.72 275 GLY B C 1
ATOM 5690 O O . GLY B 1 283 ? 65.217 24.605 10.791 1.00 23.47 275 GLY B O 1
ATOM 5691 N N . GLN B 1 284 ? 65.568 22.449 11.299 1.00 22.31 276 GLN B N 1
ATOM 5692 C CA . GLN B 1 284 ? 65.492 22.015 9.905 1.00 22.51 276 GLN B CA 1
ATOM 5693 C C . GLN B 1 284 ? 64.121 21.492 9.466 1.00 23.14 276 GLN B C 1
ATOM 5694 O O . GLN B 1 284 ? 63.962 21.145 8.313 1.00 25.60 276 GLN B O 1
ATOM 5700 N N . ARG B 1 285 ? 63.125 21.437 10.338 1.00 23.33 277 ARG B N 1
ATOM 5701 C CA . ARG B 1 285 ? 61.784 21.104 9.866 1.00 22.76 277 ARG B CA 1
ATOM 5702 C C . ARG B 1 285 ? 61.293 22.209 8.948 1.00 22.84 277 ARG B C 1
ATOM 5703 O O . ARG B 1 285 ? 61.622 23.385 9.131 1.00 21.50 277 ARG B O 1
ATOM 5711 N N . CYS B 1 286 ? 60.480 21.858 7.958 1.00 21.80 278 CYS B N 1
ATOM 5712 C CA . CYS B 1 286 ? 59.907 22.863 7.081 1.00 23.75 278 CYS B CA 1
ATOM 5713 C C . CYS B 1 286 ? 59.061 23.885 7.915 1.00 21.11 278 CYS B C 1
ATOM 5714 O O . CYS B 1 286 ? 58.945 25.048 7.539 1.00 20.37 278 CYS B O 1
ATOM 5717 N N . THR B 1 287 ? 58.464 23.405 9.004 1.00 20.53 279 THR B N 1
ATOM 5718 C CA . THR B 1 287 ? 57.544 24.172 9.866 1.00 20.35 279 THR B CA 1
ATOM 5719 C C . THR B 1 287 ? 58.220 24.882 11.059 1.00 20.02 279 THR B C 1
ATOM 5720 O O . THR B 1 287 ? 57.536 25.494 11.872 1.00 20.91 279 THR B O 1
ATOM 5724 N N . CYS B 1 288 ? 59.541 24.801 11.169 1.00 20.40 280 CYS B N 1
ATOM 5725 C CA . CYS B 1 288 ? 60.255 25.451 12.263 1.00 20.12 280 CYS B CA 1
ATOM 5726 C C . CYS B 1 288 ? 60.093 26.996 12.154 1.00 19.35 280 CYS B C 1
ATOM 5727 O O . CYS B 1 288 ? 60.119 27.553 11.055 1.00 19.91 280 CYS B O 1
ATOM 5730 N N . ALA B 1 289 ? 59.943 27.645 13.302 1.00 19.82 281 ALA B N 1
ATOM 5731 C CA . ALA B 1 289 ? 59.863 29.094 13.392 1.00 20.38 281 ALA B CA 1
ATOM 5732 C C . ALA B 1 289 ? 61.169 29.732 13.041 1.00 21.12 281 ALA B C 1
ATOM 5733 O O . ALA B 1 289 ? 62.189 29.484 13.707 1.00 21.46 281 ALA B O 1
ATOM 5735 N N . ARG B 1 290 ? 61.145 30.575 12.017 1.00 22.68 282 ARG B N 1
ATOM 5736 C CA . ARG B 1 290 ? 62.322 31.402 11.700 1.00 23.58 282 ARG B CA 1
ATOM 5737 C C . ARG B 1 290 ? 62.334 32.723 12.456 1.00 23.84 282 ARG B C 1
ATOM 5738 O O . ARG B 1 290 ? 63.419 33.187 12.844 1.00 24.11 282 ARG B O 1
ATOM 5746 N N . ARG B 1 291 ? 61.151 33.306 12.676 1.00 21.93 283 ARG B N 1
ATOM 5747 C CA . ARG B 1 291 ? 60.995 34.594 13.360 1.00 21.39 283 ARG B CA 1
ATOM 5748 C C . ARG B 1 291 ? 60.126 34.409 14.562 1.00 21.97 283 ARG B C 1
ATOM 5749 O O . ARG B 1 291 ? 59.038 33.812 14.479 1.00 22.60 283 ARG B O 1
ATOM 5757 N N . ILE B 1 292 ? 60.613 34.870 15.703 1.00 21.26 284 ILE B N 1
ATOM 5758 C CA . ILE B 1 292 ? 59.830 34.856 16.922 1.00 21.01 284 ILE B CA 1
ATOM 5759 C C . ILE B 1 292 ? 59.550 36.318 17.212 1.00 22.16 284 ILE B C 1
ATOM 5760 O O . ILE B 1 292 ? 60.499 37.073 17.443 1.00 22.91 284 ILE B O 1
ATOM 5765 N N . LEU B 1 293 ? 58.259 36.689 17.161 1.00 21.99 285 LEU B N 1
ATOM 5766 C CA . LEU B 1 293 ? 57.780 38.034 17.367 1.00 23.51 285 LEU B CA 1
ATOM 5767 C C . LEU B 1 293 ? 57.336 38.188 18.822 1.00 23.65 285 LEU B C 1
ATOM 5768 O O . LEU B 1 293 ? 56.474 37.446 19.325 1.00 23.62 285 LEU B O 1
ATOM 5773 N N . VAL B 1 294 ? 57.960 39.133 19.506 1.00 23.25 286 VAL B N 1
ATOM 5774 C CA . VAL B 1 294 ? 57.807 39.293 20.936 1.00 23.68 286 VAL B CA 1
ATOM 5775 C C . VAL B 1 294 ? 57.528 40.780 21.213 1.00 23.89 286 VAL B C 1
ATOM 5776 O O . VAL B 1 294 ? 58.204 41.655 20.643 1.00 22.91 286 VAL B O 1
ATOM 5780 N N . PRO B 1 295 ? 56.524 41.068 22.070 1.00 24.83 287 PRO B N 1
ATOM 5781 C CA . PRO B 1 295 ? 56.134 42.475 22.270 1.00 26.04 287 PRO B CA 1
ATOM 5782 C C . PRO B 1 295 ? 57.168 43.250 23.032 1.00 26.50 287 PRO B C 1
ATOM 5783 O O . PRO B 1 295 ? 57.856 42.696 23.876 1.00 25.41 287 PRO B O 1
ATOM 5787 N N . ARG B 1 296 ? 57.297 44.535 22.712 1.00 29.09 288 ARG B N 1
ATOM 5788 C CA . ARG B 1 296 ? 58.090 45.447 23.541 1.00 30.28 288 ARG B CA 1
ATOM 5789 C C . ARG B 1 296 ? 57.409 45.552 24.884 1.00 29.30 288 ARG B C 1
ATOM 5790 O O . ARG B 1 296 ? 56.205 45.424 24.957 1.00 27.09 288 ARG B O 1
ATOM 5798 N N . GLY B 1 297 ? 58.206 45.763 25.927 1.00 30.39 289 GLY B N 1
ATOM 5799 C CA . GLY B 1 297 ? 57.732 45.923 27.296 1.00 31.01 289 GLY B CA 1
ATOM 5800 C C . GLY B 1 297 ? 58.248 44.845 28.212 1.00 31.36 289 GLY B C 1
ATOM 5801 O O . GLY B 1 297 ? 58.994 43.937 27.808 1.00 30.59 289 GLY B O 1
ATOM 5802 N N . ALA B 1 298 ? 57.823 44.919 29.463 1.00 31.80 290 ALA B N 1
ATOM 5803 C CA . ALA B 1 298 ? 58.357 44.060 30.498 1.00 31.75 290 ALA B CA 1
ATOM 5804 C C . ALA B 1 298 ? 58.055 42.604 30.287 1.00 30.67 290 ALA B C 1
ATOM 5805 O O . ALA B 1 298 ? 58.938 41.766 30.466 1.00 30.15 290 ALA B O 1
ATOM 5807 N N . PHE B 1 299 ? 56.807 42.290 29.953 1.00 30.27 291 PHE B N 1
ATOM 5808 C CA . PHE B 1 299 ? 56.446 40.910 29.661 1.00 29.69 291 PHE B CA 1
ATOM 5809 C C . PHE B 1 299 ? 57.347 40.299 28.579 1.00 28.43 291 PHE B C 1
ATOM 5810 O O . PHE B 1 299 ? 57.836 39.169 28.704 1.00 27.52 291 PHE B O 1
ATOM 5818 N N . GLY B 1 300 ? 57.525 41.027 27.490 1.00 27.90 292 GLY B N 1
ATOM 5819 C CA . GLY B 1 300 ? 58.334 40.542 26.374 1.00 26.65 292 GLY B CA 1
ATOM 5820 C C . GLY B 1 300 ? 59.796 40.403 26.724 1.00 26.86 292 GLY B C 1
ATOM 5821 O O . GLY B 1 300 ? 60.446 39.436 26.310 1.00 25.37 292 GLY B O 1
ATOM 5822 N N . ASP B 1 301 ? 60.318 41.354 27.510 1.00 27.23 293 ASP B N 1
ATOM 5823 C CA . ASP B 1 301 ? 61.672 41.246 28.024 1.00 27.70 293 ASP B CA 1
ATOM 5824 C C . ASP B 1 301 ? 61.863 39.980 28.873 1.00 28.03 293 ASP B C 1
ATOM 5825 O O . ASP B 1 301 ? 62.869 39.292 28.730 1.00 27.56 293 ASP B O 1
ATOM 5830 N N . ARG B 1 302 ? 60.922 39.691 29.771 1.00 28.77 294 ARG B N 1
ATOM 5831 C CA . ARG B 1 302 ? 60.992 38.450 30.572 1.00 29.85 294 ARG B CA 1
ATOM 5832 C C . ARG B 1 302 ? 60.939 37.161 29.741 1.00 27.62 294 ARG B C 1
ATOM 5833 O O . ARG B 1 302 ? 61.654 36.206 30.036 1.00 25.65 294 ARG B O 1
ATOM 5841 N N . PHE B 1 303 ? 60.081 37.136 28.717 1.00 26.23 295 PHE B N 1
ATOM 5842 C CA . PHE B 1 303 ? 60.048 36.022 27.786 1.00 24.85 295 PHE B CA 1
ATOM 5843 C C . PHE B 1 303 ? 61.398 35.804 27.100 1.00 25.15 295 PHE B C 1
ATOM 5844 O O . PHE B 1 303 ? 61.906 34.689 27.062 1.00 25.32 295 PHE B O 1
ATOM 5852 N N . VAL B 1 304 ? 61.963 36.863 26.539 1.00 25.61 296 VAL B N 1
ATOM 5853 C CA . VAL B 1 304 ? 63.251 36.747 25.855 1.00 25.09 296 VAL B CA 1
ATOM 5854 C C . VAL B 1 304 ? 64.307 36.268 26.823 1.00 25.55 296 VAL B C 1
ATOM 5855 O O . VAL B 1 304 ? 65.074 35.383 26.471 1.00 26.75 296 VAL B O 1
ATOM 5859 N N . ALA B 1 305 ? 64.330 36.813 28.046 1.00 26.61 297 ALA B N 1
ATOM 5860 C CA . ALA B 1 305 ? 65.331 36.384 29.028 1.00 27.39 297 ALA B CA 1
ATOM 5861 C C . ALA B 1 305 ? 65.168 34.909 29.360 1.00 27.12 297 ALA B C 1
ATOM 5862 O O . ALA B 1 305 ? 66.160 34.146 29.438 1.00 25.74 297 ALA B O 1
ATOM 5864 N N . ARG B 1 306 ? 63.925 34.473 29.566 1.00 26.89 298 ARG B N 1
ATOM 5865 C CA . ARG B 1 306 ? 63.720 33.062 29.888 1.00 26.81 298 ARG B CA 1
ATOM 5866 C C . ARG B 1 306 ? 64.050 32.169 28.700 1.00 25.45 298 ARG B C 1
ATOM 5867 O O . ARG B 1 306 ? 64.644 31.086 28.863 1.00 25.00 298 ARG B O 1
ATOM 5875 N N . LEU B 1 307 ? 63.711 32.635 27.501 1.00 25.32 299 LEU B N 1
ATOM 5876 C CA . LEU B 1 307 ? 64.008 31.886 26.280 1.00 24.69 299 LEU B CA 1
ATOM 5877 C C . LEU B 1 307 ? 65.515 31.704 26.153 1.00 25.00 299 LEU B C 1
ATOM 5878 O O . LEU B 1 307 ? 65.971 30.593 25.880 1.00 25.24 299 LEU B O 1
ATOM 5883 N N . ALA B 1 308 ? 66.281 32.778 26.368 1.00 24.18 300 ALA B N 1
ATOM 5884 C CA . ALA B 1 308 ? 67.741 32.702 26.251 1.00 24.88 300 ALA B CA 1
ATOM 5885 C C . ALA B 1 308 ? 68.331 31.807 27.321 1.00 25.65 300 ALA B C 1
ATOM 5886 O O . ALA B 1 308 ? 69.262 31.064 27.061 1.00 26.11 300 ALA B O 1
ATOM 5888 N N . ASP B 1 309 ? 67.767 31.856 28.529 1.00 26.57 301 ASP B N 1
ATOM 5889 C CA . ASP B 1 309 ? 68.229 31.025 29.646 1.00 27.38 301 ASP B CA 1
ATOM 5890 C C . ASP B 1 309 ? 68.116 29.531 29.317 1.00 25.44 301 ASP B C 1
ATOM 5891 O O . ASP B 1 309 ? 69.060 28.776 29.413 1.00 26.05 301 ASP B O 1
ATOM 5896 N N . VAL B 1 310 ? 66.964 29.118 28.838 1.00 24.41 302 VAL B N 1
ATOM 5897 C CA . VAL B 1 310 ? 66.749 27.740 28.493 1.00 24.18 302 VAL B CA 1
ATOM 5898 C C . VAL B 1 310 ? 67.504 27.342 27.233 1.00 23.16 302 VAL B C 1
ATOM 5899 O O . VAL B 1 310 ? 68.132 26.267 27.201 1.00 22.58 302 VAL B O 1
ATOM 5903 N N . ALA B 1 311 ? 67.461 28.187 26.203 1.00 23.11 303 ALA B N 1
ATOM 5904 C CA . ALA B 1 311 ? 68.135 27.864 24.946 1.00 22.99 303 ALA B CA 1
ATOM 5905 C C . ALA B 1 311 ? 69.634 27.717 25.170 1.00 23.53 303 ALA B C 1
ATOM 5906 O O . ALA B 1 311 ? 70.275 26.878 24.529 1.00 24.79 303 ALA B O 1
ATOM 5908 N N . SER B 1 312 ? 70.183 28.497 26.093 1.00 23.94 304 SER B N 1
ATOM 5909 C CA A SER B 1 312 ? 71.620 28.439 26.381 0.70 24.58 304 SER B CA 1
ATOM 5910 C CA B SER B 1 312 ? 71.611 28.437 26.415 0.30 24.48 304 SER B CA 1
ATOM 5911 C C . SER B 1 312 ? 72.037 27.061 26.899 1.00 25.10 304 SER B C 1
ATOM 5912 O O . SER B 1 312 ? 73.194 26.689 26.767 1.00 26.15 304 SER B O 1
ATOM 5917 N N . LYS B 1 313 ? 71.103 26.298 27.473 1.00 24.72 305 LYS B N 1
ATOM 5918 C CA . LYS B 1 313 ? 71.422 24.982 27.985 1.00 25.68 305 LYS B CA 1
ATOM 5919 C C . LYS B 1 313 ? 71.136 23.855 27.004 1.00 26.86 305 LYS B C 1
ATOM 5920 O O . LYS B 1 313 ? 71.316 22.690 27.348 1.00 27.60 305 LYS B O 1
ATOM 5926 N N . ILE B 1 314 ? 70.686 24.171 25.789 1.00 27.20 306 ILE B N 1
ATOM 5927 C CA . ILE B 1 314 ? 70.509 23.131 24.775 1.00 28.11 306 ILE B CA 1
ATOM 5928 C C . ILE B 1 314 ? 71.854 22.547 24.335 1.00 31.05 306 ILE B C 1
ATOM 5929 O O . ILE B 1 314 ? 72.797 23.256 24.017 1.00 31.69 306 ILE B O 1
ATOM 5934 N N . THR B 1 315 ? 71.843 21.228 24.296 1.00 34.60 307 THR B N 1
ATOM 5935 C CA . THR B 1 315 ? 72.916 20.340 23.945 1.00 36.72 307 THR B CA 1
ATOM 5936 C C . THR B 1 315 ? 72.734 19.837 22.523 1.00 34.70 307 THR B C 1
ATOM 5937 O O . THR B 1 315 ? 71.608 19.432 22.151 1.00 37.13 307 THR B O 1
ATOM 5941 N N . ALA B 1 316 ? 73.783 19.930 21.712 1.00 30.58 308 ALA B N 1
ATOM 5942 C CA . ALA B 1 316 ? 73.784 19.348 20.371 1.00 27.87 308 ALA B CA 1
ATOM 5943 C C . ALA B 1 316 ? 74.851 18.297 20.455 1.00 27.60 308 ALA B C 1
ATOM 5944 O O . ALA B 1 316 ? 75.927 18.572 20.954 1.00 25.70 308 ALA B O 1
ATOM 5946 N N . SER B 1 317 ? 74.565 17.098 19.999 1.00 26.40 309 SER B N 1
ATOM 5947 C CA . SER B 1 317 ? 75.576 16.056 20.041 1.00 26.83 309 SER B CA 1
ATOM 5948 C C . SER B 1 317 ? 75.337 15.018 18.956 1.00 25.90 309 SER B C 1
ATOM 5949 O O . SER B 1 317 ? 74.421 15.161 18.113 1.00 24.38 309 SER B O 1
ATOM 5952 N N . VAL B 1 318 ? 76.175 13.984 18.948 1.00 26.13 310 VAL B N 1
ATOM 5953 C CA . VAL B 1 318 ? 76.064 12.920 17.962 1.00 25.61 310 VAL B CA 1
ATOM 5954 C C . VAL B 1 318 ? 74.754 12.185 18.154 1.00 25.43 310 VAL B C 1
ATOM 5955 O O . VAL B 1 318 ? 74.169 12.196 19.241 1.00 24.62 310 VAL B O 1
ATOM 5959 N N . PHE B 1 319 ? 74.275 11.554 17.089 1.00 25.45 311 PHE B N 1
ATOM 5960 C CA . PHE B 1 319 ? 72.881 11.051 17.080 1.00 25.46 311 PHE B CA 1
ATOM 5961 C C . PHE B 1 319 ? 72.622 9.997 18.164 1.00 26.06 311 PHE B C 1
ATOM 5962 O O . PHE B 1 319 ? 71.493 9.886 18.661 1.00 25.82 311 PHE B O 1
ATOM 5970 N N . ASP B 1 320 ? 73.674 9.255 18.519 1.00 27.22 312 ASP B N 1
ATOM 5971 C CA . ASP B 1 320 ? 73.599 8.123 19.443 1.00 27.70 312 ASP B CA 1
ATOM 5972 C C . ASP B 1 320 ? 74.279 8.449 20.778 1.00 27.56 312 ASP B C 1
ATOM 5973 O O . ASP B 1 320 ? 74.641 7.555 21.494 1.00 26.24 312 ASP B O 1
ATOM 5978 N N . ALA B 1 321 ? 74.411 9.727 21.116 1.00 27.60 313 ALA B N 1
ATOM 5979 C CA . ALA B 1 321 ? 75.064 10.127 22.367 1.00 28.07 313 ALA B CA 1
ATOM 5980 C C . ALA B 1 321 ? 74.243 9.647 23.540 1.00 29.22 313 ALA B C 1
ATOM 5981 O O . ALA B 1 321 ? 72.996 9.568 23.449 1.00 28.11 313 ALA B O 1
ATOM 5983 N N . ASP B 1 322 ? 74.948 9.304 24.610 1.00 29.26 314 ASP B N 1
ATOM 5984 C CA . ASP B 1 322 ? 74.359 8.923 25.869 1.00 31.63 314 ASP B CA 1
ATOM 5985 C C . ASP B 1 322 ? 75.018 9.793 26.946 1.00 31.72 314 ASP B C 1
ATOM 5986 O O . ASP B 1 322 ? 76.214 9.638 27.241 1.00 34.31 314 ASP B O 1
ATOM 5991 N N . PRO B 1 323 ? 74.260 10.715 27.543 1.00 30.08 315 PRO B N 1
ATOM 5992 C CA . PRO B 1 323 ? 72.838 11.001 27.337 1.00 28.97 315 PRO B CA 1
ATOM 5993 C C . PRO B 1 323 ? 72.486 11.615 25.974 1.00 27.72 315 PRO B C 1
ATOM 5994 O O . PRO B 1 323 ? 73.320 12.206 25.293 1.00 25.20 315 PRO B O 1
ATOM 5998 N N . GLN B 1 324 ? 71.228 11.438 25.581 1.00 27.50 316 GLN B N 1
ATOM 5999 C CA . GLN B 1 324 ? 70.755 11.933 24.314 1.00 26.38 316 GLN B CA 1
ATOM 6000 C C . GLN B 1 324 ? 70.694 13.468 24.360 1.00 26.28 316 GLN B C 1
ATOM 6001 O O . GLN B 1 324 ? 70.354 14.054 25.375 1.00 25.83 316 GLN B O 1
ATOM 6007 N N . PRO B 1 325 ? 71.046 14.112 23.248 1.00 25.05 317 PRO B N 1
ATOM 6008 C CA . PRO B 1 325 ? 70.893 15.538 23.106 1.00 25.24 317 PRO B CA 1
ATOM 6009 C C . PRO B 1 325 ? 69.487 15.917 22.632 1.00 24.50 317 PRO B C 1
ATOM 6010 O O . PRO B 1 325 ? 68.770 15.061 22.079 1.00 23.87 317 PRO B O 1
ATOM 6014 N N . PHE B 1 326 ? 69.114 17.191 22.811 1.00 24.06 318 PHE B N 1
ATOM 6015 C CA . PHE B 1 326 ? 67.893 17.703 22.224 1.00 23.69 318 PHE B CA 1
ATOM 6016 C C . PHE B 1 326 ? 67.987 17.719 20.712 1.00 23.89 318 PHE B C 1
ATOM 6017 O O . PHE B 1 326 ? 67.026 17.378 20.010 1.00 23.46 318 PHE B O 1
ATOM 6025 N N . MET B 1 327 ? 69.133 18.156 20.202 1.00 24.26 319 MET B N 1
ATOM 6026 C CA . MET B 1 327 ? 69.292 18.288 18.785 1.00 23.69 319 MET B CA 1
ATOM 6027 C C . MET B 1 327 ? 70.666 17.770 18.310 1.00 24.88 319 MET B C 1
ATOM 6028 O O . MET B 1 327 ? 71.585 17.552 19.113 1.00 25.67 319 MET B O 1
ATOM 6033 N N . GLY B 1 328 ? 70.765 17.506 17.011 1.00 22.36 320 GLY B N 1
ATOM 6034 C CA . GLY B 1 328 ? 71.993 17.031 16.430 1.00 22.22 320 GLY B CA 1
ATOM 6035 C C . GLY B 1 328 ? 72.740 18.123 15.709 1.00 22.18 320 GLY B C 1
ATOM 6036 O O . GLY B 1 328 ? 72.383 19.306 15.769 1.00 20.78 320 GLY B O 1
ATOM 6037 N N . ALA B 1 329 ? 73.783 17.711 15.010 1.00 22.37 321 ALA B N 1
ATOM 6038 C CA . ALA B 1 329 ? 74.409 18.557 14.006 1.00 23.41 321 ALA B CA 1
ATOM 6039 C C . ALA B 1 329 ? 73.362 18.854 12.929 1.00 24.20 321 ALA B C 1
ATOM 6040 O O . ALA B 1 329 ? 72.412 18.076 12.762 1.00 24.01 321 ALA B O 1
ATOM 6042 N N . VAL B 1 330 ? 73.522 19.962 12.203 1.00 23.04 322 VAL B N 1
ATOM 6043 C CA . VAL B 1 330 ? 72.757 20.152 10.973 1.00 23.36 322 VAL B CA 1
ATOM 6044 C C . VAL B 1 330 ? 73.311 19.169 9.911 1.00 24.69 322 VAL B C 1
ATOM 6045 O O . VAL B 1 330 ? 74.283 18.451 10.167 1.00 24.25 322 VAL B O 1
ATOM 6049 N N . ILE B 1 331 ? 72.640 19.111 8.769 1.00 23.59 323 ILE B N 1
ATOM 6050 C CA . ILE B 1 331 ? 72.884 18.092 7.763 1.00 25.48 323 ILE B CA 1
ATOM 6051 C C . ILE B 1 331 ? 74.329 17.999 7.273 1.00 25.41 323 ILE B C 1
ATOM 6052 O O . ILE B 1 331 ? 74.784 16.910 6.966 1.00 25.41 323 ILE B O 1
ATOM 6057 N N . SER B 1 332 ? 75.043 19.115 7.198 1.00 25.01 324 SER B N 1
ATOM 6058 C CA . SER B 1 332 ? 76.404 19.081 6.706 1.00 25.89 324 SER B CA 1
ATOM 6059 C C . SER B 1 332 ? 77.249 20.184 7.345 1.00 26.61 324 SER B C 1
ATOM 6060 O O . SER B 1 332 ? 76.721 21.164 7.872 1.00 26.48 324 SER B O 1
ATOM 6063 N N . ALA B 1 333 ? 78.559 20.001 7.286 1.00 27.34 325 ALA B N 1
ATOM 6064 C CA . ALA B 1 333 ? 79.474 21.043 7.694 1.00 28.39 325 ALA B CA 1
ATOM 6065 C C . ALA B 1 333 ? 79.227 22.291 6.879 1.00 28.44 325 ALA B C 1
ATOM 6066 O O . ALA B 1 333 ? 79.319 23.411 7.401 1.00 27.66 325 ALA B O 1
ATOM 6068 N N . ARG B 1 334 ? 78.938 22.109 5.590 1.00 28.21 326 ARG B N 1
ATOM 6069 C CA . ARG B 1 334 ? 78.683 23.256 4.698 1.00 27.97 326 ARG B CA 1
ATOM 6070 C C . ARG B 1 334 ? 77.443 24.025 5.139 1.00 25.82 326 ARG B C 1
ATOM 6071 O O . ARG B 1 334 ? 77.434 25.239 5.098 1.00 26.63 326 ARG B O 1
ATOM 6073 N N . ALA B 1 335 ? 76.384 23.338 5.546 1.00 26.60 327 ALA B N 1
ATOM 6074 C CA . ALA B 1 335 ? 75.186 24.026 5.971 1.00 24.92 327 ALA B CA 1
ATOM 6075 C C . ALA B 1 335 ? 75.450 24.799 7.267 1.00 24.65 327 ALA B C 1
ATOM 6076 O O . ALA B 1 335 ? 74.932 25.903 7.459 1.00 24.94 327 ALA B O 1
ATOM 6078 N N . ALA B 1 336 ? 76.233 24.199 8.157 1.00 23.95 328 ALA B N 1
ATOM 6079 C CA . ALA B 1 336 ? 76.671 24.890 9.384 1.00 24.07 328 ALA B CA 1
ATOM 6080 C C . ALA B 1 336 ? 77.385 26.214 9.078 1.00 24.37 328 ALA B C 1
ATOM 6081 O O . ALA B 1 336 ? 77.099 27.260 9.693 1.00 23.80 328 ALA B O 1
ATOM 6083 N N . SER B 1 337 ? 78.346 26.141 8.158 1.00 24.58 329 SER B N 1
ATOM 6084 C CA A SER B 1 337 ? 79.131 27.288 7.696 0.70 26.49 329 SER B CA 1
ATOM 6085 C CA B SER B 1 337 ? 79.120 27.311 7.775 0.30 25.49 329 SER B CA 1
ATOM 6086 C C . SER B 1 337 ? 78.239 28.381 7.118 1.00 25.94 329 SER B C 1
ATOM 6087 O O . SER B 1 337 ? 78.457 29.575 7.343 1.00 25.36 329 SER B O 1
ATOM 6092 N N . ARG B 1 338 ? 77.253 27.945 6.335 1.00 25.52 330 ARG B N 1
ATOM 6093 C CA . ARG B 1 338 ? 76.306 28.839 5.704 1.00 25.28 330 ARG B CA 1
ATOM 6094 C C . ARG B 1 338 ? 75.419 29.554 6.745 1.00 25.18 330 ARG B C 1
ATOM 6095 O O . ARG B 1 338 ? 75.094 30.729 6.560 1.00 24.95 330 ARG B O 1
ATOM 6097 N N . LEU B 1 339 ? 75.058 28.895 7.851 1.00 25.31 331 LEU B N 1
ATOM 6098 C CA . LEU B 1 339 ? 74.222 29.539 8.879 1.00 24.92 331 LEU B CA 1
ATOM 6099 C C . LEU B 1 339 ? 75.029 30.604 9.598 1.00 25.28 331 LEU B C 1
ATOM 6100 O O . LEU B 1 339 ? 74.544 31.718 9.808 1.00 24.64 331 LEU B O 1
ATOM 6105 N N . VAL B 1 340 ? 76.281 30.284 9.939 1.00 25.84 332 VAL B N 1
ATOM 6106 C CA . VAL B 1 340 ? 77.147 31.265 10.624 1.00 26.54 332 VAL B CA 1
ATOM 6107 C C . VAL B 1 340 ? 77.386 32.502 9.702 1.00 27.22 332 VAL B C 1
ATOM 6108 O O . VAL B 1 340 ? 77.414 33.649 10.170 1.00 25.75 332 VAL B O 1
ATOM 6112 N N . ALA B 1 341 ? 77.568 32.261 8.395 1.00 27.01 333 ALA B N 1
ATOM 6113 C CA . ALA B 1 341 ? 77.680 33.372 7.415 1.00 28.13 333 ALA B CA 1
ATOM 6114 C C . ALA B 1 341 ? 76.379 34.185 7.350 1.00 27.29 333 ALA B C 1
ATOM 6115 O O . ALA B 1 341 ? 76.406 35.406 7.188 1.00 28.20 333 ALA B O 1
ATOM 6117 N N . ALA B 1 342 ? 75.232 33.522 7.457 1.00 26.30 334 ALA B N 1
ATOM 6118 C CA . ALA B 1 342 ? 73.975 34.255 7.407 1.00 26.17 334 ALA B CA 1
ATOM 6119 C C . ALA B 1 342 ? 73.899 35.132 8.639 1.00 26.53 334 ALA B C 1
ATOM 6120 O O . ALA B 1 342 ? 73.522 36.296 8.553 1.00 27.07 334 ALA B O 1
ATOM 6122 N N . GLN B 1 343 ? 74.288 34.589 9.790 1.00 25.10 335 GLN B N 1
ATOM 6123 C CA . GLN B 1 343 ? 74.340 35.400 10.991 1.00 25.31 335 GLN B CA 1
ATOM 6124 C C . GLN B 1 343 ? 75.219 36.678 10.795 1.00 25.80 335 GLN B C 1
ATOM 6125 O O . GLN B 1 343 ? 74.829 37.760 11.183 1.00 25.23 335 GLN B O 1
ATOM 6131 N N . ALA B 1 344 ? 76.418 36.521 10.244 1.00 27.10 336 ALA B N 1
ATOM 6132 C CA . ALA B 1 344 ? 77.299 37.658 10.025 1.00 28.52 336 ALA B CA 1
ATOM 6133 C C . ALA B 1 344 ? 76.661 38.648 9.095 1.00 28.79 336 ALA B C 1
ATOM 6134 O O . ALA B 1 344 ? 76.800 39.818 9.304 1.00 29.67 336 ALA B O 1
ATOM 6136 N N . ARG B 1 345 ? 75.979 38.198 8.053 1.00 30.17 337 ARG B N 1
ATOM 6137 C CA A ARG B 1 345 ? 75.311 39.120 7.119 0.50 31.36 337 ARG B CA 1
ATOM 6138 C CA B ARG B 1 345 ? 75.368 39.161 7.132 0.50 30.32 337 ARG B CA 1
ATOM 6139 C C . ARG B 1 345 ? 74.285 39.964 7.846 1.00 30.43 337 ARG B C 1
ATOM 6140 O O . ARG B 1 345 ? 74.195 41.151 7.656 1.00 31.45 337 ARG B O 1
ATOM 6155 N N . LEU B 1 346 ? 73.471 39.315 8.675 1.00 29.20 338 LEU B N 1
ATOM 6156 C CA . LEU B 1 346 ? 72.429 40.018 9.414 1.00 27.34 338 LEU B CA 1
ATOM 6157 C C . LEU B 1 346 ? 73.019 40.967 10.468 1.00 28.39 338 LEU B C 1
ATOM 6158 O O . LEU B 1 346 ? 72.519 42.080 10.677 1.00 28.97 338 LEU B O 1
ATOM 6163 N N . VAL B 1 347 ? 74.120 40.578 11.095 1.00 27.56 339 VAL B N 1
ATOM 6164 C CA . VAL B 1 347 ? 74.760 41.481 12.052 1.00 28.65 339 VAL B CA 1
ATOM 6165 C C . VAL B 1 347 ? 75.240 42.747 11.304 1.00 29.81 339 VAL B C 1
ATOM 6166 O O . VAL B 1 347 ? 75.139 43.880 11.808 1.00 29.00 339 VAL B O 1
ATOM 6170 N N . GLY B 1 348 ? 75.714 42.550 10.081 1.00 29.81 340 GLY B N 1
ATOM 6171 C CA . GLY B 1 348 ? 76.117 43.651 9.246 1.00 32.22 340 GLY B CA 1
ATOM 6172 C C . GLY B 1 348 ? 74.962 44.602 8.965 1.00 33.04 340 GLY B C 1
ATOM 6173 O O . GLY B 1 348 ? 75.174 45.776 8.839 1.00 32.26 340 GLY B O 1
ATOM 6174 N N . LEU B 1 349 ? 73.743 44.087 8.852 1.00 33.61 341 LEU B N 1
ATOM 6175 C CA . LEU B 1 349 ? 72.558 44.935 8.676 1.00 33.05 341 LEU B CA 1
ATOM 6176 C C . LEU B 1 349 ? 72.001 45.518 10.004 1.00 33.28 341 LEU B C 1
ATOM 6177 O O . LEU B 1 349 ? 70.932 46.154 10.022 1.00 31.99 341 LEU B O 1
ATOM 6182 N N . GLY B 1 350 ? 72.705 45.293 11.109 1.00 31.63 342 GLY B N 1
ATOM 6183 C CA . GLY B 1 350 ? 72.325 45.868 12.384 1.00 32.51 342 GLY B CA 1
ATOM 6184 C C . GLY B 1 350 ? 71.693 44.924 13.402 1.00 31.58 342 GLY B C 1
ATOM 6185 O O . GLY B 1 350 ? 71.242 45.379 14.467 1.00 31.41 342 GLY B O 1
ATOM 6186 N N . ALA B 1 351 ? 71.673 43.618 13.109 1.00 30.50 343 ALA B N 1
ATOM 6187 C CA . ALA B 1 351 ? 71.174 42.640 14.055 1.00 28.78 343 ALA B CA 1
ATOM 6188 C C . ALA B 1 351 ? 72.179 42.514 15.205 1.00 29.89 343 ALA B C 1
ATOM 6189 O O . ALA B 1 351 ? 73.378 42.815 15.054 1.00 28.71 343 ALA B O 1
ATOM 6191 N N . SER B 1 352 ? 71.682 42.033 16.338 1.00 30.24 344 SER B N 1
ATOM 6192 C CA . SER B 1 352 ? 72.483 41.907 17.546 1.00 33.06 344 SER B CA 1
ATOM 6193 C C . SER B 1 352 ? 72.273 40.493 18.136 1.00 29.71 344 SER B C 1
ATOM 6194 O O . SER B 1 352 ? 71.133 40.091 18.347 1.00 29.03 344 SER B O 1
ATOM 6197 N N . PRO B 1 353 ? 73.354 39.734 18.385 1.00 28.87 345 PRO B N 1
ATOM 6198 C CA . PRO B 1 353 ? 73.154 38.421 18.997 1.00 28.96 345 PRO B CA 1
ATOM 6199 C C . PRO B 1 353 ? 72.592 38.442 20.397 1.00 27.51 345 PRO B C 1
ATOM 6200 O O . PRO B 1 353 ? 73.024 39.238 21.221 1.00 27.63 345 PRO B O 1
ATOM 6204 N N . ILE B 1 354 ? 71.657 37.547 20.668 1.00 25.56 346 ILE B N 1
ATOM 6205 C CA . ILE B 1 354 ? 71.248 37.236 22.046 1.00 25.45 346 ILE B CA 1
ATOM 6206 C C . ILE B 1 354 ? 72.014 36.019 22.508 1.00 24.86 346 ILE B C 1
ATOM 6207 O O . ILE B 1 354 ? 72.664 36.047 23.553 1.00 25.19 346 ILE B O 1
ATOM 6212 N N . ILE B 1 355 ? 71.940 34.940 21.744 1.00 23.03 347 ILE B N 1
ATOM 6213 C CA . ILE B 1 355 ? 72.917 33.861 21.838 1.00 23.36 347 ILE B CA 1
ATOM 6214 C C . ILE B 1 355 ? 73.546 33.789 20.441 1.00 23.18 347 ILE B C 1
ATOM 6215 O O . ILE B 1 355 ? 72.853 33.510 19.459 1.00 21.62 347 ILE B O 1
ATOM 6220 N N . GLU B 1 356 ? 74.843 34.047 20.368 1.00 24.31 348 GLU B N 1
ATOM 6221 C CA . GLU B 1 356 ? 75.632 33.983 19.123 1.00 24.82 348 GLU B CA 1
ATOM 6222 C C . GLU B 1 356 ? 75.878 32.554 18.660 1.00 24.15 348 GLU B C 1
ATOM 6223 O O . GLU B 1 356 ? 76.272 31.698 19.446 1.00 23.45 348 GLU B O 1
ATOM 6229 N N . MET B 1 357 ? 75.667 32.300 17.362 1.00 24.27 349 MET B N 1
ATOM 6230 C CA . MET B 1 357 ? 75.959 30.975 16.785 1.00 23.09 349 MET B CA 1
ATOM 6231 C C . MET B 1 357 ? 77.433 30.804 16.492 1.00 24.56 349 MET B C 1
ATOM 6232 O O . MET B 1 357 ? 78.078 31.710 15.922 1.00 23.80 349 MET B O 1
ATOM 6237 N N . LYS B 1 358 ? 77.960 29.653 16.900 1.00 24.00 350 LYS B N 1
ATOM 6238 C CA . LYS B 1 358 ? 79.289 29.243 16.518 1.00 25.92 350 LYS B CA 1
ATOM 6239 C C . LYS B 1 358 ? 79.215 27.867 15.910 1.00 25.46 350 LYS B C 1
ATOM 6240 O O . LYS B 1 358 ? 78.384 27.052 16.304 1.00 24.50 350 LYS B O 1
ATOM 6246 N N . GLN B 1 359 ? 80.120 27.607 14.973 1.00 25.45 351 GLN B N 1
ATOM 6247 C CA . GLN B 1 359 ? 80.303 26.276 14.422 1.00 25.23 351 GLN B CA 1
ATOM 6248 C C . GLN B 1 359 ? 81.351 25.603 15.295 1.00 25.65 351 GLN B C 1
ATOM 6249 O O . GLN B 1 359 ? 82.440 26.159 15.476 1.00 25.78 351 GLN B O 1
ATOM 6255 N N . ARG B 1 360 ? 81.016 24.465 15.903 1.00 25.43 352 ARG B N 1
ATOM 6256 C CA . ARG B 1 360 ? 81.955 23.796 16.819 1.00 27.12 352 ARG B CA 1
ATOM 6257 C C . ARG B 1 360 ? 83.296 23.457 16.157 1.00 28.00 352 ARG B C 1
ATOM 6258 O O . ARG B 1 360 ? 84.376 23.733 16.712 1.00 27.95 352 ARG B O 1
ATOM 6266 N N . ASP B 1 361 ? 83.209 22.844 14.982 1.00 27.88 353 ASP B N 1
ATOM 6267 C CA . ASP B 1 361 ? 84.359 22.247 14.304 1.00 29.55 353 ASP B CA 1
ATOM 6268 C C . ASP B 1 361 ? 84.053 22.425 12.812 1.00 29.86 353 ASP B C 1
ATOM 6269 O O . ASP B 1 361 ? 82.948 22.095 12.370 1.00 28.51 353 ASP B O 1
ATOM 6274 N N . PRO B 1 362 ? 85.004 22.987 12.050 1.00 31.84 354 PRO B N 1
ATOM 6275 C CA . PRO B 1 362 ? 84.807 23.305 10.637 1.00 32.55 354 PRO B CA 1
ATOM 6276 C C . PRO B 1 362 ? 84.534 22.075 9.766 1.00 32.83 354 PRO B C 1
ATOM 6277 O O . PRO B 1 362 ? 83.971 22.222 8.680 1.00 34.48 354 PRO B O 1
ATOM 6281 N N . ALA B 1 363 ? 84.892 20.886 10.250 1.00 31.85 355 ALA B N 1
ATOM 6282 C CA . ALA B 1 363 ? 84.673 19.630 9.512 1.00 32.05 355 ALA B CA 1
ATOM 6283 C C . ALA B 1 363 ? 83.314 19.006 9.793 1.00 29.91 355 ALA B C 1
ATOM 6284 O O . ALA B 1 363 ? 82.906 18.055 9.106 1.00 29.73 355 ALA B O 1
ATOM 6286 N N . LEU B 1 364 ? 82.622 19.552 10.790 1.00 27.91 356 LEU B N 1
ATOM 6287 C CA . LEU B 1 364 ? 81.366 19.012 11.284 1.00 26.83 356 LEU B CA 1
ATOM 6288 C C . LEU B 1 364 ? 80.201 19.985 11.164 1.00 25.87 356 LEU B C 1
ATOM 6289 O O . LEU B 1 364 ? 80.383 21.212 11.062 1.00 25.60 356 LEU B O 1
ATOM 6294 N N . GLY B 1 365 ? 79.005 19.402 11.207 1.00 25.62 357 GLY B N 1
ATOM 6295 C CA . GLY B 1 365 ? 77.757 20.118 11.156 1.00 25.03 357 GLY B CA 1
ATOM 6296 C C . GLY B 1 365 ? 77.231 20.742 12.442 1.00 24.69 357 GLY B C 1
ATOM 6297 O O . GLY B 1 365 ? 76.125 21.256 12.463 1.00 24.75 357 GLY B O 1
ATOM 6298 N N . PHE B 1 366 ? 77.973 20.659 13.525 1.00 24.23 358 PHE B N 1
ATOM 6299 C CA . PHE B 1 366 ? 77.506 21.193 14.789 1.00 24.15 358 PHE B CA 1
ATOM 6300 C C . PHE B 1 366 ? 77.520 22.723 14.856 1.00 24.32 358 PHE B C 1
ATOM 6301 O O . PHE B 1 366 ? 78.582 23.359 14.692 1.00 23.83 358 PHE B O 1
ATOM 6309 N N . VAL B 1 367 ? 76.330 23.278 15.094 1.00 23.30 359 VAL B N 1
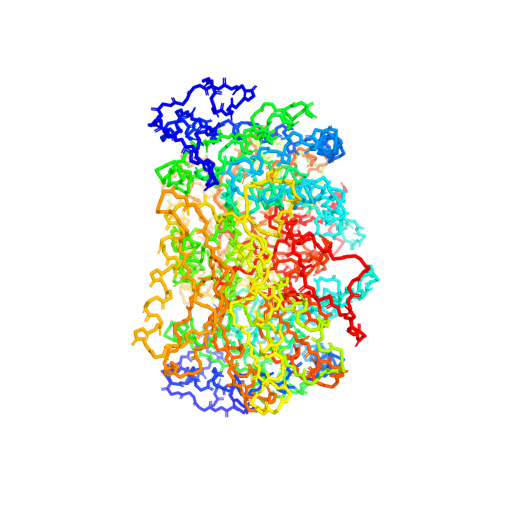ATOM 6310 C CA . VAL B 1 367 ? 76.154 24.663 15.512 1.00 23.85 359 VAL B CA 1
ATOM 6311 C C . VAL B 1 367 ? 75.271 24.687 16.752 1.00 23.77 359 VAL B C 1
ATOM 6312 O O . VAL B 1 367 ? 74.457 23.796 16.945 1.00 24.73 359 VAL B O 1
ATOM 6316 N N . ASN B 1 368 ? 75.417 25.693 17.607 1.00 24.23 360 ASN B N 1
ATOM 6317 C CA . ASN B 1 368 ? 74.543 25.809 18.777 1.00 24.38 360 ASN B CA 1
ATOM 6318 C C . ASN B 1 368 ? 73.186 26.407 18.449 1.00 23.48 360 ASN B C 1
ATOM 6319 O O . ASN B 1 368 ? 73.011 27.036 17.419 1.00 23.51 360 ASN B O 1
ATOM 6324 N N . ALA B 1 369 ? 72.220 26.228 19.352 1.00 23.48 361 ALA B N 1
ATOM 6325 C CA . ALA B 1 369 ? 70.911 26.871 19.214 1.00 22.97 361 ALA B CA 1
ATOM 6326 C C . ALA B 1 369 ? 71.078 28.348 19.475 1.00 23.56 361 ALA B C 1
ATOM 6327 O O . ALA B 1 369 ? 71.470 28.726 20.564 1.00 25.61 361 ALA B O 1
ATOM 6329 N N . ALA B 1 370 ? 70.808 29.178 18.478 1.00 22.77 362 ALA B N 1
ATOM 6330 C CA . ALA B 1 370 ? 71.205 30.587 18.511 1.00 23.25 362 ALA B CA 1
ATOM 6331 C C . ALA B 1 370 ? 69.989 31.493 18.355 1.00 21.90 362 ALA B C 1
ATOM 6332 O O . ALA B 1 370 ? 68.962 31.086 17.794 1.00 21.81 362 ALA B O 1
ATOM 6334 N N . ILE B 1 371 ? 70.099 32.692 18.905 1.00 22.43 363 ILE B N 1
ATOM 6335 C CA . ILE B 1 371 ? 69.016 33.659 18.913 1.00 21.90 363 ILE B CA 1
ATOM 6336 C C . ILE B 1 371 ? 69.634 35.002 18.563 1.00 22.67 363 ILE B C 1
ATOM 6337 O O . ILE B 1 371 ? 70.550 35.479 19.232 1.00 22.47 363 ILE B O 1
ATOM 6342 N N . LEU B 1 372 ? 69.103 35.614 17.517 1.00 23.13 364 LEU B N 1
ATOM 6343 C CA . LEU B 1 372 ? 69.612 36.865 16.951 1.00 24.56 364 LEU B CA 1
ATOM 6344 C C . LEU B 1 372 ? 68.491 37.901 16.960 1.00 24.68 364 LEU B C 1
ATOM 6345 O O . LEU B 1 372 ? 67.391 37.625 16.442 1.00 24.27 364 LEU B O 1
ATOM 6350 N N . ASP B 1 373 ? 68.733 39.068 17.562 1.00 25.33 365 ASP B N 1
ATOM 6351 C CA . ASP B 1 373 ? 67.733 40.140 17.554 1.00 25.90 365 ASP B CA 1
ATOM 6352 C C . ASP B 1 373 ? 67.812 40.930 16.245 1.00 26.40 365 ASP B C 1
ATOM 6353 O O . ASP B 1 373 ? 68.784 41.638 16.009 1.00 26.33 365 ASP B O 1
ATOM 6358 N N . VAL B 1 374 ? 66.803 40.816 15.394 1.00 25.49 366 VAL B N 1
ATOM 6359 C CA . VAL B 1 374 ? 66.847 41.483 14.082 1.00 25.83 366 VAL B CA 1
ATOM 6360 C C . VAL B 1 374 ? 65.936 42.730 14.001 1.00 26.31 366 VAL B C 1
ATOM 6361 O O . VAL B 1 374 ? 65.796 43.339 12.942 1.00 26.57 366 VAL B O 1
ATOM 6365 N N . THR B 1 375 ? 65.399 43.137 15.146 1.00 27.99 367 THR B N 1
ATOM 6366 C CA . THR B 1 375 ? 64.479 44.289 15.234 1.00 29.60 367 THR B CA 1
ATOM 6367 C C . THR B 1 375 ? 65.052 45.538 14.567 1.00 31.53 367 THR B C 1
ATOM 6368 O O . THR B 1 375 ? 64.324 46.235 13.879 1.00 30.50 367 THR B O 1
ATOM 6372 N N . ASN B 1 376 ? 66.351 45.783 14.726 1.00 31.72 368 ASN B N 1
ATOM 6373 C CA . ASN B 1 376 ? 66.978 46.933 14.070 1.00 34.57 368 ASN B CA 1
ATOM 6374 C C . ASN B 1 376 ? 67.350 46.827 12.606 1.00 33.77 368 ASN B C 1
ATOM 6375 O O . ASN B 1 376 ? 67.787 47.813 12.004 1.00 34.24 368 ASN B O 1
ATOM 6380 N N . VAL B 1 377 ? 67.127 45.680 11.992 1.00 31.86 369 VAL B N 1
ATOM 6381 C CA . VAL B 1 377 ? 67.410 45.545 10.576 1.00 30.85 369 VAL B CA 1
ATOM 6382 C C . VAL B 1 377 ? 66.341 46.265 9.767 1.00 32.00 369 VAL B C 1
ATOM 6383 O O . VAL B 1 377 ? 65.159 45.929 9.863 1.00 28.30 369 VAL B O 1
ATOM 6387 N N . ARG B 1 378 ? 66.747 47.250 8.961 1.00 32.95 370 ARG B N 1
ATOM 6388 C CA . ARG B 1 378 ? 65.789 48.069 8.232 1.00 33.76 370 ARG B CA 1
ATOM 6389 C C . ARG B 1 378 ? 64.995 47.240 7.235 1.00 34.68 370 ARG B C 1
ATOM 6390 O O . ARG B 1 378 ? 63.768 47.310 7.223 1.00 34.58 370 ARG B O 1
ATOM 6392 N N . GLU B 1 379 ? 65.679 46.468 6.389 1.00 36.76 371 GLU B N 1
ATOM 6393 C CA . GLU B 1 379 ? 65.002 45.622 5.386 1.00 37.84 371 GLU B CA 1
ATOM 6394 C C . GLU B 1 379 ? 65.333 44.152 5.671 1.00 35.57 371 GLU B C 1
ATOM 6395 O O . GLU B 1 379 ? 66.348 43.661 5.225 1.00 35.39 371 GLU B O 1
ATOM 6401 N N . LEU B 1 380 ? 64.481 43.455 6.414 1.00 32.69 372 LEU B N 1
ATOM 6402 C CA . LEU B 1 380 ? 64.826 42.095 6.875 1.00 31.98 372 LEU B CA 1
ATOM 6403 C C . LEU B 1 380 ? 64.712 41.132 5.705 1.00 29.55 372 LEU B C 1
ATOM 6404 O O . LEU B 1 380 ? 63.689 41.100 5.052 1.00 29.04 372 LEU B O 1
ATOM 6409 N N . PRO B 1 381 ? 65.760 40.363 5.403 1.00 29.86 373 PRO B N 1
ATOM 6410 C CA . PRO B 1 381 ? 65.601 39.492 4.256 1.00 30.49 373 PRO B CA 1
ATOM 6411 C C . PRO B 1 381 ? 64.512 38.428 4.454 1.00 28.25 373 PRO B C 1
ATOM 6412 O O . PRO B 1 381 ? 64.337 37.908 5.557 1.00 28.35 373 PRO B O 1
ATOM 6416 N N . ASP B 1 382 ? 63.779 38.152 3.378 1.00 27.68 374 ASP B N 1
ATOM 6417 C CA . ASP B 1 382 ? 62.693 37.224 3.379 1.00 26.27 374 ASP B CA 1
ATOM 6418 C C . ASP B 1 382 ? 63.245 35.953 2.785 1.00 27.72 374 ASP B C 1
ATOM 6419 O O . ASP B 1 382 ? 63.190 35.742 1.569 1.00 28.64 374 ASP B O 1
ATOM 6424 N N . GLU B 1 383 ? 63.787 35.109 3.658 1.00 26.63 375 GLU B N 1
ATOM 6425 C CA . GLU B 1 383 ? 64.521 33.936 3.220 1.00 27.97 375 GLU B CA 1
ATOM 6426 C C . GLU B 1 383 ? 64.063 32.684 3.944 1.00 29.22 375 GLU B C 1
ATOM 6427 O O . GLU B 1 383 ? 63.587 32.719 5.068 1.00 27.35 375 GLU B O 1
ATOM 6433 N N . GLU B 1 384 ? 64.239 31.587 3.244 1.00 28.67 376 GLU B N 1
ATOM 6434 C CA . GLU B 1 384 ? 63.819 30.281 3.657 1.00 31.90 376 GLU B CA 1
ATOM 6435 C C . GLU B 1 384 ? 64.763 29.754 4.730 1.00 30.55 376 GLU B C 1
ATOM 6436 O O . GLU B 1 384 ? 65.985 29.921 4.663 1.00 30.15 376 GLU B O 1
ATOM 6442 N N . HIS B 1 385 ? 64.187 29.117 5.734 1.00 30.85 377 HIS B N 1
ATOM 6443 C CA . HIS B 1 385 ? 64.950 28.724 6.931 1.00 30.93 377 HIS B CA 1
ATOM 6444 C C . HIS B 1 385 ? 65.685 27.391 6.678 1.00 30.49 377 HIS B C 1
ATOM 6445 O O . HIS B 1 385 ? 65.165 26.554 5.947 1.00 31.60 377 HIS B O 1
ATOM 6452 N N . PHE B 1 386 ? 66.855 27.179 7.291 1.00 30.96 378 PHE B N 1
ATOM 6453 C CA . PHE B 1 386 ? 67.494 25.857 7.229 1.00 30.63 378 PHE B CA 1
ATOM 6454 C C . PHE B 1 386 ? 68.365 25.462 8.445 1.00 28.81 378 PHE B C 1
ATOM 6455 O O . PHE B 1 386 ? 69.228 24.620 8.337 1.00 25.96 378 PHE B O 1
ATOM 6463 N N . GLY B 1 387 ? 68.111 26.038 9.605 1.00 26.44 379 GLY B N 1
ATOM 6464 C CA . GLY B 1 387 ? 68.934 25.715 10.768 1.00 25.00 379 GL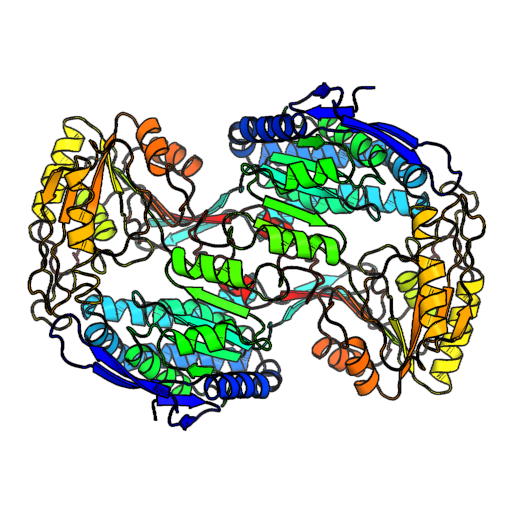Y B CA 1
ATOM 6465 C C . GLY B 1 387 ? 68.522 26.495 12.004 1.00 24.43 379 GLY B C 1
ATOM 6466 O O . GLY B 1 387 ? 67.605 27.308 11.951 1.00 23.73 379 GLY B O 1
ATOM 6467 N N . PRO B 1 388 ? 69.192 26.247 13.127 1.00 23.43 380 PRO B N 1
ATOM 6468 C CA . PRO B 1 388 ? 68.788 26.771 14.418 1.00 22.90 380 PRO B CA 1
ATOM 6469 C C . PRO B 1 388 ? 69.263 28.208 14.739 1.00 23.55 380 PRO B C 1
ATOM 6470 O O . PRO B 1 388 ? 69.864 28.443 15.800 1.00 23.53 380 PRO B O 1
ATOM 6474 N N . LEU B 1 389 ? 68.971 29.144 13.837 1.00 24.21 381 LEU B N 1
ATOM 6475 C CA . LEU B 1 389 ? 69.277 30.571 13.993 1.00 24.27 381 LEU B CA 1
ATOM 6476 C C . LEU B 1 389 ? 67.933 31.287 14.073 1.00 24.17 381 LEU B C 1
ATOM 6477 O O . LEU B 1 389 ? 67.331 31.676 13.069 1.00 25.79 381 LEU B O 1
ATOM 6482 N N . ALA B 1 390 ? 67.413 31.408 15.286 1.00 22.64 382 ALA B N 1
ATOM 6483 C CA . ALA B 1 390 ? 66.122 32.004 15.500 1.00 21.83 382 ALA B CA 1
ATOM 6484 C C . ALA B 1 390 ? 66.207 33.537 15.554 1.00 21.85 382 ALA B C 1
ATOM 6485 O O . ALA B 1 390 ? 67.009 34.088 16.315 1.00 22.35 382 ALA B O 1
ATOM 6487 N N . GLN B 1 391 ? 65.328 34.214 14.837 1.00 21.56 383 GLN B N 1
ATOM 6488 C CA . GLN B 1 391 ? 65.340 35.688 14.777 1.00 22.60 383 GLN B CA 1
ATOM 6489 C C . GLN B 1 391 ? 64.227 36.298 15.642 1.00 23.21 383 GLN B C 1
ATOM 6490 O O . GLN B 1 391 ? 63.047 36.024 15.443 1.00 24.15 383 GLN B O 1
ATOM 6496 N N . ILE B 1 392 ? 64.616 37.126 16.598 1.00 22.83 384 ILE B N 1
ATOM 6497 C CA . ILE B 1 392 ? 63.681 37.843 17.432 1.00 23.41 384 ILE B CA 1
ATOM 6498 C C . ILE B 1 392 ? 63.343 39.168 16.775 1.00 23.62 384 ILE B C 1
ATOM 6499 O O . ILE B 1 392 ? 64.246 39.881 16.347 1.00 23.61 384 ILE B O 1
ATOM 6504 N N . VAL B 1 393 ? 62.049 39.481 16.716 1.00 23.81 385 VAL B N 1
ATOM 6505 C CA . VAL B 1 393 ? 61.548 40.738 16.165 1.00 24.36 385 VAL B CA 1
ATOM 6506 C C . VAL B 1 393 ? 60.629 41.314 17.232 1.00 25.10 385 VAL B C 1
ATOM 6507 O O . VAL B 1 393 ? 59.675 40.653 17.651 1.00 25.97 385 VAL B O 1
ATOM 6511 N N . ARG B 1 394 ? 60.916 42.513 17.717 1.00 25.29 386 ARG B N 1
ATOM 6512 C CA . ARG B 1 394 ? 60.106 43.093 18.789 1.00 26.20 386 ARG B CA 1
ATOM 6513 C C . ARG B 1 394 ? 59.020 43.953 18.140 1.00 27.44 386 ARG B C 1
ATOM 6514 O O . ARG B 1 394 ? 59.276 44.725 17.214 1.00 28.14 386 ARG B O 1
ATOM 6522 N N . TYR B 1 395 ? 57.789 43.783 18.599 1.00 27.52 387 TYR B N 1
ATOM 6523 C CA . TYR B 1 395 ? 56.638 44.447 18.000 1.00 26.59 387 TYR B CA 1
ATOM 6524 C C . TYR B 1 395 ? 55.872 45.290 19.039 1.00 27.16 387 TYR B C 1
ATOM 6525 O O . TYR B 1 395 ? 56.172 45.225 20.218 1.00 26.10 387 TYR B O 1
ATOM 6534 N N . THR B 1 396 ? 54.867 46.030 18.583 1.00 26.91 388 THR B N 1
ATOM 6535 C CA . THR B 1 396 ? 54.046 46.881 19.470 1.00 27.70 388 THR B CA 1
ATOM 6536 C C . THR B 1 396 ? 52.766 46.177 19.936 1.00 28.26 388 THR B C 1
ATOM 6537 O O . THR B 1 396 ? 52.746 45.550 20.995 1.00 28.20 388 THR B O 1
ATOM 6541 N N . ASP B 1 397 ? 51.708 46.265 19.151 1.00 29.05 389 ASP B N 1
ATOM 6542 C CA . ASP B 1 397 ? 50.434 45.632 19.478 1.00 30.52 389 ASP B CA 1
ATOM 6543 C C . ASP B 1 397 ? 50.143 44.448 18.523 1.00 29.39 389 ASP B C 1
ATOM 6544 O O . ASP B 1 397 ? 50.899 44.193 17.574 1.00 27.63 389 ASP B O 1
ATOM 6549 N N . LEU B 1 398 ? 49.070 43.708 18.797 1.00 29.06 390 LEU B N 1
ATOM 6550 C CA . LEU B 1 398 ? 48.764 42.495 18.039 1.00 29.63 390 LEU B CA 1
ATOM 6551 C C . LEU B 1 398 ? 48.680 42.780 16.528 1.00 29.65 390 LEU B C 1
ATOM 6552 O O . LEU B 1 398 ? 49.198 41.998 15.719 1.00 27.07 390 LEU B O 1
ATOM 6557 N N . ASP B 1 399 ? 48.076 43.905 16.138 1.00 28.64 391 ASP B N 1
ATOM 6558 C CA . ASP B 1 399 ? 48.011 44.237 14.709 1.00 29.98 391 ASP B CA 1
ATOM 6559 C C . ASP B 1 399 ? 49.389 44.355 14.067 1.00 28.32 391 ASP B C 1
ATOM 6560 O O . ASP B 1 399 ? 49.568 43.959 12.917 1.00 28.04 391 ASP B O 1
ATOM 6565 N N . ASP B 1 400 ? 50.341 44.899 14.815 1.00 28.24 392 ASP B N 1
ATOM 6566 C CA . ASP B 1 400 ? 51.705 45.069 14.324 1.00 27.77 392 ASP B CA 1
ATOM 6567 C C . ASP B 1 400 ? 52.371 43.701 14.197 1.00 27.59 392 ASP B C 1
ATOM 6568 O O . ASP B 1 400 ? 52.989 43.417 13.182 1.00 28.37 392 ASP B O 1
ATOM 6573 N N . ALA B 1 401 ? 52.212 42.848 15.212 1.00 26.35 393 ALA B N 1
ATOM 6574 C CA . ALA B 1 401 ? 52.712 41.464 15.126 1.00 25.55 393 ALA B CA 1
ATOM 6575 C C . ALA B 1 401 ? 52.147 40.721 13.912 1.00 23.86 393 ALA B C 1
ATOM 6576 O O . ALA B 1 401 ? 52.849 39.985 13.205 1.00 22.52 393 ALA B O 1
ATOM 6578 N N . ILE B 1 402 ? 50.866 40.907 13.672 1.00 23.21 394 ILE B N 1
ATOM 6579 C CA . ILE B 1 402 ? 50.226 40.270 12.540 1.00 23.68 394 ILE B CA 1
ATOM 6580 C C . ILE B 1 402 ? 50.773 40.800 11.219 1.00 23.11 394 ILE B C 1
ATOM 6581 O O . ILE B 1 402 ? 51.085 40.017 10.338 1.00 23.32 394 ILE B O 1
ATOM 6586 N N . ALA B 1 403 ? 50.902 42.121 11.082 1.00 23.69 395 ALA B N 1
ATOM 6587 C CA . ALA B 1 403 ? 51.476 42.687 9.884 1.00 24.22 395 ALA B CA 1
ATOM 6588 C C . ALA B 1 403 ? 52.876 42.129 9.633 1.00 24.98 395 ALA B C 1
ATOM 6589 O O . ALA B 1 403 ? 53.199 41.700 8.521 1.00 23.94 395 ALA B O 1
ATOM 6591 N N . ARG B 1 404 ? 53.687 42.092 10.683 1.00 24.59 396 ARG B N 1
ATOM 6592 C CA . ARG B 1 404 ? 55.061 41.624 10.531 1.00 24.09 396 ARG B CA 1
ATOM 6593 C C . ARG B 1 404 ? 55.090 40.133 10.225 1.00 21.86 396 ARG B C 1
ATOM 6594 O O . ARG B 1 404 ? 55.852 39.696 9.375 1.00 21.64 396 ARG B O 1
ATOM 6602 N N . ALA B 1 405 ? 54.274 39.359 10.920 1.00 20.38 397 ALA B N 1
ATOM 6603 C CA . ALA B 1 405 ? 54.201 37.914 10.664 1.00 19.92 397 ALA B CA 1
ATOM 6604 C C . ALA B 1 405 ? 53.901 37.615 9.204 1.00 20.12 397 ALA B C 1
ATOM 6605 O O . ALA B 1 405 ? 54.482 36.691 8.621 1.00 20.24 397 ALA B O 1
ATOM 6607 N N . ASN B 1 406 ? 52.976 38.379 8.628 1.00 20.84 398 ASN B N 1
ATOM 6608 C CA . ASN B 1 406 ? 52.555 38.228 7.224 1.00 21.65 398 ASN B CA 1
ATOM 6609 C C . ASN B 1 406 ? 53.492 38.891 6.199 1.00 21.76 398 ASN B C 1
ATOM 6610 O O . ASN B 1 406 ? 53.255 38.803 4.965 1.00 21.50 398 ASN B O 1
ATOM 6615 N N . ASP B 1 407 ? 54.537 39.552 6.683 1.00 22.49 399 ASP B N 1
ATOM 6616 C CA . ASP B 1 407 ? 55.468 40.253 5.789 1.00 23.96 399 ASP B CA 1
ATOM 6617 C C . ASP B 1 407 ? 56.502 39.282 5.198 1.00 24.42 399 ASP B C 1
ATOM 6618 O O . ASP B 1 407 ? 57.688 39.293 5.564 1.00 24.47 399 ASP B O 1
ATOM 6623 N N . THR B 1 408 ? 56.027 38.423 4.309 1.00 23.35 400 THR B N 1
ATOM 6624 C CA . THR B 1 408 ? 56.835 37.397 3.684 1.00 23.26 400 THR B CA 1
ATOM 6625 C C . THR B 1 408 ? 56.061 36.929 2.462 1.00 23.10 400 THR B C 1
ATOM 6626 O O . THR B 1 408 ? 54.824 37.002 2.464 1.00 22.51 400 THR B O 1
ATOM 6630 N N . ALA B 1 409 ? 56.782 36.438 1.454 1.00 21.55 401 ALA B N 1
ATOM 6631 C CA . ALA B 1 409 ? 56.205 35.769 0.296 1.00 21.25 401 ALA B CA 1
ATOM 6632 C C . ALA B 1 409 ? 55.932 34.262 0.561 1.00 19.79 401 ALA B C 1
ATOM 6633 O O . ALA B 1 409 ? 55.338 33.601 -0.277 1.00 19.42 401 ALA B O 1
ATOM 6635 N N . PHE B 1 410 ? 56.363 33.737 1.703 1.00 19.30 402 PHE B N 1
ATOM 6636 C CA . PHE B 1 410 ? 56.126 32.320 2.083 1.00 18.92 402 PHE B CA 1
ATOM 6637 C C . PHE B 1 410 ? 54.849 32.213 2.922 1.00 19.00 402 PHE B C 1
ATOM 6638 O O . PHE B 1 410 ? 54.256 33.214 3.270 1.00 19.07 402 PHE B O 1
ATOM 6646 N N . GLY B 1 411 ? 54.428 31.004 3.256 1.00 18.06 403 GLY B N 1
ATOM 6647 C CA . GLY B 1 411 ? 53.180 30.841 4.005 1.00 17.76 403 GLY B CA 1
ATOM 6648 C C . GLY B 1 411 ? 52.986 29.410 4.441 1.00 17.37 403 GLY B C 1
ATOM 6649 O O . GLY B 1 411 ? 51.906 28.838 4.254 1.00 17.53 403 GLY B O 1
ATOM 6650 N N . LEU B 1 412 ? 54.029 28.816 5.006 1.00 18.37 404 LEU B N 1
ATOM 6651 C CA . LEU B 1 412 ? 53.949 27.394 5.384 1.00 17.46 404 LEU B CA 1
ATOM 6652 C C . LEU B 1 412 ? 53.273 27.267 6.750 1.00 16.89 404 LEU B C 1
ATOM 6653 O O . LEU B 1 412 ? 52.118 26.843 6.842 1.00 16.21 404 LEU B O 1
ATOM 6658 N N . SER B 1 413 ? 53.983 27.655 7.824 1.00 16.84 405 SER B N 1
ATOM 6659 C CA . SER B 1 413 ? 53.408 27.625 9.162 1.00 16.61 405 SER B CA 1
ATOM 6660 C C . SER B 1 413 ? 53.430 28.950 9.904 1.00 17.59 405 SER B C 1
ATOM 6661 O O . SER B 1 413 ? 54.127 29.879 9.539 1.00 16.39 405 SER B O 1
ATOM 6664 N N . ALA B 1 414 ? 52.644 29.005 10.979 1.00 17.18 406 ALA B N 1
ATOM 6665 C CA . ALA B 1 414 ? 52.649 30.125 11.883 1.00 17.84 406 ALA B CA 1
ATOM 6666 C C . ALA B 1 414 ? 52.015 29.677 13.197 1.00 17.96 406 ALA B C 1
ATOM 6667 O O . ALA B 1 414 ? 51.337 28.646 13.243 1.00 18.34 406 ALA B O 1
ATOM 66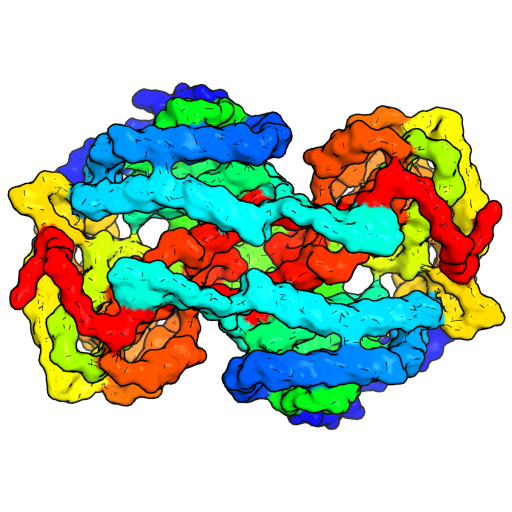69 N N . GLY B 1 415 ? 52.273 30.414 14.260 1.00 18.44 407 GLY B N 1
ATOM 6670 C CA . GLY B 1 415 ? 51.693 30.081 15.576 1.00 18.73 407 GLY B CA 1
ATOM 6671 C C . GLY B 1 415 ? 51.471 31.321 16.404 1.00 18.78 407 GLY B C 1
ATOM 6672 O O . GLY B 1 415 ? 52.119 32.343 16.204 1.00 19.20 407 GLY B O 1
ATOM 6673 N N . LEU B 1 416 ? 50.545 31.220 17.344 1.00 19.01 408 LEU B N 1
ATOM 6674 C CA . LEU B 1 416 ? 50.322 32.246 18.339 1.00 19.71 408 LEU B CA 1
ATOM 6675 C C . LEU B 1 416 ? 50.366 31.584 19.685 1.00 20.24 408 LEU B C 1
ATOM 6676 O O . LEU B 1 416 ? 49.674 30.573 19.901 1.00 20.14 408 LEU B O 1
ATOM 6681 N N . LEU B 1 417 ? 51.149 32.160 20.591 1.00 20.80 409 LEU B N 1
ATOM 6682 C CA . LEU B 1 417 ? 51.113 31.791 21.995 1.00 22.58 409 LEU B CA 1
ATOM 6683 C C . LEU B 1 417 ? 50.444 32.958 22.740 1.00 23.16 409 LEU B C 1
ATOM 6684 O O . LEU B 1 417 ? 50.965 34.043 22.750 1.00 22.51 409 LEU B O 1
ATOM 6689 N N . ALA B 1 418 ? 49.260 32.719 23.307 1.00 23.88 410 ALA B N 1
ATOM 6690 C CA . ALA B 1 418 ? 48.438 33.769 23.923 1.00 24.91 410 ALA B CA 1
ATOM 6691 C C . ALA B 1 418 ? 47.325 33.149 24.719 1.00 25.13 410 ALA B C 1
ATOM 6692 O O . ALA B 1 418 ? 46.681 32.219 24.227 1.00 25.13 410 ALA B O 1
ATOM 6694 N N . ASP B 1 419 ? 47.061 33.665 25.919 1.00 27.34 411 ASP B N 1
ATOM 6695 C CA . ASP B 1 419 ? 45.923 33.209 26.715 1.00 28.75 411 ASP B CA 1
ATOM 6696 C C . ASP B 1 419 ? 44.591 33.700 26.157 1.00 30.13 411 ASP B C 1
ATOM 6697 O O . ASP B 1 419 ? 43.602 32.984 26.249 1.00 30.24 411 ASP B O 1
ATOM 6702 N N . ASP B 1 420 ? 44.567 34.886 25.561 1.00 29.83 412 ASP B N 1
ATOM 6703 C CA . ASP B 1 420 ? 43.309 35.497 25.130 1.00 30.64 412 ASP B CA 1
ATOM 6704 C C . ASP B 1 420 ? 42.762 34.892 23.819 1.00 31.25 412 ASP B C 1
ATOM 6705 O O . ASP B 1 420 ? 43.333 35.101 22.743 1.00 29.31 412 ASP B O 1
ATOM 6710 N N . GLU B 1 421 ? 41.642 34.178 23.917 1.00 31.25 413 GLU B N 1
ATOM 6711 C CA . GLU B 1 421 ? 40.977 33.578 22.769 1.00 33.33 413 GLU B CA 1
ATOM 6712 C C . GLU B 1 421 ? 40.665 34.584 21.643 1.00 33.04 413 GLU B C 1
ATOM 6713 O O . GLU B 1 421 ? 40.588 34.201 20.446 1.00 31.88 413 GLU B O 1
ATOM 6719 N N . GLN B 1 422 ? 40.513 35.853 22.014 1.00 33.05 414 GLN B N 1
ATOM 6720 C CA . GLN B 1 422 ? 40.198 36.940 21.071 1.00 35.56 414 GLN B CA 1
ATOM 6721 C C . GLN B 1 422 ? 41.388 37.284 20.177 1.00 32.62 414 GLN B C 1
ATOM 6722 O O . GLN B 1 422 ? 41.223 37.620 19.006 1.00 31.55 414 GLN B O 1
ATOM 6728 N N . ALA B 1 423 ? 42.560 37.268 20.789 1.00 29.72 415 ALA B N 1
ATOM 6729 C CA . ALA B 1 423 ? 43.805 37.441 20.093 1.00 28.48 415 ALA B CA 1
ATOM 6730 C C . ALA B 1 423 ? 43.950 36.302 19.069 1.00 26.73 415 ALA B C 1
ATOM 6731 O O . ALA B 1 423 ? 44.245 36.560 17.907 1.00 26.58 415 ALA B O 1
ATOM 6733 N N . TRP B 1 424 ? 43.645 35.066 19.471 1.00 25.95 416 TRP B N 1
ATOM 6734 C CA . TRP B 1 424 ? 43.629 33.954 18.520 1.00 25.82 416 TRP B CA 1
ATOM 6735 C C . TRP B 1 424 ? 42.676 34.178 17.326 1.00 28.36 416 TRP B C 1
ATOM 6736 O O . TRP B 1 424 ? 43.075 33.976 16.178 1.00 26.73 416 TRP B O 1
ATOM 6747 N N . HIS B 1 425 ? 41.438 34.582 17.610 1.00 28.97 417 HIS B N 1
ATOM 6748 C CA . HIS B 1 425 ? 40.426 34.811 16.585 1.00 31.37 417 HIS B CA 1
ATOM 6749 C C . HIS B 1 425 ? 40.960 35.841 15.553 1.00 28.73 417 HIS B C 1
ATOM 6750 O O . HIS B 1 425 ? 40.926 35.593 14.352 1.00 28.28 417 HIS B O 1
ATOM 6757 N N . THR B 1 426 ? 41.528 36.939 16.041 1.00 27.47 418 THR B N 1
ATOM 6758 C CA . THR B 1 426 ? 42.090 37.984 15.195 1.00 26.60 418 THR B CA 1
ATOM 6759 C C . THR B 1 426 ? 43.261 37.457 14.380 1.00 26.50 418 THR B C 1
ATOM 6760 O O . THR B 1 426 ? 43.370 37.731 13.171 1.00 24.13 418 THR B O 1
ATOM 6764 N N . PHE B 1 427 ? 44.112 36.681 15.057 1.00 24.84 419 PHE B N 1
ATOM 6765 C CA . PHE B 1 427 ? 45.319 36.174 14.493 1.00 24.56 419 PHE B CA 1
ATOM 6766 C C . PHE B 1 427 ? 45.022 35.208 13.391 1.00 24.23 419 PHE B C 1
ATOM 6767 O O . PHE B 1 427 ? 45.540 35.392 12.300 1.00 26.36 419 PHE B O 1
ATOM 6775 N N . ARG B 1 428 ? 44.176 34.212 13.649 1.00 26.17 420 ARG B N 1
ATOM 6776 C CA . ARG B 1 428 ? 43.948 33.176 12.658 1.00 26.74 420 ARG B CA 1
ATOM 6777 C C . ARG B 1 428 ? 43.146 33.708 11.482 1.00 26.87 420 ARG B C 1
ATOM 6778 O O . ARG B 1 428 ? 43.273 33.172 10.391 1.00 26.01 420 ARG B O 1
ATOM 6786 N N . ARG B 1 429 ? 42.319 34.730 11.688 1.00 24.58 421 ARG B N 1
ATOM 6787 C CA . ARG B 1 429 ? 41.569 35.286 10.561 1.00 26.59 421 ARG B CA 1
ATOM 6788 C C . ARG B 1 429 ? 42.468 36.102 9.611 1.00 25.23 421 ARG B C 1
ATOM 6789 O O . ARG B 1 429 ? 42.100 36.305 8.498 1.00 25.02 421 ARG B O 1
ATOM 6797 N N . ALA B 1 430 ? 43.613 36.574 10.071 1.00 24.03 422 ALA B N 1
ATOM 6798 C CA . ALA B 1 430 ? 44.475 37.436 9.273 1.00 23.08 422 ALA B CA 1
ATOM 6799 C C . ALA B 1 430 ? 45.758 36.753 8.746 1.00 22.95 422 ALA B C 1
ATOM 6800 O O . ALA B 1 430 ? 46.260 37.148 7.700 1.00 21.06 422 ALA B O 1
ATOM 6802 N N . ILE B 1 431 ? 46.326 35.812 9.490 1.00 22.12 423 ILE B N 1
ATOM 6803 C CA . ILE B 1 431 ? 47.545 35.139 9.057 1.00 22.83 423 ILE B CA 1
ATOM 6804 C C . ILE B 1 431 ? 47.331 34.360 7.751 1.00 22.41 423 ILE B C 1
ATOM 6805 O O . ILE B 1 431 ? 46.257 33.817 7.489 1.00 21.90 423 ILE B O 1
ATOM 6810 N N . ARG B 1 432 ? 48.360 34.334 6.913 1.00 22.68 424 ARG B N 1
ATOM 6811 C CA . ARG B 1 432 ? 48.305 33.638 5.620 1.00 22.61 424 ARG B CA 1
ATOM 6812 C C . ARG B 1 432 ? 49.261 32.473 5.642 1.00 21.28 424 ARG B C 1
ATOM 6813 O O . ARG B 1 432 ? 50.450 32.624 5.342 1.00 22.16 424 ARG B O 1
ATOM 6821 N N . ALA B 1 433 ? 48.760 31.312 6.053 1.00 18.83 425 ALA B N 1
ATOM 6822 C CA . ALA B 1 433 ? 49.597 30.139 6.165 1.00 18.19 425 ALA B CA 1
ATOM 6823 C C . ALA B 1 433 ? 48.775 28.890 6.193 1.00 16.88 425 ALA B C 1
ATOM 6824 O O . ALA B 1 433 ? 47.607 28.904 6.571 1.00 16.15 425 ALA B O 1
ATOM 6826 N N . GLY B 1 434 ? 49.410 27.787 5.867 1.00 16.58 426 GLY B N 1
ATOM 6827 C CA . GLY B 1 434 ? 48.663 26.505 5.751 1.00 17.03 426 GLY B CA 1
ATOM 6828 C C . GLY B 1 434 ? 48.573 25.676 7.015 1.00 16.93 426 GLY B C 1
ATOM 6829 O O . GLY B 1 434 ? 47.677 24.825 7.151 1.00 17.21 426 GLY B O 1
ATOM 6830 N N . ILE B 1 435 ? 49.468 25.960 7.952 1.00 17.59 427 ILE B N 1
ATOM 6831 C CA . ILE B 1 435 ? 49.556 25.268 9.226 1.00 19.24 427 ILE B CA 1
ATOM 6832 C C . ILE B 1 435 ? 49.608 26.378 10.278 1.00 19.94 427 ILE B C 1
ATOM 6833 O O . ILE B 1 435 ? 50.550 27.139 10.315 1.00 19.38 427 ILE B O 1
ATOM 6838 N N . VAL B 1 436 ? 48.574 26.520 11.099 1.00 19.43 428 VAL B N 1
ATOM 6839 C CA . VAL B 1 436 ? 48.531 27.636 12.016 1.00 19.44 428 VAL B CA 1
ATOM 6840 C C . VAL B 1 436 ? 48.019 27.170 13.350 1.00 20.47 428 VAL B C 1
ATOM 6841 O O . VAL B 1 436 ? 46.851 26.758 13.451 1.00 20.04 428 VAL B O 1
ATOM 6845 N N . ASN B 1 437 ? 48.871 27.255 14.376 1.00 20.02 429 ASN B N 1
ATOM 6846 C CA . ASN B 1 437 ? 48.552 26.678 15.662 1.00 19.83 429 ASN B CA 1
ATOM 6847 C C . ASN B 1 437 ? 48.387 27.684 16.757 1.00 19.94 429 ASN B C 1
ATOM 6848 O O . ASN B 1 437 ? 48.922 28.764 16.693 1.00 18.96 429 ASN B O 1
ATOM 6853 N N . TRP B 1 438 ? 47.614 27.319 17.775 1.00 20.91 430 TRP B N 1
ATOM 6854 C CA . TRP B 1 438 ? 47.417 28.188 18.913 1.00 21.08 430 TRP B CA 1
ATOM 6855 C C . TRP B 1 438 ? 47.925 27.455 20.165 1.00 21.82 430 TRP B C 1
ATOM 6856 O O . TRP B 1 438 ? 47.438 26.375 20.495 1.00 20.60 430 TRP B O 1
ATOM 6867 N N . ASN B 1 439 ? 48.882 28.057 20.860 1.00 21.91 431 ASN B N 1
ATOM 6868 C CA . ASN B 1 439 ? 49.411 27.504 22.104 1.00 22.48 431 ASN B CA 1
ATOM 6869 C C . ASN B 1 439 ? 50.016 26.121 21.935 1.00 21.87 431 ASN B C 1
ATOM 6870 O O . ASN B 1 439 ? 49.961 25.269 22.819 1.00 21.89 431 ASN B O 1
ATOM 6875 N N . ARG B 1 440 ? 50.635 25.927 20.776 1.00 23.58 432 ARG B N 1
ATOM 6876 C CA . ARG B 1 440 ? 51.403 24.724 20.448 1.00 23.74 432 ARG B CA 1
ATOM 6877 C C . ARG B 1 440 ? 52.627 25.198 19.641 1.00 23.62 432 ARG B C 1
ATOM 6878 O O . ARG B 1 440 ? 52.585 26.248 19.068 1.00 25.34 432 ARG B O 1
ATOM 6886 N N . PRO B 1 441 ? 53.703 24.408 19.582 1.00 22.87 433 PRO B N 1
ATOM 6887 C CA . PRO B 1 441 ? 54.780 24.693 18.631 1.00 21.99 433 PRO B CA 1
ATOM 6888 C C . PRO B 1 441 ? 54.280 24.798 17.177 1.00 21.27 433 PRO B C 1
ATOM 6889 O O . PRO B 1 441 ? 53.274 24.189 16.794 1.00 20.85 433 PRO B O 1
ATOM 6893 N N . THR B 1 442 ? 54.989 25.554 16.364 1.00 20.49 434 THR B N 1
ATOM 6894 C CA . THR B 1 442 ? 54.657 25.685 14.978 1.00 21.31 434 THR B CA 1
ATOM 6895 C C . THR B 1 442 ? 54.856 24.411 14.158 1.00 22.13 434 THR B C 1
ATOM 6896 O O . THR B 1 442 ? 54.413 24.342 13.004 1.00 21.01 434 THR B O 1
ATOM 6900 N N . ASN B 1 443 ? 55.508 23.411 14.742 1.00 24.99 435 ASN B N 1
ATOM 6901 C CA . ASN B 1 443 ? 55.728 22.139 14.050 1.00 28.03 435 ASN B CA 1
ATOM 6902 C C . ASN B 1 443 ? 54.787 21.081 14.582 1.00 31.18 435 ASN B C 1
ATOM 6903 O O . ASN B 1 443 ? 54.912 19.914 14.261 1.00 33.46 435 ASN B O 1
ATOM 6908 N N . GLY B 1 444 ? 53.787 21.530 15.346 1.00 31.80 436 GLY B N 1
ATOM 6909 C CA . GLY B 1 444 ? 52.616 20.732 15.681 1.00 34.23 436 GLY B CA 1
ATOM 6910 C C . GLY B 1 444 ? 51.693 20.541 14.473 1.00 34.74 436 GLY B C 1
ATOM 6911 O O . GLY B 1 444 ? 51.351 21.499 13.735 1.00 28.94 436 GLY B O 1
ATOM 6912 N N . ALA B 1 445 ? 51.312 19.288 14.238 1.00 34.80 437 ALA B N 1
ATOM 6913 C CA . ALA B 1 445 ? 50.445 18.978 13.112 1.00 37.15 437 ALA B CA 1
ATOM 6914 C C . ALA B 1 445 ? 49.664 17.697 13.421 1.00 41.40 437 ALA B C 1
ATOM 6915 O O . ALA B 1 445 ? 50.164 16.825 14.139 1.00 42.65 437 ALA B O 1
ATOM 6917 N N . SER B 1 446 ? 48.416 17.622 12.951 1.00 39.12 438 SER B N 1
ATOM 6918 C CA . SER B 1 446 ? 47.672 16.366 12.967 1.00 38.01 438 SER B CA 1
ATOM 6919 C C . SER B 1 446 ? 48.045 15.595 11.738 1.00 33.96 438 SER B C 1
ATOM 6920 O O . SER B 1 446 ? 48.029 16.098 10.606 1.00 31.63 438 SER B O 1
ATOM 6923 N N . SER B 1 447 ? 48.357 14.336 11.949 1.00 34.04 439 SER B N 1
ATOM 6924 C CA . SER B 1 447 ? 48.754 13.460 10.850 1.00 34.21 439 SER B CA 1
ATOM 6925 C C . SER B 1 447 ? 47.618 13.281 9.770 1.00 29.64 439 SER B C 1
ATOM 6926 O O . SER B 1 447 ? 47.864 13.101 8.591 1.00 33.22 439 SER B O 1
ATOM 6929 N N . ALA B 1 448 ? 46.381 13.449 10.213 1.00 26.18 440 ALA B N 1
ATOM 6930 C CA . ALA B 1 448 ? 45.187 13.251 9.428 1.00 23.33 440 ALA B CA 1
ATOM 6931 C C . ALA B 1 448 ? 44.635 14.537 8.788 1.00 21.91 440 ALA B C 1
ATOM 6932 O O . ALA B 1 448 ? 43.497 14.567 8.296 1.00 20.12 440 ALA B O 1
ATOM 6934 N N . ALA B 1 449 ? 45.411 15.611 8.814 1.00 19.75 441 ALA B N 1
ATOM 6935 C CA . ALA B 1 449 ? 44.995 16.878 8.172 1.00 19.45 441 ALA B CA 1
ATOM 6936 C C . ALA B 1 449 ? 45.826 17.191 6.905 1.00 17.64 441 ALA B C 1
ATOM 6937 O O . ALA B 1 449 ? 46.923 16.665 6.741 1.00 17.80 441 ALA B O 1
ATOM 6939 N N . PRO B 1 450 ? 45.300 18.031 6.014 1.00 16.63 442 PRO B N 1
ATOM 6940 C CA . PRO B 1 450 ? 46.109 18.449 4.857 1.00 17.47 442 PRO B CA 1
ATOM 6941 C C . PRO B 1 450 ? 47.335 19.207 5.319 1.00 18.03 442 PRO B C 1
ATOM 6942 O O . PRO B 1 450 ? 47.301 19.870 6.373 1.00 18.76 442 PRO B O 1
ATOM 6946 N N . PHE B 1 451 ? 48.383 19.132 4.530 1.00 18.94 443 PHE B N 1
ATOM 6947 C CA . PHE B 1 451 ? 49.622 19.828 4.847 1.00 20.72 443 PHE B CA 1
ATOM 6948 C C . PHE B 1 451 ? 50.138 20.490 3.580 1.00 20.64 443 PHE B C 1
ATOM 6949 O O . PHE B 1 451 ? 50.712 19.842 2.714 1.00 19.67 443 PHE B O 1
ATOM 6957 N N . GLY B 1 452 ? 49.931 21.798 3.484 1.00 19.87 444 GLY B N 1
ATOM 6958 C CA . GLY B 1 452 ? 50.313 22.539 2.309 1.00 19.83 444 GLY B CA 1
ATOM 6959 C C . GLY B 1 452 ? 50.569 24.002 2.644 1.00 20.30 444 GLY B C 1
ATOM 6960 O O . GLY B 1 452 ? 49.773 24.612 3.356 1.00 21.16 444 GLY B O 1
ATOM 6961 N N . GLY B 1 453 ? 51.683 24.554 2.154 1.00 17.51 445 GLY B N 1
ATOM 6962 C CA . GLY B 1 453 ? 51.943 25.972 2.365 1.00 18.09 445 GLY B CA 1
ATOM 6963 C C . GLY B 1 453 ? 51.365 26.873 1.297 1.00 17.79 445 GLY B C 1
ATOM 6964 O O . GLY B 1 453 ? 51.155 26.426 0.187 1.00 17.58 445 GLY B O 1
ATOM 6965 N N . ALA B 1 454 ? 51.044 28.111 1.687 1.00 18.07 446 ALA B N 1
ATOM 6966 C CA . ALA B 1 454 ? 50.586 29.157 0.806 1.00 18.22 446 ALA B CA 1
ATOM 6967 C C . ALA B 1 454 ? 51.815 29.919 0.266 1.00 18.37 446 ALA B C 1
ATOM 6968 O O . ALA B 1 454 ? 52.960 29.699 0.725 1.00 18.04 446 ALA B O 1
ATOM 6970 N N . GLY B 1 455 ? 51.577 30.833 -0.653 1.00 18.42 447 GLY B N 1
ATOM 6971 C CA . GLY B 1 455 ? 52.653 31.570 -1.329 1.00 19.78 447 GLY B CA 1
ATOM 6972 C C . GLY B 1 455 ? 53.765 30.694 -1.916 1.00 20.53 447 GLY B C 1
ATOM 6973 O O . GLY B 1 455 ? 53.496 29.613 -2.481 1.00 19.36 447 GLY B O 1
ATOM 6974 N N . ARG B 1 456 ? 55.029 31.121 -1.727 1.00 20.67 448 ARG B N 1
ATOM 6975 C CA . ARG B 1 456 ? 56.172 30.388 -2.296 1.00 22.19 448 ARG B CA 1
ATOM 6976 C C . ARG B 1 456 ? 56.487 29.073 -1.587 1.00 20.11 448 ARG B C 1
ATOM 6977 O O . ARG B 1 456 ? 57.450 28.413 -1.913 1.00 19.08 448 ARG B O 1
ATOM 6985 N N . SER B 1 457 ? 55.683 28.721 -0.589 1.00 17.95 449 SER B N 1
ATOM 6986 C CA . SER B 1 457 ? 55.844 27.479 0.144 1.00 17.24 449 SER B CA 1
ATOM 6987 C C . SER B 1 457 ? 55.168 26.273 -0.512 1.00 16.83 449 SER B C 1
ATOM 6988 O O . SER B 1 457 ? 55.289 25.130 -0.024 1.00 16.69 449 SER B O 1
ATOM 6991 N N . GLY B 1 458 ? 54.418 26.506 -1.569 1.00 16.36 450 GLY B N 1
ATOM 6992 C CA . GLY B 1 458 ? 53.782 25.421 -2.265 1.00 17.56 450 GLY B CA 1
ATOM 6993 C C . GLY B 1 458 ? 53.235 25.876 -3.613 1.00 18.35 450 GLY B C 1
ATOM 6994 O O . GLY B 1 458 ? 53.517 26.970 -4.064 1.00 20.13 450 GLY B O 1
ATOM 6995 N N . ASN B 1 459 ? 52.459 25.010 -4.248 1.00 18.32 451 ASN B N 1
ATOM 6996 C CA . ASN B 1 459 ? 51.772 25.322 -5.519 1.00 18.49 451 ASN B CA 1
ATOM 6997 C C . ASN B 1 459 ? 50.330 24.834 -5.493 1.00 18.53 451 ASN B C 1
ATOM 6998 O O . ASN B 1 459 ? 49.813 24.338 -6.494 1.00 18.40 451 ASN B O 1
ATOM 7003 N N . HIS B 1 460 ? 49.700 25.013 -4.348 1.00 18.43 452 HIS B N 1
ATOM 7004 C CA . HIS B 1 460 ? 48.295 24.628 -4.121 1.00 19.35 452 HIS B CA 1
ATOM 7005 C C . HIS B 1 460 ? 48.004 23.206 -4.458 1.00 17.98 452 HIS B C 1
ATOM 7006 O O . HIS B 1 460 ? 46.961 22.923 -4.989 1.00 18.84 452 HIS B O 1
ATOM 7013 N N . ARG B 1 461 ? 48.934 22.330 -4.095 1.00 17.21 453 ARG B N 1
ATOM 7014 C CA . ARG B 1 461 ? 48.738 20.899 -4.094 1.00 17.54 453 ARG B CA 1
ATOM 7015 C C . ARG B 1 461 ? 49.148 20.361 -2.702 1.00 17.18 453 ARG B C 1
ATOM 7016 O O . ARG B 1 461 ? 50.148 19.698 -2.530 1.00 16.54 453 ARG B O 1
ATOM 7024 N N . PRO B 1 462 ? 48.334 20.671 -1.690 1.00 17.12 454 PRO B N 1
ATOM 7025 C CA . PRO B 1 462 ? 48.621 20.243 -0.356 1.00 16.81 454 PRO B CA 1
ATOM 7026 C C . PRO B 1 462 ? 48.785 18.738 -0.263 1.00 15.73 454 PRO B C 1
ATOM 7027 O O . PRO B 1 462 ? 48.126 17.993 -0.971 1.00 15.01 454 PRO B O 1
ATOM 7031 N N . SER B 1 463 ? 49.741 18.323 0.552 1.00 16.33 455 SER B N 1
ATOM 7032 C CA . SER B 1 463 ? 50.028 16.921 0.770 1.00 17.01 455 SER B CA 1
ATOM 7033 C C . SER B 1 463 ? 49.406 16.478 2.108 1.00 16.55 455 SER B C 1
ATOM 7034 O O . SER B 1 463 ? 48.395 17.041 2.558 1.00 16.31 455 SER B O 1
ATOM 7037 N N . ALA B 1 464 ? 50.033 15.509 2.757 1.00 16.90 456 ALA B N 1
ATOM 7038 C CA . ALA B 1 464 ? 49.430 14.771 3.895 1.00 17.13 456 ALA B CA 1
ATOM 7039 C C . ALA B 1 464 ? 48.068 14.283 3.499 1.00 17.21 456 ALA B C 1
ATOM 7040 O O . ALA B 1 464 ? 47.952 13.596 2.500 1.00 16.70 456 ALA B O 1
ATOM 7042 N N . TYR B 1 465 ? 47.024 14.666 4.239 1.00 16.42 457 TYR B N 1
ATOM 7043 C CA . TYR B 1 465 ? 45.699 14.113 3.967 1.00 16.28 457 TYR B CA 1
ATOM 7044 C C . TYR B 1 465 ? 45.231 14.379 2.542 1.00 15.19 457 TYR B C 1
ATOM 7045 O O . TYR B 1 465 ? 44.545 13.550 1.945 1.00 15.18 457 TYR B O 1
ATOM 7054 N N . TYR B 1 466 ? 45.561 15.530 1.967 1.00 14.72 458 TYR B N 1
ATOM 7055 C CA . TYR B 1 466 ? 45.102 15.830 0.585 1.00 14.71 458 TYR B CA 1
ATOM 7056 C C . TYR B 1 466 ? 46.089 15.338 -0.516 1.00 14.83 458 TYR B C 1
ATOM 7057 O O . TYR B 1 466 ? 45.843 15.570 -1.665 1.00 14.92 458 TYR B O 1
ATOM 7066 N N . ALA B 1 467 ? 47.131 14.602 -0.166 1.00 15.23 459 ALA B N 1
ATOM 7067 C CA . ALA B 1 467 ? 48.022 13.979 -1.183 1.00 15.49 459 ALA B CA 1
ATOM 7068 C C . ALA B 1 467 ? 47.213 13.145 -2.174 1.00 16.43 459 ALA B C 1
ATOM 7069 O O . ALA B 1 467 ? 47.544 13.092 -3.364 1.00 15.98 459 ALA B O 1
ATOM 7071 N N . ALA B 1 468 ? 46.134 12.526 -1.698 1.00 15.00 460 ALA B N 1
ATOM 7072 C CA . ALA B 1 468 ? 45.305 11.719 -2.582 1.00 14.84 460 ALA B CA 1
ATOM 7073 C C . ALA B 1 468 ? 44.884 12.528 -3.810 1.00 14.82 460 ALA B C 1
ATOM 7074 O O . ALA B 1 468 ? 44.760 11.966 -4.904 1.00 15.61 460 ALA B O 1
ATOM 7076 N N . ASP B 1 469 ? 44.628 13.823 -3.619 1.00 14.33 461 ASP B N 1
ATOM 7077 C CA . ASP B 1 469 ? 44.055 14.666 -4.660 1.00 15.49 461 ASP B CA 1
ATOM 7078 C C . ASP B 1 469 ? 45.012 14.774 -5.859 1.00 15.59 461 ASP B C 1
ATOM 7079 O O . ASP B 1 469 ? 44.578 14.896 -6.987 1.00 16.20 461 ASP B O 1
ATOM 7084 N N . TYR B 1 470 ? 46.324 14.721 -5.635 1.00 15.30 462 TYR B N 1
ATOM 7085 C CA . TYR B 1 470 ? 47.233 14.839 -6.775 1.00 16.31 462 TYR B CA 1
ATOM 7086 C C . TYR B 1 470 ? 47.721 13.467 -7.247 1.00 16.79 462 TYR B C 1
ATOM 7087 O O . TYR B 1 470 ? 48.421 13.356 -8.270 1.00 17.16 462 TYR B O 1
ATOM 7096 N N . CYS B 1 471 ? 47.319 12.421 -6.536 1.00 16.40 463 CYS B N 1
ATOM 7097 C CA . CYS B 1 471 ? 47.731 11.054 -6.884 1.00 16.10 463 CYS B CA 1
ATOM 7098 C C . CYS B 1 471 ? 46.758 10.348 -7.813 1.00 16.26 463 CYS B C 1
ATOM 7099 O O . CYS B 1 471 ? 47.096 9.320 -8.410 1.00 17.01 463 CYS B O 1
ATOM 7102 N N . ALA B 1 472 ? 45.557 10.883 -7.940 1.00 16.41 464 ALA B N 1
ATOM 7103 C CA . ALA B 1 472 ? 44.547 10.347 -8.842 1.00 16.62 464 ALA B CA 1
ATOM 7104 C C . ALA B 1 472 ? 43.661 11.438 -9.388 1.00 17.28 464 ALA B C 1
ATOM 7105 O O . ALA B 1 472 ? 43.398 12.426 -8.701 1.00 18.78 464 ALA B O 1
ATOM 7107 N N . TYR B 1 473 ? 43.196 11.274 -10.628 1.00 17.08 465 TYR B N 1
ATOM 7108 C CA . TYR B 1 473 ? 42.264 12.250 -11.228 1.00 17.56 465 TYR B CA 1
ATOM 7109 C C . TYR B 1 473 ? 40.866 11.658 -11.294 1.00 17.17 465 TYR B C 1
ATOM 7110 O O . TYR B 1 473 ? 40.746 10.442 -11.418 1.00 18.63 465 TYR B O 1
ATOM 7119 N N . PRO B 1 474 ? 39.814 12.492 -11.142 1.00 15.77 466 PRO B N 1
ATOM 7120 C CA . PRO B 1 474 ? 38.455 11.991 -11.222 1.00 15.96 466 PRO B CA 1
ATOM 7121 C C . PRO B 1 474 ? 38.074 11.657 -12.624 1.00 16.08 466 PRO B C 1
ATOM 7122 O O . PRO B 1 474 ? 38.422 12.356 -13.574 1.00 15.59 466 PRO B O 1
ATOM 7126 N N . MET B 1 475 ? 37.373 10.556 -12.788 1.00 16.77 467 MET B N 1
ATOM 7127 C CA . MET B 1 475 ? 36.755 10.257 -14.061 1.00 18.39 467 MET B CA 1
ATOM 7128 C C . MET B 1 475 ? 35.271 10.083 -13.786 1.00 18.48 467 MET B C 1
ATOM 7129 O O . MET B 1 475 ? 34.893 9.161 -13.060 1.00 19.07 467 MET B O 1
ATOM 7134 N N . ALA B 1 476 ? 34.446 10.936 -14.389 1.00 18.03 468 ALA B N 1
ATOM 7135 C CA . ALA B 1 476 ? 33.021 10.979 -14.089 1.00 18.80 468 ALA B CA 1
ATOM 7136 C C . ALA B 1 476 ? 32.282 10.398 -15.292 1.00 19.66 468 ALA B C 1
ATOM 7137 O O . ALA B 1 476 ? 32.574 10.740 -16.470 1.00 18.56 468 ALA B O 1
ATOM 7139 N N . SER B 1 477 ? 31.313 9.550 -14.999 1.00 19.43 469 SER B N 1
ATOM 7140 C CA . SER B 1 477 ? 30.585 8.828 -16.020 1.00 19.76 469 SER B CA 1
ATOM 7141 C C . SER B 1 477 ? 29.111 8.925 -15.747 1.00 20.06 469 SER B C 1
ATOM 7142 O O . SER B 1 477 ? 28.659 8.999 -14.578 1.00 20.44 469 SER B O 1
ATOM 7145 N N . VAL B 1 478 ? 28.348 8.935 -16.830 1.00 21.57 470 VAL B N 1
ATOM 7146 C CA . VAL B 1 478 ? 26.924 8.614 -16.792 1.00 22.59 470 VAL B CA 1
ATOM 7147 C C . VAL B 1 478 ? 26.814 7.326 -17.615 1.00 23.64 470 VAL B C 1
ATOM 7148 O O . VAL B 1 478 ? 27.326 7.271 -18.755 1.00 23.65 470 VAL B O 1
ATOM 7152 N N . GLU B 1 479 ? 26.303 6.276 -16.978 1.00 22.93 471 GLU B N 1
ATOM 7153 C CA . GLU B 1 479 ? 26.197 4.947 -17.568 1.00 23.73 471 GLU B CA 1
ATOM 7154 C C . GLU B 1 479 ? 24.727 4.597 -17.744 1.00 25.27 471 GLU B C 1
ATOM 7155 O O . GLU B 1 479 ? 23.944 4.641 -16.787 1.00 25.07 471 GLU B O 1
ATOM 7161 N N . SER B 1 480 ? 24.349 4.230 -18.963 1.00 26.52 472 SER B N 1
ATOM 7162 C CA . SER B 1 480 ? 23.012 3.721 -19.220 1.00 25.87 472 SER B CA 1
ATOM 7163 C C . SER B 1 480 ? 23.143 2.347 -19.868 1.00 26.38 472 SER B C 1
ATOM 7164 O O . SER B 1 480 ? 23.295 2.225 -21.081 1.00 26.15 472 SER B O 1
ATOM 7167 N N . ALA B 1 481 ? 23.092 1.298 -19.057 1.00 27.00 473 ALA B N 1
ATOM 7168 C CA . ALA B 1 481 ? 23.346 -0.052 -19.585 1.00 28.45 473 ALA B CA 1
ATOM 7169 C C . ALA B 1 481 ? 22.378 -0.375 -20.726 1.00 28.79 473 ALA B C 1
ATOM 7170 O O . ALA B 1 481 ? 22.774 -0.955 -21.743 1.00 29.14 473 ALA B O 1
ATOM 7172 N N . GLN B 1 482 ? 21.127 0.057 -20.558 1.00 30.77 474 GLN B N 1
ATOM 7173 C CA . GLN B 1 482 ? 20.098 0.063 -21.606 1.00 33.22 474 GLN B CA 1
ATOM 7174 C C . GLN B 1 482 ? 20.145 1.336 -22.488 1.00 30.81 474 GLN B C 1
ATOM 7175 O O . GLN B 1 482 ? 19.820 2.431 -22.035 1.00 27.66 474 GLN B O 1
ATOM 7181 N N . LEU B 1 483 ? 20.573 1.184 -23.739 1.00 30.55 475 LEU B N 1
ATOM 7182 C CA . LEU B 1 483 ? 20.602 2.286 -24.696 1.00 30.66 475 LEU B CA 1
ATOM 7183 C C . LEU B 1 483 ? 19.196 2.563 -25.146 1.00 33.88 475 LEU B C 1
ATOM 7184 O O . LEU B 1 483 ? 18.470 1.616 -25.483 1.00 32.65 475 LEU B O 1
ATOM 7189 N N . GLN B 1 484 ? 18.787 3.829 -25.155 1.00 35.39 476 GLN B N 1
ATOM 7190 C CA . GLN B 1 484 ? 17.404 4.164 -25.570 1.00 39.56 476 GLN B CA 1
ATOM 7191 C C . GLN B 1 484 ? 17.268 5.563 -26.148 1.00 39.81 476 GLN B C 1
ATOM 7192 O O . GLN B 1 484 ? 18.056 6.442 -25.796 1.00 40.32 476 GLN B O 1
ATOM 7198 N N . MET B 1 485 ? 16.299 5.742 -27.051 1.00 42.47 477 MET B N 1
ATOM 7199 C CA . MET B 1 485 ? 15.838 7.079 -27.475 1.00 45.60 477 MET B CA 1
ATOM 7200 C C . MET B 1 485 ? 15.233 7.811 -26.276 1.00 48.56 477 MET B C 1
ATOM 7201 O O . MET B 1 485 ? 14.712 7.181 -25.357 1.00 51.45 477 MET B O 1
ATOM 7206 N N . PRO B 1 486 ? 15.275 9.149 -26.287 1.00 49.97 478 PRO B N 1
ATOM 7207 C CA . PRO B 1 486 ? 14.660 9.891 -25.197 1.00 51.72 478 PRO B CA 1
ATOM 7208 C C . PRO B 1 486 ? 13.149 9.939 -25.337 1.00 54.51 478 PRO B C 1
ATOM 7209 O O . PRO B 1 486 ? 12.604 9.499 -26.357 1.00 55.47 478 PRO B O 1
ATOM 7213 N N . ALA B 1 487 ? 12.486 10.485 -24.316 1.00 58.70 479 ALA B N 1
ATOM 7214 C CA . ALA B 1 487 ? 11.028 10.685 -24.344 1.00 61.23 479 ALA B CA 1
ATOM 7215 C C . ALA B 1 487 ? 10.601 11.504 -25.583 1.00 60.61 479 ALA B C 1
ATOM 7216 O O . ALA B 1 487 ? 10.010 10.952 -26.531 1.00 57.52 479 ALA B O 1
ATOM 7218 N N . SER B 1 488 ? 10.912 12.805 -25.580 1.00 59.70 480 SER B N 1
ATOM 7219 C CA . SER B 1 488 ? 10.715 13.643 -26.777 1.00 58.37 480 SER B CA 1
ATOM 7220 C C . SER B 1 488 ? 12.054 14.184 -27.293 1.00 50.48 480 SER B C 1
ATOM 7221 O O . SER B 1 488 ? 12.982 14.454 -26.530 1.00 51.36 480 SER B O 1
ATOM 7224 N N . LEU B 1 489 ? 12.141 14.315 -28.605 1.00 45.71 481 LEU B N 1
ATOM 7225 C CA . LEU B 1 489 ? 13.352 14.784 -29.252 1.00 42.81 481 LEU B CA 1
ATOM 7226 C C . LEU B 1 489 ? 13.584 16.291 -29.058 1.00 40.33 481 LEU B C 1
ATOM 7227 O O . LEU B 1 489 ? 12.640 17.080 -29.098 1.00 37.24 481 LEU B O 1
ATOM 7232 N N . SER B 1 490 ? 14.852 16.693 -28.888 1.00 36.67 482 SER B N 1
ATOM 7233 C CA . SER B 1 490 ? 15.231 18.104 -29.070 1.00 34.94 482 SER B CA 1
ATOM 7234 C C . SER B 1 490 ? 14.595 18.615 -30.356 1.00 35.04 482 SER B C 1
ATOM 7235 O O . SER B 1 490 ? 14.375 17.838 -31.292 1.00 34.90 482 SER B O 1
ATOM 7238 N N . PRO B 1 491 ? 14.307 19.924 -30.413 1.00 34.54 483 PRO B N 1
ATOM 7239 C CA . PRO B 1 491 ? 13.766 20.489 -31.629 1.00 36.62 483 PRO B CA 1
ATOM 7240 C C . PRO B 1 491 ? 14.730 20.266 -32.787 1.00 36.72 483 PRO B C 1
ATOM 7241 O O . PRO B 1 491 ? 15.959 20.249 -32.579 1.00 34.81 483 PRO B O 1
ATOM 7245 N N . GLY B 1 492 ? 14.174 20.100 -33.980 1.00 35.72 484 GLY B N 1
ATOM 7246 C CA . GLY B 1 492 ? 14.964 20.031 -35.222 1.00 36.97 484 GLY B CA 1
ATOM 7247 C C . GLY B 1 492 ? 15.654 18.700 -35.534 1.00 36.36 484 GLY B C 1
ATOM 7248 O O . GLY B 1 492 ? 16.509 18.618 -36.446 1.00 37.33 484 GLY B O 1
ATOM 7249 N N . LEU B 1 493 ? 15.290 17.664 -34.780 1.00 36.29 485 LEU B N 1
ATOM 7250 C CA . LEU B 1 493 ? 15.805 16.309 -34.991 1.00 36.21 485 LEU B CA 1
ATOM 7251 C C . LEU B 1 493 ? 14.717 15.522 -35.676 1.00 36.77 485 LEU B C 1
ATOM 7252 O O . LEU B 1 493 ? 13.602 15.484 -35.173 1.00 39.04 485 LEU B O 1
ATOM 7257 N N . HIS B 1 494 ? 15.033 14.925 -36.822 1.00 39.05 486 HIS B N 1
ATOM 7258 C CA . HIS B 1 494 ? 14.040 14.194 -37.629 1.00 40.99 486 HIS B CA 1
ATOM 7259 C C . HIS B 1 494 ? 14.461 12.750 -37.915 1.00 39.57 486 HIS B C 1
ATOM 7260 O O . HIS B 1 494 ? 15.337 12.506 -38.741 1.00 40.08 486 HIS B O 1
ATOM 7267 N N . PHE B 1 495 ? 13.813 11.805 -37.231 1.00 36.55 487 PHE B N 1
ATOM 7268 C CA . PHE B 1 495 ? 14.085 10.386 -37.427 1.00 36.73 487 PHE B CA 1
ATOM 7269 C C . PHE B 1 495 ? 13.081 9.675 -38.345 1.00 38.25 487 PHE B C 1
ATOM 7270 O O . PHE B 1 495 ? 13.137 8.458 -38.568 1.00 36.21 487 PHE B O 1
#

Solvent-accessible surface area: 32972 Å² total; per-residue (Å²): 115,46,14,0,14,13,60,20,43,38,45,98,13,81,9,107,96,17,38,5,107,7,6,8,60,60,109,137,27,17,80,8,25,7,3,32,72,85,2,1,80,94,0,1,29,0,0,76,148,16,42,72,71,3,32,50,69,112,52,99,40,11,6,81,26,0,98,114,0,14,46,5,0,90,127,87,63,90,72,4,0,42,43,0,0,86,1,6,3,14,1,21,49,2,0,78,69,5,0,41,46,0,14,51,17,1,88,35,8,23,77,3,22,108,109,8,3,13,117,56,141,51,126,70,107,76,20,58,16,3,31,16,15,43,14,30,0,0,0,0,0,20,11,16,58,20,28,5,2,38,34,4,3,5,2,4,0,8,0,0,1,2,0,0,0,0,0,4,11,3,14,63,63,2,0,2,0,0,52,18,9,2,64,7,3,105,82,8,45,22,57,60,0,2,4,0,0,0,0,0,81,70,126,4,10,87,24,0,4,63,28,164,92,4,36,0,0,0,11,7,25,46,0,96,68,0,29,125,14,28,112,69,2,11,20,41,2,54,26,0,13,0,0,17,4,11,2,4,1,6,0,0,0,18,111,7,167,53,40,39,0,0,0,9,1,0,0,16,0,0,0,16,7,2,1,26,43,28,11,0,0,14,8,0,0,0,19,137,41,73,19,0,78,135,0,17,67,53,0,20,51,0,3,73,95,20,52,12,30,53,18,80,22,141,117,40,1,0,0,3,3,0,7,25,28,77,15,0,63,44,5,47,60,33,10,64,129,8,64,68,85,37,6,58,58,64,27,116,5,63,41,153,49,122,55,27,0,6,4,52,2,0,0,1,31,3,30,122,13,210,126,57,20,56,76,36,32,73,0,0,10,0,3,0,8,30,7,94,83,44,103,38,0,14,65,89,1,19,112,34,51,10,7,3,1,0,0,0,0,1,65,83,91,125,14,1,42,56,0,20,158,38,2,144,2,1,4,0,1,6,1,43,8,0,19,18,49,28,73,50,14,4,48,11,8,16,21,60,1,2,8,32,28,21,10,22,21,14,0,6,44,5,0,3,28,9,0,8,4,6,18,8,73,122,9,83,61,52,122,98,68,25,46,12,9,89,75,86,30,0,11,12,62,17,43,41,42,98,14,81,9,111,99,16,37,6,123,6,7,6,58,62,105,136,25,17,77,10,23,7,3,32,73,90,2,1,84,97,0,2,33,0,0,84,150,15,41,75,73,4,34,86,68,63,44,110,38,11,5,68,18,0,99,104,0,14,64,24,0,84,128,81,61,84,73,4,0,43,43,0,0,85,1,7,3,15,1,24,49,2,0,87,69,4,0,38,44,0,12,49,18,1,92,34,8,22,81,3,25,101,110,8,3,14,118,56,138,49,126,68,112,69,22,59,15,3,31,21,18,42,12,27,0,0,0,0,0,21,11,14,56,20,27,5,2,40,30,4,2,5,2,3,0,7,0,0,0,3,0,0,0,0,0,4,9,3,15,65,65,2,0,4,0,1,53,18,8,0,69,9,2,115,79,0,39,20,57,62,1,2,4,0,0,0,1,1,88,70,123,4,11,84,26,0,3,64,30,152,105,3,39,0,0,0,12,7,23,46,0,97,68,0,22,129,12,26,110,71,2,14,18,39,4,56,30,0,12,0,0,18,3,10,2,4,2,6,0,0,0,16,114,3,164,56,27,45,0,0,0,9,1,0,0,16,0,0,1,18,7,2,0,26,42,28,9,1,0,12,9,0,0,0,18,131,41,70,21,0,79,128,0,17,64,56,0,20,57,0,3,74,93,20,60,14,32,44,16,81,19,143,117,46,2,0,1,3,2,0,8,28,26,72,15,0,61,44,4,45,56,20,10,64,108,4,62,67,92,39,7,62,55,61,29,87,3,138,45,144,52,119,53,25,0,5,4,51,3,0,0,0,34,3,30,120,11,96,146,55,26,58,74,34,31,74,0,0,7,0,4,0,8,34,6,90,85,42,98,35,0,14,63,84,1,18,109,33,53,11,6,4,1,0,0,0,0,1,66,84,111,108,14,7,71,54,0,45,106,38,2,138,2,1,4,0,0,7,1,43,9,0,20,16,48,24,72,54,14,3,42,11,10,18,22,58,1,3,10,35,30,21,10,18,23,13,0,5,48,4,0,4,29,10,0,8,4,4,20,8,67,127,5,93,60,49,120,98,67,24,47,13,9,87,77

InterPro domains:
  IPR015590 Aldehyde dehydrogenase domain [PF00171] (10-461)
  IPR016160 Aldehyde dehydrogenase, cysteine active site [PS00070] (271-282)
  IPR016161 Aldehyde/histidinol dehydrogenase [SSF53720] (2-456)
  IPR016162 Aldehyde dehydrogenase, N-terminal [G3DSA:3.40.605.10] (8-450)
  IPR016163 Aldehyde dehydrogenase, C-terminal [G3DSA:3.40.309.10] (248-438)
  IPR017649 Succinylglutamate-semialdehyde dehydrogenase [MF_01174] (2-487)
  IPR017649 Succinylglutamate-semialdehyde dehydrogenase [TIGR03240] (4-487)
  IPR017649 Succinylglutamate-semialdehyde dehydrogenase [cd07095] (39-469)
  IPR029510 Aldehyde dehydrogenase, glutamic acid active site [PS00687] (243-250)

Foldseek 3Di:
DQQWAAQLDRHAAPADKDFFAQQFPRHTQDIGHFHALVSLVRLLVLQQVCQVVLQPDDLVVLLLLLLLLLVVLVVCQQVLLVLLQRLFFFASVVSSVLSNLLSVLSVLLVVLCCVPANWDWDDDDFFIKIKHWAFQEEEEEEEDSLSQRRPSSLQLNLLSSRRYAYEYEYALSRSSSVSVSVVSSSVSPDGGSRYIYGYDHVNSVVSNLPDPSHQEYEYEEALVVLVVSVVVCPVPPRHHYWYQHAFQEEEEEDDDPPLVLVLVLLCCQQQQQQNADRQRHQEYEFAPDDSSVVSVVVNLVVQVPFDEHRNHDVVIGRYYFGSHLVVQVVVLVVLVVLVVQPKAWPARWDAPDSHHRDIGQTEIENQPRPDDDQDGIGGRYHYYHYAHDLVRVLVVRQPHQKAFWYEYEDPDVVSVVVNVVRGHHDQYYYSHHRPDDDQNDWGHTPGSSIDPQTTRSSSSVSRIDMDIDGDRPDDDDDPDDDPPDDD/DQWAAQLDDDAAPADKDFFFQQFPRHTQDIHHFHALVSLVRLLVLLQVCQVVLLPDDLVVLLLLLLQLLVVLLVCLQVLLVLLQGLFFWASVVSSVLSVLLSVLRVLLVVLCCVPANWDWDDDPQFIKIKHWAFQAEEEEEEDSLSQRNPSSLQLNLLSSRRYAYEYEYALSRSPSVSVSVVSSSVSPDGTSRYIYGYDDDNSVVSNLPDPPHQEYEYEEALVVQVVSVVVCVVPVRRHYWYFHAFQEEEEEDDDPCLVLVLVLLCCQQQQQQNADSQRHQEYEFAPDDRRVVSLVVNLVVLVPFDEHRNHDVVIGRYYFGSHLVVQVVVLVVLVVLVVQPKAWPAHWDAPDSRHRDIGQTEIENQSRPDDDQDGIGGRYHYYHYAHDLVGVLVVSQPHQKAFWYEYEDPDVVSVVVNVVRGAHDQYYYSHHSPDDDQSDWGHTPGSSIDPQTTRSSSSVSSIDMDMDGDNVDDDDDPDDDPPDDD

Organism: Burkholderia thailandensis (strain ATCC 700388 / DSM 13276 / CCUG 48851 / CIP 106301 / E264) (NCBI:txid271848)

Radius of gyration: 29.84 Å; Cα contacts (8 Å, |Δi|>4): 2574; chains: 2; bounding box: 75×62×82 Å

CATH classification: 3.40.605.10 (+1 more: 3.40.309.10)